Protein AF-0000000074370023 (afdb_homodimer)

Sequence (1416 aa):
MDPYKYRPSSAYNSPFWTTNSGAPVYNNNSSLTVGTRGPILLEDYHLVEKLANFDRERIPERVVHARGASAKGFFEVTHDISGLTCADFLRAPGVQTPVIVRFSTVIHERGSPETLRDPRGFAVKFYTREGNFDLVGNNFPVFFIRDGMKFPDMVHALKPNPKSHIQEDWRVLDFFSHHPESLHMFTFLQDDIGVPQDYRHMEDIHHSPNKSLFLLLLLHQENKSFNPMDPYKYRPSSAYNSPFWTTNSGAPVYNNNSSLTVGTRGPILLEDYHLVEKLANFDRERIPERVVHARGASAKGFFEVTHDISGLTCADFLRAPGVQTPVIVRFSTVIHERGSPETLRDPRGFAVKFYTREGNFDLVGNNFPVFFIRDGMKFPDMVHALKPNPKSHIQEDWRVLDFFSHHPESLHMFTFLQDDIGVPQDYRHMEGSGVNTYTLINKAGKAYYVKFHWKPTCGVKSLLEDEAIKVGGANHSHATQDLYDSIAAGNYPEWKLFIQTIDPDHEDRFDFDPLDVTKTWPEDILPLQPVGRMVLNKNIDNFFAENEQLAFCPAIIVPGIYYSDDKLLQTRIFSYSDTQRHRLGPNYLQLPVNAPKNAHHNNHHEGFMNMMHRDEEINYFPSRHDPCRHAEQYPIPPVRLSGKRDKCVIDKENNFKQPGDRYRSFSPDRQERFITRIVGALSDPRVTHEVRTIWISYWSQVRLPSLAMDPYKYRPSSAYNSPFWTTNSGAPVYNNNSSLTVGTRGPILLEDYHLVEKLANFDRERIPERVVHARGASAKGFFEVTHDISGLTCADFLRAPGVQTPVIVRFSTVIHERGSPETLRDPRGFAVKFYTREGNFDLVGNNFPVFFIRDGMKFPDMVHALKPNPKSHIQEDWRVLDFFSHHPESLHMFTFLQDDIGVPQDYRHMEDIHHSPNKSLFLLLLLHQENKSFNPMDPYKYRPSSAYNSPFWTTNSGAPVYNNNSSLTVGTRGPILLEDYHLVEKLANFDRERIPERVVHARGASAKGFFEVTHDISGLTCADFLRAPGVQTPVIVRFSTVIHERGSPETLRDPRGFAVKFYTREGNFDLVGNNFPVFFIRDGMKFPDMVHALKPNPKSHIQEDWRVLDFFSHHPESLHMFTFLQDDIGVPQDYRHMEGSGVNTYTLINKAGKAYYVKFHWKPTCGVKSLLEDEAIKVGGANHSHATQDLYDSIAAGNYPEWKLFIQTIDPDHEDRFDFDPLDVTKTWPEDILPLQPVGRMVLNKNIDNFFAENEQLAFCPAIIVPGIYYSDDKLLQTRIFSYSDTQRHRLGPNYLQLPVNAPKNAHHNNHHEGFMNMMHRDEEINYFPSRHDPCRHAEQYPIPPVRLSGKRDKCVIDKENNFKQPGDRYRSFSPDRQERFITRIVGALSDPRVTHEVRTIWISYWSQVRLPSLA

Structure (mmCIF, N/CA/C/O backbone):
data_AF-0000000074370023-model_v1
#
loop_
_entity.id
_entity.type
_entity.pdbx_description
1 polymer Catalase
#
loop_
_atom_site.group_PDB
_atom_site.id
_atom_site.type_symbol
_atom_site.label_atom_id
_atom_site.label_alt_id
_atom_site.label_comp_id
_atom_site.label_asym_id
_atom_site.label_entity_id
_atom_site.label_seq_id
_atom_site.pdbx_PDB_ins_code
_atom_site.Cartn_x
_atom_site.Cartn_y
_atom_site.Cartn_z
_atom_site.occupancy
_atom_site.B_iso_or_equiv
_atom_site.auth_seq_id
_atom_site.auth_comp_id
_atom_site.auth_asym_id
_atom_site.auth_atom_id
_atom_site.pdbx_PDB_model_num
ATOM 1 N N . MET A 1 1 ? 6.73 4.039 28.484 1 61.47 1 MET A N 1
ATOM 2 C CA . MET A 1 1 ? 6.422 3.889 27.062 1 61.47 1 MET A CA 1
ATOM 3 C C . MET A 1 1 ? 5.703 2.57 26.797 1 61.47 1 MET A C 1
ATOM 5 O O . MET A 1 1 ? 6.004 1.878 25.828 1 61.47 1 MET A O 1
ATOM 9 N N . ASP A 1 2 ? 4.914 2.281 27.75 1 68.31 2 ASP A N 1
ATOM 10 C CA . ASP A 1 2 ? 4.07 1.109 27.531 1 68.31 2 ASP A CA 1
ATOM 11 C C . ASP A 1 2 ? 3.111 1.328 26.359 1 68.31 2 ASP A C 1
ATOM 13 O O . ASP A 1 2 ? 2.229 2.188 26.438 1 68.31 2 ASP A O 1
ATOM 17 N N . PRO A 1 3 ? 3.373 0.574 25.312 1 65.62 3 PRO A N 1
ATOM 18 C CA . PRO A 1 3 ? 2.566 0.802 24.109 1 65.62 3 PRO A CA 1
ATOM 19 C C . PRO A 1 3 ? 1.075 0.582 24.359 1 65.62 3 PRO A C 1
ATOM 21 O O . PRO A 1 3 ? 0.245 1.037 23.562 1 65.62 3 PRO A O 1
ATOM 24 N N . TYR A 1 4 ? 0.788 0.001 25.484 1 64.88 4 TYR A N 1
ATOM 25 C CA . TYR A 1 4 ? -0.615 -0.347 25.672 1 64.88 4 TYR A CA 1
ATOM 26 C C . TYR A 1 4 ? -1.225 0.459 26.812 1 64.88 4 TYR A C 1
ATOM 28 O O . TYR A 1 4 ? -2.389 0.259 27.172 1 64.88 4 TYR A O 1
ATOM 36 N N . LYS A 1 5 ? -0.396 1.39 27.312 1 72.62 5 LYS A N 1
ATOM 37 C CA . LYS A 1 5 ? -0.976 2.328 28.266 1 72.62 5 LYS A CA 1
ATOM 38 C C . LYS A 1 5 ? -2.012 3.227 27.594 1 72.62 5 LYS A C 1
ATOM 40 O O . LYS A 1 5 ? -1.758 3.783 26.531 1 72.62 5 LYS A O 1
ATOM 45 N N . TYR A 1 6 ? -3.246 3.396 28.109 1 76.75 6 TYR A N 1
ATOM 46 C CA . TYR A 1 6 ? -4.359 4.188 27.594 1 76.75 6 TYR A CA 1
ATOM 47 C C . TYR A 1 6 ? -4.773 3.709 26.219 1 76.75 6 TYR A C 1
ATOM 49 O O . TYR A 1 6 ? -4.977 4.516 25.297 1 76.75 6 TYR A O 1
ATOM 57 N N . ARG A 1 7 ? -4.801 2.498 26.109 1 74.12 7 ARG A N 1
ATOM 58 C CA . ARG A 1 7 ? -5.309 1.94 24.859 1 74.12 7 ARG A CA 1
ATOM 59 C C . ARG A 1 7 ? -6.688 2.502 24.531 1 74.12 7 ARG A C 1
ATOM 61 O O . ARG A 1 7 ? -7.449 2.861 25.438 1 74.12 7 ARG A O 1
ATOM 68 N N . PRO A 1 8 ? -6.988 2.623 23.312 1 75.88 8 PRO A N 1
ATOM 69 C CA . PRO A 1 8 ? -8.297 3.15 22.922 1 75.88 8 PRO A CA 1
ATOM 70 C C . PRO A 1 8 ? -9.453 2.299 23.438 1 75.88 8 PRO A C 1
ATOM 72 O O . PRO A 1 8 ? -9.641 1.167 22.984 1 75.88 8 PRO A O 1
ATOM 75 N N . SER A 1 9 ? -10.07 2.715 24.438 1 80.62 9 SER A N 1
ATOM 76 C CA . SER A 1 9 ? -11.188 2.016 25.062 1 80.62 9 SER A CA 1
ATOM 77 C C . SER A 1 9 ? -12.055 2.971 25.875 1 80.62 9 SER A C 1
ATOM 79 O O . SER A 1 9 ? -11.586 4.031 26.297 1 80.62 9 SER A O 1
ATOM 81 N N . SER A 1 10 ? -13.227 2.553 26.062 1 83.62 10 SER A N 1
ATOM 82 C CA . SER A 1 10 ? -14.156 3.33 26.891 1 83.62 10 SER A CA 1
ATOM 83 C C . SER A 1 10 ? -13.617 3.506 28.297 1 83.62 10 SER A C 1
ATOM 85 O O . SER A 1 10 ? -13.953 4.48 28.984 1 83.62 10 SER A O 1
ATOM 87 N N . ALA A 1 11 ? -12.75 2.598 28.688 1 81.81 11 ALA A N 1
ATOM 88 C CA . ALA A 1 11 ? -12.195 2.631 30.031 1 81.81 11 ALA A CA 1
ATOM 89 C C . ALA A 1 11 ? -11.273 3.828 30.219 1 81.81 11 ALA A C 1
ATOM 91 O O . ALA A 1 11 ? -11.023 4.258 31.359 1 81.81 11 ALA A O 1
ATOM 92 N N . TYR A 1 12 ? -10.812 4.402 29.125 1 86.88 12 TYR A N 1
ATOM 93 C CA . TYR A 1 12 ? -9.852 5.492 29.219 1 86.88 12 TYR A CA 1
ATOM 94 C C . TYR A 1 12 ? -10.398 6.75 28.547 1 86.88 12 TYR A C 1
ATOM 96 O O . TYR A 1 12 ? -9.625 7.574 28.031 1 86.88 12 TYR A O 1
ATOM 104 N N . ASN A 1 13 ? -11.688 6.879 28.547 1 90.56 13 ASN A N 1
ATOM 105 C CA . ASN A 1 13 ? -12.297 8.078 27.984 1 90.56 13 ASN A CA 1
ATOM 106 C C . ASN A 1 13 ? -12.016 9.305 28.844 1 90.56 13 ASN A C 1
ATOM 108 O O . ASN A 1 13 ? -12.102 9.25 30.078 1 90.56 13 ASN A O 1
ATOM 112 N N . SER A 1 14 ? -11.633 10.32 28.203 1 93.44 14 SER A N 1
ATOM 113 C CA . SER A 1 14 ? -11.578 11.625 28.859 1 93.44 14 SER A CA 1
ATOM 114 C C . SER A 1 14 ? -12.977 12.156 29.141 1 93.44 14 SER A C 1
ATOM 116 O O . SER A 1 14 ? -13.945 11.781 28.469 1 93.44 14 SER A O 1
ATOM 118 N N . PRO A 1 15 ? -13.117 12.984 30.188 1 93.06 15 PRO A N 1
ATOM 119 C CA . PRO A 1 15 ? -14.414 13.586 30.484 1 93.06 15 PRO A CA 1
ATOM 120 C C . PRO A 1 15 ? -14.812 14.656 29.469 1 93.06 15 PRO A C 1
ATOM 122 O O . PRO A 1 15 ? -15.938 15.148 29.484 1 93.06 15 PRO A O 1
ATOM 125 N N . PHE A 1 16 ? -13.945 15.031 28.625 1 95.69 16 PHE A N 1
ATOM 126 C CA . PHE A 1 16 ? -14.234 16 27.562 1 95.69 16 PHE A CA 1
ATOM 127 C C . PHE A 1 16 ? -13.812 15.469 26.203 1 95.69 16 PHE A C 1
ATOM 129 O O . PHE A 1 16 ? -13.086 14.469 26.125 1 95.69 16 PHE A O 1
ATOM 136 N N . TRP A 1 17 ? -14.258 16.141 25.234 1 95 17 TRP A N 1
ATOM 137 C CA . TRP A 1 17 ? -13.969 15.75 23.859 1 95 17 TRP A CA 1
ATOM 138 C C . TRP A 1 17 ? -12.5 15.977 23.516 1 95 17 TRP A C 1
ATOM 140 O O . TRP A 1 17 ? -11.906 16.969 23.938 1 95 17 TRP A O 1
ATOM 150 N N . THR A 1 18 ? -11.898 15.023 22.75 1 96.31 18 THR A N 1
ATOM 151 C CA . THR A 1 18 ? -10.523 15.156 22.266 1 96.31 18 THR A CA 1
ATOM 152 C C . THR A 1 18 ? -10.43 14.773 20.797 1 96.31 18 THR A C 1
ATOM 154 O O . THR A 1 18 ? -11.359 14.18 20.25 1 96.31 18 THR A O 1
ATOM 157 N N . THR A 1 19 ? -9.367 15.188 20.141 1 96.19 19 THR A N 1
ATOM 158 C CA . THR A 1 19 ? -9 14.617 18.844 1 96.19 19 THR A CA 1
ATOM 159 C C . THR A 1 19 ? -8.516 13.18 19 1 96.19 19 THR A C 1
ATOM 161 O O . THR A 1 19 ? -8.367 12.688 20.109 1 96.19 19 THR A O 1
ATOM 164 N N . ASN A 1 20 ? -8.234 12.516 17.828 1 94.88 20 ASN A N 1
ATOM 165 C CA . ASN A 1 20 ? -7.715 11.148 17.844 1 94.88 20 ASN A CA 1
ATOM 166 C C . ASN A 1 20 ? -6.309 11.094 18.438 1 94.88 20 ASN A C 1
ATOM 168 O O . ASN A 1 20 ? -5.859 10.039 18.891 1 94.88 20 ASN A O 1
ATOM 172 N N . SER A 1 21 ? -5.586 12.227 18.422 1 96.19 21 SER A N 1
ATOM 173 C CA . SER A 1 21 ? -4.23 12.281 18.953 1 96.19 21 SER A CA 1
ATOM 174 C C . SER A 1 21 ? -4.238 12.68 20.438 1 96.19 21 SER A C 1
ATOM 176 O O . SER A 1 21 ? -3.18 12.836 21.047 1 96.19 21 SER A O 1
ATOM 178 N N . GLY A 1 22 ? -5.422 12.945 20.984 1 95.62 22 GLY A N 1
ATOM 179 C CA . GLY A 1 22 ? -5.562 13.125 22.422 1 95.62 22 GLY A CA 1
ATOM 180 C C . GLY A 1 22 ? -5.66 14.578 22.844 1 95.62 22 GLY A C 1
ATOM 181 O O . GLY A 1 22 ? -5.805 14.883 24.016 1 95.62 22 GLY A O 1
ATOM 182 N N . ALA A 1 23 ? -5.594 15.516 21.891 1 97.38 23 ALA A N 1
ATOM 183 C CA . ALA A 1 23 ? -5.668 16.938 22.234 1 97.38 23 ALA A CA 1
ATOM 184 C C . ALA A 1 23 ? -7.094 17.344 22.594 1 97.38 23 ALA A C 1
ATOM 186 O O . ALA A 1 23 ? -8.055 16.891 21.969 1 97.38 23 ALA A O 1
ATOM 187 N N . PRO A 1 24 ? -7.289 18.234 23.562 1 97.38 24 PRO A N 1
ATOM 188 C CA . PRO A 1 24 ? -8.633 18.656 23.953 1 97.38 24 PRO A CA 1
ATOM 189 C C . PRO A 1 24 ? -9.336 19.469 22.859 1 97.38 24 PRO A C 1
ATOM 191 O O . PRO A 1 24 ? -8.688 20.25 22.141 1 97.38 24 PRO A O 1
ATOM 194 N N . VAL A 1 25 ? -10.625 19.266 22.719 1 97.38 25 VAL A N 1
ATOM 195 C CA . VAL A 1 25 ? -11.453 19.984 21.766 1 97.38 25 VAL A CA 1
ATOM 196 C C . VAL A 1 25 ? -12.43 20.891 22.531 1 97.38 25 VAL A C 1
ATOM 198 O O . VAL A 1 25 ? -13.344 20.406 23.203 1 97.38 25 VAL A O 1
ATOM 201 N N . TYR A 1 26 ? -12.305 22.188 22.391 1 96.38 26 TYR A N 1
ATOM 202 C CA . TYR A 1 26 ? -13.133 23.125 23.156 1 96.38 26 TYR A CA 1
ATOM 203 C C . TYR A 1 26 ? -14.391 23.484 22.375 1 96.38 26 TYR A C 1
ATOM 205 O O . TYR A 1 26 ? -15.336 24.047 22.953 1 96.38 26 TYR A O 1
ATOM 213 N N . ASN A 1 27 ? -14.406 23.188 21.109 1 95.25 27 ASN A N 1
ATOM 214 C CA . ASN A 1 27 ? -15.562 23.484 20.266 1 95.25 27 ASN A CA 1
ATOM 215 C C . ASN A 1 27 ? -15.727 22.438 19.156 1 95.25 27 ASN A C 1
ATOM 217 O O . ASN A 1 27 ? -15 22.469 18.172 1 95.25 27 ASN A O 1
ATOM 221 N N . ASN A 1 28 ? -16.625 21.578 19.312 1 94.81 28 ASN A N 1
ATOM 222 C CA . ASN A 1 28 ? -16.938 20.531 18.344 1 94.81 28 ASN A CA 1
ATOM 223 C C . ASN A 1 28 ? -18.203 20.828 17.562 1 94.81 28 ASN A C 1
ATOM 225 O O . ASN A 1 28 ? -18.828 19.922 17.016 1 94.81 28 ASN A O 1
ATOM 229 N N . ASN A 1 29 ? -18.625 22.109 17.484 1 92.44 29 ASN A N 1
ATOM 230 C CA . ASN A 1 29 ? -19.891 22.438 16.844 1 92.44 29 ASN A CA 1
ATOM 231 C C . ASN A 1 29 ? -19.703 23.469 15.727 1 92.44 29 ASN A C 1
ATOM 233 O O . ASN A 1 29 ? -20.625 23.688 14.938 1 92.44 29 ASN A O 1
ATOM 237 N N . SER A 1 30 ? -18.531 24.016 15.688 1 94.69 30 SER A N 1
ATOM 238 C CA . SER A 1 30 ? -18.312 25.062 14.68 1 94.69 30 SER A CA 1
ATOM 239 C C . SER A 1 30 ? -16.969 24.875 13.992 1 94.69 30 SER A C 1
ATOM 241 O O . SER A 1 30 ? -15.977 24.516 14.633 1 94.69 30 SER A O 1
ATOM 243 N N . SER A 1 31 ? -17.016 25.109 12.68 1 96.44 31 SER A N 1
ATOM 244 C CA . SER A 1 31 ? -15.766 25.109 11.914 1 96.44 31 SER A CA 1
ATOM 245 C C . SER A 1 31 ? -15 26.422 12.102 1 96.44 31 SER A C 1
ATOM 247 O O . SER A 1 31 ? -15.562 27.406 12.57 1 96.44 31 SER A O 1
ATOM 249 N N . LEU A 1 32 ? -13.695 26.344 11.828 1 95.81 32 LEU A N 1
ATOM 250 C CA . LEU A 1 32 ? -12.852 27.531 11.898 1 95.81 32 LEU A CA 1
ATOM 251 C C . LEU A 1 32 ? -12.969 28.359 10.633 1 95.81 32 LEU A C 1
ATOM 253 O O . LEU A 1 32 ? -12.484 27.969 9.57 1 95.81 32 LEU A O 1
ATOM 257 N N . THR A 1 33 ? -13.633 29.578 10.727 1 95.31 33 THR A N 1
ATOM 258 C CA . THR A 1 33 ? -13.922 30.406 9.57 1 95.31 33 THR A CA 1
ATOM 259 C C . THR A 1 33 ? -13.234 31.766 9.68 1 95.31 33 THR A C 1
ATOM 261 O O . THR A 1 33 ? -12.773 32.125 10.766 1 95.31 33 THR A O 1
ATOM 264 N N . VAL A 1 34 ? -13.094 32.438 8.5 1 94.69 34 VAL A N 1
ATOM 265 C CA . VAL A 1 34 ? -12.695 33.844 8.484 1 94.69 34 VAL A CA 1
ATOM 266 C C . VAL A 1 34 ? -13.859 34.719 8.961 1 94.69 34 VAL A C 1
ATOM 268 O O . VAL A 1 34 ? -14.719 35.094 8.164 1 94.69 34 VAL A O 1
ATOM 271 N N . GLY A 1 35 ? -13.805 35.156 10.109 1 90.19 35 GLY A N 1
ATOM 272 C CA . GLY A 1 35 ? -14.953 35.844 10.664 1 90.19 35 GLY A CA 1
ATOM 273 C C . GLY A 1 35 ? -16.188 34.969 10.766 1 90.19 35 GLY A C 1
ATOM 274 O O . GLY A 1 35 ? -16.125 33.75 10.477 1 90.19 35 GLY A O 1
ATOM 275 N N . THR A 1 36 ? -17.25 35.469 11.125 1 87.25 36 THR A N 1
ATOM 276 C CA . THR A 1 36 ? -18.469 34.719 11.445 1 87.25 36 THR A CA 1
ATOM 277 C C . THR A 1 36 ? -19.125 34.188 10.172 1 87.25 36 THR A C 1
ATOM 279 O O . THR A 1 36 ? -19.875 33.219 10.219 1 87.25 36 THR A O 1
ATOM 282 N N . ARG A 1 37 ? -18.828 34.781 9.062 1 88.81 37 ARG A N 1
ATOM 283 C CA . ARG A 1 37 ? -19.516 34.375 7.84 1 88.81 37 ARG A CA 1
ATOM 284 C C . ARG A 1 37 ? -18.531 34.062 6.723 1 88.81 37 ARG A C 1
ATOM 286 O O . ARG A 1 37 ? -18.906 33.969 5.559 1 88.81 37 ARG A O 1
ATOM 293 N N . GLY A 1 38 ? -17.312 34 7.07 1 92.31 38 GLY A N 1
ATOM 294 C CA . GLY A 1 38 ? -16.312 33.812 6.035 1 92.31 38 GLY A CA 1
ATOM 295 C C . GLY A 1 38 ? -16.062 32.344 5.734 1 92.31 38 GLY A C 1
ATOM 296 O O . GLY A 1 38 ? -16.734 31.469 6.293 1 92.31 38 GLY A O 1
ATOM 297 N N . PRO A 1 39 ? -15.188 32.062 4.766 1 95.31 39 PRO A N 1
ATOM 298 C CA . PRO A 1 39 ? -14.883 30.672 4.367 1 95.31 39 PRO A CA 1
ATOM 299 C C . PRO A 1 39 ? -14.125 29.906 5.445 1 95.31 39 PRO A C 1
ATOM 301 O O . PRO A 1 39 ? -13.562 30.516 6.363 1 95.31 39 PRO A O 1
ATOM 304 N N . ILE A 1 40 ? -14.141 28.594 5.324 1 96.75 40 ILE A N 1
ATOM 305 C CA . ILE A 1 40 ? -13.461 27.703 6.258 1 96.75 40 ILE A CA 1
ATOM 306 C C . ILE A 1 40 ? -11.969 27.656 5.941 1 96.75 40 ILE A C 1
ATOM 308 O O . ILE A 1 40 ? -11.57 27.656 4.773 1 96.75 40 ILE A O 1
ATOM 312 N N . LEU A 1 41 ? -11.172 27.594 6.973 1 96.88 41 LEU A N 1
ATOM 313 C CA . LEU A 1 41 ? -9.727 27.578 6.832 1 96.88 41 LEU A CA 1
ATOM 314 C C . LEU A 1 41 ? -9.203 26.156 6.699 1 96.88 41 LEU A C 1
ATOM 316 O O . LEU A 1 41 ? -9.703 25.234 7.363 1 96.88 41 LEU A O 1
ATOM 320 N N . LEU A 1 42 ? -8.148 25.984 5.867 1 97.5 42 LEU A N 1
ATOM 321 C CA . LEU A 1 42 ? -7.516 24.672 5.66 1 97.5 42 LEU A CA 1
ATOM 322 C C . LEU A 1 42 ? -6.902 24.156 6.957 1 97.5 42 LEU A C 1
ATOM 324 O O . LEU A 1 42 ? -6.84 22.953 7.176 1 97.5 42 LEU A O 1
ATOM 328 N N . GLU A 1 43 ? -6.48 25.016 7.84 1 96.62 43 GLU A N 1
ATOM 329 C CA . GLU A 1 43 ? -5.77 24.656 9.062 1 96.62 43 GLU A CA 1
ATOM 330 C C . GLU A 1 43 ? -6.723 24.078 10.102 1 96.62 43 GLU A C 1
ATOM 332 O O . GLU A 1 43 ? -6.297 23.688 11.195 1 96.62 43 GLU A O 1
ATOM 337 N N . ASP A 1 44 ? -8.047 24.062 9.836 1 97.12 44 ASP A N 1
ATOM 338 C CA . ASP A 1 44 ? -9.008 23.453 10.75 1 97.12 44 ASP A CA 1
ATOM 339 C C . ASP A 1 44 ? -8.812 21.938 10.805 1 97.12 44 ASP A C 1
ATOM 341 O O . ASP A 1 44 ? -9.664 21.188 10.32 1 97.12 44 ASP A O 1
ATOM 345 N N . TYR A 1 45 ? -7.84 21.531 11.453 1 97 45 TYR A N 1
ATOM 346 C CA . TYR A 1 45 ? -7.469 20.125 11.516 1 97 45 TYR A CA 1
ATOM 347 C C . TYR A 1 45 ? -8.586 19.297 12.133 1 97 45 TYR A C 1
ATOM 349 O O . TYR A 1 45 ? -8.836 18.156 11.711 1 97 45 TYR A O 1
ATOM 357 N N . HIS A 1 46 ? -9.203 19.812 13.172 1 96.62 46 HIS A N 1
ATOM 358 C CA . HIS A 1 46 ? -10.266 19.047 13.828 1 96.62 46 HIS A CA 1
ATOM 359 C C . HIS A 1 46 ? -11.391 18.719 12.852 1 96.62 46 HIS A C 1
ATOM 361 O O . HIS A 1 46 ? -11.859 17.578 12.805 1 96.62 46 HIS A O 1
ATOM 367 N N . LEU A 1 47 ? -11.844 19.75 12.125 1 97.38 47 LEU A N 1
ATOM 368 C CA . LEU A 1 47 ? -12.867 19.5 11.117 1 97.38 47 LEU A CA 1
ATOM 369 C C . LEU A 1 47 ? -12.406 18.469 10.102 1 97.38 47 LEU A C 1
ATOM 371 O O . LEU A 1 47 ? -13.148 17.547 9.773 1 97.38 47 LEU A O 1
ATOM 375 N N . VAL A 1 48 ? -11.18 18.672 9.617 1 96.94 48 VAL A N 1
ATOM 376 C CA . VAL A 1 48 ? -10.641 17.781 8.578 1 96.94 48 VAL A CA 1
ATOM 377 C C . VAL A 1 48 ? -10.57 16.359 9.102 1 96.94 48 VAL A C 1
ATOM 379 O O . VAL A 1 48 ? -10.961 15.414 8.406 1 96.94 48 VAL A O 1
ATOM 382 N N . GLU A 1 49 ? -10.055 16.156 10.297 1 96.69 49 GLU A N 1
ATOM 383 C CA . GLU A 1 49 ? -9.969 14.828 10.891 1 96.69 49 GLU A CA 1
ATOM 384 C C . GLU A 1 49 ? -11.352 14.195 11.031 1 96.69 49 GLU A C 1
ATOM 386 O O . GLU A 1 49 ? -11.539 13.023 10.703 1 96.69 49 GLU A O 1
ATOM 391 N N . LYS A 1 50 ? -12.312 14.969 11.586 1 96.06 50 LYS A N 1
ATOM 392 C CA . LYS A 1 50 ? -13.664 14.469 11.82 1 96.06 50 LYS A CA 1
ATOM 393 C C . LYS A 1 50 ? -14.312 14.008 10.523 1 96.06 50 LYS A C 1
ATOM 395 O O . LYS A 1 50 ? -14.859 12.898 10.453 1 96.06 50 LYS A O 1
ATOM 400 N N . LEU A 1 51 ? -14.211 14.805 9.484 1 97.12 51 LEU A N 1
ATOM 401 C CA . LEU A 1 51 ? -14.828 14.477 8.203 1 97.12 51 LEU A CA 1
ATOM 402 C C . LEU A 1 51 ? -14.078 13.336 7.516 1 97.12 51 LEU A C 1
ATOM 404 O O . LEU A 1 51 ? -14.688 12.477 6.883 1 97.12 51 LEU A O 1
ATOM 408 N N . ALA A 1 52 ? -12.758 13.398 7.582 1 96.62 52 ALA A N 1
ATOM 409 C CA . ALA A 1 52 ? -11.969 12.336 6.965 1 96.62 52 ALA A CA 1
ATOM 410 C C . ALA A 1 52 ? -12.297 10.977 7.578 1 96.62 52 ALA A C 1
ATOM 412 O O . ALA A 1 52 ? -12.367 9.969 6.875 1 96.62 52 ALA A O 1
ATOM 413 N N . ASN A 1 53 ? -12.461 10.906 8.898 1 95.62 53 ASN A N 1
ATOM 414 C CA . ASN A 1 53 ? -12.852 9.664 9.562 1 95.62 53 ASN A CA 1
ATOM 415 C C . ASN A 1 53 ? -14.258 9.227 9.148 1 95.62 53 ASN A C 1
ATOM 417 O O . ASN A 1 53 ? -14.492 8.047 8.883 1 95.62 53 ASN A O 1
ATOM 421 N N . PHE A 1 54 ? -15.164 10.219 9.141 1 96.56 54 PHE A N 1
ATOM 422 C CA . PHE A 1 54 ? -16.547 9.953 8.758 1 96.56 54 PHE A CA 1
ATOM 423 C C . PHE A 1 54 ? -16.609 9.32 7.367 1 96.56 54 PHE A C 1
ATOM 425 O O . PHE A 1 54 ? -17.297 8.32 7.164 1 96.56 54 PHE A O 1
ATOM 432 N N . ASP A 1 55 ? -15.805 9.859 6.477 1 96.19 55 ASP A N 1
ATOM 433 C CA . ASP A 1 55 ? -15.805 9.414 5.086 1 96.19 55 ASP A CA 1
ATOM 434 C C . ASP A 1 55 ? -15.258 7.992 4.965 1 96.19 55 ASP A C 1
ATOM 436 O O . ASP A 1 55 ? -15.414 7.348 3.926 1 96.19 55 ASP A O 1
ATOM 440 N N . ARG A 1 56 ? -14.695 7.488 5.984 1 96.38 56 ARG A N 1
ATOM 441 C CA . ARG A 1 56 ? -14.016 6.199 5.914 1 96.38 56 ARG A CA 1
ATOM 442 C C . ARG A 1 56 ? -14.578 5.227 6.945 1 96.38 56 ARG A C 1
ATOM 444 O O . ARG A 1 56 ? -13.898 4.27 7.332 1 96.38 56 ARG A O 1
ATOM 451 N N . GLU A 1 57 ? -15.711 5.418 7.336 1 95 57 GLU A N 1
ATOM 452 C CA . GLU A 1 57 ? -16.312 4.594 8.375 1 95 57 GLU A CA 1
ATOM 453 C C . GLU A 1 57 ? -16.75 3.236 7.82 1 95 57 GLU A C 1
ATOM 455 O O . GLU A 1 57 ? -16.891 2.27 8.57 1 95 57 GLU A O 1
ATOM 460 N N . ARG A 1 58 ? -16.922 3.174 6.535 1 94.88 58 ARG A N 1
ATOM 461 C CA . ARG A 1 58 ? -17.453 1.946 5.945 1 94.88 58 ARG A CA 1
ATOM 462 C C . ARG A 1 58 ? -16.328 1.079 5.391 1 94.88 58 ARG A C 1
ATOM 464 O O . ARG A 1 58 ? -15.352 1.596 4.844 1 94.88 58 ARG A O 1
ATOM 471 N N . ILE A 1 59 ? -16.469 -0.204 5.496 1 93.44 59 ILE A N 1
ATOM 472 C CA . ILE A 1 59 ? -15.617 -1.198 4.848 1 93.44 59 ILE A CA 1
ATOM 473 C C . ILE A 1 59 ? -16.406 -1.918 3.758 1 93.44 59 ILE A C 1
ATOM 475 O O . ILE A 1 59 ? -17.641 -1.779 3.678 1 93.44 59 ILE A O 1
ATOM 479 N N . PRO A 1 60 ? -15.766 -2.68 2.854 1 93.19 60 PRO A N 1
ATOM 480 C CA . PRO A 1 60 ? -16.516 -3.385 1.817 1 93.19 60 PRO A CA 1
ATOM 481 C C . PRO A 1 60 ? -17.578 -4.32 2.395 1 93.19 60 PRO A C 1
ATOM 483 O O . PRO A 1 60 ? -17.312 -5.023 3.375 1 93.19 60 PRO A O 1
ATOM 486 N N . GLU A 1 61 ? -18.719 -4.23 1.793 1 93.56 61 GLU A N 1
ATOM 487 C CA . GLU A 1 61 ? -19.812 -5.105 2.201 1 93.56 61 GLU A CA 1
ATOM 488 C C . GLU A 1 61 ? -19.516 -6.562 1.853 1 93.56 61 GLU A C 1
ATOM 490 O O . GLU A 1 61 ? -18.812 -6.844 0.871 1 93.56 61 GLU A O 1
ATOM 495 N N . ARG A 1 62 ? -20.062 -7.465 2.648 1 94.62 62 ARG A N 1
ATOM 496 C CA . ARG A 1 62 ? -20.031 -8.875 2.27 1 94.62 62 ARG A CA 1
ATOM 497 C C . ARG A 1 62 ? -20.859 -9.117 1.012 1 94.62 62 ARG A C 1
ATOM 499 O O . ARG A 1 62 ? -21.953 -8.578 0.869 1 94.62 62 ARG A O 1
ATOM 506 N N . VAL A 1 63 ? -20.344 -9.953 0.117 1 94.94 63 VAL A N 1
ATOM 507 C CA . VAL A 1 63 ? -21.109 -10.25 -1.098 1 94.94 63 VAL A CA 1
ATOM 508 C C . VAL A 1 63 ? -22.359 -11.039 -0.748 1 94.94 63 VAL A C 1
ATOM 510 O O . VAL A 1 63 ? -23.438 -10.789 -1.306 1 94.94 63 VAL A O 1
ATOM 513 N N . VAL A 1 64 ? -22.188 -12.023 0.113 1 96.62 64 VAL A N 1
ATOM 514 C CA . VAL A 1 64 ? -23.297 -12.758 0.709 1 96.62 64 VAL A CA 1
ATOM 515 C C . VAL A 1 64 ? -23.312 -12.555 2.223 1 96.62 64 VAL A C 1
ATOM 517 O O . VAL A 1 64 ? -22.281 -12.211 2.811 1 96.62 64 VAL A O 1
ATOM 520 N N . HIS A 1 65 ? -24.516 -12.703 2.854 1 96.19 65 HIS A N 1
ATOM 521 C CA . HIS A 1 65 ? -24.656 -12.586 4.301 1 96.19 65 HIS A CA 1
ATOM 522 C C . HIS A 1 65 ? -24.422 -11.148 4.762 1 96.19 65 HIS A C 1
ATOM 524 O O . HIS A 1 65 ? -23.844 -10.922 5.824 1 96.19 65 HIS A O 1
ATOM 530 N N . ALA A 1 66 ? -24.797 -10.148 3.934 1 94.56 66 ALA A N 1
ATOM 531 C CA . ALA A 1 66 ? -24.531 -8.742 4.238 1 94.56 66 ALA A CA 1
ATOM 532 C C . ALA A 1 66 ? -25.359 -8.273 5.426 1 94.56 66 ALA A C 1
ATOM 534 O O . ALA A 1 66 ? -24.859 -7.582 6.312 1 94.56 66 ALA A O 1
ATOM 535 N N . ARG A 1 67 ? -26.578 -8.609 5.445 1 93.62 67 ARG A N 1
ATOM 536 C CA . ARG A 1 67 ? -27.5 -8.227 6.516 1 93.62 67 ARG A CA 1
ATOM 537 C C . ARG A 1 67 ? -27.516 -9.289 7.613 1 93.62 67 ARG A C 1
ATOM 539 O O . ARG A 1 67 ? -27.734 -10.469 7.34 1 93.62 67 ARG A O 1
ATOM 546 N N . GLY A 1 68 ? -27.203 -8.844 8.82 1 91.88 68 GLY A N 1
ATOM 547 C CA . GLY A 1 68 ? -27.234 -9.828 9.891 1 91.88 68 GLY A CA 1
ATOM 548 C C . GLY A 1 68 ? -27.094 -9.211 11.266 1 91.88 68 GLY A C 1
ATOM 549 O O . GLY A 1 68 ? -27 -7.992 11.406 1 91.88 68 GLY A O 1
ATOM 550 N N . ALA A 1 69 ? -27.203 -10.023 12.258 1 91.75 69 ALA A N 1
ATOM 551 C CA . ALA A 1 69 ? -27.047 -9.688 13.664 1 91.75 69 ALA A CA 1
ATOM 552 C C . ALA A 1 69 ? -26.344 -10.805 14.43 1 91.75 69 ALA A C 1
ATOM 554 O O . ALA A 1 69 ? -26.328 -11.953 13.977 1 91.75 69 ALA A O 1
ATOM 555 N N . SER A 1 70 ? -25.766 -10.367 15.492 1 91 70 SER A N 1
ATOM 556 C CA . SER A 1 70 ? -25 -11.359 16.25 1 91 70 SER A CA 1
ATOM 557 C C . SER A 1 70 ? -25.438 -11.375 17.719 1 91 70 SER A C 1
ATOM 559 O O . SER A 1 70 ? -26.047 -10.422 18.203 1 91 70 SER A O 1
ATOM 561 N N . ALA A 1 71 ? -25.141 -12.438 18.391 1 88 71 ALA A N 1
ATOM 562 C CA . ALA A 1 71 ? -25.359 -12.617 19.828 1 88 71 ALA A CA 1
ATOM 563 C C . ALA A 1 71 ? -24.234 -13.43 20.469 1 88 71 ALA A C 1
ATOM 565 O O . ALA A 1 71 ? -23.609 -14.25 19.797 1 88 71 ALA A O 1
ATOM 566 N N . LYS A 1 72 ? -23.969 -13.188 21.734 1 87.25 72 LYS A N 1
ATOM 567 C CA . LYS A 1 72 ? -22.953 -13.914 22.484 1 87.25 72 LYS A CA 1
ATOM 568 C C . LYS A 1 72 ? -23.578 -14.922 23.453 1 87.25 72 LYS A C 1
ATOM 570 O O . LYS A 1 72 ? -24.719 -14.766 23.859 1 87.25 72 LYS A O 1
ATOM 575 N N . GLY A 1 73 ? -22.859 -16.016 23.672 1 86.44 73 GLY A N 1
ATOM 576 C CA . GLY A 1 73 ? -23.281 -17.031 24.609 1 86.44 73 GLY A CA 1
ATOM 577 C C . GLY A 1 73 ? -22.219 -18.109 24.844 1 86.44 73 GLY A C 1
ATOM 578 O O . GLY A 1 73 ? -21.031 -17.812 24.844 1 86.44 73 GLY A O 1
ATOM 579 N N . PHE A 1 74 ? -22.703 -19.266 25.25 1 87.81 74 PHE A N 1
ATOM 580 C CA . PHE A 1 74 ? -21.797 -20.391 25.438 1 87.81 74 PHE A CA 1
ATOM 581 C C . PHE A 1 74 ? -22.391 -21.672 24.844 1 87.81 74 PHE A C 1
ATOM 583 O O . PHE A 1 74 ? -23.609 -21.781 24.688 1 87.81 74 PHE A O 1
ATOM 590 N N . PHE A 1 75 ? -21.609 -22.5 24.438 1 87.88 75 PHE A N 1
ATOM 591 C CA . PHE A 1 75 ? -21.922 -23.859 24.031 1 87.88 75 PHE A CA 1
ATOM 592 C C . PHE A 1 75 ? -21.531 -24.859 25.125 1 87.88 75 PHE A C 1
ATOM 594 O O . PHE A 1 75 ? -20.422 -24.766 25.672 1 87.88 75 PHE A O 1
ATOM 601 N N . GLU A 1 76 ? -22.484 -25.703 25.484 1 88.94 76 GLU A N 1
ATOM 602 C CA . GLU A 1 76 ? -22.219 -26.719 26.5 1 88.94 76 GLU A CA 1
ATOM 603 C C . GLU A 1 76 ? -22.391 -28.125 25.938 1 88.94 76 GLU A C 1
ATOM 605 O O . GLU A 1 76 ? -23.375 -28.422 25.266 1 88.94 76 GLU A O 1
ATOM 610 N N . VAL A 1 77 ? -21.422 -28.953 26.234 1 91.38 77 VAL A N 1
ATOM 611 C CA . VAL A 1 77 ? -21.516 -30.359 25.859 1 91.38 77 VAL A CA 1
ATOM 612 C C . VAL A 1 77 ? -22.438 -31.078 26.828 1 91.38 77 VAL A C 1
ATOM 614 O O . VAL A 1 77 ? -22.25 -31.047 28.047 1 91.38 77 VAL A O 1
ATOM 617 N N . THR A 1 78 ? -23.453 -31.781 26.266 1 91 78 THR A N 1
ATOM 618 C CA . THR A 1 78 ? -24.438 -32.438 27.141 1 91 78 THR A CA 1
ATOM 619 C C . THR A 1 78 ? -24.281 -33.938 27.094 1 91 78 THR A C 1
ATOM 621 O O . THR A 1 78 ? -24.719 -34.656 28.016 1 91 78 THR A O 1
ATOM 624 N N . HIS A 1 79 ? -23.75 -34.469 26 1 91.56 79 HIS A N 1
ATOM 625 C CA . HIS A 1 79 ? -23.562 -35.906 25.828 1 91.56 79 HIS A CA 1
ATOM 626 C C . HIS A 1 79 ? -22.094 -36.25 25.516 1 91.56 79 HIS A C 1
ATOM 628 O O . HIS A 1 79 ? -21.391 -35.438 24.906 1 91.56 79 HIS A O 1
ATOM 634 N N . ASP A 1 80 ? -21.719 -37.406 26.016 1 92.44 80 ASP A N 1
ATOM 635 C CA . ASP A 1 80 ? -20.359 -37.844 25.75 1 92.44 80 ASP A CA 1
ATOM 636 C C . ASP A 1 80 ? -20.188 -38.344 24.312 1 92.44 80 ASP A C 1
ATOM 638 O O . ASP A 1 80 ? -20.812 -39.312 23.906 1 92.44 80 ASP A O 1
ATOM 642 N N . ILE A 1 81 ? -19.422 -37.594 23.562 1 92.81 81 ILE A N 1
ATOM 643 C CA . ILE A 1 81 ? -19.141 -38.031 22.188 1 92.81 81 ILE A CA 1
ATOM 644 C C . ILE A 1 81 ? -17.641 -38.219 22 1 92.81 81 ILE A C 1
ATOM 646 O O . ILE A 1 81 ? -17.125 -38.031 20.906 1 92.81 81 ILE A O 1
ATOM 650 N N . SER A 1 82 ? -16.922 -38.438 23 1 92.19 82 SER A N 1
ATOM 651 C CA . SER A 1 82 ? -15.469 -38.594 22.984 1 92.19 82 SER A CA 1
ATOM 652 C C . SER A 1 82 ? -15.047 -39.781 22.109 1 92.19 82 SER A C 1
ATOM 654 O O . SER A 1 82 ? -13.906 -39.844 21.656 1 92.19 82 SER A O 1
ATOM 656 N N . GLY A 1 83 ? -15.922 -40.781 21.859 1 94.5 83 GLY A N 1
ATOM 657 C CA . GLY A 1 83 ? -15.641 -41.875 20.953 1 94.5 83 GLY A CA 1
ATOM 658 C C . GLY A 1 83 ? -15.578 -41.438 19.5 1 94.5 83 GLY A C 1
ATOM 659 O O . GLY A 1 83 ? -15.062 -42.156 18.656 1 94.5 83 GLY A O 1
ATOM 660 N N . LEU A 1 84 ? -16.031 -40.125 19.141 1 94.44 84 LEU A N 1
ATOM 661 C CA . LEU A 1 84 ? -16.172 -39.656 17.766 1 94.44 84 LEU A CA 1
ATOM 662 C C . LEU A 1 84 ? -15.117 -38.594 17.453 1 94.44 84 LEU A C 1
ATOM 664 O O . LEU A 1 84 ? -14.781 -38.375 16.281 1 94.44 84 LEU A O 1
ATOM 668 N N . THR A 1 85 ? -14.633 -37.938 18.422 1 95.38 85 THR A N 1
ATOM 669 C CA . THR A 1 85 ? -13.727 -36.812 18.172 1 95.38 85 THR A CA 1
ATOM 670 C C . THR A 1 85 ? -12.766 -36.656 19.344 1 95.38 85 THR A C 1
ATOM 672 O O . THR A 1 85 ? -13.078 -37 20.469 1 95.38 85 THR A O 1
ATOM 675 N N . CYS A 1 86 ? -11.586 -36.094 19.047 1 95.75 86 CYS A N 1
ATOM 676 C CA . CYS A 1 86 ? -10.594 -35.781 20.062 1 95.75 86 CYS A CA 1
ATOM 677 C C . CYS A 1 86 ? -10.555 -34.281 20.344 1 95.75 86 CYS A C 1
ATOM 679 O O . CYS A 1 86 ? -9.633 -33.812 21 1 95.75 86 CYS A O 1
ATOM 681 N N . ALA A 1 87 ? -11.555 -33.5 19.844 1 95.88 87 ALA A N 1
ATOM 682 C CA . ALA A 1 87 ? -11.609 -32.062 20.078 1 95.88 87 ALA A CA 1
ATOM 683 C C . ALA A 1 87 ? -11.789 -31.781 21.578 1 95.88 87 ALA A C 1
ATOM 685 O O . ALA A 1 87 ? -12.719 -32.281 22.203 1 95.88 87 ALA A O 1
ATOM 686 N N . ASP A 1 88 ? -10.883 -30.875 22.062 1 95.44 88 ASP A N 1
ATOM 687 C CA . ASP A 1 88 ? -10.859 -30.625 23.5 1 95.44 88 ASP A CA 1
ATOM 688 C C . ASP A 1 88 ? -12.18 -30.016 23.969 1 95.44 88 ASP A C 1
ATOM 690 O O . ASP A 1 88 ? -12.672 -30.359 25.062 1 95.44 88 ASP A O 1
ATOM 694 N N . PHE A 1 89 ? -12.789 -29.109 23.219 1 93.75 89 PHE A N 1
ATOM 695 C CA . PHE A 1 89 ? -13.977 -28.406 23.672 1 93.75 89 PHE A CA 1
ATOM 696 C C . PHE A 1 89 ? -15.188 -29.328 23.688 1 93.75 89 PHE A C 1
ATOM 698 O O . PHE A 1 89 ? -16.234 -29 24.25 1 93.75 89 PHE A O 1
ATOM 705 N N . LEU A 1 90 ? -15.055 -30.562 23.125 1 95.12 90 LEU A N 1
ATOM 706 C CA . LEU A 1 90 ? -16.109 -31.578 23.109 1 95.12 90 LEU A CA 1
ATOM 707 C C . LEU A 1 90 ? -15.742 -32.75 24 1 95.12 90 LEU A C 1
ATOM 709 O O . LEU A 1 90 ? -16.359 -33.812 23.906 1 95.12 90 LEU A O 1
ATOM 713 N N . ARG A 1 91 ? -14.875 -32.75 24.875 1 95.75 91 ARG A N 1
ATOM 714 C CA . ARG A 1 91 ? -14.203 -33.844 25.531 1 95.75 91 ARG A CA 1
ATOM 715 C C . ARG A 1 91 ? -15.133 -34.562 26.516 1 95.75 91 ARG A C 1
ATOM 717 O O . ARG A 1 91 ? -14.961 -35.75 26.797 1 95.75 91 ARG A O 1
ATOM 724 N N . ALA A 1 92 ? -16.047 -33.719 27.172 1 95.19 92 ALA A N 1
ATOM 725 C CA . ALA A 1 92 ? -16.906 -34.344 28.188 1 95.19 92 ALA A CA 1
ATOM 726 C C . ALA A 1 92 ? -18.156 -33.5 28.438 1 95.19 92 ALA A C 1
ATOM 728 O O . ALA A 1 92 ? -18.156 -32.281 28.172 1 95.19 92 ALA A O 1
ATOM 729 N N . PRO A 1 93 ? -19.219 -34.156 28.875 1 93.12 93 PRO A N 1
ATOM 730 C CA . PRO A 1 93 ? -20.391 -33.375 29.297 1 93.12 93 PRO A CA 1
ATOM 731 C C . PRO A 1 93 ? -20.047 -32.344 30.359 1 93.12 93 PRO A C 1
ATOM 733 O O . PRO A 1 93 ? -19.25 -32.594 31.266 1 93.12 93 PRO A O 1
ATOM 736 N N . GLY A 1 94 ? -20.609 -31.172 30.219 1 91.44 94 GLY A N 1
ATOM 737 C CA . GLY A 1 94 ? -20.375 -30.109 31.188 1 91.44 94 GLY A CA 1
ATOM 738 C C . GLY A 1 94 ? -19.359 -29.078 30.719 1 91.44 94 GLY A C 1
ATOM 739 O O . GLY A 1 94 ? -19.312 -27.969 31.25 1 91.44 94 GLY A O 1
ATOM 740 N N . VAL A 1 95 ? -18.531 -29.531 29.703 1 91.94 95 VAL A N 1
ATOM 741 C CA . VAL A 1 95 ? -17.562 -28.578 29.172 1 91.94 95 VAL A CA 1
ATOM 742 C C . VAL A 1 95 ? -18.297 -27.422 28.5 1 91.94 95 VAL A C 1
ATOM 744 O O . VAL A 1 95 ? -19.203 -27.625 27.688 1 91.94 95 VAL A O 1
ATOM 747 N N . GLN A 1 96 ? -17.906 -26.125 28.875 1 88.75 96 GLN A N 1
ATOM 748 C CA . GLN A 1 96 ? -18.484 -24.906 28.312 1 88.75 96 GLN A CA 1
ATOM 749 C C . GLN A 1 96 ? -17.469 -24.141 27.484 1 88.75 96 GLN A C 1
ATOM 751 O O . GLN A 1 96 ? -16.297 -24.047 27.859 1 88.75 96 GLN A O 1
ATOM 756 N N . THR A 1 97 ? -17.891 -23.766 26.312 1 89.62 97 THR A N 1
ATOM 757 C CA . THR A 1 97 ? -17.094 -22.953 25.406 1 89.62 97 THR A CA 1
ATOM 758 C C . THR A 1 97 ? -17.812 -21.656 25.047 1 89.62 97 THR A C 1
ATOM 760 O O . THR A 1 97 ? -18.953 -21.688 24.594 1 89.62 97 THR A O 1
ATOM 763 N N . PRO A 1 98 ? -17.156 -20.422 25.281 1 88.75 98 PRO A N 1
ATOM 764 C CA . PRO A 1 98 ? -17.781 -19.188 24.812 1 88.75 98 PRO A CA 1
ATOM 765 C C . PRO A 1 98 ? -17.969 -19.156 23.297 1 88.75 98 PRO A C 1
ATOM 767 O O . PRO A 1 98 ? -17.125 -19.641 22.547 1 88.75 98 PRO A O 1
ATOM 770 N N . VAL A 1 99 ? -19.172 -18.594 22.844 1 90.5 99 VAL A N 1
ATOM 771 C CA . VAL A 1 99 ? -19.453 -18.531 21.422 1 90.5 99 VAL A CA 1
ATOM 772 C C . VAL A 1 99 ? -20.047 -17.172 21.078 1 90.5 99 VAL A C 1
ATOM 774 O O . VAL A 1 99 ? -20.578 -16.484 21.953 1 90.5 99 VAL A O 1
ATOM 777 N N . ILE A 1 100 ? -19.859 -16.734 19.891 1 91.31 100 ILE A N 1
ATOM 778 C CA . ILE A 1 100 ? -20.656 -15.695 19.234 1 91.31 100 ILE A CA 1
ATOM 779 C C . ILE A 1 100 ? -21.328 -16.266 18 1 91.31 100 ILE A C 1
ATOM 781 O O . ILE A 1 100 ? -20.734 -17.062 17.266 1 91.31 100 ILE A O 1
ATOM 785 N N . VAL A 1 101 ? -22.609 -16.031 17.844 1 90.69 101 VAL A N 1
ATOM 786 C CA . VAL A 1 101 ? -23.391 -16.516 16.719 1 90.69 101 VAL A CA 1
ATOM 787 C C . VAL A 1 101 ? -23.875 -15.352 15.859 1 90.69 101 VAL A C 1
ATOM 789 O O . VAL A 1 101 ? -24.375 -14.359 16.391 1 90.69 101 VAL A O 1
ATOM 792 N N . ARG A 1 102 ? -23.656 -15.477 14.594 1 93.69 102 ARG A N 1
ATOM 793 C CA . ARG A 1 102 ? -24.188 -14.492 13.656 1 93.69 102 ARG A CA 1
ATOM 794 C C . ARG A 1 102 ? -25.266 -15.102 12.773 1 93.69 102 ARG A C 1
ATOM 796 O O . ARG A 1 102 ? -25.047 -16.141 12.133 1 93.69 102 ARG A O 1
ATOM 803 N N . PHE A 1 103 ? -26.438 -14.484 12.789 1 92.94 103 PHE A N 1
ATOM 804 C CA . PHE A 1 103 ? -27.531 -14.781 11.883 1 92.94 103 PHE A CA 1
ATOM 805 C C . PHE A 1 103 ? -27.594 -13.773 10.742 1 92.94 103 PHE A C 1
ATOM 807 O O . PHE A 1 103 ? -27.344 -12.586 10.945 1 92.94 103 PHE A O 1
ATOM 814 N N . SER A 1 104 ? -27.891 -14.258 9.531 1 94.81 104 SER A N 1
ATOM 815 C CA . SER A 1 104 ? -27.859 -13.32 8.406 1 94.81 104 SER A CA 1
ATOM 816 C C . SER A 1 104 ? -28.781 -13.781 7.281 1 94.81 104 SER A C 1
ATOM 818 O O . SER A 1 104 ? -29.156 -14.945 7.223 1 94.81 104 SER A O 1
ATOM 820 N N . THR A 1 105 ? -29.234 -12.797 6.484 1 94.38 105 THR A N 1
ATOM 821 C CA . THR A 1 105 ? -29.719 -13.156 5.156 1 94.38 105 THR A CA 1
ATOM 822 C C . THR A 1 105 ? -28.562 -13.414 4.203 1 94.38 105 THR A C 1
ATOM 824 O O . THR A 1 105 ? -27.438 -12.977 4.453 1 94.38 105 THR A O 1
ATOM 827 N N . VAL A 1 106 ? -28.828 -14.172 3.145 1 94.5 106 VAL A N 1
ATOM 828 C CA . VAL A 1 106 ? -27.719 -14.617 2.312 1 94.5 106 VAL A CA 1
ATOM 829 C C . VAL A 1 106 ? -27.641 -13.773 1.041 1 94.5 106 VAL A C 1
ATOM 831 O O . VAL A 1 106 ? -26.594 -13.219 0.708 1 94.5 106 VAL A O 1
ATOM 834 N N . ILE A 1 107 ? -28.719 -13.531 0.344 1 92.69 107 ILE A N 1
ATOM 835 C CA . ILE A 1 107 ? -28.734 -13.031 -1.028 1 92.69 107 ILE A CA 1
ATOM 836 C C . ILE A 1 107 ? -28.688 -11.508 -1.023 1 92.69 107 ILE A C 1
ATOM 838 O O . ILE A 1 107 ? -27.938 -10.898 -1.777 1 92.69 107 ILE A O 1
ATOM 842 N N . HIS A 1 108 ? -29.359 -10.906 -0.208 1 89.12 108 HIS A N 1
ATOM 843 C CA . HIS A 1 108 ? -29.641 -9.477 -0.341 1 89.12 108 HIS A CA 1
ATOM 844 C C . HIS A 1 108 ? -28.578 -8.641 0.359 1 89.12 108 HIS A C 1
ATOM 846 O O . HIS A 1 108 ? -27.516 -9.156 0.713 1 89.12 108 HIS A O 1
ATOM 852 N N . GLU A 1 109 ? -28.844 -7.301 0.355 1 91.69 109 GLU A N 1
ATOM 853 C CA . GLU A 1 109 ? -27.828 -6.34 0.782 1 91.69 109 GLU A CA 1
ATOM 854 C C . GLU A 1 109 ? -28.094 -5.855 2.203 1 91.69 109 GLU A C 1
ATOM 856 O O . GLU A 1 109 ? -29.109 -6.223 2.814 1 91.69 109 GLU A O 1
ATOM 861 N N . ARG A 1 110 ? -27.188 -5.148 2.812 1 90.5 110 ARG A N 1
ATOM 862 C CA . ARG A 1 110 ? -27.109 -4.793 4.227 1 90.5 110 ARG A CA 1
ATOM 863 C C . ARG A 1 110 ? -28.406 -4.145 4.703 1 90.5 110 ARG A C 1
ATOM 865 O O . ARG A 1 110 ? -28.844 -4.363 5.836 1 90.5 110 ARG A O 1
ATOM 872 N N . GLY A 1 111 ? -29.125 -3.357 3.93 1 90.62 111 GLY A N 1
ATOM 873 C CA . GLY A 1 111 ? -30.312 -2.641 4.367 1 90.62 111 GLY A CA 1
ATOM 874 C C . GLY A 1 111 ? -31.594 -3.289 3.908 1 90.62 111 GLY A C 1
ATOM 875 O O . GLY A 1 111 ? -32.688 -2.756 4.145 1 90.62 111 GLY A O 1
ATOM 876 N N . SER A 1 112 ? -31.5 -4.512 3.471 1 92.44 112 SER A N 1
ATOM 877 C CA . SER A 1 112 ? -32.688 -5.168 2.928 1 92.44 112 SER A CA 1
ATOM 878 C C . SER A 1 112 ? -33.594 -5.664 4.039 1 92.44 112 SER A C 1
ATOM 880 O O . SER A 1 112 ? -33.125 -6 5.133 1 92.44 112 SER A O 1
ATOM 882 N N . PRO A 1 113 ? -34.906 -5.699 3.74 1 92 113 PRO A N 1
ATOM 883 C CA . PRO A 1 113 ? -35.844 -6.215 4.742 1 92 113 PRO A CA 1
ATOM 884 C C . PRO A 1 113 ? -35.594 -7.684 5.086 1 92 113 PRO A C 1
ATOM 886 O O . PRO A 1 113 ? -35.281 -8.484 4.199 1 92 113 PRO A O 1
ATOM 889 N N . GLU A 1 114 ? -35.75 -7.996 6.277 1 89.38 114 GLU A N 1
ATOM 890 C CA . GLU A 1 114 ? -35.531 -9.359 6.742 1 89.38 114 GLU A CA 1
ATOM 891 C C . GLU A 1 114 ? -36.75 -10.25 6.41 1 89.38 114 GLU A C 1
ATOM 893 O O . GLU A 1 114 ? -36.688 -11.469 6.621 1 89.38 114 GLU A O 1
ATOM 898 N N . THR A 1 115 ? -37.75 -9.664 5.809 1 91.75 115 THR A N 1
ATOM 899 C CA . THR A 1 115 ? -38.938 -10.414 5.445 1 91.75 115 THR A CA 1
ATOM 900 C C . THR A 1 115 ? -38.812 -10.961 4.027 1 91.75 115 THR A C 1
ATOM 902 O O . THR A 1 115 ? -39.75 -11.641 3.541 1 91.75 115 THR A O 1
ATOM 905 N N . LEU A 1 116 ? -37.781 -10.75 3.426 1 92.5 116 LEU A N 1
ATOM 906 C CA . LEU A 1 116 ? -37.562 -11.281 2.084 1 92.5 116 LEU A CA 1
ATOM 907 C C . LEU A 1 116 ? -37.312 -12.789 2.129 1 92.5 116 LEU A C 1
ATOM 909 O O . LEU A 1 116 ? -36.719 -13.289 3.08 1 92.5 116 LEU A O 1
ATOM 913 N N . ARG A 1 117 ? -37.875 -13.5 1.161 1 93.44 117 ARG A N 1
ATOM 914 C CA . ARG A 1 117 ? -37.562 -14.914 1.007 1 93.44 117 ARG A CA 1
ATOM 915 C C . ARG A 1 117 ? -36.094 -15.109 0.664 1 93.44 117 ARG A C 1
ATOM 917 O O . ARG A 1 117 ? -35.625 -14.617 -0.365 1 93.44 117 ARG A O 1
ATOM 924 N N . ASP A 1 118 ? -35.344 -15.711 1.516 1 93.44 118 ASP A N 1
ATOM 925 C CA . ASP A 1 118 ? -33.875 -15.812 1.493 1 93.44 118 ASP A CA 1
ATOM 926 C C . ASP A 1 118 ? -33.406 -16.922 2.432 1 93.44 118 ASP A C 1
ATOM 928 O O . ASP A 1 118 ? -33.938 -17.094 3.525 1 93.44 118 ASP A O 1
ATOM 932 N N . PRO A 1 119 ? -32.406 -17.703 1.959 1 93.44 119 PRO A N 1
ATOM 933 C CA . PRO A 1 119 ? -31.766 -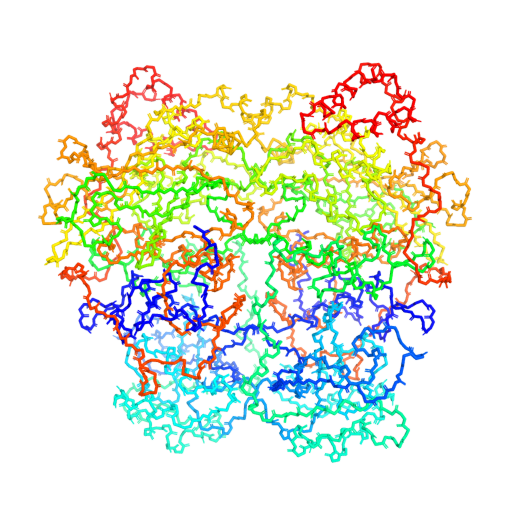18.516 3.006 1 93.44 119 PRO A CA 1
ATOM 934 C C . PRO A 1 119 ? -31.25 -17.672 4.164 1 93.44 119 PRO A C 1
ATOM 936 O O . PRO A 1 119 ? -30.938 -16.484 3.984 1 93.44 119 PRO A O 1
ATOM 939 N N . ARG A 1 120 ? -31.25 -18.25 5.332 1 94.44 120 ARG A N 1
ATOM 940 C CA . ARG A 1 120 ? -30.656 -17.578 6.477 1 94.44 120 ARG A CA 1
ATOM 941 C C . ARG A 1 120 ? -29.328 -18.219 6.863 1 94.44 120 ARG A C 1
ATOM 943 O O . ARG A 1 120 ? -29.25 -19.438 7.023 1 94.44 120 ARG A O 1
ATOM 950 N N . GLY A 1 121 ? -28.297 -17.344 6.922 1 93.31 121 GLY A N 1
ATOM 951 C CA . GLY A 1 121 ? -27.016 -17.797 7.441 1 93.31 121 GLY A CA 1
ATOM 952 C C . GLY A 1 121 ? -27.031 -18.031 8.945 1 93.31 121 GLY A C 1
ATOM 953 O O . GLY A 1 121 ? -27.688 -17.281 9.68 1 93.31 121 GLY A O 1
ATOM 954 N N . PHE A 1 122 ? -26.359 -19.016 9.391 1 91.62 122 PHE A N 1
ATOM 955 C CA . PHE A 1 122 ? -26.125 -19.391 10.781 1 91.62 122 PHE A CA 1
ATOM 956 C C . PHE A 1 122 ? -24.672 -19.766 11 1 91.62 122 PHE A C 1
ATOM 958 O O . PHE A 1 122 ? -24.25 -20.891 10.68 1 91.62 122 PHE A O 1
ATOM 965 N N . ALA A 1 123 ? -23.906 -18.781 11.57 1 94.31 123 ALA A N 1
ATOM 966 C CA . ALA A 1 123 ? -22.469 -19 11.766 1 94.31 123 ALA A CA 1
ATOM 967 C C . ALA A 1 123 ? -22.094 -18.875 13.234 1 94.31 123 ALA A C 1
ATOM 969 O O . ALA A 1 123 ? -22.5 -17.922 13.906 1 94.31 123 ALA A O 1
ATOM 970 N N . VAL A 1 124 ? -21.344 -19.812 13.789 1 92.69 124 VAL A N 1
ATOM 971 C CA . VAL A 1 124 ? -20.938 -19.828 15.188 1 92.69 124 VAL A CA 1
ATOM 972 C C . VAL A 1 124 ? -19.406 -19.859 15.281 1 92.69 124 VAL A C 1
ATOM 974 O O . VAL A 1 124 ? -18.75 -20.703 14.68 1 92.69 124 VAL A O 1
ATOM 977 N N . LYS A 1 125 ? -18.891 -18.953 15.938 1 94.62 125 LYS A N 1
ATOM 978 C CA . LYS A 1 125 ? -17.484 -19 16.328 1 94.62 125 LYS A CA 1
ATOM 979 C C . LYS A 1 125 ? -17.312 -19.531 17.734 1 94.62 125 LYS A C 1
ATOM 981 O O . LYS A 1 125 ? -17.844 -18.953 18.688 1 94.62 125 LYS A O 1
ATOM 986 N N . PHE A 1 126 ? -16.594 -20.609 17.906 1 93.38 126 PHE A N 1
ATOM 987 C CA . PHE A 1 126 ? -16.234 -21.188 19.188 1 93.38 126 PHE A CA 1
ATOM 988 C C . PHE A 1 126 ? -14.852 -20.703 19.625 1 93.38 126 PHE A C 1
ATOM 990 O O . PHE A 1 126 ? -13.875 -20.859 18.891 1 93.38 126 PHE A O 1
ATOM 997 N N . TYR A 1 127 ? -14.789 -20.047 20.734 1 92.56 127 TYR A N 1
ATOM 998 C CA . TYR A 1 127 ? -13.5 -19.672 21.297 1 92.56 127 TYR A CA 1
ATOM 999 C C . TYR A 1 127 ? -12.938 -20.781 22.188 1 92.56 127 TYR A C 1
ATOM 1001 O O . TYR A 1 127 ? -13.094 -20.75 23.406 1 92.56 127 TYR A O 1
ATOM 1009 N N . THR A 1 128 ? -12.211 -21.703 21.562 1 93 128 THR A N 1
ATOM 1010 C CA . THR A 1 128 ? -11.734 -22.875 22.266 1 93 128 THR A CA 1
ATOM 1011 C C . THR A 1 128 ? -10.312 -22.656 22.781 1 93 128 THR A C 1
ATOM 1013 O O . THR A 1 128 ? -9.656 -21.688 22.422 1 93 128 THR A O 1
ATOM 1016 N N . ARG A 1 129 ? -9.805 -23.594 23.594 1 90 129 ARG A N 1
ATOM 1017 C CA . ARG A 1 129 ? -8.438 -23.547 24.109 1 90 129 ARG A CA 1
ATOM 1018 C C . ARG A 1 129 ? -7.43 -23.891 23.016 1 90 129 ARG A C 1
ATOM 1020 O O . ARG A 1 129 ? -6.238 -23.609 23.156 1 90 129 ARG A O 1
ATOM 1027 N N . GLU A 1 130 ? -7.887 -24.531 22 1 93.56 130 GLU A N 1
ATOM 1028 C CA . GLU A 1 130 ? -7.012 -24.969 20.922 1 93.56 130 GLU A CA 1
ATOM 1029 C C . GLU A 1 130 ? -7.137 -24.062 19.703 1 93.56 130 GLU A C 1
ATOM 1031 O O . GLU A 1 130 ? -6.727 -24.422 18.609 1 93.56 130 GLU A O 1
ATOM 1036 N N . GLY A 1 131 ? -7.691 -22.891 19.906 1 93 131 GLY A N 1
ATOM 1037 C CA . GLY A 1 131 ? -7.918 -21.969 18.812 1 93 131 GLY A CA 1
ATOM 1038 C C . GLY A 1 131 ? -9.383 -21.812 18.453 1 93 131 GLY A C 1
ATOM 1039 O O . GLY A 1 131 ? -10.242 -22.5 19.016 1 93 131 GLY A O 1
ATOM 1040 N N . ASN A 1 132 ? -9.68 -20.875 17.594 1 95.06 132 ASN A N 1
ATOM 1041 C CA . ASN A 1 132 ? -11.047 -20.656 17.156 1 95.06 132 ASN A CA 1
ATOM 1042 C C . ASN A 1 132 ? -11.547 -21.781 16.25 1 95.06 132 ASN A C 1
ATOM 1044 O O . ASN A 1 132 ? -10.766 -22.359 15.5 1 95.06 132 ASN A O 1
ATOM 1048 N N . PHE A 1 133 ? -12.789 -22.156 16.438 1 96.06 133 PHE A N 1
ATOM 1049 C CA . PHE A 1 133 ? -13.484 -23.062 15.523 1 96.06 133 PHE A CA 1
ATOM 1050 C C . PHE A 1 133 ? -14.742 -22.406 14.969 1 96.06 133 PHE A C 1
ATOM 1052 O O . PHE A 1 133 ? -15.625 -22 15.727 1 96.06 133 PHE A O 1
ATOM 1059 N N . ASP A 1 134 ? -14.805 -22.219 13.648 1 95.94 134 ASP A N 1
ATOM 1060 C CA . ASP A 1 134 ? -15.961 -21.625 12.984 1 95.94 134 ASP A CA 1
ATOM 1061 C C . ASP A 1 134 ? -16.859 -22.688 12.359 1 95.94 134 ASP A C 1
ATOM 1063 O O . ASP A 1 134 ? -16.391 -23.484 11.531 1 95.94 134 ASP A O 1
ATOM 1067 N N . LEU A 1 135 ? -18.062 -22.719 12.758 1 94.44 135 LEU A N 1
ATOM 1068 C CA . LEU A 1 135 ? -19.094 -23.5 12.109 1 94.44 135 LEU A CA 1
ATOM 1069 C C . LEU A 1 135 ? -20.031 -22.609 11.312 1 94.44 135 LEU A C 1
ATOM 1071 O O . LEU A 1 135 ? -20.766 -21.797 11.891 1 94.44 135 LEU A O 1
ATOM 1075 N N . VAL A 1 136 ? -19.969 -22.766 9.953 1 93.94 136 VAL A N 1
ATOM 1076 C CA . VAL A 1 136 ? -20.766 -21.906 9.094 1 93.94 136 VAL A CA 1
ATOM 1077 C C . VAL A 1 136 ? -21.828 -22.719 8.367 1 93.94 136 VAL A C 1
ATOM 1079 O O . VAL A 1 136 ? -21.531 -23.75 7.77 1 93.94 136 VAL A O 1
ATOM 1082 N N . GLY A 1 137 ? -23.047 -22.359 8.523 1 90.44 137 GLY A N 1
ATOM 1083 C CA . GLY A 1 137 ? -24.156 -23.062 7.902 1 90.44 137 GLY A CA 1
ATOM 1084 C C . GLY A 1 137 ? -25.328 -22.156 7.566 1 90.44 137 GLY A C 1
ATOM 1085 O O . GLY A 1 137 ? -25.172 -20.938 7.48 1 90.44 137 GLY A O 1
ATOM 1086 N N . ASN A 1 138 ? -26.359 -22.812 7.105 1 90.81 138 ASN A N 1
ATOM 1087 C CA . ASN A 1 138 ? -27.625 -22.156 6.773 1 90.81 138 ASN A CA 1
ATOM 1088 C C . ASN A 1 138 ? -28.812 -22.844 7.461 1 90.81 138 ASN A C 1
ATOM 1090 O O . ASN A 1 138 ? -28.641 -23.875 8.094 1 90.81 138 ASN A O 1
ATOM 1094 N N . ASN A 1 139 ? -29.984 -22.141 7.422 1 89 139 ASN A N 1
ATOM 1095 C CA . ASN A 1 139 ? -31.188 -22.719 8 1 89 139 ASN A CA 1
ATOM 1096 C C . ASN A 1 139 ? -31.75 -23.844 7.133 1 89 139 ASN A C 1
ATOM 1098 O O . ASN A 1 139 ? -32.688 -24.531 7.527 1 89 139 ASN A O 1
ATOM 1102 N N . PHE A 1 140 ? -31.141 -24.031 5.969 1 89.88 140 PHE A N 1
ATOM 1103 C CA . PHE A 1 140 ? -31.484 -25.156 5.102 1 89.88 140 PHE A CA 1
ATOM 1104 C C . PHE A 1 140 ? -30.406 -26.234 5.176 1 89.88 140 PHE A C 1
ATOM 1106 O O . PHE A 1 140 ? -29.219 -25.938 5.266 1 89.88 140 PHE A O 1
ATOM 1113 N N . PRO A 1 141 ? -30.781 -27.531 5.117 1 87.75 141 PRO A N 1
ATOM 1114 C CA . PRO A 1 141 ? -29.812 -28.609 5.281 1 87.75 141 PRO A CA 1
ATOM 1115 C C . PRO A 1 141 ? -29.062 -28.938 3.994 1 87.75 141 PRO A C 1
ATOM 1117 O O . PRO A 1 141 ? -28.172 -29.781 3.99 1 87.75 141 PRO A O 1
ATOM 1120 N N . VAL A 1 142 ? -29.484 -28.344 2.936 1 91.5 142 VAL A N 1
ATOM 1121 C CA . VAL A 1 142 ? -28.844 -28.609 1.654 1 91.5 142 VAL A CA 1
ATOM 1122 C C . VAL A 1 142 ? -28.453 -27.297 0.977 1 91.5 142 VAL A C 1
ATOM 1124 O O . VAL A 1 142 ? -28.844 -26.219 1.421 1 91.5 142 VAL A O 1
ATOM 1127 N N . PHE A 1 143 ? -27.578 -27.391 -0.008 1 91.75 143 PHE A N 1
ATOM 1128 C CA . PHE A 1 143 ? -27.125 -26.234 -0.772 1 91.75 143 PHE A CA 1
ATOM 1129 C C . PHE A 1 143 ? -27.625 -26.312 -2.211 1 91.75 143 PHE A C 1
ATOM 1131 O O . PHE A 1 143 ? -28.078 -27.359 -2.666 1 91.75 143 PHE A O 1
ATOM 1138 N N . PHE A 1 144 ? -27.531 -25.156 -2.908 1 92.06 144 PHE A N 1
ATOM 1139 C CA . PHE A 1 144 ? -28.031 -25.062 -4.273 1 92.06 144 PHE A CA 1
ATOM 1140 C C . PHE A 1 144 ? -27.156 -25.875 -5.227 1 92.06 144 PHE A C 1
ATOM 1142 O O . PHE A 1 144 ? -27.656 -26.453 -6.199 1 92.06 144 PHE A O 1
ATOM 1149 N N . ILE A 1 145 ? -25.875 -25.875 -4.984 1 94 145 ILE A N 1
ATOM 1150 C CA . ILE A 1 145 ? -24.922 -26.453 -5.922 1 94 145 ILE A CA 1
ATOM 1151 C C . ILE A 1 145 ? -23.969 -27.391 -5.18 1 94 145 ILE A C 1
ATOM 1153 O O . ILE A 1 145 ? -23.828 -27.297 -3.957 1 94 145 ILE A O 1
ATOM 1157 N N . ARG A 1 146 ? -23.312 -28.219 -5.98 1 92.5 146 ARG A N 1
ATOM 1158 C CA . ARG A 1 146 ? -22.438 -29.234 -5.395 1 92.5 146 ARG A CA 1
ATOM 1159 C C . ARG A 1 146 ? -20.969 -28.797 -5.449 1 92.5 146 ARG A C 1
ATOM 1161 O O . ARG A 1 146 ? -20.172 -29.188 -4.598 1 92.5 146 ARG A O 1
ATOM 1168 N N . ASP A 1 147 ? -20.609 -28.078 -6.547 1 95.31 147 ASP A N 1
ATOM 1169 C CA . ASP A 1 147 ? -19.219 -27.672 -6.777 1 95.31 147 ASP A CA 1
ATOM 1170 C C . ASP A 1 147 ? -19.047 -26.172 -6.578 1 95.31 147 ASP A C 1
ATOM 1172 O O . ASP A 1 147 ? -19.75 -25.359 -7.199 1 95.31 147 ASP A O 1
ATOM 1176 N N . GLY A 1 148 ? -18.047 -25.781 -5.789 1 94.69 148 GLY A N 1
ATOM 1177 C CA . GLY A 1 148 ? -17.812 -24.391 -5.457 1 94.69 148 GLY A CA 1
ATOM 1178 C C . GLY A 1 148 ? -17.469 -23.531 -6.664 1 94.69 148 GLY A C 1
ATOM 1179 O O . GLY A 1 148 ? -17.594 -22.312 -6.617 1 94.69 148 GLY A O 1
ATOM 1180 N N . MET A 1 149 ? -17.078 -24.125 -7.781 1 96.44 149 MET A N 1
ATOM 1181 C CA . MET A 1 149 ? -16.812 -23.422 -9.031 1 96.44 149 MET A CA 1
ATOM 1182 C C . MET A 1 149 ? -18.016 -22.625 -9.484 1 96.44 149 MET A C 1
ATOM 1184 O O . MET A 1 149 ? -17.875 -21.562 -10.094 1 96.44 149 MET A O 1
ATOM 1188 N N . LYS A 1 150 ? -19.219 -23.078 -9.094 1 97 150 LYS A N 1
ATOM 1189 C CA . LYS A 1 150 ? -20.469 -22.5 -9.586 1 97 150 LYS A CA 1
ATOM 1190 C C . LYS A 1 150 ? -20.984 -21.406 -8.641 1 97 150 LYS A C 1
ATOM 1192 O O . LYS A 1 150 ? -21.953 -20.719 -8.945 1 97 150 LYS A O 1
ATOM 1197 N N . PHE A 1 151 ? -20.328 -21.25 -7.547 1 96.88 151 PHE A N 1
ATOM 1198 C CA . PHE A 1 151 ? -20.875 -20.438 -6.461 1 96.88 151 PHE A CA 1
ATOM 1199 C C . PHE A 1 151 ? -21.016 -18.984 -6.887 1 96.88 151 PHE A C 1
ATOM 1201 O O . PHE A 1 151 ? -22.094 -18.391 -6.727 1 96.88 151 PHE A O 1
ATOM 1208 N N . PRO A 1 152 ? -19.984 -18.344 -7.5 1 96.81 152 PRO A N 1
ATOM 1209 C CA . PRO A 1 152 ? -20.172 -16.938 -7.918 1 96.81 152 PRO A CA 1
ATOM 1210 C C . PRO A 1 152 ? -21.312 -16.766 -8.898 1 96.81 152 PRO A C 1
ATOM 1212 O O . PRO A 1 152 ? -22.094 -15.812 -8.773 1 96.81 152 PRO A O 1
ATOM 1215 N N . ASP A 1 153 ? -21.438 -17.672 -9.812 1 96.94 153 ASP A N 1
ATOM 1216 C CA . ASP A 1 153 ? -22.484 -17.594 -10.828 1 96.94 153 ASP A CA 1
ATOM 1217 C C . ASP A 1 153 ? -23.859 -17.75 -10.195 1 96.94 153 ASP A C 1
ATOM 1219 O O . ASP A 1 153 ? -24.797 -17.031 -10.562 1 96.94 153 ASP A O 1
ATOM 1223 N N . MET A 1 154 ? -23.953 -18.672 -9.305 1 97 154 MET A N 1
ATOM 1224 C CA . MET A 1 154 ? -25.203 -18.891 -8.578 1 97 154 MET A CA 1
ATOM 1225 C C . MET A 1 154 ? -25.625 -17.609 -7.859 1 97 154 MET A C 1
ATOM 1227 O O . MET A 1 154 ? -26.781 -17.172 -7.984 1 97 154 MET A O 1
ATOM 1231 N N . VAL A 1 155 ? -24.672 -17.016 -7.137 1 96.62 155 VAL A N 1
ATOM 1232 C CA . VAL A 1 155 ? -24.969 -15.805 -6.379 1 96.62 155 VAL A CA 1
ATOM 1233 C C . VAL A 1 155 ? -25.344 -14.68 -7.332 1 96.62 155 VAL A C 1
ATOM 1235 O O . VAL A 1 155 ? -26.312 -13.945 -7.09 1 96.62 155 VAL A O 1
ATOM 1238 N N . HIS A 1 156 ? -24.656 -14.578 -8.422 1 96.44 156 HIS A N 1
ATOM 1239 C CA . HIS A 1 156 ? -24.938 -13.531 -9.398 1 96.44 156 HIS A CA 1
ATOM 1240 C C . HIS A 1 156 ? -26.359 -13.68 -9.961 1 96.44 156 HIS A C 1
ATOM 1242 O O . HIS A 1 156 ? -27.047 -12.68 -10.156 1 96.44 156 HIS A O 1
ATOM 1248 N N . ALA A 1 157 ? -26.75 -14.859 -10.219 1 96.75 157 ALA A N 1
ATOM 1249 C CA . ALA A 1 157 ? -28.078 -15.109 -10.75 1 96.75 157 ALA A CA 1
ATOM 1250 C C . ALA A 1 157 ? -29.156 -14.711 -9.742 1 96.75 157 ALA A C 1
ATOM 1252 O O . ALA A 1 157 ? -30.25 -14.281 -10.125 1 96.75 157 ALA A O 1
ATOM 1253 N N . LEU A 1 158 ? -28.828 -14.93 -8.5 1 96.12 158 LEU A N 1
ATOM 1254 C CA . LEU A 1 158 ? -29.781 -14.641 -7.43 1 96.12 158 LEU A CA 1
ATOM 1255 C C . LEU A 1 158 ? -29.797 -13.156 -7.105 1 96.12 158 LEU A C 1
ATOM 1257 O O . LEU A 1 158 ? -30.781 -12.656 -6.539 1 96.12 158 LEU A O 1
ATOM 1261 N N . LYS A 1 159 ? -28.766 -12.438 -7.395 1 94.69 159 LYS A N 1
ATOM 1262 C CA . LYS A 1 159 ? -28.625 -11.016 -7.086 1 94.69 159 LYS A CA 1
ATOM 1263 C C . LYS A 1 159 ? -29.391 -10.156 -8.094 1 94.69 159 LYS A C 1
ATOM 1265 O O . LYS A 1 159 ? -29.828 -10.656 -9.133 1 94.69 159 LYS A O 1
ATOM 1270 N N . PRO A 1 160 ? -29.5 -8.82 -7.773 1 92.75 160 PRO A N 1
ATOM 1271 C CA . PRO A 1 160 ? -30.172 -7.934 -8.727 1 92.75 160 PRO A CA 1
ATOM 1272 C C . PRO A 1 160 ? -29.453 -7.863 -10.07 1 92.75 160 PRO A C 1
ATOM 1274 O O . PRO A 1 160 ? -28.219 -7.965 -10.125 1 92.75 160 PRO A O 1
ATOM 1277 N N . ASN A 1 161 ? -30.344 -7.758 -11.086 1 94.19 161 ASN A N 1
ATOM 1278 C CA . ASN A 1 161 ? -29.828 -7.516 -12.43 1 94.19 161 ASN A CA 1
ATOM 1279 C C . ASN A 1 161 ? -28.875 -6.332 -12.461 1 94.19 161 ASN A C 1
ATOM 1281 O O . ASN A 1 161 ? -29.188 -5.246 -11.969 1 94.19 161 ASN A O 1
ATOM 1285 N N . PRO A 1 162 ? -27.625 -6.574 -12.984 1 90.31 162 PRO A N 1
ATOM 1286 C CA . PRO A 1 162 ? -26.625 -5.5 -12.969 1 90.31 162 PRO A CA 1
ATOM 1287 C C . PRO A 1 162 ? -27.078 -4.266 -13.75 1 90.31 162 PRO A C 1
ATOM 1289 O O . PRO A 1 162 ? -26.562 -3.168 -13.531 1 90.31 162 PRO A O 1
ATOM 1292 N N . LYS A 1 163 ? -28.031 -4.34 -14.57 1 88.69 163 LYS A N 1
ATOM 1293 C CA . LYS A 1 163 ? -28.516 -3.205 -15.352 1 88.69 163 LYS A CA 1
ATOM 1294 C C . LYS A 1 163 ? -29.609 -2.453 -14.594 1 88.69 163 LYS A C 1
ATOM 1296 O O . LYS A 1 163 ? -29.562 -1.227 -14.477 1 88.69 163 LYS A O 1
ATOM 1301 N N . SER A 1 164 ? -30.594 -3.225 -14.094 1 89.06 164 SER A N 1
ATOM 1302 C CA . SER A 1 164 ? -31.766 -2.596 -13.477 1 89.06 164 SER A CA 1
ATOM 1303 C C . SER A 1 164 ? -31.594 -2.479 -11.969 1 89.06 164 SER A C 1
ATOM 1305 O O . SER A 1 164 ? -32.312 -1.724 -11.312 1 89.06 164 SER A O 1
ATOM 1307 N N . HIS A 1 165 ? -30.766 -3.295 -11.367 1 90.88 165 HIS A N 1
ATOM 1308 C CA . HIS A 1 165 ? -30.578 -3.496 -9.938 1 90.88 165 HIS A CA 1
ATOM 1309 C C . HIS A 1 165 ? -31.859 -3.982 -9.273 1 90.88 165 HIS A C 1
ATOM 1311 O O . HIS A 1 165 ? -32.156 -3.592 -8.141 1 90.88 165 HIS A O 1
ATOM 1317 N N . ILE A 1 166 ? -32.625 -4.656 -9.977 1 91.69 166 ILE A N 1
ATOM 1318 C CA . ILE A 1 166 ? -33.812 -5.348 -9.5 1 91.69 166 ILE A CA 1
ATOM 1319 C C . ILE A 1 166 ? -33.594 -6.859 -9.594 1 91.69 166 ILE A C 1
ATOM 1321 O O . ILE A 1 166 ? -33.062 -7.355 -10.586 1 91.69 166 ILE A O 1
ATOM 1325 N N . GLN A 1 167 ? -33.938 -7.535 -8.492 1 92.94 167 GLN A N 1
ATOM 1326 C CA . GLN A 1 167 ? -33.938 -8.992 -8.578 1 92.94 167 GLN A CA 1
ATOM 1327 C C . GLN A 1 167 ? -35.031 -9.5 -9.508 1 92.94 167 GLN A C 1
ATOM 1329 O O . GLN A 1 167 ? -36.188 -9.156 -9.336 1 92.94 167 GLN A O 1
ATOM 1334 N N . GLU A 1 168 ? -34.625 -10.25 -10.484 1 94.94 168 GLU A N 1
ATOM 1335 C CA . GLU A 1 168 ? -35.562 -10.711 -11.5 1 94.94 168 GLU A CA 1
ATOM 1336 C C . GLU A 1 168 ? -35.625 -12.234 -11.578 1 94.94 168 GLU A C 1
ATOM 1338 O O . GLU A 1 168 ? -34.562 -12.875 -11.758 1 94.94 168 GLU A O 1
ATOM 1343 N N . ASP A 1 169 ? -36.812 -12.789 -11.602 1 95.25 169 ASP A N 1
ATOM 1344 C CA . ASP A 1 169 ? -37 -14.227 -11.492 1 95.25 169 ASP A CA 1
ATOM 1345 C C . ASP A 1 169 ? -36.469 -14.953 -12.727 1 95.25 169 ASP A C 1
ATOM 1347 O O . ASP A 1 169 ? -36 -16.094 -12.633 1 95.25 169 ASP A O 1
ATOM 1351 N N . TRP A 1 170 ? -36.531 -14.305 -13.812 1 96.56 170 TRP A N 1
ATOM 1352 C CA . TRP A 1 170 ? -36.125 -15 -15.023 1 96.56 170 TRP A CA 1
ATOM 1353 C C . TRP A 1 170 ? -34.625 -15.328 -14.961 1 96.56 170 TRP A C 1
ATOM 1355 O O . TRP A 1 170 ? -34.188 -16.344 -15.523 1 96.56 170 TRP A O 1
ATOM 1365 N N . ARG A 1 171 ? -33.812 -14.508 -14.359 1 97.06 171 ARG A N 1
ATOM 1366 C CA . ARG A 1 171 ? -32.375 -14.766 -14.203 1 97.06 171 ARG A CA 1
ATOM 1367 C C . ARG A 1 171 ? -32.156 -15.992 -13.328 1 97.06 171 ARG A C 1
ATOM 1369 O O . ARG A 1 171 ? -31.297 -16.812 -13.633 1 97.06 171 ARG A O 1
ATOM 1376 N N . VAL A 1 172 ? -32.969 -16.047 -12.219 1 96.62 172 VAL A N 1
ATOM 1377 C CA . VAL A 1 172 ? -32.875 -17.172 -11.297 1 96.62 172 VAL A CA 1
ATOM 1378 C C . VAL A 1 172 ? -33.25 -18.469 -12.023 1 96.62 172 VAL A C 1
ATOM 1380 O O . VAL A 1 172 ? -32.5 -19.453 -11.961 1 96.62 172 VAL A O 1
ATOM 1383 N N . LEU A 1 173 ? -34.281 -18.391 -12.758 1 96.94 173 LEU A N 1
ATOM 1384 C CA . LEU A 1 173 ? -34.781 -19.578 -13.469 1 96.94 173 LEU A CA 1
ATOM 1385 C C . LEU A 1 173 ? -33.812 -19.953 -14.602 1 96.94 173 LEU A C 1
ATOM 1387 O O . LEU A 1 173 ? -33.625 -21.125 -14.898 1 96.94 173 LEU A O 1
ATOM 1391 N N . ASP A 1 174 ? -33.25 -18.953 -15.188 1 97.88 174 ASP A N 1
ATOM 1392 C CA . ASP A 1 174 ? -32.312 -19.203 -16.266 1 97.88 174 ASP A CA 1
ATOM 1393 C C . ASP A 1 174 ? -31.125 -20 -15.773 1 97.88 174 ASP A C 1
ATOM 1395 O O . ASP A 1 174 ? -30.828 -21.094 -16.297 1 97.88 174 ASP A O 1
ATOM 1399 N N . PHE A 1 175 ? -30.453 -19.578 -14.781 1 97.62 175 PHE A N 1
ATOM 1400 C CA . PHE A 1 175 ? -29.266 -20.25 -14.266 1 97.62 175 PHE A CA 1
ATOM 1401 C C . PHE A 1 175 ? -29.625 -21.641 -13.742 1 97.62 175 PHE A C 1
ATOM 1403 O O . PHE A 1 175 ? -28.953 -22.625 -14.07 1 97.62 175 PHE A O 1
ATOM 1410 N N . PHE A 1 176 ? -30.688 -21.766 -13.008 1 97.12 176 PHE A N 1
ATOM 1411 C CA . PHE A 1 176 ? -30.984 -23 -12.297 1 97.12 176 PHE A CA 1
ATOM 1412 C C . PHE A 1 176 ? -31.656 -24.016 -13.234 1 97.12 176 PHE A C 1
ATOM 1414 O O . PHE A 1 176 ? -31.734 -25.203 -12.914 1 97.12 176 PHE A O 1
ATOM 1421 N N . SER A 1 177 ? -32.062 -23.562 -14.383 1 96.62 177 SER A N 1
ATOM 1422 C CA . SER A 1 177 ? -32.531 -24.5 -15.391 1 96.62 177 SER A CA 1
ATOM 1423 C C . SER A 1 177 ? -31.406 -25.422 -15.867 1 96.62 177 SER A C 1
ATOM 1425 O O . SER A 1 177 ? -31.672 -26.5 -16.406 1 96.62 177 SER A O 1
ATOM 1427 N N . HIS A 1 178 ? -30.203 -24.984 -15.68 1 95.94 178 HIS A N 1
ATOM 1428 C CA . HIS A 1 178 ? -29.047 -25.781 -16.062 1 95.94 178 HIS A CA 1
ATOM 1429 C C . HIS A 1 178 ? -28.578 -26.672 -14.914 1 95.94 178 HIS A C 1
ATOM 1431 O O . HIS A 1 178 ? -27.656 -27.469 -15.086 1 95.94 178 HIS A O 1
ATOM 1437 N N . HIS A 1 179 ? -29.172 -26.562 -13.727 1 96.44 179 HIS A N 1
ATOM 1438 C CA . HIS A 1 179 ? -28.688 -27.234 -12.523 1 96.44 179 HIS A CA 1
ATOM 1439 C C . HIS A 1 179 ? -29.812 -27.922 -11.773 1 96.44 179 HIS A C 1
ATOM 1441 O O . HIS A 1 179 ? -30.188 -27.484 -10.68 1 96.44 179 HIS A O 1
ATOM 1447 N N . PRO A 1 180 ? -30.188 -29.047 -12.211 1 95.31 180 PRO A N 1
ATOM 1448 C CA . PRO A 1 180 ? -31.312 -29.734 -11.578 1 95.31 180 PRO A CA 1
ATOM 1449 C C . PRO A 1 180 ? -31.031 -30.156 -10.141 1 95.31 180 PRO A C 1
ATOM 1451 O O . PRO A 1 180 ? -31.953 -30.391 -9.359 1 95.31 180 PRO A O 1
ATOM 1454 N N . GLU A 1 181 ? -29.797 -30.25 -9.742 1 94.5 181 GLU A N 1
ATOM 1455 C CA . GLU A 1 181 ? -29.438 -30.594 -8.375 1 94.5 181 GLU A CA 1
ATOM 1456 C C . GLU A 1 181 ? -29.953 -29.547 -7.391 1 94.5 181 GLU A C 1
ATOM 1458 O O . GLU A 1 181 ? -29.984 -29.781 -6.184 1 94.5 181 GLU A O 1
ATOM 1463 N N . SER A 1 182 ? -30.344 -28.359 -7.91 1 95.62 182 SER A N 1
ATOM 1464 C CA . SER A 1 182 ? -30.781 -27.25 -7.055 1 95.62 182 SER A CA 1
ATOM 1465 C C . SER A 1 182 ? -32.219 -27.438 -6.609 1 95.62 182 SER A C 1
ATOM 1467 O O . SER A 1 182 ? -32.688 -26.75 -5.703 1 95.62 182 SER A O 1
ATOM 1469 N N . LEU A 1 183 ? -32.906 -28.375 -7.133 1 95.38 183 LEU A N 1
ATOM 1470 C CA . LEU A 1 183 ? -34.344 -28.516 -6.926 1 95.38 183 LEU A CA 1
ATOM 1471 C C . LEU A 1 183 ? -34.656 -28.75 -5.453 1 95.38 183 LEU A C 1
ATOM 1473 O O . LEU A 1 183 ? -35.688 -28.25 -4.941 1 95.38 183 LEU A O 1
ATOM 1477 N N . HIS A 1 184 ? -33.781 -29.516 -4.824 1 94.25 184 HIS A N 1
ATOM 1478 C CA . HIS A 1 184 ? -34.031 -29.797 -3.412 1 94.25 184 HIS A CA 1
ATOM 1479 C C . HIS A 1 184 ? -33.969 -28.516 -2.576 1 94.25 184 HIS A C 1
ATOM 1481 O O . HIS A 1 184 ? -34.812 -28.328 -1.688 1 94.25 184 HIS A O 1
ATOM 1487 N N . MET A 1 185 ? -33.094 -27.703 -2.824 1 93.44 185 MET A N 1
ATOM 1488 C CA . MET A 1 185 ? -32.938 -26.453 -2.094 1 93.44 185 MET A CA 1
ATOM 1489 C C . MET A 1 185 ? -34.156 -25.547 -2.355 1 93.44 185 MET A C 1
ATOM 1491 O O . MET A 1 185 ? -34.594 -24.828 -1.458 1 93.44 185 MET A O 1
ATOM 1495 N N . PHE A 1 186 ? -34.656 -25.562 -3.559 1 94.56 186 PHE A N 1
ATOM 1496 C CA . PHE A 1 186 ? -35.781 -24.719 -3.91 1 94.56 186 PHE A CA 1
ATOM 1497 C C . PHE A 1 186 ? -37.031 -25.141 -3.145 1 94.56 186 PHE A C 1
ATOM 1499 O O . PHE A 1 186 ? -37.875 -24.312 -2.834 1 94.56 186 PHE A O 1
ATOM 1506 N N . THR A 1 187 ? -37.094 -26.438 -2.779 1 95 187 THR A N 1
ATOM 1507 C CA . THR A 1 187 ? -38.219 -26.875 -1.977 1 95 187 THR A CA 1
ATOM 1508 C C . THR A 1 187 ? -38.188 -26.234 -0.59 1 95 187 THR A C 1
ATOM 1510 O O . THR A 1 187 ? -39.25 -25.891 -0.03 1 95 187 THR A O 1
ATOM 1513 N N . PHE A 1 188 ? -37.031 -26.078 -0.098 1 91.94 188 PHE A N 1
ATOM 1514 C CA . PHE A 1 188 ? -36.906 -25.406 1.189 1 91.94 188 PHE A CA 1
ATOM 1515 C C . PHE A 1 188 ? -37.125 -23.906 1.045 1 91.94 188 PHE A C 1
ATOM 1517 O O . PHE A 1 188 ? -37.812 -23.297 1.852 1 91.94 188 PHE A O 1
ATOM 1524 N N . LEU A 1 189 ? -36.531 -23.312 0.033 1 93.44 189 LEU A N 1
ATOM 1525 C CA . LEU A 1 189 ? -36.562 -21.875 -0.174 1 93.44 189 LEU A CA 1
ATOM 1526 C C . LEU A 1 189 ? -38 -21.391 -0.356 1 93.44 189 LEU A C 1
ATOM 1528 O O . LEU A 1 189 ? -38.344 -20.297 0.111 1 93.44 189 LEU A O 1
ATOM 1532 N N . GLN A 1 190 ? -38.75 -22.219 -1.017 1 93.5 190 GLN A N 1
ATOM 1533 C CA . GLN A 1 190 ? -40.125 -21.797 -1.352 1 93.5 190 GLN A CA 1
ATOM 1534 C C . GLN A 1 190 ? -41.094 -22.188 -0.251 1 93.5 190 GLN A C 1
ATOM 1536 O O . GLN A 1 190 ? -42.25 -21.719 -0.247 1 93.5 190 GLN A O 1
ATOM 1541 N N . ASP A 1 191 ? -40.625 -22.922 0.661 1 92.88 191 ASP A N 1
ATOM 1542 C CA . ASP A 1 191 ? -41.438 -23.266 1.82 1 92.88 191 ASP A CA 1
ATOM 1543 C C . ASP A 1 191 ? -41.5 -22.109 2.818 1 92.88 191 ASP A C 1
ATOM 1545 O O . ASP A 1 191 ? -40.844 -21.094 2.629 1 92.88 191 ASP A O 1
ATOM 1549 N N . ASP A 1 192 ? -42.375 -22.219 3.873 1 89.69 192 ASP A N 1
ATOM 1550 C CA . ASP A 1 192 ? -42.531 -21.203 4.906 1 89.69 192 ASP A CA 1
ATOM 1551 C C . ASP A 1 192 ? -41.219 -20.906 5.609 1 89.69 192 ASP A C 1
ATOM 1553 O O . ASP A 1 192 ? -41 -19.797 6.07 1 89.69 192 ASP A O 1
ATOM 1557 N N . ILE A 1 193 ? -40.312 -21.812 5.594 1 88.69 193 ILE A N 1
ATOM 1558 C CA . ILE A 1 193 ? -39.062 -21.656 6.297 1 88.69 193 ILE A CA 1
ATOM 1559 C C . ILE A 1 193 ? -38.156 -20.703 5.523 1 88.69 193 ILE A C 1
ATOM 1561 O O . ILE A 1 193 ? -37.125 -20.234 6.047 1 88.69 193 ILE A O 1
ATOM 1565 N N . GLY A 1 194 ? -38.531 -20.516 4.281 1 91.31 194 GLY A N 1
ATOM 1566 C CA . GLY A 1 194 ? -37.812 -19.531 3.49 1 91.31 194 GLY A CA 1
ATOM 1567 C C . GLY A 1 194 ? -38 -18.109 3.971 1 91.31 194 GLY A C 1
ATOM 1568 O O . GLY A 1 194 ? -37.25 -17.203 3.582 1 91.31 194 GLY A O 1
ATOM 1569 N N . VAL A 1 195 ? -39 -17.891 4.746 1 94.06 195 VAL A N 1
ATOM 1570 C CA . VAL A 1 195 ? -39.219 -16.625 5.43 1 94.06 195 VAL A CA 1
ATOM 1571 C C . VAL A 1 195 ? -39.531 -16.891 6.902 1 94.06 195 VAL A C 1
ATOM 1573 O O . VAL A 1 195 ? -40.688 -16.734 7.336 1 94.06 195 VAL A O 1
ATOM 1576 N N . PRO A 1 196 ? -38.5 -17.203 7.676 1 90.69 196 PRO A N 1
ATOM 1577 C CA . PRO A 1 196 ? -38.781 -17.438 9.094 1 90.69 196 PRO A CA 1
ATOM 1578 C C . PRO A 1 196 ? -39.344 -16.219 9.812 1 90.69 196 PRO A C 1
ATOM 1580 O O . PRO A 1 196 ? -39.094 -15.086 9.391 1 90.69 196 PRO A O 1
ATOM 1583 N N . GLN A 1 197 ? -40.062 -16.5 10.906 1 88.62 197 GLN A N 1
ATOM 1584 C CA . GLN A 1 197 ? -40.625 -15.406 11.695 1 88.62 197 GLN A CA 1
ATOM 1585 C C . GLN A 1 197 ? -39.562 -14.484 12.242 1 88.62 197 GLN A C 1
ATOM 1587 O O . GLN A 1 197 ? -39.688 -13.266 12.227 1 88.62 197 GLN A O 1
ATOM 1592 N N . ASP A 1 198 ? -38.562 -15.047 12.82 1 88 198 ASP A N 1
ATOM 1593 C CA . ASP A 1 198 ? -37.375 -14.375 13.344 1 88 198 ASP A CA 1
ATOM 1594 C C . ASP A 1 198 ? -36.188 -15.344 13.469 1 88 198 ASP A C 1
ATOM 1596 O O . ASP A 1 198 ? -36.281 -16.5 13.062 1 88 198 ASP A O 1
ATOM 1600 N N . TYR A 1 199 ? -35.094 -14.859 13.844 1 86.19 199 TYR A N 1
ATOM 1601 C CA . TYR A 1 199 ? -33.906 -15.68 13.906 1 86.19 199 TYR A CA 1
ATOM 1602 C C . TYR A 1 199 ? -34 -16.719 15.023 1 86.19 199 TYR A C 1
ATOM 1604 O O . TYR A 1 199 ? -33.344 -17.75 14.992 1 86.19 199 TYR A O 1
ATOM 1612 N N . ARG A 1 200 ? -34.875 -16.562 16.031 1 80.75 200 ARG A N 1
ATOM 1613 C CA . ARG A 1 200 ? -35.062 -17.5 17.141 1 80.75 200 ARG A CA 1
ATOM 1614 C C . ARG A 1 200 ? -35.875 -18.719 16.688 1 80.75 200 ARG A C 1
ATOM 1616 O O . ARG A 1 200 ? -35.75 -19.797 17.297 1 80.75 200 ARG A O 1
ATOM 1623 N N . HIS A 1 201 ? -36.656 -18.438 15.695 1 78.06 201 HIS A N 1
ATOM 1624 C CA . HIS A 1 201 ? -37.562 -19.484 15.266 1 78.06 201 HIS A CA 1
ATOM 1625 C C . HIS A 1 201 ? -37.156 -20.094 13.93 1 78.06 201 HIS A C 1
ATOM 1627 O O . HIS A 1 201 ? -37.969 -20.641 13.195 1 78.06 201 HIS A O 1
ATOM 1633 N N . MET A 1 202 ? -36.094 -19.75 13.523 1 77.31 202 MET A N 1
ATOM 1634 C CA . MET A 1 202 ? -35.562 -20.422 12.328 1 77.31 202 MET A CA 1
ATOM 1635 C C . MET A 1 202 ? -35.375 -21.906 12.578 1 77.31 202 MET A C 1
ATOM 1637 O O . MET A 1 202 ? -35.031 -22.328 13.688 1 77.31 202 MET A O 1
ATOM 1641 N N . GLU A 1 203 ? -36.312 -22.703 12.008 1 56.34 203 GLU A N 1
ATOM 1642 C CA . GLU A 1 203 ? -36.281 -24.141 12.242 1 56.34 203 GLU A CA 1
ATOM 1643 C C . GLU A 1 203 ? -34.875 -24.641 12.492 1 56.34 203 GLU A C 1
ATOM 1645 O O . GLU A 1 203 ? -33.938 -24.25 11.789 1 56.34 203 GLU A O 1
ATOM 1650 N N . ASP A 1 204 ? -34.781 -25.109 13.633 1 48.88 204 ASP A N 1
ATOM 1651 C CA . ASP A 1 204 ? -33.594 -25.859 14.078 1 48.88 204 ASP A CA 1
ATOM 1652 C C . ASP A 1 204 ? -33.219 -26.938 13.078 1 48.88 204 ASP A C 1
ATOM 1654 O O . ASP A 1 204 ? -34.094 -27.562 12.469 1 48.88 204 ASP A O 1
ATOM 1658 N N . ILE A 1 205 ? -32.156 -26.875 12.516 1 44.22 205 ILE A N 1
ATOM 1659 C CA . ILE A 1 205 ? -31.609 -28.047 11.844 1 44.22 205 ILE A CA 1
ATOM 1660 C C . ILE A 1 205 ? -32.031 -29.312 12.57 1 44.22 205 ILE A C 1
ATOM 1662 O O . ILE A 1 205 ? -31.578 -30.406 12.234 1 44.22 205 ILE A O 1
ATOM 1666 N N . HIS A 1 206 ? -32.562 -29.234 13.727 1 39.56 206 HIS A N 1
ATOM 1667 C CA . HIS A 1 206 ? -32.531 -30.391 14.625 1 39.56 206 HIS A CA 1
ATOM 1668 C C . HIS A 1 206 ? -33.594 -31.406 14.258 1 39.56 206 HIS A C 1
ATOM 1670 O O . HIS A 1 206 ? -33.938 -32.281 15.062 1 39.56 206 HIS A O 1
ATOM 1676 N N . HIS A 1 207 ? -34.25 -31.344 13.188 1 35.69 207 HIS A N 1
ATOM 1677 C CA . HIS A 1 207 ? -35.375 -32.281 13.312 1 35.69 207 HIS A CA 1
ATOM 1678 C C . HIS A 1 207 ? -34.875 -33.719 13.406 1 35.69 207 HIS A C 1
ATOM 1680 O O . HIS A 1 207 ? -35.688 -34.656 13.281 1 35.69 207 HIS A O 1
ATOM 1686 N N . SER A 1 208 ? -33.656 -34.031 12.969 1 34.75 208 SER A N 1
ATOM 1687 C CA . SER A 1 208 ? -33.656 -35.5 12.898 1 34.75 208 SER A CA 1
ATOM 1688 C C . SER A 1 208 ? -33.719 -36.125 14.289 1 34.75 208 SER A C 1
ATOM 1690 O O . SER A 1 208 ? -33.031 -35.688 15.219 1 34.75 208 SER A O 1
ATOM 1692 N N . PRO A 1 209 ? -34.656 -36.875 14.656 1 36.91 209 PRO A N 1
ATOM 1693 C CA . PRO A 1 209 ? -34.75 -37.594 15.93 1 36.91 209 PRO A CA 1
ATOM 1694 C C . PRO A 1 209 ? -33.406 -38.125 16.391 1 36.91 209 PRO A C 1
ATOM 1696 O O . PRO A 1 209 ? -33.281 -38.625 17.516 1 36.91 209 PRO A O 1
ATOM 1699 N N . ASN A 1 210 ? -32.5 -38.656 15.508 1 35.38 210 ASN A N 1
ATOM 1700 C CA . ASN A 1 210 ? -31.234 -39.25 15.922 1 35.38 210 ASN A CA 1
ATOM 1701 C C . ASN A 1 210 ? -30.297 -38.188 16.484 1 35.38 210 ASN A C 1
ATOM 1703 O O . ASN A 1 210 ? -30.516 -37 16.297 1 35.38 210 ASN A O 1
ATOM 1707 N N . LYS A 1 211 ? -28.953 -38.625 16.953 1 38.72 211 LYS A N 1
ATOM 1708 C CA . LYS A 1 211 ? -27.844 -37.969 17.641 1 38.72 211 LYS A CA 1
ATOM 1709 C C . LYS A 1 211 ? -27.438 -36.656 16.938 1 38.72 211 LYS A C 1
ATOM 1711 O O . LYS A 1 211 ? -26.484 -36.656 16.156 1 38.72 211 LYS A O 1
ATOM 1716 N N . SER A 1 212 ? -28.312 -35.906 16.562 1 40.5 212 SER A N 1
ATOM 1717 C CA . SER A 1 212 ? -27.953 -34.656 15.906 1 40.5 212 SER A CA 1
ATOM 1718 C C . SER A 1 212 ? -27.312 -33.688 16.891 1 40.5 212 SER A C 1
ATOM 1720 O O . SER A 1 212 ? -27.734 -33.594 18.047 1 40.5 212 SER A O 1
ATOM 1722 N N . LEU A 1 213 ? -26.125 -33.438 16.797 1 45.06 213 LEU A N 1
ATOM 1723 C CA . LEU A 1 213 ? -25.469 -32.312 17.5 1 45.06 213 LEU A CA 1
ATOM 1724 C C . LEU A 1 213 ? -26.359 -31.094 17.516 1 45.06 213 LEU A C 1
ATOM 1726 O O . LEU A 1 213 ? -26.734 -30.562 16.469 1 45.06 213 LEU A O 1
ATOM 1730 N N . PHE A 1 214 ? -27.234 -31.047 18.578 1 50.03 214 PHE A N 1
ATOM 1731 C CA . PHE A 1 214 ? -28.031 -29.844 18.781 1 50.03 214 PHE A CA 1
ATOM 1732 C C . PHE A 1 214 ? -27.219 -28.75 19.484 1 50.03 214 PHE A C 1
ATOM 1734 O O . PHE A 1 214 ? -26.469 -29.047 20.422 1 50.03 214 PHE A O 1
ATOM 1741 N N . LEU A 1 215 ? -26.859 -27.812 18.656 1 49.78 215 LEU A N 1
ATOM 1742 C CA . LEU A 1 215 ? -26.344 -26.625 19.344 1 49.78 215 LEU A CA 1
ATOM 1743 C C . LEU A 1 215 ? -27.469 -25.844 19.984 1 49.78 215 LEU A C 1
ATOM 1745 O O . LEU A 1 215 ? -28.406 -25.422 19.312 1 49.78 215 LEU A O 1
ATOM 1749 N N . LEU A 1 216 ? -27.766 -26.172 21.203 1 48.56 216 LEU A N 1
ATOM 1750 C CA . LEU A 1 216 ? -28.688 -25.312 21.938 1 48.56 216 LEU A CA 1
ATOM 1751 C C . LEU A 1 216 ? -28.031 -23.984 22.297 1 48.56 216 LEU A C 1
ATOM 1753 O O . LEU A 1 216 ? -27.047 -23.953 23.047 1 48.56 216 LEU A O 1
ATOM 1757 N N . LEU A 1 217 ? -28.25 -23 21.406 1 48.75 217 LEU A N 1
ATOM 1758 C CA . LEU A 1 217 ? -27.797 -21.656 21.766 1 48.75 217 LEU A CA 1
ATOM 1759 C C . LEU A 1 217 ? -28.672 -21.062 22.859 1 48.75 217 LEU A C 1
ATOM 1761 O O . LEU A 1 217 ? -29.875 -20.875 22.672 1 48.75 217 LEU A O 1
ATOM 1765 N N . LEU A 1 218 ? -28.359 -21.156 24.078 1 44.03 218 LEU A N 1
ATOM 1766 C CA . LEU A 1 218 ? -29.031 -20.406 25.125 1 44.03 218 LEU A CA 1
ATOM 1767 C C . LEU A 1 218 ? -28.625 -18.938 25.094 1 44.03 218 LEU A C 1
ATOM 1769 O O . LEU A 1 218 ? -27.469 -18.609 25.375 1 44.03 218 LEU A O 1
ATOM 1773 N N . LEU A 1 219 ? -29.266 -18.344 24.219 1 43.12 219 LEU A N 1
ATOM 1774 C CA . LEU A 1 219 ? -29.047 -16.891 24.25 1 43.12 219 LEU A CA 1
ATOM 1775 C C . LEU A 1 219 ? -29.406 -16.312 25.609 1 43.12 219 LEU A C 1
ATOM 1777 O O . LEU A 1 219 ? -30.562 -16.344 26.016 1 43.12 219 LEU A O 1
ATOM 1781 N N . HIS A 1 220 ? -28.703 -16.781 26.703 1 37.91 220 HIS A N 1
ATOM 1782 C CA . HIS A 1 220 ? -29.016 -16.234 28.016 1 37.91 220 HIS A CA 1
ATOM 1783 C C . HIS A 1 220 ? -28.953 -14.711 28.016 1 37.91 220 HIS A C 1
ATOM 1785 O O . HIS A 1 220 ? -28.172 -14.125 27.266 1 37.91 220 HIS A O 1
ATOM 1791 N N . GLN A 1 221 ? -29.984 -14.078 28.578 1 36.75 221 GLN A N 1
ATOM 1792 C CA . GLN A 1 221 ? -29.922 -12.711 29.078 1 36.75 221 GLN A CA 1
ATOM 1793 C C . GLN A 1 221 ? -28.609 -12.438 29.797 1 36.75 221 GLN A C 1
ATOM 1795 O O . GLN A 1 221 ? -27.938 -13.367 30.25 1 36.75 221 GLN A O 1
ATOM 1800 N N . GLU A 1 222 ? -28.312 -11.109 30.219 1 38.56 222 GLU A N 1
ATOM 1801 C CA . GLU A 1 222 ? -27.156 -10.406 30.781 1 38.56 222 GLU A CA 1
ATOM 1802 C C . GLU A 1 222 ? -26.609 -11.156 31.984 1 38.56 222 GLU A C 1
ATOM 1804 O O . GLU A 1 222 ? -27.156 -11.062 33.094 1 38.56 222 GLU A O 1
ATOM 1809 N N . ASN A 1 223 ? -26.422 -12.32 32.125 1 35.16 223 ASN A N 1
ATOM 1810 C CA . ASN A 1 223 ? -25.641 -12.516 33.344 1 35.16 223 ASN A CA 1
ATOM 1811 C C . ASN A 1 223 ? -24.297 -11.789 33.281 1 35.16 223 ASN A C 1
ATOM 1813 O O . ASN A 1 223 ? -23.469 -12.094 32.438 1 35.16 223 ASN A O 1
ATOM 1817 N N . LYS A 1 224 ? -24.109 -10.617 33.969 1 40.06 224 LYS A N 1
ATOM 1818 C CA . LYS A 1 224 ? -23.016 -9.672 34.156 1 40.06 224 LYS A CA 1
ATOM 1819 C C . LYS A 1 224 ? -21.703 -10.406 34.375 1 40.06 224 LYS A C 1
ATOM 1821 O O . LYS A 1 224 ? -20.625 -9.836 34.188 1 40.06 224 LYS A O 1
ATOM 1826 N N . SER A 1 225 ? -21.719 -11.469 35.062 1 39.09 225 SER A N 1
ATOM 1827 C CA . SER A 1 225 ? -20.453 -11.945 35.625 1 39.09 225 SER A CA 1
ATOM 1828 C C . SER A 1 225 ? -19.625 -12.656 34.562 1 39.09 225 SER A C 1
ATOM 1830 O O . SER A 1 225 ? -18.422 -12.883 34.719 1 39.09 225 SER A O 1
ATOM 1832 N N . PHE A 1 226 ? -20.203 -13.445 33.688 1 40.09 226 PHE A N 1
ATOM 1833 C CA . PHE A 1 226 ? -19.328 -14.227 32.812 1 40.09 226 PHE A CA 1
ATOM 1834 C C . PHE A 1 226 ? -18.984 -13.445 31.562 1 40.09 226 PHE A C 1
ATOM 1836 O O . PHE A 1 226 ? -19.812 -13.344 30.656 1 40.09 226 PHE A O 1
ATOM 1843 N N . ASN A 1 227 ? -18.344 -12.438 31.688 1 49.34 227 ASN A N 1
ATOM 1844 C CA . ASN A 1 227 ? -17.844 -11.875 30.438 1 49.34 227 ASN A CA 1
ATOM 1845 C C . ASN A 1 227 ? -16.844 -12.812 29.766 1 49.34 227 ASN A C 1
ATOM 1847 O O . ASN A 1 227 ? -15.656 -12.766 30.047 1 49.34 227 ASN A O 1
ATOM 1851 N N . PRO A 1 228 ? -17.219 -14.031 29.453 1 50 228 PRO A N 1
ATOM 1852 C CA . PRO A 1 228 ? -16.234 -15 28.938 1 50 228 PRO A CA 1
ATOM 1853 C C . PRO A 1 228 ? -15.297 -14.398 27.906 1 50 228 PRO A C 1
ATOM 1855 O O . PRO A 1 228 ? -14.266 -14.992 27.578 1 50 228 PRO A O 1
ATOM 1858 N N . MET A 1 229 ? -15.75 -13.469 27.172 1 59.12 229 MET A N 1
ATOM 1859 C CA . MET A 1 229 ? -14.836 -13.094 26.109 1 59.12 229 MET A CA 1
ATOM 1860 C C . MET A 1 229 ? -14.18 -11.742 26.391 1 59.12 229 MET A C 1
ATOM 1862 O O . MET A 1 229 ? -14.766 -10.695 26.125 1 59.12 229 MET A O 1
ATOM 1866 N N . ASP A 1 230 ? -13.375 -11.766 27.453 1 63.62 230 ASP A N 1
ATOM 1867 C CA . ASP A 1 230 ? -12.57 -10.555 27.562 1 63.62 230 ASP A CA 1
ATOM 1868 C C . ASP A 1 230 ? -11.664 -10.398 26.328 1 63.62 230 ASP A C 1
ATOM 1870 O O . ASP A 1 230 ? -10.695 -11.141 26.172 1 63.62 230 ASP A O 1
ATOM 1874 N N . PRO A 1 231 ? -12.117 -9.539 25.484 1 62.66 231 PRO A N 1
ATOM 1875 C CA . PRO A 1 231 ? -11.344 -9.391 24.25 1 62.66 231 PRO A CA 1
ATOM 1876 C C . PRO A 1 231 ? -9.883 -9.031 24.516 1 62.66 231 PRO A C 1
ATOM 1878 O O . PRO A 1 231 ? -9.047 -9.109 23.609 1 62.66 231 PRO A O 1
ATOM 1881 N N . TYR A 1 232 ? -9.602 -8.812 25.781 1 65.38 232 TYR A N 1
ATOM 1882 C CA . TYR A 1 232 ? -8.258 -8.289 26 1 65.38 232 TYR A CA 1
ATOM 1883 C C . TYR A 1 232 ? -7.43 -9.258 26.844 1 65.38 232 TYR A C 1
ATOM 1885 O O . TYR A 1 232 ? -6.281 -8.969 27.188 1 65.38 232 TYR A O 1
ATOM 1893 N N . LYS A 1 233 ? -8.008 -10.336 27.078 1 73.06 233 LYS A N 1
ATOM 1894 C CA . LYS A 1 233 ? -7.266 -11.266 27.922 1 73.06 233 LYS A CA 1
ATOM 1895 C C . LYS A 1 233 ? -5.996 -11.75 27.219 1 73.06 233 LYS A C 1
ATOM 1897 O O . LYS A 1 233 ? -4.898 -11.641 27.766 1 73.06 233 LYS A O 1
ATOM 1902 N N . TYR A 1 234 ? -6.105 -12.258 25.984 1 79.31 234 TYR A N 1
ATOM 1903 C CA . TYR A 1 234 ? -4.969 -12.711 25.188 1 79.31 234 TYR A CA 1
ATOM 1904 C C . TYR A 1 234 ? -4.754 -11.812 23.969 1 79.31 234 TYR A C 1
ATOM 1906 O O . TYR A 1 234 ? -5.273 -12.086 22.891 1 79.31 234 TYR A O 1
ATOM 1914 N N . ARG A 1 235 ? -4.004 -10.781 24.312 1 75.88 235 ARG A N 1
ATOM 1915 C CA . ARG A 1 235 ? -3.668 -9.898 23.203 1 75.88 235 ARG A CA 1
ATOM 1916 C C . ARG A 1 235 ? -2.449 -10.414 22.453 1 75.88 235 ARG A C 1
ATOM 1918 O O . ARG A 1 235 ? -1.555 -11.023 23.031 1 75.88 235 ARG A O 1
ATOM 1925 N N . PRO A 1 236 ? -2.482 -10.203 21.172 1 77.75 236 PRO A N 1
ATOM 1926 C CA . PRO A 1 236 ? -1.28 -10.594 20.438 1 77.75 236 PRO A CA 1
ATOM 1927 C C . PRO A 1 236 ? -0.033 -9.844 20.891 1 77.75 236 PRO A C 1
ATOM 1929 O O . PRO A 1 236 ? 0.078 -8.633 20.688 1 77.75 236 PRO A O 1
ATOM 1932 N N . SER A 1 237 ? 0.756 -10.477 21.641 1 84 237 SER A N 1
ATOM 1933 C CA . SER A 1 237 ? 2.02 -9.953 22.141 1 84 237 SER A CA 1
ATOM 1934 C C . SER A 1 237 ? 2.979 -11.086 22.516 1 84 237 SER A C 1
ATOM 1936 O O . SER A 1 237 ? 2.561 -12.234 22.65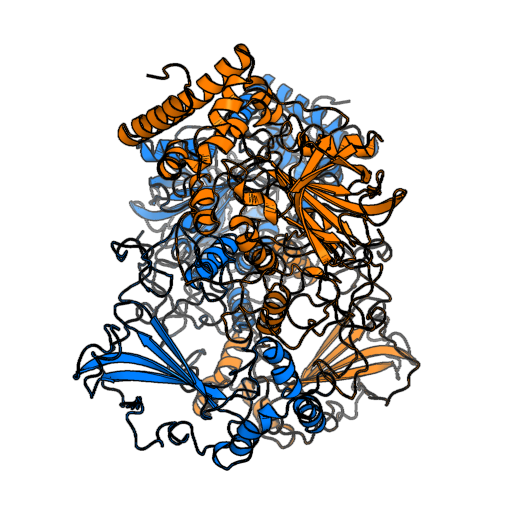6 1 84 237 SER A O 1
ATOM 1938 N N . SER A 1 238 ? 4.211 -10.734 22.594 1 86.5 238 SER A N 1
ATOM 1939 C CA . SER A 1 238 ? 5.23 -11.711 22.938 1 86.5 238 SER A CA 1
ATOM 1940 C C . SER A 1 238 ? 4.965 -12.312 24.328 1 86.5 238 SER A C 1
ATOM 1942 O O . SER A 1 238 ? 5.379 -13.438 24.609 1 86.5 238 SER A O 1
ATOM 1944 N N . ALA A 1 239 ? 4.199 -11.625 25.172 1 84.5 239 ALA A N 1
ATOM 1945 C CA . ALA A 1 239 ? 3.918 -12.07 26.531 1 84.5 239 ALA A CA 1
ATOM 1946 C C . ALA A 1 239 ? 2.936 -13.234 26.531 1 84.5 239 ALA A C 1
ATOM 1948 O O . ALA A 1 239 ? 2.854 -13.977 27.516 1 84.5 239 ALA A O 1
ATOM 1949 N N . TYR A 1 240 ? 2.248 -13.43 25.422 1 87.5 240 TYR A N 1
ATOM 1950 C CA . TYR A 1 240 ? 1.216 -14.461 25.375 1 87.5 240 TYR A CA 1
ATOM 1951 C C . TYR A 1 240 ? 1.526 -15.492 24.297 1 87.5 240 TYR A C 1
ATOM 1953 O O . TYR A 1 240 ? 0.617 -16.125 23.75 1 87.5 240 TYR A O 1
ATOM 1961 N N . ASN A 1 241 ? 2.74 -15.609 23.984 1 91.62 241 ASN A N 1
ATOM 1962 C CA . ASN A 1 241 ? 3.141 -16.609 23 1 91.62 241 ASN A CA 1
ATOM 1963 C C . ASN A 1 241 ? 2.91 -18.031 23.531 1 91.62 241 ASN A C 1
ATOM 1965 O O . ASN A 1 241 ? 3.158 -18.312 24.703 1 91.62 241 ASN A O 1
ATOM 1969 N N . SER A 1 242 ? 2.404 -18.875 22.688 1 93.06 242 SER A N 1
ATOM 1970 C CA . SER A 1 242 ? 2.377 -20.297 22.984 1 93.06 242 SER A CA 1
ATOM 1971 C C . SER A 1 242 ? 3.764 -20.922 22.859 1 93.06 242 SER A C 1
ATOM 1973 O O . SER A 1 242 ? 4.637 -20.359 22.188 1 93.06 242 SER A O 1
ATOM 1975 N N . PRO A 1 243 ? 4.008 -22.047 23.484 1 94.38 243 PRO A N 1
ATOM 1976 C CA . PRO A 1 243 ? 5.316 -22.703 23.375 1 94.38 243 PRO A CA 1
ATOM 1977 C C . PRO A 1 243 ? 5.504 -23.438 22.047 1 94.38 243 PRO A C 1
ATOM 1979 O O . PRO A 1 243 ? 6.594 -23.938 21.766 1 94.38 243 PRO A O 1
ATOM 1982 N N . PHE A 1 244 ? 4.469 -23.609 21.281 1 96.06 244 PHE A N 1
ATOM 1983 C CA . PHE A 1 244 ? 4.535 -24.219 19.953 1 96.06 244 PHE A CA 1
ATOM 1984 C C . PHE A 1 244 ? 3.904 -23.297 18.906 1 96.06 244 PHE A C 1
ATOM 1986 O O . PHE A 1 244 ? 3.242 -22.312 19.25 1 96.06 244 PHE A O 1
ATOM 1993 N N . TRP A 1 245 ? 4.148 -23.609 17.703 1 95.75 245 TRP A N 1
ATOM 1994 C CA . TRP A 1 245 ? 3.592 -22.812 16.625 1 95.75 245 TRP A CA 1
ATOM 1995 C C . TRP A 1 245 ? 2.084 -23 16.516 1 95.75 245 TRP A C 1
ATOM 1997 O O . TRP A 1 245 ? 1.581 -24.109 16.75 1 95.75 245 TRP A O 1
ATOM 2007 N N . THR A 1 246 ? 1.396 -21.953 16.172 1 96.81 246 THR A N 1
ATOM 2008 C CA . THR A 1 246 ? -0.038 -22 15.914 1 96.81 246 THR A CA 1
ATOM 2009 C C . THR A 1 246 ? -0.382 -21.234 14.633 1 96.81 246 THR A C 1
ATOM 2011 O O . THR A 1 246 ? 0.435 -20.469 14.125 1 96.81 246 THR A O 1
ATOM 2014 N N . THR A 1 247 ? -1.557 -21.5 14.094 1 96.75 247 THR A N 1
ATOM 2015 C CA . THR A 1 247 ? -2.137 -20.609 13.102 1 96.75 247 THR A CA 1
ATOM 2016 C C . THR A 1 247 ? -2.559 -19.297 13.742 1 96.75 247 THR A C 1
ATOM 2018 O O . THR A 1 247 ? -2.498 -19.141 14.961 1 96.75 247 THR A O 1
ATOM 2021 N N . ASN A 1 248 ? -3.014 -18.359 12.953 1 94.69 248 ASN A N 1
ATOM 2022 C CA . ASN A 1 248 ? -3.441 -17.062 13.461 1 94.69 248 ASN A CA 1
ATOM 2023 C C . ASN A 1 248 ? -4.723 -17.172 14.281 1 94.69 248 ASN A C 1
ATOM 2025 O O . ASN A 1 248 ? -5.008 -16.328 15.125 1 94.69 248 ASN A O 1
ATOM 2029 N N . SER A 1 249 ? -5.434 -18.266 14.047 1 94.88 249 SER A N 1
ATOM 2030 C CA . SER A 1 249 ? -6.656 -18.484 14.812 1 94.88 249 SER A CA 1
ATOM 2031 C C . SER A 1 249 ? -6.383 -19.312 16.062 1 94.88 249 SER A C 1
ATOM 2033 O O . SER A 1 249 ? -7.305 -19.656 16.812 1 94.88 249 SER A O 1
ATOM 2035 N N . GLY A 1 250 ? -5.148 -19.734 16.234 1 94.69 250 GLY A N 1
ATOM 2036 C CA . GLY A 1 250 ? -4.746 -20.359 17.484 1 94.69 250 GLY A CA 1
ATOM 2037 C C . GLY A 1 250 ? -4.59 -21.859 17.375 1 94.69 250 GLY A C 1
ATOM 2038 O O . GLY A 1 250 ? -4.156 -22.516 18.328 1 94.69 250 GLY A O 1
ATOM 2039 N N . ALA A 1 251 ? -4.922 -22.484 16.219 1 96.56 251 ALA A N 1
ATOM 2040 C CA . ALA A 1 251 ? -4.809 -23.922 16.062 1 96.56 251 ALA A CA 1
ATOM 2041 C C . ALA A 1 251 ? -3.35 -24.375 16.078 1 96.56 251 ALA A C 1
ATOM 2043 O O . ALA A 1 251 ? -2.492 -23.75 15.453 1 96.56 251 ALA A O 1
ATOM 2044 N N . PRO A 1 252 ? -3.031 -25.453 16.781 1 96.31 252 PRO A N 1
ATOM 2045 C CA . PRO A 1 252 ? -1.646 -25.922 16.812 1 96.31 252 PRO A CA 1
ATOM 2046 C C . PRO A 1 252 ? -1.147 -26.391 15.453 1 96.31 252 PRO A C 1
ATOM 2048 O O . PRO A 1 252 ? -1.903 -27 14.688 1 96.31 252 PRO A O 1
ATOM 2051 N N . VAL A 1 253 ? 0.068 -26.141 15.156 1 97.44 253 VAL A N 1
ATOM 2052 C CA . VAL A 1 253 ? 0.735 -26.562 13.922 1 97.44 253 VAL A CA 1
ATOM 2053 C C . VAL A 1 253 ? 1.766 -27.641 14.234 1 97.44 253 VAL A C 1
ATOM 2055 O O . VAL A 1 253 ? 2.768 -27.375 14.906 1 97.44 253 VAL A O 1
ATOM 2058 N N . TYR A 1 254 ? 1.576 -28.859 13.789 1 96.06 254 TYR A N 1
ATOM 2059 C CA . TYR A 1 254 ? 2.457 -29.969 14.109 1 96.06 254 TYR A CA 1
ATOM 2060 C C . TYR A 1 254 ? 3.609 -30.062 13.117 1 96.06 254 TYR A C 1
ATOM 2062 O O . TYR A 1 254 ? 4.613 -30.719 13.375 1 96.06 254 TYR A O 1
ATOM 2070 N N . ASN A 1 255 ? 3.51 -29.453 11.953 1 97.19 255 ASN A N 1
ATOM 2071 C CA . ASN A 1 255 ? 4.523 -29.469 10.906 1 97.19 255 ASN A CA 1
ATOM 2072 C C . ASN A 1 255 ? 4.52 -28.172 10.102 1 97.19 255 ASN A C 1
ATOM 2074 O O . ASN A 1 255 ? 3.67 -27.969 9.234 1 97.19 255 ASN A O 1
ATOM 2078 N N . ASN A 1 256 ? 5.441 -27.312 10.359 1 97.31 256 ASN A N 1
ATOM 2079 C CA . ASN A 1 256 ? 5.547 -26.016 9.711 1 97.31 256 ASN A CA 1
ATOM 2080 C C . ASN A 1 256 ? 6.551 -26.031 8.562 1 97.31 256 ASN A C 1
ATOM 2082 O O . ASN A 1 256 ? 7.027 -24.984 8.125 1 97.31 256 ASN A O 1
ATOM 2086 N N . ASN A 1 257 ? 6.93 -27.25 8.039 1 96.81 257 ASN A N 1
ATOM 2087 C CA . ASN A 1 257 ? 8.008 -27.344 7.059 1 96.81 257 ASN A CA 1
ATOM 2088 C C . ASN A 1 257 ? 7.531 -27.984 5.758 1 96.81 257 ASN A C 1
ATOM 2090 O O . ASN A 1 257 ? 8.203 -27.891 4.73 1 96.81 257 ASN A O 1
ATOM 2094 N N . SER A 1 258 ? 6.402 -28.672 5.871 1 97.44 258 SER A N 1
ATOM 2095 C CA . SER A 1 258 ? 5.93 -29.406 4.695 1 97.44 258 SER A CA 1
ATOM 2096 C C . SER A 1 258 ? 4.477 -29.047 4.379 1 97.44 258 SER A C 1
ATOM 2098 O O . SER A 1 258 ? 3.658 -28.906 5.289 1 97.44 258 SER A O 1
ATOM 2100 N N . SER A 1 259 ? 4.199 -28.906 3.131 1 98 259 SER A N 1
ATOM 2101 C CA . SER A 1 259 ? 2.828 -28.703 2.668 1 98 259 SER A CA 1
ATOM 2102 C C . SER A 1 259 ? 2.047 -30 2.656 1 98 259 SER A C 1
ATOM 2104 O O . SER A 1 259 ? 2.639 -31.094 2.68 1 98 259 SER A O 1
ATOM 2106 N N . LEU A 1 260 ? 0.695 -29.875 2.721 1 98.25 260 LEU A N 1
ATOM 2107 C CA . LEU A 1 260 ? -0.185 -31.047 2.658 1 98.25 260 LEU A CA 1
ATOM 2108 C C . LEU A 1 260 ? -0.379 -31.5 1.217 1 98.25 260 LEU A C 1
ATOM 2110 O O . LEU A 1 260 ? -0.956 -30.781 0.403 1 98.25 260 LEU A O 1
ATOM 2114 N N . THR A 1 261 ? 0.103 -32.719 0.884 1 97.19 261 THR A N 1
ATOM 2115 C CA . THR A 1 261 ? 0.082 -33.219 -0.484 1 97.19 261 THR A CA 1
ATOM 2116 C C . THR A 1 261 ? -0.685 -34.531 -0.564 1 97.19 261 THR A C 1
ATOM 2118 O O . THR A 1 261 ? -1.034 -35.125 0.463 1 97.19 261 THR A O 1
ATOM 2121 N N . VAL A 1 262 ? -1.065 -34.938 -1.836 1 95.88 262 VAL A N 1
ATOM 2122 C CA . VAL A 1 262 ? -1.508 -36.312 -2.104 1 95.88 262 VAL A CA 1
ATOM 2123 C C . VAL A 1 262 ? -0.309 -37.25 -2.078 1 95.88 262 VAL A C 1
ATOM 2125 O O . VAL A 1 262 ? 0.474 -37.281 -3.029 1 95.88 262 VAL A O 1
ATOM 2128 N N . GLY A 1 263 ? -0.242 -38 -1.135 1 90.81 263 GLY A N 1
ATOM 2129 C CA . GLY A 1 263 ? 0.968 -38.781 -0.98 1 90.81 263 GLY A CA 1
ATOM 2130 C C . GLY A 1 263 ? 2.209 -37.938 -0.761 1 90.81 263 GLY A C 1
ATOM 2131 O O . GLY A 1 263 ? 2.113 -36.781 -0.373 1 90.81 263 GLY A O 1
ATOM 2132 N N . THR A 1 264 ? 3.32 -38.531 -0.911 1 85.62 264 THR A N 1
ATOM 2133 C CA . THR A 1 264 ? 4.578 -37.875 -0.561 1 85.62 264 THR A CA 1
ATOM 2134 C C . THR A 1 264 ? 5.031 -36.938 -1.68 1 85.62 264 THR A C 1
ATOM 2136 O O . THR A 1 264 ? 5.812 -36.031 -1.446 1 85.62 264 THR A O 1
ATOM 2139 N N . ARG A 1 265 ? 4.535 -37.125 -2.838 1 88.56 265 ARG A N 1
ATOM 2140 C CA . ARG A 1 265 ? 5.094 -36.406 -3.975 1 88.56 265 ARG A CA 1
ATOM 2141 C C . ARG A 1 265 ? 3.992 -35.844 -4.859 1 88.56 265 ARG A C 1
ATOM 2143 O O . ARG A 1 265 ? 4.266 -35.312 -5.945 1 88.56 265 ARG A O 1
ATOM 2150 N N . GLY A 1 266 ? 2.752 -35.969 -4.445 1 92.06 266 GLY A N 1
ATOM 2151 C CA . GLY A 1 266 ? 1.638 -35.5 -5.242 1 92.06 266 GLY A CA 1
ATOM 2152 C C . GLY A 1 266 ? 1.397 -34 -5.078 1 92.06 266 GLY A C 1
ATOM 2153 O O . GLY A 1 266 ? 2.174 -33.312 -4.418 1 92.06 266 GLY A O 1
ATOM 2154 N N . PRO A 1 267 ? 0.405 -33.438 -5.805 1 95.69 267 PRO A N 1
ATOM 2155 C CA . PRO A 1 267 ? 0.098 -32 -5.754 1 95.69 267 PRO A CA 1
ATOM 2156 C C . PRO A 1 267 ? -0.375 -31.562 -4.375 1 95.69 267 PRO A C 1
ATOM 2158 O O . PRO A 1 267 ? -0.815 -32.375 -3.568 1 95.69 267 PRO A O 1
ATOM 2161 N N . ILE A 1 268 ? -0.235 -30.328 -4.098 1 97.94 268 ILE A N 1
ATOM 2162 C CA . ILE A 1 268 ? -0.665 -29.734 -2.834 1 97.94 268 ILE A CA 1
ATOM 2163 C C . ILE A 1 268 ? -2.182 -29.562 -2.84 1 97.94 268 ILE A C 1
ATOM 2165 O O . ILE A 1 268 ? -2.766 -29.188 -3.859 1 97.94 268 ILE A O 1
ATOM 2169 N N . LEU A 1 269 ? -2.768 -29.75 -1.701 1 98 269 LEU A N 1
ATOM 2170 C CA . LEU A 1 269 ? -4.215 -29.656 -1.557 1 98 269 LEU A CA 1
ATOM 2171 C C . LEU A 1 269 ? -4.629 -28.25 -1.15 1 98 269 LEU A C 1
ATOM 2173 O O . LEU A 1 269 ? -3.975 -27.625 -0.312 1 98 269 LEU A O 1
ATOM 2177 N N . LEU A 1 270 ? -5.762 -27.734 -1.744 1 97.56 270 LEU A N 1
ATOM 2178 C CA . LEU A 1 270 ? -6.285 -26.406 -1.413 1 97.56 270 LEU A CA 1
ATOM 2179 C C . LEU A 1 270 ? -6.738 -26.359 0.041 1 97.56 270 LEU A C 1
ATOM 2181 O O . LEU A 1 270 ? -6.719 -25.281 0.661 1 97.56 270 LEU A O 1
ATOM 2185 N N . GLU A 1 271 ? -7.094 -27.5 0.635 1 97.19 271 GLU A N 1
ATOM 2186 C CA . GLU A 1 271 ? -7.602 -27.562 2.004 1 97.19 271 GLU A CA 1
ATOM 2187 C C . GLU A 1 271 ? -6.488 -27.297 3.016 1 97.19 271 GLU A C 1
ATOM 2189 O O . GLU A 1 271 ? -6.746 -27.203 4.219 1 97.19 271 GLU A O 1
ATOM 2194 N N . ASP A 1 272 ? -5.234 -27.219 2.568 1 97.81 272 ASP A N 1
ATOM 2195 C CA . ASP A 1 272 ? -4.137 -26.859 3.463 1 97.81 272 ASP A CA 1
ATOM 2196 C C . ASP A 1 272 ? -4.266 -25.422 3.945 1 97.81 272 ASP A C 1
ATOM 2198 O O . ASP A 1 272 ? -3.486 -24.547 3.541 1 97.81 272 ASP A O 1
ATOM 2202 N N . TYR A 1 273 ? -5.086 -25.234 4.852 1 96.56 273 TYR A N 1
ATOM 2203 C CA . TYR A 1 273 ? -5.402 -23.906 5.363 1 96.56 273 TYR A CA 1
ATOM 2204 C C . TYR A 1 273 ? -4.168 -23.25 5.973 1 96.56 273 TYR A C 1
ATOM 2206 O O . TYR A 1 273 ? -3.975 -22.047 5.84 1 96.56 273 TYR A O 1
ATOM 2214 N N . HIS A 1 274 ? -3.457 -24.062 6.684 1 97.69 274 HIS A N 1
ATOM 2215 C CA . HIS A 1 274 ? -2.248 -23.531 7.312 1 97.69 274 HIS A CA 1
ATOM 2216 C C . HIS A 1 274 ? -1.313 -22.922 6.277 1 97.69 274 HIS A C 1
ATOM 2218 O O . HIS A 1 274 ? -0.836 -21.797 6.453 1 97.69 274 HIS A O 1
ATOM 2224 N N . LEU A 1 275 ? -1.025 -23.609 5.188 1 98.38 275 LEU A N 1
ATOM 2225 C CA . LEU A 1 275 ? -0.175 -23.094 4.117 1 98.38 275 LEU A CA 1
ATOM 2226 C C . LEU A 1 275 ? -0.752 -21.812 3.531 1 98.38 275 LEU A C 1
ATOM 2228 O O . LEU A 1 275 ? -0.039 -20.812 3.377 1 98.38 275 LEU A O 1
ATOM 2232 N N . VAL A 1 276 ? -2.033 -21.828 3.236 1 97.94 276 VAL A N 1
ATOM 2233 C CA . VAL A 1 276 ? -2.697 -20.703 2.588 1 97.94 276 VAL A CA 1
ATOM 2234 C C . VAL A 1 276 ? -2.641 -19.484 3.496 1 97.94 276 VAL A C 1
ATOM 2236 O O . VAL A 1 276 ? -2.318 -18.375 3.043 1 97.94 276 VAL A O 1
ATOM 2239 N N . GLU A 1 277 ? -2.932 -19.656 4.77 1 97.94 277 GLU A N 1
ATOM 2240 C CA . GLU A 1 277 ? -2.881 -18.547 5.715 1 97.94 277 GLU A CA 1
ATOM 2241 C C . GLU A 1 277 ? -1.471 -17.969 5.82 1 97.94 277 GLU A C 1
ATOM 2243 O O . GLU A 1 277 ? -1.288 -16.75 5.816 1 97.94 277 GLU A O 1
ATOM 2248 N N . LYS A 1 278 ? -0.532 -18.859 5.957 1 98.19 278 LYS A N 1
ATOM 2249 C CA . LYS A 1 278 ? 0.859 -18.438 6.098 1 98.19 278 LYS A CA 1
ATOM 2250 C C . LYS A 1 278 ? 1.307 -17.609 4.902 1 98.19 278 LYS A C 1
ATOM 2252 O O . LYS A 1 278 ? 1.889 -16.531 5.07 1 98.19 278 LYS A O 1
ATOM 2257 N N . LEU A 1 279 ? 1.015 -18.031 3.695 1 98.31 279 LEU A N 1
ATOM 2258 C CA . LEU A 1 279 ? 1.381 -17.312 2.479 1 98.31 279 LEU A CA 1
ATOM 2259 C C . LEU A 1 279 ? 0.601 -16 2.361 1 98.31 279 LEU A C 1
ATOM 2261 O O . LEU A 1 279 ? 1.163 -14.977 1.991 1 98.31 279 LEU A O 1
ATOM 2265 N N . ALA A 1 280 ? -0.685 -16.094 2.641 1 98.25 280 ALA A N 1
ATOM 2266 C CA . ALA A 1 280 ? -1.521 -14.906 2.525 1 98.25 280 ALA A CA 1
ATOM 2267 C C . ALA A 1 280 ? -1.038 -13.805 3.465 1 98.25 280 ALA A C 1
ATOM 2269 O O . ALA A 1 280 ? -1.064 -12.625 3.109 1 98.25 280 ALA A O 1
ATOM 2270 N N . ASN A 1 281 ? -0.653 -14.164 4.668 1 97.75 281 ASN A N 1
ATOM 2271 C CA . ASN A 1 281 ? -0.099 -13.188 5.602 1 97.75 281 ASN A CA 1
ATOM 2272 C C . ASN A 1 281 ? 1.218 -12.609 5.09 1 97.75 281 ASN A C 1
ATOM 2274 O O . ASN A 1 281 ? 1.437 -11.398 5.156 1 97.75 281 ASN A O 1
ATOM 2278 N N . PHE A 1 282 ? 2.072 -13.508 4.594 1 98.19 282 PHE A N 1
ATOM 2279 C CA . PHE A 1 282 ? 3.344 -13.086 4.02 1 98.19 282 PHE A CA 1
ATOM 2280 C C . PHE A 1 282 ? 3.121 -12.094 2.887 1 98.19 282 PHE A C 1
ATOM 2282 O O . PHE A 1 282 ? 3.781 -11.055 2.828 1 98.19 282 PHE A O 1
ATOM 2289 N N . ASP A 1 283 ? 2.17 -12.367 2.066 1 98.06 283 ASP A N 1
ATOM 2290 C CA . ASP A 1 283 ? 1.866 -11.57 0.882 1 98.06 283 ASP A CA 1
ATOM 2291 C C . ASP A 1 283 ? 1.431 -10.156 1.268 1 98.06 283 ASP A C 1
ATOM 2293 O O . ASP A 1 283 ? 1.484 -9.234 0.446 1 98.06 283 ASP A O 1
ATOM 2297 N N . ARG A 1 284 ? 1.064 -9.938 2.496 1 97.44 284 ARG A N 1
ATOM 2298 C CA . ARG A 1 284 ? 0.479 -8.672 2.939 1 97.44 284 ARG A CA 1
ATOM 2299 C C . ARG A 1 284 ? 1.412 -7.945 3.9 1 97.44 284 ARG A C 1
ATOM 2301 O O . ARG A 1 284 ? 0.996 -7.008 4.586 1 97.44 284 ARG A O 1
ATOM 2308 N N . GLU A 1 285 ? 2.627 -8.281 3.941 1 97.44 285 GLU A N 1
ATOM 2309 C CA . GLU A 1 285 ? 3.541 -7.762 4.953 1 97.44 285 GLU A CA 1
ATOM 2310 C C . GLU A 1 285 ? 4.023 -6.359 4.594 1 97.44 285 GLU A C 1
ATOM 2312 O O . GLU A 1 285 ? 4.719 -5.715 5.383 1 97.44 285 GLU A O 1
ATOM 2317 N N . ARG A 1 286 ? 3.631 -5.852 3.457 1 97.25 286 ARG A N 1
ATOM 2318 C CA . ARG A 1 286 ? 4.059 -4.52 3.039 1 97.25 286 ARG A CA 1
ATOM 2319 C C . ARG A 1 286 ? 2.861 -3.586 2.877 1 97.25 286 ARG A C 1
ATOM 2321 O O . ARG A 1 286 ? 1.791 -4.012 2.436 1 97.25 286 ARG A O 1
ATOM 2328 N N . ILE A 1 287 ? 3.059 -2.34 3.211 1 97.12 287 ILE A N 1
ATOM 2329 C CA . ILE A 1 287 ? 2.096 -1.26 3.027 1 97.12 287 ILE A CA 1
ATOM 2330 C C . ILE A 1 287 ? 2.646 -0.243 2.031 1 97.12 287 ILE A C 1
ATOM 2332 O O . ILE A 1 287 ? 3.816 -0.309 1.648 1 97.12 287 ILE A O 1
ATOM 2336 N N . PRO A 1 288 ? 1.806 0.719 1.606 1 97.5 288 PRO A N 1
ATOM 2337 C CA . PRO A 1 288 ? 2.342 1.731 0.693 1 97.5 288 PRO A CA 1
ATOM 2338 C C . PRO A 1 288 ? 3.535 2.482 1.278 1 97.5 288 PRO A C 1
ATOM 2340 O O . PRO A 1 288 ? 3.525 2.836 2.461 1 97.5 288 PRO A O 1
ATOM 2343 N N . GLU A 1 289 ? 4.484 2.66 0.476 1 96.88 289 GLU A N 1
ATOM 2344 C CA . GLU A 1 289 ? 5.688 3.395 0.86 1 96.88 289 GLU A CA 1
ATOM 2345 C C . GLU A 1 289 ? 5.398 4.883 1.019 1 96.88 289 GLU A C 1
ATOM 2347 O O . GLU A 1 289 ? 4.461 5.406 0.408 1 96.88 289 GLU A O 1
ATOM 2352 N N . ARG A 1 290 ? 6.188 5.527 1.86 1 97.5 290 ARG A N 1
ATOM 2353 C CA . ARG A 1 290 ? 6.156 6.988 1.88 1 97.5 290 ARG A CA 1
ATOM 2354 C C . ARG A 1 290 ? 6.66 7.562 0.562 1 97.5 290 ARG A C 1
ATOM 2356 O O . ARG A 1 290 ? 7.676 7.113 0.029 1 97.5 290 ARG A O 1
ATOM 2363 N N . VAL A 1 291 ? 5.965 8.602 0.068 1 97.44 291 VAL A N 1
ATOM 2364 C CA . VAL A 1 291 ? 6.441 9.234 -1.156 1 97.44 291 VAL A CA 1
ATOM 2365 C C . VAL A 1 291 ? 7.781 9.914 -0.896 1 97.44 291 VAL A C 1
ATOM 2367 O O . VAL A 1 291 ? 8.695 9.836 -1.721 1 97.44 291 VAL A O 1
ATOM 2370 N N . VAL A 1 292 ? 7.852 10.625 0.194 1 97.88 292 VAL A N 1
ATOM 2371 C CA . VAL A 1 292 ? 9.102 11.203 0.676 1 97.88 292 VAL A CA 1
ATOM 2372 C C . VAL A 1 292 ? 9.422 10.656 2.064 1 97.88 292 VAL A C 1
ATOM 2374 O O . VAL A 1 292 ? 8.523 10.227 2.793 1 97.88 292 VAL A O 1
ATOM 2377 N N . HIS A 1 293 ? 10.734 10.609 2.383 1 97.94 293 HIS A N 1
ATOM 2378 C CA . HIS A 1 293 ? 11.203 10.133 3.684 1 97.94 293 HIS A CA 1
ATOM 2379 C C . HIS A 1 293 ? 10.984 8.633 3.832 1 97.94 293 HIS A C 1
ATOM 2381 O O . HIS A 1 293 ? 10.672 8.156 4.926 1 97.94 293 HIS A O 1
ATOM 2387 N N . ALA A 1 294 ? 11.094 7.898 2.742 1 97.69 294 ALA A N 1
ATOM 2388 C CA . ALA A 1 294 ? 10.867 6.457 2.795 1 97.69 294 ALA A CA 1
ATOM 2389 C C . ALA A 1 294 ? 11.984 5.758 3.568 1 97.69 294 ALA A C 1
ATOM 2391 O O . ALA A 1 294 ? 11.719 4.852 4.367 1 97.69 294 ALA A O 1
ATOM 2392 N N . ARG A 1 295 ? 13.195 6.137 3.291 1 97.62 295 ARG A N 1
ATOM 2393 C CA . ARG A 1 295 ? 14.375 5.594 3.955 1 97.62 295 ARG A CA 1
ATOM 2394 C C . ARG A 1 295 ? 14.609 6.273 5.301 1 97.62 295 ARG A C 1
ATOM 2396 O O . ARG A 1 295 ? 14.828 7.488 5.359 1 97.62 295 ARG A O 1
ATOM 2403 N N . GLY A 1 296 ? 14.492 5.508 6.387 1 97.38 296 GLY A N 1
ATOM 2404 C CA . GLY A 1 296 ? 14.695 6.152 7.676 1 97.38 296 GLY A CA 1
ATOM 2405 C C . GLY A 1 296 ? 14.812 5.164 8.82 1 97.38 296 GLY A C 1
ATOM 2406 O O . GLY A 1 296 ? 14.586 3.965 8.641 1 97.38 296 GLY A O 1
ATOM 2407 N N . ALA A 1 297 ? 15.211 5.652 9.961 1 98.5 297 ALA A N 1
ATOM 2408 C CA . ALA A 1 297 ? 15.375 4.891 11.195 1 98.5 297 ALA A CA 1
ATOM 2409 C C . ALA A 1 297 ? 14.875 5.684 12.398 1 98.5 297 ALA A C 1
ATOM 2411 O O . ALA A 1 297 ? 14.922 6.914 12.398 1 98.5 297 ALA A O 1
ATOM 2412 N N . SER A 1 298 ? 14.398 4.965 13.391 1 98.56 298 SER A N 1
ATOM 2413 C CA . SER A 1 298 ? 13.805 5.605 14.555 1 98.56 298 SER A CA 1
ATOM 2414 C C . SER A 1 298 ? 14.492 5.156 15.844 1 98.56 298 SER A C 1
ATOM 2416 O O . SER A 1 298 ? 15.141 4.105 15.867 1 98.56 298 SER A O 1
ATOM 2418 N N . ALA A 1 299 ? 14.359 5.922 16.828 1 98.69 299 ALA A N 1
ATOM 2419 C CA . ALA A 1 299 ? 14.812 5.633 18.188 1 98.69 299 ALA A CA 1
ATOM 2420 C C . ALA A 1 299 ? 13.906 6.297 19.219 1 98.69 299 ALA A C 1
ATOM 2422 O O . ALA A 1 299 ? 13.141 7.211 18.891 1 98.69 299 ALA A O 1
ATOM 2423 N N . LYS A 1 300 ? 13.969 5.824 20.516 1 97.75 300 LYS A N 1
ATOM 2424 C CA . LYS A 1 300 ? 13.133 6.312 21.609 1 97.75 300 LYS A CA 1
ATOM 2425 C C . LYS A 1 300 ? 13.977 6.949 22.719 1 97.75 300 LYS A C 1
ATOM 2427 O O . LYS A 1 300 ? 15.18 6.695 22.797 1 97.75 300 LYS A O 1
ATOM 2432 N N . GLY A 1 301 ? 13.305 7.777 23.375 1 98.44 301 GLY A N 1
ATOM 2433 C CA . GLY A 1 301 ? 13.945 8.406 24.516 1 98.44 301 GLY A CA 1
ATOM 2434 C C . GLY A 1 301 ? 13.039 9.383 25.25 1 98.44 301 GLY A C 1
ATOM 2435 O O . GLY A 1 301 ? 11.875 9.086 25.5 1 98.44 301 GLY A O 1
ATOM 2436 N N . PHE A 1 302 ? 13.672 10.5 25.703 1 98.38 302 PHE A N 1
ATOM 2437 C CA . PHE A 1 302 ? 12.898 11.492 26.438 1 98.38 302 PHE A CA 1
ATOM 2438 C C . PHE A 1 302 ? 13.383 12.898 26.125 1 98.38 302 PHE A C 1
ATOM 2440 O O . PHE A 1 302 ? 14.523 13.086 25.688 1 98.38 302 PHE A O 1
ATOM 2447 N N . PHE A 1 303 ? 12.547 13.828 26.266 1 98.81 303 PHE A N 1
ATOM 2448 C CA . PHE A 1 303 ? 12.836 15.258 26.281 1 98.81 303 PHE A CA 1
ATOM 2449 C C . PHE A 1 303 ? 12.688 15.82 27.688 1 98.81 303 PHE A C 1
ATOM 2451 O O . PHE A 1 303 ? 11.719 15.508 28.391 1 98.81 303 PHE A O 1
ATOM 2458 N N . GLU A 1 304 ? 13.633 16.625 28.078 1 98.81 304 GLU A N 1
ATOM 2459 C CA . GLU A 1 304 ? 13.617 17.25 29.406 1 98.81 304 GLU A CA 1
ATOM 2460 C C . GLU A 1 304 ? 13.75 18.766 29.297 1 98.81 304 GLU A C 1
ATOM 2462 O O . GLU A 1 304 ? 14.672 19.266 28.672 1 98.81 304 GLU A O 1
ATOM 2467 N N . VAL A 1 305 ? 12.805 19.453 29.984 1 98.88 305 VAL A N 1
ATOM 2468 C CA . VAL A 1 305 ? 12.875 20.922 30.016 1 98.88 305 VAL A CA 1
ATOM 2469 C C . VAL A 1 305 ? 13.992 21.359 30.969 1 98.88 305 VAL A C 1
ATOM 2471 O O . VAL A 1 305 ? 14.07 20.891 32.094 1 98.88 305 VAL A O 1
ATOM 2474 N N . THR A 1 306 ? 14.836 22.234 30.484 1 98.75 306 THR A N 1
ATOM 2475 C CA . THR A 1 306 ? 15.945 22.688 31.312 1 98.75 306 THR A CA 1
ATOM 2476 C C . THR A 1 306 ? 15.789 24.172 31.641 1 98.75 306 THR A C 1
ATOM 2478 O O . THR A 1 306 ? 16.375 24.656 32.594 1 98.75 306 THR A O 1
ATOM 2481 N N . HIS A 1 307 ? 15.062 24.953 30.844 1 98.69 307 HIS A N 1
ATOM 2482 C CA . HIS A 1 307 ? 14.875 26.391 31.016 1 98.69 307 HIS A CA 1
ATOM 2483 C C . HIS A 1 307 ? 13.398 26.75 31.031 1 98.69 307 HIS A C 1
ATOM 2485 O O . HIS A 1 307 ? 12.602 26.172 30.281 1 98.69 307 HIS A O 1
ATOM 2491 N N . ASP A 1 308 ? 13.07 27.672 31.844 1 98.31 308 ASP A N 1
ATOM 2492 C CA . ASP A 1 308 ? 11.688 28.109 31.969 1 98.31 308 ASP A CA 1
ATOM 2493 C C . ASP A 1 308 ? 11.281 28.984 30.781 1 98.31 308 ASP A C 1
ATOM 2495 O O . ASP A 1 308 ? 11.883 30.047 30.547 1 98.31 308 ASP A O 1
ATOM 2499 N N . ILE A 1 309 ? 10.281 28.531 30.062 1 98.12 309 ILE A N 1
ATOM 2500 C CA . ILE A 1 309 ? 9.75 29.359 28.984 1 98.12 309 ILE A CA 1
ATOM 2501 C C . ILE A 1 309 ? 8.242 29.531 29.156 1 98.12 309 ILE A C 1
ATOM 2503 O O . ILE A 1 309 ? 7.512 29.703 28.188 1 98.12 309 ILE A O 1
ATOM 2507 N N . SER A 1 310 ? 7.715 29.375 30.297 1 97.06 310 SER A N 1
ATOM 2508 C CA . SER A 1 310 ? 6.293 29.469 30.609 1 97.06 310 SER A CA 1
ATOM 2509 C C . SER A 1 310 ? 5.73 30.844 30.266 1 97.06 310 SER A C 1
ATOM 2511 O O . SER A 1 310 ? 4.52 31 30.109 1 97.06 310 SER A O 1
ATOM 2513 N N . GLY A 1 311 ? 6.551 31.812 30.172 1 97.69 311 GLY A N 1
ATOM 2514 C CA . GLY A 1 311 ? 6.109 33.125 29.734 1 97.69 311 GLY A CA 1
ATOM 2515 C C . GLY A 1 311 ? 5.758 33.188 28.25 1 97.69 311 GLY A C 1
ATOM 2516 O O . GLY A 1 311 ? 5.055 34.094 27.812 1 97.69 311 GLY A O 1
ATOM 2517 N N . LEU A 1 312 ? 6.195 32.188 27.516 1 98.19 312 LEU A N 1
ATOM 2518 C CA . LEU A 1 312 ? 6.023 32.188 26.062 1 98.19 312 LEU A CA 1
ATOM 2519 C C . LEU A 1 312 ? 4.902 31.25 25.656 1 98.19 312 LEU A C 1
ATOM 2521 O O . LEU A 1 312 ? 4.316 31.391 24.578 1 98.19 312 LEU A O 1
ATOM 2525 N N . THR A 1 313 ? 4.617 30.266 26.5 1 98.5 313 THR A N 1
ATOM 2526 C CA . THR A 1 313 ? 3.66 29.234 26.094 1 98.5 313 THR A CA 1
ATOM 2527 C C . THR A 1 313 ? 2.979 28.625 27.312 1 98.5 313 THR A C 1
ATOM 2529 O O . THR A 1 313 ? 3.566 28.562 28.391 1 98.5 313 THR A O 1
ATOM 2532 N N . CYS A 1 314 ? 1.771 28.156 27.094 1 97.75 314 CYS A N 1
ATOM 2533 C CA . CYS A 1 314 ? 1.047 27.469 28.156 1 97.75 314 CYS A CA 1
ATOM 2534 C C . CYS A 1 314 ? 1.043 25.969 27.922 1 97.75 314 CYS A C 1
ATOM 2536 O O . CYS A 1 314 ? 0.252 25.234 28.531 1 97.75 314 CYS A O 1
ATOM 2538 N N . ALA A 1 315 ? 1.85 25.469 26.922 1 98.31 315 ALA A N 1
ATOM 2539 C CA . ALA A 1 315 ? 1.941 24.016 26.703 1 98.31 315 ALA A CA 1
ATOM 2540 C C . ALA A 1 315 ? 2.393 23.297 27.969 1 98.31 315 ALA A C 1
ATOM 2542 O O . ALA A 1 315 ? 3.438 23.609 28.531 1 98.31 315 ALA A O 1
ATOM 2543 N N . ASP A 1 316 ? 1.685 22.266 28.312 1 97.88 316 ASP A N 1
ATOM 2544 C CA . ASP A 1 316 ? 1.901 21.594 29.578 1 97.88 316 ASP A CA 1
ATOM 2545 C C . ASP A 1 316 ? 3.266 20.906 29.625 1 97.88 316 ASP A C 1
ATOM 2547 O O . ASP A 1 316 ? 3.926 20.891 30.656 1 97.88 316 ASP A O 1
ATOM 2551 N N . PHE A 1 317 ? 3.707 20.297 28.484 1 98.19 317 PHE A N 1
ATOM 2552 C CA . PHE A 1 317 ? 4.941 19.516 28.484 1 98.19 317 PHE A CA 1
ATOM 2553 C C . PHE A 1 317 ? 6.156 20.438 28.609 1 98.19 317 PHE A C 1
ATOM 2555 O O . PHE A 1 317 ? 7.266 19.969 28.875 1 98.19 317 PHE A O 1
ATOM 2562 N N . LEU A 1 318 ? 5.945 21.766 28.5 1 98.62 318 LEU A N 1
ATOM 2563 C CA . LEU A 1 318 ? 7.004 22.766 28.625 1 98.62 318 LEU A CA 1
ATOM 2564 C C . LEU A 1 318 ? 6.816 23.594 29.891 1 98.62 318 LEU A C 1
ATOM 2566 O O . LEU A 1 318 ? 7.445 24.641 30.062 1 98.62 318 LEU A O 1
ATOM 2570 N N . ARG A 1 319 ? 6.125 23.266 30.859 1 97.69 319 ARG A N 1
ATOM 2571 C CA . ARG A 1 319 ? 5.586 24.094 31.938 1 97.69 319 ARG A CA 1
ATOM 2572 C C . ARG A 1 319 ? 6.688 24.516 32.906 1 97.69 319 ARG A C 1
ATOM 2574 O O . ARG A 1 319 ? 6.59 25.562 33.562 1 97.69 319 ARG A O 1
ATOM 2581 N N . ALA A 1 320 ? 7.723 23.578 33.062 1 98.12 320 ALA A N 1
ATOM 2582 C CA . ALA A 1 320 ? 8.758 23.906 34.031 1 98.12 320 ALA A CA 1
ATOM 2583 C C . ALA A 1 320 ? 10 23.047 33.844 1 98.12 320 ALA A C 1
ATOM 2585 O O . ALA A 1 320 ? 9.914 21.938 33.312 1 98.12 320 ALA A O 1
ATOM 2586 N N . PRO A 1 321 ? 11.18 23.625 34.25 1 98.44 321 PRO A N 1
ATOM 2587 C CA . PRO A 1 321 ? 12.375 22.781 34.219 1 98.44 321 PRO A CA 1
ATOM 2588 C C . PRO A 1 321 ? 12.188 21.484 35 1 98.44 321 PRO A C 1
ATOM 2590 O O . PRO A 1 321 ? 11.57 21.469 36.062 1 98.44 321 PRO A O 1
ATOM 2593 N N . GLY A 1 322 ? 12.656 20.438 34.438 1 98.25 322 GLY A N 1
ATOM 2594 C CA . GLY A 1 322 ? 12.547 19.141 35.094 1 98.25 322 GLY A CA 1
ATOM 2595 C C . GLY A 1 322 ? 11.469 18.25 34.5 1 98.25 322 GLY A C 1
ATOM 2596 O O . GLY A 1 322 ? 11.492 17.031 34.656 1 98.25 322 GLY A O 1
ATOM 2597 N N . VAL A 1 323 ? 10.5 18.875 33.812 1 98.25 323 VAL A N 1
ATOM 2598 C CA . VAL A 1 323 ? 9.445 18.094 33.188 1 98.25 323 VAL A CA 1
ATOM 2599 C C . VAL A 1 323 ? 10.047 17.188 32.125 1 98.25 323 VAL A C 1
ATOM 2601 O O . VAL A 1 323 ? 10.844 17.641 31.281 1 98.25 323 VAL A O 1
ATOM 2604 N N . GLN A 1 324 ? 9.711 15.914 32.156 1 97.88 324 GLN A N 1
ATOM 2605 C CA . GLN A 1 324 ? 10.18 14.953 31.156 1 97.88 324 GLN A CA 1
ATOM 2606 C C . GLN A 1 324 ? 9.016 14.398 30.344 1 97.88 324 GLN A C 1
ATOM 2608 O O . GLN A 1 324 ? 7.945 14.117 30.875 1 97.88 324 GLN A O 1
ATOM 2613 N N . THR A 1 325 ? 9.172 14.305 29.062 1 98.19 325 THR A N 1
ATOM 2614 C CA . THR A 1 325 ? 8.195 13.781 28.125 1 98.19 325 THR A CA 1
ATOM 2615 C C . THR A 1 325 ? 8.812 12.68 27.266 1 98.19 325 THR A C 1
ATOM 2617 O O . THR A 1 325 ? 9.859 12.891 26.641 1 98.19 325 THR A O 1
ATOM 2620 N N . PRO A 1 326 ? 8.195 11.398 27.203 1 97.44 326 PRO A N 1
ATOM 2621 C CA . PRO A 1 326 ? 8.695 10.375 26.281 1 97.44 326 PRO A CA 1
ATOM 2622 C C . PRO A 1 326 ? 8.602 10.805 24.812 1 97.44 326 PRO A C 1
ATOM 2624 O O . PRO A 1 326 ? 7.637 11.461 24.422 1 97.44 326 PRO A O 1
ATOM 2627 N N . VAL A 1 327 ? 9.664 10.422 24.047 1 98.31 327 VAL A N 1
ATOM 2628 C CA . VAL A 1 327 ? 9.664 10.789 22.625 1 98.31 327 VAL A CA 1
ATOM 2629 C C . VAL A 1 327 ? 10.07 9.578 21.781 1 98.31 327 VAL A C 1
ATOM 2631 O O . VAL A 1 327 ? 10.695 8.641 22.281 1 98.31 327 VAL A O 1
ATOM 2634 N N . ILE A 1 328 ? 9.625 9.555 20.578 1 98.31 328 ILE A N 1
ATOM 2635 C CA . ILE A 1 328 ? 10.195 8.75 19.5 1 98.31 328 ILE A CA 1
ATOM 2636 C C . ILE A 1 328 ? 10.586 9.648 18.328 1 98.31 328 ILE A C 1
ATOM 2638 O O . ILE A 1 328 ? 9.867 10.602 18.016 1 98.31 328 ILE A O 1
ATOM 2642 N N . VAL A 1 329 ? 11.75 9.43 17.797 1 98.75 329 VAL A N 1
ATOM 2643 C CA . VAL A 1 329 ? 12.305 10.266 16.75 1 98.75 329 VAL A CA 1
ATOM 2644 C C . VAL A 1 329 ? 12.57 9.422 15.5 1 98.75 329 VAL A C 1
ATOM 2646 O O . VAL A 1 329 ? 13.023 8.273 15.602 1 98.75 329 VAL A O 1
ATOM 2649 N N . ARG A 1 330 ? 12.25 9.945 14.359 1 98.81 330 ARG A N 1
ATOM 2650 C CA . ARG A 1 330 ? 12.586 9.297 13.102 1 98.81 330 ARG A CA 1
ATOM 2651 C C . ARG A 1 330 ? 13.461 10.195 12.234 1 98.81 330 ARG A C 1
ATOM 2653 O O . ARG A 1 330 ? 13.094 11.328 11.938 1 98.81 330 ARG A O 1
ATOM 2660 N N . PHE A 1 331 ? 14.625 9.719 11.867 1 98.81 331 PHE A N 1
ATOM 2661 C CA . PHE A 1 331 ? 15.508 10.32 10.883 1 98.81 331 PHE A CA 1
ATOM 2662 C C . PHE A 1 331 ? 15.32 9.672 9.508 1 98.81 331 PHE A C 1
ATOM 2664 O O . PHE A 1 331 ? 15.109 8.461 9.414 1 98.81 331 PHE A O 1
ATOM 2671 N N . SER A 1 332 ? 15.383 10.484 8.438 1 98.62 332 SER A N 1
ATOM 2672 C CA . SER A 1 332 ? 15.086 9.891 7.141 1 98.62 332 SER A CA 1
ATOM 2673 C C . SER A 1 332 ? 15.758 10.664 6.008 1 98.62 332 SER A C 1
ATOM 2675 O O . SER A 1 332 ? 16.125 11.828 6.176 1 98.62 332 SER A O 1
ATOM 2677 N N . THR A 1 333 ? 15.953 10.031 4.91 1 98.12 333 THR A N 1
ATOM 2678 C CA . THR A 1 333 ? 16.266 10.727 3.664 1 98.12 333 THR A CA 1
ATOM 2679 C C . THR A 1 333 ? 14.984 11.062 2.904 1 98.12 333 THR A C 1
ATOM 2681 O O . THR A 1 333 ? 13.93 10.469 3.148 1 98.12 333 THR A O 1
ATOM 2684 N N . VAL A 1 334 ? 15.086 11.953 1.961 1 97.88 334 VAL A N 1
ATOM 2685 C CA . VAL A 1 334 ? 13.859 12.539 1.44 1 97.88 334 VAL A CA 1
ATOM 2686 C C . VAL A 1 334 ? 13.531 11.93 0.079 1 97.88 334 VAL A C 1
ATOM 2688 O O . VAL A 1 334 ? 12.406 11.484 -0.155 1 97.88 334 VAL A O 1
ATOM 2691 N N . ILE A 1 335 ? 14.406 11.812 -0.811 1 97.62 335 ILE A N 1
ATOM 2692 C CA . ILE A 1 335 ? 14.102 11.703 -2.232 1 97.62 335 ILE A CA 1
ATOM 2693 C C . ILE A 1 335 ? 13.922 10.234 -2.609 1 97.62 335 ILE A C 1
ATOM 2695 O O . ILE A 1 335 ? 12.914 9.867 -3.223 1 97.62 335 ILE A O 1
ATOM 2699 N N . HIS A 1 336 ? 14.844 9.398 -2.234 1 97.25 336 HIS A N 1
ATOM 2700 C CA . HIS A 1 336 ? 14.891 8.047 -2.781 1 97.25 336 HIS A CA 1
ATOM 2701 C C . HIS A 1 336 ? 14.086 7.078 -1.924 1 97.25 336 HIS A C 1
ATOM 2703 O O . HIS A 1 336 ? 13.602 7.445 -0.851 1 97.25 336 HIS A O 1
ATOM 2709 N N . GLU A 1 337 ? 13.992 5.871 -2.387 1 97.12 337 GLU A N 1
ATOM 2710 C CA . GLU A 1 337 ? 13.102 4.855 -1.829 1 97.12 337 GLU A CA 1
ATOM 2711 C C . GLU A 1 337 ? 13.727 4.188 -0.604 1 97.12 337 GLU A C 1
ATOM 2713 O O . GLU A 1 337 ? 14.852 4.512 -0.221 1 97.12 337 GLU A O 1
ATOM 2718 N N . ARG A 1 338 ? 12.984 3.348 0.173 1 95.38 338 ARG A N 1
ATOM 2719 C CA . ARG A 1 338 ? 13.211 2.791 1.504 1 95.38 338 ARG A CA 1
ATOM 2720 C C . ARG A 1 338 ? 14.562 2.084 1.579 1 95.38 338 ARG A C 1
ATOM 2722 O O . ARG A 1 338 ? 15.188 2.037 2.641 1 95.38 338 ARG A O 1
ATOM 2729 N N . GLY A 1 339 ? 15.156 1.511 0.531 1 96.44 339 GLY A N 1
ATOM 2730 C CA . GLY A 1 339 ? 16.391 0.743 0.569 1 96.44 339 GLY A CA 1
ATOM 2731 C C . GLY A 1 339 ? 17.578 1.492 -0.006 1 96.44 339 GLY A C 1
ATOM 2732 O O . GLY A 1 339 ? 18.688 0.954 -0.076 1 96.44 339 GLY A O 1
ATOM 2733 N N . SER A 1 340 ? 17.422 2.725 -0.195 1 98 340 SER A N 1
ATOM 2734 C CA . SER A 1 340 ? 18.469 3.512 -0.832 1 98 340 SER A CA 1
ATOM 2735 C C . SER A 1 340 ? 19.609 3.785 0.133 1 98 340 SER A C 1
ATOM 2737 O O . SER A 1 340 ? 19.438 3.744 1.352 1 98 340 SER A O 1
ATOM 2739 N N . PRO A 1 341 ? 20.797 4.047 -0.434 1 98.44 341 PRO A N 1
ATOM 2740 C CA . PRO A 1 341 ? 21.938 4.352 0.433 1 98.44 341 PRO A CA 1
ATOM 2741 C C . PRO A 1 341 ? 21.719 5.625 1.251 1 98.44 341 PRO A C 1
ATOM 2743 O O . PRO A 1 341 ? 21.188 6.609 0.743 1 98.44 341 PRO A O 1
ATOM 2746 N N . GLU A 1 342 ? 22.156 5.598 2.449 1 98.31 342 GLU A N 1
ATOM 2747 C CA . GLU A 1 342 ? 21.984 6.734 3.352 1 98.31 342 GLU A CA 1
ATOM 2748 C C . GLU A 1 342 ? 23.094 7.766 3.15 1 98.31 342 GLU A C 1
ATOM 2750 O O . GLU A 1 342 ? 23.125 8.805 3.82 1 98.31 342 GLU A O 1
ATOM 2755 N N . THR A 1 343 ? 23.984 7.539 2.127 1 98.38 343 THR A N 1
ATOM 2756 C CA . THR A 1 343 ? 25.062 8.461 1.822 1 98.38 343 THR A CA 1
ATOM 2757 C C . THR A 1 343 ? 24.703 9.359 0.641 1 98.38 343 THR A C 1
ATOM 2759 O O . THR A 1 343 ? 25.516 10.172 0.195 1 98.38 343 THR A O 1
ATOM 2762 N N . LEU A 1 344 ? 23.547 9.234 0.088 1 98.06 344 LEU A N 1
ATOM 2763 C CA . LEU A 1 344 ? 23.125 10.094 -1.013 1 98.06 344 LEU A CA 1
ATOM 2764 C C . LEU A 1 344 ? 22.969 11.539 -0.542 1 98.06 344 LEU A C 1
ATOM 2766 O O . LEU A 1 344 ? 22.484 11.781 0.569 1 98.06 344 LEU A O 1
ATOM 2770 N N . ARG A 1 345 ? 23.438 12.5 -1.358 1 97.88 345 ARG A N 1
ATOM 2771 C CA . ARG A 1 345 ? 23.203 13.898 -1.05 1 97.88 345 ARG A CA 1
ATOM 2772 C C . ARG A 1 345 ? 21.703 14.227 -1.106 1 97.88 345 ARG A C 1
ATOM 2774 O O . ARG A 1 345 ? 21.094 14.141 -2.17 1 97.88 345 ARG A O 1
ATOM 2781 N N . ASP A 1 346 ? 21.156 14.516 -0.009 1 97.94 346 ASP A N 1
ATOM 2782 C CA . ASP A 1 346 ? 19.719 14.664 0.212 1 97.94 346 ASP A CA 1
ATOM 2783 C C . ASP A 1 346 ? 19.438 15.375 1.533 1 97.94 346 ASP A C 1
ATOM 2785 O O . ASP A 1 346 ? 20.203 15.25 2.49 1 97.94 346 ASP A O 1
ATOM 2789 N N . PRO A 1 347 ? 18.375 16.219 1.566 1 98.19 347 PRO A N 1
ATOM 2790 C CA . PRO A 1 347 ? 17.953 16.609 2.916 1 98.19 347 PRO A CA 1
ATOM 2791 C C . PRO A 1 347 ? 17.641 15.414 3.805 1 98.19 347 PRO A C 1
ATOM 2793 O O . PRO A 1 347 ? 17.328 14.328 3.301 1 98.19 347 PRO A O 1
ATOM 2796 N N . ARG A 1 348 ? 17.828 15.602 5.09 1 98.69 348 ARG A N 1
ATOM 2797 C CA . ARG A 1 348 ? 17.406 14.57 6.031 1 98.69 348 ARG A CA 1
ATOM 2798 C C . ARG A 1 348 ? 16.188 15.023 6.828 1 98.69 348 ARG A C 1
ATOM 2800 O O . ARG A 1 348 ? 16.156 16.156 7.316 1 98.69 348 ARG A O 1
ATOM 2807 N N . GLY A 1 349 ? 15.164 14.125 6.883 1 98.44 349 GLY A N 1
ATOM 2808 C CA . GLY A 1 349 ? 14.078 14.352 7.82 1 98.44 349 GLY A CA 1
ATOM 2809 C C . GLY A 1 349 ? 14.5 14.219 9.273 1 98.44 349 GLY A C 1
ATOM 2810 O O . GLY A 1 349 ? 15.352 13.391 9.602 1 98.44 349 GLY A O 1
ATOM 2811 N N . PHE A 1 350 ? 13.977 15 10.094 1 98.75 350 PHE A N 1
ATOM 2812 C CA . PHE A 1 350 ? 14.141 15.031 11.539 1 98.75 350 PHE A CA 1
ATOM 2813 C C . PHE A 1 350 ? 12.797 15.25 12.227 1 98.75 350 PHE A C 1
ATOM 2815 O O . PHE A 1 350 ? 12.398 16.391 12.477 1 98.75 350 PHE A O 1
ATOM 2822 N N . ALA A 1 351 ? 12.109 14.18 12.586 1 98.75 351 ALA A N 1
ATOM 2823 C CA . ALA A 1 351 ? 10.758 14.281 13.133 1 98.75 351 ALA A CA 1
ATOM 2824 C C . ALA A 1 351 ? 10.703 13.75 14.562 1 98.75 351 ALA A C 1
ATOM 2826 O O . ALA A 1 351 ? 11.195 12.656 14.844 1 98.75 351 ALA A O 1
ATOM 2827 N N . VAL A 1 352 ? 10.094 14.492 15.438 1 98.81 352 VAL A N 1
ATOM 2828 C CA . VAL A 1 352 ? 10 14.133 16.844 1 98.81 352 VAL A CA 1
ATOM 2829 C C . VAL A 1 352 ? 8.531 14.07 17.266 1 98.81 352 VAL A C 1
ATOM 2831 O O . VAL A 1 352 ? 7.777 15.016 17.047 1 98.81 352 VAL A O 1
ATOM 2834 N N . LYS A 1 353 ? 8.148 12.984 17.797 1 98.62 353 LYS A N 1
ATOM 2835 C CA . LYS A 1 353 ? 6.832 12.844 18.422 1 98.62 353 LYS A CA 1
ATOM 2836 C C . LYS A 1 353 ? 6.941 12.898 19.938 1 98.62 353 LYS A C 1
ATOM 2838 O O . LYS A 1 353 ? 7.637 12.078 20.547 1 98.62 353 LYS A O 1
ATOM 2843 N N . PHE A 1 354 ? 6.277 13.875 20.547 1 98.62 354 PHE A N 1
ATOM 2844 C CA . PHE A 1 354 ? 6.16 13.992 22 1 98.62 354 PHE A CA 1
ATOM 2845 C C . PHE A 1 354 ? 4.859 13.367 22.484 1 98.62 354 PHE A C 1
ATOM 2847 O O . PHE A 1 354 ? 3.773 13.781 22.062 1 98.62 354 PHE A O 1
ATOM 2854 N N . TYR A 1 355 ? 4.98 12.383 23.344 1 97.06 355 TYR A N 1
ATOM 2855 C CA . TYR A 1 355 ? 3.793 11.844 24 1 97.06 355 TYR A CA 1
ATOM 2856 C C . TYR A 1 355 ? 3.453 12.633 25.25 1 97.06 355 TYR A C 1
ATOM 2858 O O . TYR A 1 355 ? 3.809 12.234 26.359 1 97.06 355 TYR A O 1
ATOM 2866 N N . THR A 1 356 ? 2.721 13.719 25.062 1 97.31 356 THR A N 1
ATOM 2867 C CA . THR A 1 356 ? 2.455 14.625 26.172 1 97.31 356 THR A CA 1
ATOM 2868 C C . THR A 1 356 ? 1.212 14.18 26.938 1 97.31 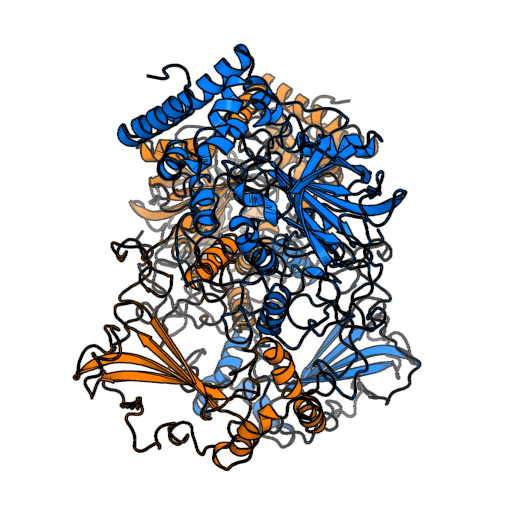356 THR A C 1
ATOM 2870 O O . THR A 1 356 ? 0.567 13.195 26.578 1 97.31 356 THR A O 1
ATOM 2873 N N . ARG A 1 357 ? 0.893 14.945 28.031 1 94.5 357 ARG A N 1
ATOM 2874 C CA . ARG A 1 357 ? -0.287 14.656 28.844 1 94.5 357 ARG A CA 1
ATOM 2875 C C . ARG A 1 357 ? -1.538 15.273 28.219 1 94.5 357 ARG A C 1
ATOM 2877 O O . ARG A 1 357 ? -2.652 15.016 28.688 1 94.5 357 ARG A O 1
ATOM 2884 N N . GLU A 1 358 ? -1.383 16.047 27.188 1 96.12 358 GLU A N 1
ATOM 2885 C CA . GLU A 1 358 ? -2.506 16.719 26.547 1 96.12 358 GLU A CA 1
ATOM 2886 C C . GLU A 1 358 ? -2.664 16.266 25.094 1 96.12 358 GLU A C 1
ATOM 2888 O O . GLU A 1 358 ? -3.201 17 24.266 1 96.12 358 GLU A O 1
ATOM 2893 N N . GLY A 1 359 ? -2.156 15.062 24.766 1 96.12 359 GLY A N 1
ATOM 2894 C CA . GLY A 1 359 ? -2.137 14.555 23.406 1 96.12 359 GLY A CA 1
ATOM 2895 C C . GLY A 1 359 ? -0.746 14.516 22.797 1 96.12 359 GLY A C 1
ATOM 2896 O O . GLY A 1 359 ? 0.219 14.961 23.422 1 96.12 359 GLY A O 1
ATOM 2897 N N . ASN A 1 360 ? -0.604 13.953 21.625 1 97.69 360 ASN A N 1
ATOM 2898 C CA . ASN A 1 360 ? 0.666 13.93 20.906 1 97.69 360 ASN A CA 1
ATOM 2899 C C . ASN A 1 360 ? 1.019 15.312 20.359 1 97.69 360 ASN A C 1
ATOM 2901 O O . ASN A 1 360 ? 0.13 16.094 20.016 1 97.69 360 ASN A O 1
ATOM 2905 N N . PHE A 1 361 ? 2.248 15.625 20.391 1 98.62 361 PHE A N 1
ATOM 2906 C CA . PHE A 1 361 ? 2.785 16.734 19.625 1 98.62 361 PHE A CA 1
ATOM 2907 C C . PHE A 1 361 ? 3.838 16.25 18.625 1 98.62 361 PHE A C 1
ATOM 2909 O O . PHE A 1 361 ? 4.852 15.68 19.031 1 98.62 361 PHE A O 1
ATOM 2916 N N . ASP A 1 362 ? 3.592 16.453 17.359 1 98.75 362 ASP A N 1
ATOM 2917 C CA . ASP A 1 362 ? 4.543 16.094 16.297 1 98.75 362 ASP A CA 1
ATOM 2918 C C . ASP A 1 362 ? 5.305 17.328 15.82 1 98.75 362 ASP A C 1
ATOM 2920 O O . ASP A 1 362 ? 4.715 18.234 15.227 1 98.75 362 ASP A O 1
ATOM 2924 N N . LEU A 1 363 ? 6.543 17.359 16.031 1 98.75 363 LEU A N 1
ATOM 2925 C CA . LEU A 1 363 ? 7.43 18.375 15.461 1 98.75 363 LEU A CA 1
ATOM 2926 C C . LEU A 1 363 ? 8.25 17.797 14.312 1 98.75 363 LEU A C 1
ATOM 2928 O O . LEU A 1 363 ? 9.266 17.141 14.539 1 98.75 363 LEU A O 1
ATOM 2932 N N . VAL A 1 364 ? 7.82 18.094 13.133 1 98.06 364 VAL A N 1
ATOM 2933 C CA . VAL A 1 364 ? 8.477 17.578 11.93 1 98.06 364 VAL A CA 1
ATOM 2934 C C . VAL A 1 364 ? 9.484 18.609 11.414 1 98.06 364 VAL A C 1
ATOM 2936 O O . VAL A 1 364 ? 9.219 19.812 11.438 1 98.06 364 VAL A O 1
ATOM 2939 N N . GLY A 1 365 ? 10.625 18.156 11.023 1 97.88 365 GLY A N 1
ATOM 2940 C CA . GLY A 1 365 ? 11.648 19.062 10.555 1 97.88 365 GLY A CA 1
ATOM 2941 C C . GLY A 1 365 ? 12.656 18.406 9.625 1 97.88 365 GLY A C 1
ATOM 2942 O O . GLY A 1 365 ? 12.391 17.359 9.055 1 97.88 365 GLY A O 1
ATOM 2943 N N . ASN A 1 366 ? 13.695 19.141 9.344 1 98.38 366 ASN A N 1
ATOM 2944 C CA . ASN A 1 366 ? 14.82 18.719 8.523 1 98.38 366 ASN A CA 1
ATOM 2945 C C . ASN A 1 366 ? 16.156 19.047 9.18 1 98.38 366 ASN A C 1
ATOM 2947 O O . ASN A 1 366 ? 16.203 19.797 10.156 1 98.38 366 ASN A O 1
ATOM 2951 N N . ASN A 1 367 ? 17.188 18.453 8.617 1 98.56 367 ASN A N 1
ATOM 2952 C CA . ASN A 1 367 ? 18.516 18.828 9.094 1 98.56 367 ASN A CA 1
ATOM 2953 C C . ASN A 1 367 ? 18.906 20.219 8.625 1 98.56 367 ASN A C 1
ATOM 2955 O O . ASN A 1 367 ? 19.812 20.828 9.18 1 98.56 367 ASN A O 1
ATOM 2959 N N . PHE A 1 368 ? 18.203 20.781 7.586 1 98.56 368 PHE A N 1
ATOM 2960 C CA . PHE A 1 368 ? 18.406 22.141 7.109 1 98.56 368 PHE A CA 1
ATOM 2961 C C . PHE A 1 368 ? 17.344 23.078 7.676 1 98.56 368 PHE A C 1
ATOM 2963 O O . PHE A 1 368 ? 16.188 22.672 7.871 1 98.56 368 PHE A O 1
ATOM 2970 N N . PRO A 1 369 ? 17.703 24.297 7.879 1 98.31 369 PRO A N 1
ATOM 2971 C CA . PRO A 1 369 ? 16.766 25.219 8.531 1 98.31 369 PRO A CA 1
ATOM 2972 C C . PRO A 1 369 ? 15.828 25.906 7.535 1 98.31 369 PRO A C 1
ATOM 2974 O O . PRO A 1 369 ? 15.023 26.75 7.93 1 98.31 369 PRO A O 1
ATOM 2977 N N . VAL A 1 370 ? 16 25.609 6.25 1 98.5 370 VAL A N 1
ATOM 2978 C CA . VAL A 1 370 ? 15.172 26.234 5.227 1 98.5 370 VAL A CA 1
ATOM 2979 C C . VAL A 1 370 ? 14.602 25.172 4.297 1 98.5 370 VAL A C 1
ATOM 2981 O O . VAL A 1 370 ? 14.953 24 4.414 1 98.5 370 VAL A O 1
ATOM 2984 N N . PHE A 1 371 ? 13.703 25.578 3.455 1 98.44 371 PHE A N 1
ATOM 2985 C CA . PHE A 1 371 ? 13.062 24.688 2.498 1 98.44 371 PHE A CA 1
ATOM 2986 C C . PHE A 1 371 ? 13.258 25.188 1.073 1 98.44 371 PHE A C 1
ATOM 2988 O O . PHE A 1 371 ? 13.711 26.312 0.864 1 98.44 371 PHE A O 1
ATOM 2995 N N . PHE A 1 372 ? 12.961 24.375 0.078 1 98.38 372 PHE A N 1
ATOM 2996 C CA . PHE A 1 372 ? 13.148 24.688 -1.333 1 98.38 372 PHE A CA 1
ATOM 2997 C C . PHE A 1 372 ? 12.148 25.75 -1.788 1 98.38 372 PHE A C 1
ATOM 2999 O O . PHE A 1 372 ? 12.492 26.641 -2.561 1 98.38 372 PHE A O 1
ATOM 3006 N N . ILE A 1 373 ? 10.883 25.594 -1.325 1 98.31 373 ILE A N 1
ATOM 3007 C CA . ILE A 1 373 ? 9.789 26.422 -1.811 1 98.31 373 ILE A CA 1
ATOM 3008 C C . ILE A 1 373 ? 9.016 27 -0.627 1 98.31 373 ILE A C 1
ATOM 3010 O O . ILE A 1 373 ? 8.992 26.406 0.456 1 98.31 373 ILE A O 1
ATOM 3014 N N . ARG A 1 374 ? 8.406 28.156 -0.872 1 96.94 374 ARG A N 1
ATOM 3015 C CA . ARG A 1 374 ? 7.703 28.812 0.223 1 96.94 374 ARG A CA 1
ATOM 3016 C C . ARG A 1 374 ? 6.223 28.453 0.219 1 96.94 374 ARG A C 1
ATOM 3018 O O . ARG A 1 374 ? 5.551 28.562 1.245 1 96.94 374 ARG A O 1
ATOM 3025 N N . ASP A 1 375 ? 5.613 28.047 -0.992 1 97.62 375 ASP A N 1
ATOM 3026 C CA . ASP A 1 375 ? 4.207 27.688 -1.12 1 97.62 375 ASP A CA 1
ATOM 3027 C C . ASP A 1 375 ? 4.062 26.203 -1.444 1 97.62 375 ASP A C 1
ATOM 3029 O O . ASP A 1 375 ? 4.566 25.719 -2.465 1 97.62 375 ASP A O 1
ATOM 3033 N N . GLY A 1 376 ? 3.258 25.5 -0.61 1 97.44 376 GLY A N 1
ATOM 3034 C CA . GLY A 1 376 ? 3.115 24.047 -0.737 1 97.44 376 GLY A CA 1
ATOM 3035 C C . GLY A 1 376 ? 2.412 23.641 -2.014 1 97.44 376 GLY A C 1
ATOM 3036 O O . GLY A 1 376 ? 2.459 22.469 -2.4 1 97.44 376 GLY A O 1
ATOM 3037 N N . MET A 1 377 ? 1.798 24.578 -2.729 1 98 377 MET A N 1
ATOM 3038 C CA . MET A 1 377 ? 1.207 24.297 -4.031 1 98 377 MET A CA 1
ATOM 3039 C C . MET A 1 377 ? 2.234 23.672 -4.969 1 98 377 MET A C 1
ATOM 3041 O O . MET A 1 377 ? 1.889 22.828 -5.805 1 98 377 MET A O 1
ATOM 3045 N N . LYS A 1 378 ? 3.463 23.984 -4.773 1 98.38 378 LYS A N 1
ATOM 3046 C CA . LYS A 1 378 ? 4.531 23.547 -5.668 1 98.38 378 LYS A CA 1
ATOM 3047 C C . LYS A 1 378 ? 5.156 22.25 -5.188 1 98.38 378 LYS A C 1
ATOM 3049 O O . LYS A 1 378 ? 6 21.672 -5.875 1 98.38 378 LYS A O 1
ATOM 3054 N N . PHE A 1 379 ? 4.773 21.766 -4.047 1 98.44 379 PHE A N 1
ATOM 3055 C CA . PHE A 1 379 ? 5.488 20.703 -3.365 1 98.44 379 PHE A CA 1
ATOM 3056 C C . PHE A 1 379 ? 5.5 19.438 -4.211 1 98.44 379 PHE A C 1
ATOM 3058 O O . PHE A 1 379 ? 6.555 18.828 -4.422 1 98.44 379 PHE A O 1
ATOM 3065 N N . PRO A 1 380 ? 4.359 18.953 -4.801 1 98.44 380 PRO A N 1
ATOM 3066 C CA . PRO A 1 380 ? 4.402 17.734 -5.617 1 98.44 380 PRO A CA 1
ATOM 3067 C C . PRO A 1 380 ? 5.359 17.859 -6.801 1 98.44 380 PRO A C 1
ATOM 3069 O O . PRO A 1 380 ? 6.137 16.938 -7.062 1 98.44 380 PRO A O 1
ATOM 3072 N N . ASP A 1 381 ? 5.305 18.953 -7.453 1 98.5 381 ASP A N 1
ATOM 3073 C CA . ASP A 1 381 ? 6.168 19.156 -8.617 1 98.5 381 ASP A CA 1
ATOM 3074 C C . ASP A 1 381 ? 7.637 19.188 -8.211 1 98.5 381 ASP A C 1
ATOM 3076 O O . ASP A 1 381 ? 8.492 18.656 -8.914 1 98.5 381 ASP A O 1
ATOM 3080 N N . MET A 1 382 ? 7.902 19.844 -7.141 1 98.69 382 MET A N 1
ATOM 3081 C CA . MET A 1 382 ? 9.258 19.891 -6.605 1 98.69 382 MET A CA 1
ATOM 3082 C C . MET A 1 382 ? 9.789 18.484 -6.367 1 98.69 382 MET A C 1
ATOM 3084 O O . MET A 1 382 ? 10.883 18.141 -6.828 1 98.69 382 MET A O 1
ATOM 3088 N N . VAL A 1 383 ? 8.984 17.688 -5.648 1 98.56 383 VAL A N 1
ATOM 3089 C CA . VAL A 1 383 ? 9.398 16.328 -5.328 1 98.56 383 VAL A CA 1
ATOM 3090 C C . VAL A 1 383 ? 9.594 15.531 -6.617 1 98.56 383 VAL A C 1
ATOM 3092 O O . VAL A 1 383 ? 10.586 14.805 -6.758 1 98.56 383 VAL A O 1
ATOM 3095 N N . HIS A 1 384 ? 8.688 15.695 -7.562 1 98.38 384 HIS A N 1
ATOM 3096 C CA . HIS A 1 384 ? 8.805 15 -8.836 1 98.38 384 HIS A CA 1
ATOM 3097 C C . HIS A 1 384 ? 10.109 15.359 -9.539 1 98.38 384 HIS A C 1
ATOM 3099 O O . HIS A 1 384 ? 10.773 14.484 -10.102 1 98.38 384 HIS A O 1
ATOM 3105 N N . ALA A 1 385 ? 10.469 16.594 -9.5 1 98.62 385 ALA A N 1
ATOM 3106 C CA . ALA A 1 385 ? 11.688 17.047 -10.172 1 98.62 385 ALA A CA 1
ATOM 3107 C C . ALA A 1 385 ? 12.93 16.453 -9.516 1 98.62 385 ALA A C 1
ATOM 3109 O O . ALA A 1 385 ? 13.93 16.203 -10.188 1 98.62 385 ALA A O 1
ATOM 3110 N N . LEU A 1 386 ? 12.844 16.266 -8.242 1 98.5 386 LEU A N 1
ATOM 3111 C CA . LEU A 1 386 ? 13.977 15.75 -7.477 1 98.5 386 LEU A CA 1
ATOM 3112 C C . LEU A 1 386 ? 14.062 14.227 -7.602 1 98.5 386 LEU A C 1
ATOM 3114 O O . LEU A 1 386 ? 15.141 13.656 -7.488 1 98.5 386 LEU A O 1
ATOM 3118 N N . LYS A 1 387 ? 13 13.531 -7.859 1 98.19 387 LYS A N 1
ATOM 3119 C CA . LYS A 1 387 ? 12.93 12.078 -7.934 1 98.19 387 LYS A CA 1
ATOM 3120 C C . LYS A 1 387 ? 13.555 11.562 -9.219 1 98.19 387 LYS A C 1
ATOM 3122 O O . LYS A 1 387 ? 13.773 12.328 -10.164 1 98.19 387 LYS A O 1
ATOM 3127 N N . PRO A 1 388 ? 13.836 10.227 -9.234 1 97.81 388 PRO A N 1
ATOM 3128 C CA . PRO A 1 388 ? 14.305 9.633 -10.484 1 97.81 388 PRO A CA 1
ATOM 3129 C C . PRO A 1 388 ? 13.336 9.859 -11.641 1 97.81 388 PRO A C 1
ATOM 3131 O O . PRO A 1 388 ? 12.117 9.875 -11.445 1 97.81 388 PRO A O 1
ATOM 3134 N N . ASN A 1 389 ? 13.945 10.047 -12.797 1 98.25 389 ASN A N 1
ATOM 3135 C CA . ASN A 1 389 ? 13.203 10.227 -14.039 1 98.25 389 ASN A CA 1
ATOM 3136 C C . ASN A 1 389 ? 12.188 9.109 -14.25 1 98.25 389 ASN A C 1
ATOM 3138 O O . ASN A 1 389 ? 12.523 7.926 -14.141 1 98.25 389 ASN A O 1
ATOM 3142 N N . PRO A 1 390 ? 10.883 9.43 -14.484 1 97.38 390 PRO A N 1
ATOM 3143 C CA . PRO A 1 390 ? 9.844 8.406 -14.641 1 97.38 390 PRO A CA 1
ATOM 3144 C C . PRO A 1 390 ? 10.117 7.469 -15.812 1 97.38 390 PRO A C 1
ATOM 3146 O O . PRO A 1 390 ? 9.477 6.418 -15.93 1 97.38 390 PRO A O 1
ATOM 3149 N N . LYS A 1 391 ? 10.992 7.809 -16.703 1 96.69 391 LYS A N 1
ATOM 3150 C CA . LYS A 1 391 ? 11.344 6.957 -17.828 1 96.69 391 LYS A CA 1
ATOM 3151 C C . LYS A 1 391 ? 12.547 6.078 -17.5 1 96.69 391 LYS A C 1
ATOM 3153 O O . LYS A 1 391 ? 12.453 4.848 -17.531 1 96.69 391 LYS A O 1
ATOM 3158 N N . SER A 1 392 ? 13.656 6.699 -17.047 1 96.62 392 SER A N 1
ATOM 3159 C CA . SER A 1 392 ? 14.922 5.988 -16.875 1 96.62 392 SER A CA 1
ATOM 3160 C C . SER A 1 392 ? 15.062 5.465 -15.445 1 96.62 392 SER A C 1
ATOM 3162 O O . SER A 1 392 ? 15.875 4.578 -15.18 1 96.62 392 SER A O 1
ATOM 3164 N N . HIS A 1 393 ? 14.352 6.078 -14.5 1 97.44 393 HIS A N 1
ATOM 3165 C CA . HIS A 1 393 ? 14.414 5.84 -13.062 1 97.44 393 HIS A CA 1
ATOM 3166 C C . HIS A 1 393 ? 15.805 6.164 -12.516 1 97.44 393 HIS A C 1
ATOM 3168 O O . HIS A 1 393 ? 16.297 5.469 -11.625 1 97.44 393 HIS A O 1
ATOM 3174 N N . ILE A 1 394 ? 16.5 7.125 -13.086 1 97.31 394 ILE A N 1
ATOM 3175 C CA . ILE A 1 394 ? 17.734 7.73 -12.609 1 97.31 394 ILE A CA 1
ATOM 3176 C C . ILE A 1 394 ? 17.484 9.188 -12.227 1 97.31 394 ILE A C 1
ATOM 3178 O O . ILE A 1 394 ? 16.766 9.906 -12.93 1 97.31 394 ILE A O 1
ATOM 3182 N N . GLN A 1 395 ? 17.922 9.523 -11.039 1 97.31 395 GLN A N 1
ATOM 3183 C CA . GLN A 1 395 ? 17.875 10.945 -10.719 1 97.31 395 GLN A CA 1
ATOM 3184 C C . GLN A 1 395 ? 18.797 11.75 -11.633 1 97.31 395 GLN A C 1
ATOM 3186 O O . GLN A 1 395 ? 19.984 11.445 -11.742 1 97.31 395 GLN A O 1
ATOM 3191 N N . GLU A 1 396 ? 18.297 12.734 -12.297 1 97 396 GLU A N 1
ATOM 3192 C CA . GLU A 1 396 ? 19.047 13.5 -13.289 1 97 396 GLU A CA 1
ATOM 3193 C C . GLU A 1 396 ? 19.031 14.992 -12.953 1 97 396 GLU A C 1
ATOM 3195 O O . GLU A 1 396 ? 17.969 15.578 -12.727 1 97 396 GLU A O 1
ATOM 3200 N N . ASP A 1 397 ? 20.156 15.602 -13.047 1 97.62 397 ASP A N 1
ATOM 3201 C CA . ASP A 1 397 ? 20.328 16.984 -12.602 1 97.62 397 ASP A CA 1
ATOM 3202 C C . ASP A 1 397 ? 19.547 17.953 -13.492 1 97.62 397 ASP A C 1
ATOM 3204 O O . ASP A 1 397 ? 19.062 18.984 -13.023 1 97.62 397 ASP A O 1
ATOM 3208 N N . TRP A 1 398 ? 19.453 17.672 -14.773 1 98.25 398 TRP A N 1
ATOM 3209 C CA . TRP A 1 398 ? 18.781 18.625 -15.664 1 98.25 398 TRP A CA 1
ATOM 3210 C C . TRP A 1 398 ? 17.328 18.828 -15.234 1 98.25 398 TRP A C 1
ATOM 3212 O O . TRP A 1 398 ? 16.797 19.938 -15.359 1 98.25 398 TRP A O 1
ATOM 3222 N N . ARG A 1 399 ? 16.641 17.781 -14.742 1 98.44 399 ARG A N 1
ATOM 3223 C CA . ARG A 1 399 ? 15.266 17.906 -14.281 1 98.44 399 ARG A CA 1
ATOM 3224 C C . ARG A 1 399 ? 15.18 18.812 -13.062 1 98.44 399 ARG A C 1
ATOM 3226 O O . ARG A 1 399 ? 14.266 19.641 -12.969 1 98.44 399 ARG A O 1
ATOM 3233 N N . VAL A 1 400 ? 16.141 18.578 -12.125 1 98.56 400 VAL A N 1
ATOM 3234 C CA . VAL A 1 400 ? 16.203 19.375 -10.914 1 98.56 400 VAL A CA 1
ATOM 3235 C C . VAL A 1 400 ? 16.406 20.844 -11.281 1 98.56 400 VAL A C 1
ATOM 3237 O O . VAL A 1 400 ? 15.664 21.719 -10.828 1 98.56 400 VAL A O 1
ATOM 3240 N N . LEU A 1 401 ? 17.391 21.094 -12.148 1 98.69 401 LEU A N 1
ATOM 3241 C CA . LEU A 1 401 ? 17.766 22.453 -12.516 1 98.69 401 LEU A CA 1
ATOM 3242 C C . LEU A 1 401 ? 16.688 23.109 -13.367 1 98.69 401 LEU A C 1
ATOM 3244 O O . LEU A 1 401 ? 16.469 24.312 -13.281 1 98.69 401 LEU A O 1
ATOM 3248 N N . ASP A 1 402 ? 15.992 22.281 -14.141 1 98.75 402 ASP A N 1
ATOM 3249 C CA . ASP A 1 402 ? 14.891 22.812 -14.938 1 98.75 402 ASP A CA 1
ATOM 3250 C C . ASP A 1 402 ? 13.773 23.359 -14.047 1 98.75 402 ASP A C 1
ATOM 3252 O O . ASP A 1 402 ? 13.375 24.516 -14.188 1 98.75 402 ASP A O 1
ATOM 3256 N N . PHE A 1 403 ? 13.281 22.625 -13.203 1 98.62 403 PHE A N 1
ATOM 3257 C CA . PHE A 1 403 ? 12.18 23.031 -12.344 1 98.62 403 PHE A CA 1
ATOM 3258 C C . PHE A 1 403 ? 12.57 24.266 -11.516 1 98.62 403 PHE A C 1
ATOM 3260 O O . PHE A 1 403 ? 11.836 25.25 -11.477 1 98.62 403 PHE A O 1
ATOM 3267 N N . PHE A 1 404 ? 13.766 24.219 -10.875 1 98.69 404 PHE A N 1
ATOM 3268 C CA . PHE A 1 404 ? 14.133 25.25 -9.914 1 98.69 404 PHE A CA 1
ATOM 3269 C C . PHE A 1 404 ? 14.609 26.516 -10.625 1 98.69 404 PHE A C 1
ATOM 3271 O O . PHE A 1 404 ? 14.734 27.562 -10 1 98.69 404 PHE A O 1
ATOM 3278 N N . SER A 1 405 ? 14.797 26.469 -11.938 1 98.38 405 SER A N 1
ATOM 3279 C CA . SER A 1 405 ? 15.078 27.672 -12.711 1 98.38 405 SER A CA 1
ATOM 3280 C C . SER A 1 405 ? 13.875 28.609 -12.734 1 98.38 405 SER A C 1
ATOM 3282 O O . SER A 1 405 ? 14.008 29.781 -13.07 1 98.38 405 SER A O 1
ATOM 3284 N N . HIS A 1 406 ? 12.773 28.094 -12.328 1 97.88 406 HIS A N 1
ATOM 3285 C CA . HIS A 1 406 ? 11.562 28.906 -12.273 1 97.88 406 HIS A CA 1
ATOM 3286 C C . HIS A 1 406 ? 11.328 29.453 -10.875 1 97.88 406 HIS A C 1
ATOM 3288 O O . HIS A 1 406 ? 10.406 30.234 -10.656 1 97.88 406 HIS A O 1
ATOM 3294 N N . HIS A 1 407 ? 12.141 29.078 -9.883 1 97.94 407 HIS A N 1
ATOM 3295 C CA . HIS A 1 407 ? 11.867 29.375 -8.484 1 97.94 407 HIS A CA 1
ATOM 3296 C C . HIS A 1 407 ? 13.133 29.828 -7.758 1 97.94 407 HIS A C 1
ATOM 3298 O O . HIS A 1 407 ? 13.711 29.078 -6.977 1 97.94 407 HIS A O 1
ATOM 3304 N N . PRO A 1 408 ? 13.484 31.078 -7.828 1 97.19 408 PRO A N 1
ATOM 3305 C CA . PRO A 1 408 ? 14.727 31.578 -7.234 1 97.19 408 PRO A CA 1
ATOM 3306 C C . PRO A 1 408 ? 14.734 31.469 -5.711 1 97.19 408 PRO A C 1
ATOM 3308 O O . PRO A 1 408 ? 15.797 31.5 -5.09 1 97.19 408 PRO A O 1
ATOM 3311 N N . GLU A 1 409 ? 13.57 31.328 -5.086 1 97.5 409 GLU A N 1
ATOM 3312 C CA . GLU A 1 409 ? 13.516 31.172 -3.635 1 97.5 409 GLU A CA 1
ATOM 3313 C C . GLU A 1 409 ? 14.266 29.922 -3.182 1 97.5 409 GLU A C 1
ATOM 3315 O O . GLU A 1 409 ? 14.609 29.797 -2.006 1 97.5 409 GLU A O 1
ATOM 3320 N N . SER A 1 410 ? 14.555 28.984 -4.098 1 98.19 410 SER A N 1
ATOM 3321 C CA . SER A 1 410 ? 15.18 27.703 -3.775 1 98.19 410 SER A CA 1
ATOM 3322 C C . SER A 1 410 ? 16.688 27.875 -3.545 1 98.19 410 SER A C 1
ATOM 3324 O O . SER A 1 410 ? 17.328 26.969 -3.016 1 98.19 410 SER A O 1
ATOM 3326 N N . LEU A 1 411 ? 17.266 28.984 -3.891 1 97.62 411 LEU A N 1
ATOM 3327 C CA . LEU A 1 411 ? 18.703 29.172 -3.865 1 97.62 411 LEU A CA 1
ATOM 3328 C C . LEU A 1 411 ? 19.266 28.969 -2.459 1 97.62 411 LEU A C 1
ATOM 3330 O O . LEU A 1 411 ? 20.344 28.406 -2.289 1 97.62 411 LEU A O 1
ATOM 3334 N N . HIS A 1 412 ? 18.531 29.484 -1.506 1 98.19 412 HIS A N 1
ATOM 3335 C CA . HIS A 1 412 ? 18.984 29.359 -0.125 1 98.19 412 HIS A CA 1
ATOM 3336 C C . HIS A 1 412 ? 19.109 27.906 0.281 1 98.19 412 HIS A C 1
ATOM 3338 O O . HIS A 1 412 ? 20.125 27.516 0.881 1 98.19 412 HIS A O 1
ATOM 3344 N N . MET A 1 413 ? 18.141 27.078 -0.04 1 98.56 413 MET A N 1
ATOM 3345 C CA . MET A 1 413 ? 18.172 25.656 0.261 1 98.56 413 MET A CA 1
ATOM 3346 C C . MET A 1 413 ? 19.328 24.969 -0.456 1 98.56 413 MET A C 1
ATOM 3348 O O . MET A 1 413 ? 19.969 24.078 0.101 1 98.56 413 MET A O 1
ATOM 3352 N N . PHE A 1 414 ? 19.625 25.375 -1.674 1 98.31 414 PHE A N 1
ATOM 3353 C CA . PHE A 1 414 ? 20.719 24.766 -2.436 1 98.31 414 PHE A CA 1
ATOM 3354 C C . PHE A 1 414 ? 22.062 25.094 -1.805 1 98.31 414 PHE A C 1
ATOM 3356 O O . PHE A 1 414 ? 23.016 24.312 -1.928 1 98.31 414 PHE A O 1
ATOM 3363 N N . THR A 1 415 ? 22.203 26.219 -1.091 1 98.06 415 THR A N 1
ATOM 3364 C CA . THR A 1 415 ? 23.438 26.516 -0.388 1 98.06 415 THR A CA 1
ATOM 3365 C C . THR A 1 415 ? 23.656 25.547 0.774 1 98.06 415 THR A C 1
ATOM 3367 O O . THR A 1 415 ? 24.781 25.359 1.243 1 98.06 415 THR A O 1
ATOM 3370 N N . PHE A 1 416 ? 22.562 24.969 1.291 1 98.5 416 PHE A N 1
ATOM 3371 C CA . PHE A 1 416 ? 22.672 23.938 2.32 1 98.5 416 PHE A CA 1
ATOM 3372 C C . PHE A 1 416 ? 22.891 22.562 1.695 1 98.5 416 PHE A C 1
ATOM 3374 O O . PHE A 1 416 ? 23.812 21.844 2.078 1 98.5 416 PHE A O 1
ATOM 3381 N N . LEU A 1 417 ? 22.125 22.219 0.69 1 98.56 417 LEU A N 1
ATOM 3382 C CA . LEU A 1 417 ? 22.141 20.906 0.08 1 98.56 417 LEU A CA 1
ATOM 3383 C C . LEU A 1 417 ? 23.5 20.609 -0.556 1 98.56 417 LEU A C 1
ATOM 3385 O O . LEU A 1 417 ? 24 19.484 -0.478 1 98.56 417 LEU A O 1
ATOM 3389 N N . GLN A 1 418 ? 24.062 21.625 -1.208 1 98.12 418 GLN A N 1
ATOM 3390 C CA . GLN A 1 418 ? 25.312 21.422 -1.936 1 98.12 418 GLN A CA 1
ATOM 3391 C C . GLN A 1 418 ? 26.516 21.75 -1.06 1 98.12 418 GLN A C 1
ATOM 3393 O O . GLN A 1 418 ? 27.656 21.672 -1.518 1 98.12 418 GLN A O 1
ATOM 3398 N N . ASP A 1 419 ? 26.281 22.109 0.222 1 98.12 419 ASP A N 1
ATOM 3399 C CA . ASP A 1 419 ? 27.328 22.266 1.219 1 98.12 419 ASP A CA 1
ATOM 3400 C C . ASP A 1 419 ? 27.828 20.906 1.71 1 98.12 419 ASP A C 1
ATOM 3402 O O . ASP A 1 419 ? 27.266 19.859 1.35 1 98.12 419 ASP A O 1
ATOM 3406 N N . ASP A 1 420 ? 28.922 20.891 2.445 1 98.12 420 ASP A N 1
ATOM 3407 C CA . ASP A 1 420 ? 29.438 19.656 3.025 1 98.12 420 ASP A CA 1
ATOM 3408 C C . ASP A 1 420 ? 28.375 18.969 3.877 1 98.12 420 ASP A C 1
ATOM 3410 O O . ASP A 1 420 ? 28.281 17.734 3.891 1 98.12 420 ASP A O 1
ATOM 3414 N N . ILE A 1 421 ? 27.484 19.672 4.527 1 98.06 421 ILE A N 1
ATOM 3415 C CA . ILE A 1 421 ? 26.5 19.141 5.457 1 98.06 421 ILE A CA 1
ATOM 3416 C C . ILE A 1 421 ? 25.375 18.438 4.68 1 98.06 421 ILE A C 1
ATOM 3418 O O . ILE A 1 421 ? 24.484 17.844 5.273 1 98.06 421 ILE A O 1
ATOM 3422 N N . GLY A 1 422 ? 25.5 18.516 3.328 1 98.19 422 GLY A N 1
ATOM 3423 C CA . GLY A 1 422 ? 24.516 17.844 2.49 1 98.19 422 GLY A CA 1
ATOM 3424 C C . GLY A 1 422 ? 24.562 16.328 2.617 1 98.19 422 GLY A C 1
ATOM 3425 O O . GLY A 1 422 ? 23.609 15.648 2.227 1 98.19 422 GLY A O 1
ATOM 3426 N N . VAL A 1 423 ? 25.594 15.805 3.162 1 98.56 423 VAL A N 1
ATOM 3427 C CA . VAL A 1 423 ? 25.734 14.383 3.475 1 98.56 423 VAL A CA 1
ATOM 3428 C C . VAL A 1 423 ? 26.234 14.211 4.902 1 98.56 423 VAL A C 1
ATOM 3430 O O . VAL A 1 423 ? 27.438 14.086 5.129 1 98.56 423 VAL A O 1
ATOM 3433 N N . PRO A 1 424 ? 25.312 14.148 5.852 1 98.5 424 PRO A N 1
ATOM 3434 C CA . PRO A 1 424 ? 25.75 13.891 7.227 1 98.5 424 PRO A CA 1
ATOM 3435 C C . PRO A 1 424 ? 26.5 12.562 7.371 1 98.5 424 PRO A C 1
ATOM 3437 O O . PRO A 1 424 ? 26.156 11.586 6.695 1 98.5 424 PRO A O 1
ATOM 3440 N N . GLN A 1 425 ? 27.453 12.562 8.273 1 98.5 425 GLN A N 1
ATOM 3441 C CA . GLN A 1 425 ? 28.172 11.328 8.547 1 98.5 425 GLN A CA 1
ATOM 3442 C C . GLN A 1 425 ? 27.219 10.219 8.984 1 98.5 425 GLN A C 1
ATOM 3444 O O . GLN A 1 425 ? 27.359 9.07 8.57 1 98.5 425 GLN A O 1
ATOM 3449 N N . ASP A 1 426 ? 26.375 10.508 9.82 1 98.44 426 ASP A N 1
ATOM 3450 C CA . ASP A 1 426 ? 25.312 9.664 10.352 1 98.44 426 ASP A CA 1
ATOM 3451 C C . ASP A 1 426 ? 24.203 10.5 10.984 1 98.44 426 ASP A C 1
ATOM 3453 O O . ASP A 1 426 ? 24.234 11.734 10.93 1 98.44 426 ASP A O 1
ATOM 3457 N N . TYR A 1 427 ? 23.203 9.883 11.586 1 98.62 427 TYR A N 1
ATOM 3458 C CA . TYR A 1 427 ? 22.047 10.609 12.078 1 98.62 427 TYR A CA 1
ATOM 3459 C C . TYR A 1 427 ? 22.359 11.336 13.383 1 98.62 427 TYR A C 1
ATOM 3461 O O . TYR A 1 427 ? 21.719 12.328 13.727 1 98.62 427 TYR A O 1
ATOM 3469 N N . ARG A 1 428 ? 23.391 10.906 14.195 1 98.25 428 ARG A N 1
ATOM 3470 C CA . ARG A 1 428 ? 23.703 11.492 15.492 1 98.25 428 ARG A CA 1
ATOM 3471 C C . ARG A 1 428 ? 24.391 12.844 15.336 1 98.25 428 ARG A C 1
ATOM 3473 O O . ARG A 1 428 ? 24.375 13.672 16.25 1 98.25 428 ARG A O 1
ATOM 3480 N N . HIS A 1 429 ? 25 13.062 14.141 1 98.56 429 HIS A N 1
ATOM 3481 C CA . HIS A 1 429 ? 25.859 14.219 13.961 1 98.56 429 HIS A CA 1
ATOM 3482 C C . HIS A 1 429 ? 25.234 15.242 13.016 1 98.56 429 HIS A C 1
ATOM 3484 O O . HIS A 1 429 ? 25.922 15.781 12.148 1 98.56 429 HIS A O 1
ATOM 3490 N N . MET A 1 430 ? 24 15.445 13.117 1 98.31 430 MET A N 1
ATOM 3491 C CA . MET A 1 430 ? 23.344 16.469 12.305 1 98.31 430 MET A CA 1
ATOM 3492 C C . MET A 1 430 ? 22.406 17.312 13.148 1 98.31 430 MET A C 1
ATOM 3494 O O . MET A 1 430 ? 21.906 16.859 14.18 1 98.31 430 MET A O 1
ATOM 3498 N N . GLU A 1 431 ? 22.203 18.516 12.734 1 98.56 431 GLU A N 1
ATOM 3499 C CA . GLU A 1 431 ? 21.219 19.406 13.359 1 98.56 431 GLU A CA 1
ATOM 3500 C C . GLU A 1 431 ? 19.797 19.047 12.922 1 98.56 431 GLU A C 1
ATOM 3502 O O . GLU A 1 431 ? 19.609 18.234 12.016 1 98.56 431 GLU A O 1
ATOM 3507 N N . GLY A 1 432 ? 18.875 19.484 13.68 1 98.69 432 GLY A N 1
ATOM 3508 C CA . GLY A 1 432 ? 17.469 19.453 13.32 1 98.69 432 GLY A CA 1
ATOM 3509 C C . GLY A 1 432 ? 16.797 20.812 13.375 1 98.69 432 GLY A C 1
ATOM 3510 O O . GLY A 1 432 ? 17.125 21.625 14.25 1 98.69 432 GLY A O 1
ATOM 3511 N N . SER A 1 433 ? 16 21.047 12.414 1 98.56 433 SER A N 1
ATOM 3512 C CA . SER A 1 433 ? 15.25 22.297 12.352 1 98.56 433 SER A CA 1
ATOM 3513 C C . SER A 1 433 ? 13.773 22.047 12.062 1 98.56 433 SER A C 1
ATOM 3515 O O . SER A 1 433 ? 13.43 21.266 11.156 1 98.56 433 SER A O 1
ATOM 3517 N N . GLY A 1 434 ? 12.93 22.703 12.812 1 97.5 434 GLY A N 1
ATOM 3518 C CA . GLY A 1 434 ? 11.508 22.625 12.531 1 97.5 434 GLY A CA 1
ATOM 3519 C C . GLY A 1 434 ? 11.117 23.281 11.219 1 97.5 434 GLY A C 1
ATOM 3520 O O . GLY A 1 434 ? 10.031 23.047 10.695 1 97.5 434 GLY A O 1
ATOM 3521 N N . VAL A 1 435 ? 11.961 24.078 10.617 1 97.19 435 VAL A N 1
ATOM 3522 C CA . VAL A 1 435 ? 11.852 24.734 9.328 1 97.19 435 VAL A CA 1
ATOM 3523 C C . VAL A 1 435 ? 10.648 25.672 9.32 1 97.19 435 VAL A C 1
ATOM 3525 O O . VAL A 1 435 ? 10.773 26.859 8.992 1 97.19 435 VAL A O 1
ATOM 3528 N N . ASN A 1 436 ? 9.469 25.188 9.703 1 98.25 436 ASN A N 1
ATOM 3529 C CA . ASN A 1 436 ? 8.234 25.969 9.703 1 98.25 436 ASN A CA 1
ATOM 3530 C C . ASN A 1 436 ? 8.188 26.938 10.883 1 98.25 436 ASN A C 1
ATOM 3532 O O . ASN A 1 436 ? 8.836 26.703 11.906 1 98.25 436 ASN A O 1
ATOM 3536 N N . THR A 1 437 ? 7.488 27.938 10.68 1 98.38 437 THR A N 1
ATOM 3537 C CA . THR A 1 437 ? 7.172 28.859 11.773 1 98.38 437 THR A CA 1
ATOM 3538 C C . THR A 1 437 ? 5.859 28.453 12.445 1 98.38 437 THR A C 1
ATOM 3540 O O . THR A 1 437 ? 4.816 28.406 11.789 1 98.38 437 THR A O 1
ATOM 3543 N N . TYR A 1 438 ? 5.965 28.156 13.695 1 98.31 438 TYR A N 1
ATOM 3544 C CA . TYR A 1 438 ? 4.789 27.906 14.523 1 98.31 438 TYR A CA 1
ATOM 3545 C C . TYR A 1 438 ? 4.445 29.125 15.367 1 98.31 438 TYR A C 1
ATOM 3547 O O . TYR A 1 438 ? 5 30.203 15.164 1 98.31 438 TYR A O 1
ATOM 3555 N N . THR A 1 439 ? 3.404 28.953 16.219 1 98.19 439 THR A N 1
ATOM 3556 C CA . THR A 1 439 ? 3.025 29.984 17.188 1 98.19 439 THR A CA 1
ATOM 3557 C C . THR A 1 439 ? 2.998 29.422 18.594 1 98.19 439 THR A C 1
ATOM 3559 O O . THR A 1 439 ? 2.428 28.359 18.828 1 98.19 439 THR A O 1
ATOM 3562 N N . LEU A 1 440 ? 3.711 30.109 19.484 1 98.5 440 LEU A N 1
ATOM 3563 C CA . LEU A 1 440 ? 3.531 29.859 20.906 1 98.5 440 LEU A CA 1
ATOM 3564 C C . LEU A 1 440 ? 2.518 30.844 21.5 1 98.5 440 LEU A C 1
ATOM 3566 O O . LEU A 1 440 ? 2.449 32 21.094 1 98.5 440 LEU A O 1
ATOM 3570 N N . ILE A 1 441 ? 1.762 30.359 22.422 1 98.06 441 ILE A N 1
ATOM 3571 C CA . ILE A 1 441 ? 0.79 31.203 23.109 1 98.06 441 ILE A CA 1
ATOM 3572 C C . ILE A 1 441 ? 0.857 30.953 24.609 1 98.06 441 ILE A C 1
ATOM 3574 O O . ILE A 1 441 ? 0.747 29.812 25.062 1 98.06 441 ILE A O 1
ATOM 3578 N N . ASN A 1 442 ? 0.996 31.969 25.344 1 97 442 ASN A N 1
ATOM 3579 C CA . ASN A 1 442 ? 1.072 31.797 26.797 1 97 442 ASN A CA 1
ATOM 3580 C C . ASN A 1 442 ? -0.311 31.844 27.438 1 97 442 ASN A C 1
ATOM 3582 O O . ASN A 1 442 ? -1.32 31.969 26.75 1 97 442 ASN A O 1
ATOM 3586 N N . LYS A 1 443 ? -0.35 31.688 28.703 1 95 443 LYS A N 1
ATOM 3587 C CA . LYS A 1 443 ? -1.606 31.578 29.453 1 95 443 LYS A CA 1
ATOM 3588 C C . LYS A 1 443 ? -2.43 32.844 29.328 1 95 443 LYS A C 1
ATOM 3590 O O . LYS A 1 443 ? -3.662 32.812 29.375 1 95 443 LYS A O 1
ATOM 3595 N N . ALA A 1 444 ? -1.807 33.969 29.125 1 95.31 444 ALA A N 1
ATOM 3596 C CA . ALA A 1 444 ? -2.471 35.281 29.016 1 95.31 444 ALA A CA 1
ATOM 3597 C C . ALA A 1 444 ? -3.012 35.5 27.609 1 95.31 444 ALA A C 1
ATOM 3599 O O . ALA A 1 444 ? -3.73 36.5 27.375 1 95.31 444 ALA A O 1
ATOM 3600 N N . GLY A 1 445 ? -2.643 34.656 26.672 1 95.56 445 GLY A N 1
ATOM 3601 C CA . GLY A 1 445 ? -3.166 34.75 25.328 1 95.56 445 GLY A CA 1
ATOM 3602 C C . GLY A 1 445 ? -2.223 35.469 24.375 1 95.56 445 GLY A C 1
ATOM 3603 O O . GLY A 1 445 ? -2.572 35.719 23.219 1 95.56 445 GLY A O 1
ATOM 3604 N N . LYS A 1 446 ? -1.055 35.844 24.922 1 96.44 446 LYS A N 1
ATOM 3605 C CA . LYS A 1 446 ? -0.077 36.5 24.047 1 96.44 446 LYS A CA 1
ATOM 3606 C C . LYS A 1 446 ? 0.587 35.469 23.125 1 96.44 446 LYS A C 1
ATOM 3608 O O . LYS A 1 446 ? 1.022 34.406 23.594 1 96.44 446 LYS A O 1
ATOM 3613 N N . ALA A 1 447 ? 0.621 35.844 21.859 1 97.12 447 ALA A N 1
ATOM 3614 C CA . ALA A 1 447 ? 1.16 34.938 20.859 1 97.12 447 ALA A CA 1
ATOM 3615 C C . ALA A 1 447 ? 2.539 35.375 20.391 1 97.12 447 ALA A C 1
ATOM 3617 O O . ALA A 1 447 ? 2.795 36.562 20.266 1 97.12 447 ALA A O 1
ATOM 3618 N N . TYR A 1 448 ? 3.443 34.406 20.094 1 97.69 448 TYR A N 1
ATOM 3619 C CA . TYR A 1 448 ? 4.758 34.625 19.5 1 97.69 448 TYR A CA 1
ATOM 3620 C C . TYR A 1 448 ? 5.02 33.656 18.375 1 97.69 448 TYR A C 1
ATOM 3622 O O . TYR A 1 448 ? 4.688 32.469 18.484 1 97.69 448 TYR A O 1
ATOM 3630 N N . TYR A 1 449 ? 5.512 34.188 17.188 1 97.94 449 TYR A N 1
ATOM 3631 C CA . TYR A 1 449 ? 6.066 33.25 16.234 1 97.94 449 TYR A CA 1
ATOM 3632 C C . TYR A 1 449 ? 7.262 32.5 16.812 1 97.94 449 TYR A C 1
ATOM 3634 O O . TYR A 1 449 ? 8.008 33.062 17.625 1 97.94 449 TYR A O 1
ATOM 3642 N N . VAL A 1 450 ? 7.449 31.266 16.375 1 98.75 450 VAL A N 1
ATOM 3643 C CA . VAL A 1 450 ? 8.555 30.5 16.938 1 98.75 450 VAL A CA 1
ATOM 3644 C C . VAL A 1 450 ? 9.141 29.578 15.867 1 98.75 450 VAL A C 1
ATOM 3646 O O . VAL A 1 450 ? 8.406 29.031 15.031 1 98.75 450 VAL A O 1
ATOM 3649 N N . LYS A 1 451 ? 10.414 29.406 15.812 1 98.69 451 LYS A N 1
ATOM 3650 C CA . LYS A 1 451 ? 11.148 28.359 15.109 1 98.69 451 LYS A CA 1
ATOM 3651 C C . LYS A 1 451 ? 11.93 27.484 16.094 1 98.69 451 LYS A C 1
ATOM 3653 O O . LYS A 1 451 ? 12.508 27.984 17.062 1 98.69 451 LYS A O 1
ATOM 3658 N N . PHE A 1 452 ? 11.922 26.172 15.859 1 98.81 452 PHE A N 1
ATOM 3659 C CA . PHE A 1 452 ? 12.578 25.203 16.719 1 98.81 452 PHE A CA 1
ATOM 3660 C C . PHE A 1 452 ? 13.883 24.719 16.109 1 98.81 452 PHE A C 1
ATOM 3662 O O . PHE A 1 452 ? 13.969 24.5 14.898 1 98.81 452 PHE A O 1
ATOM 3669 N N . HIS A 1 453 ? 14.938 24.578 16.984 1 98.75 453 HIS A N 1
ATOM 3670 C CA . HIS A 1 453 ? 16.266 24.156 16.531 1 98.75 453 HIS A CA 1
ATOM 3671 C C . HIS A 1 453 ? 16.844 23.094 17.453 1 98.75 453 HIS A C 1
ATOM 3673 O O . HIS A 1 453 ? 16.922 23.297 18.672 1 98.75 453 HIS A O 1
ATOM 3679 N N . TRP A 1 454 ? 17.234 21.984 16.875 1 98.88 454 TRP A N 1
ATOM 3680 C CA . TRP A 1 454 ? 17.953 20.922 17.594 1 98.88 454 TRP A CA 1
ATOM 3681 C C . TRP A 1 454 ? 19.438 20.984 17.312 1 98.88 454 TRP A C 1
ATOM 3683 O O . TRP A 1 454 ? 19.859 20.938 16.156 1 98.88 454 TRP A O 1
ATOM 3693 N N . LYS A 1 455 ? 20.281 21.109 18.359 1 98.81 455 LYS A N 1
ATOM 3694 C CA . LYS A 1 455 ? 21.734 21.125 18.234 1 98.81 455 LYS A CA 1
ATOM 3695 C C . LYS A 1 455 ? 22.344 19.875 18.859 1 98.81 455 LYS A C 1
ATOM 3697 O O . LYS A 1 455 ? 22.203 19.656 20.062 1 98.81 455 LYS A O 1
ATOM 3702 N N . PRO A 1 456 ? 23.047 19.078 18.031 1 98.75 456 PRO A N 1
ATOM 3703 C CA . PRO A 1 456 ? 23.641 17.875 18.609 1 98.75 456 PRO A CA 1
ATOM 3704 C C . PRO A 1 456 ? 24.797 18.188 19.562 1 98.75 456 PRO A C 1
ATOM 3706 O O . PRO A 1 456 ? 25.641 19.031 19.266 1 98.75 456 PRO A O 1
ATOM 3709 N N . THR A 1 457 ? 24.875 17.469 20.625 1 98.44 457 THR A N 1
ATOM 3710 C CA . THR A 1 457 ? 25.922 17.703 21.609 1 98.44 457 THR A CA 1
ATOM 3711 C C . THR A 1 457 ? 27.266 17.141 21.125 1 98.44 457 THR A C 1
ATOM 3713 O O . THR A 1 457 ? 28.328 17.594 21.547 1 98.44 457 THR A O 1
ATOM 3716 N N . CYS A 1 458 ? 27.188 16.141 20.234 1 97.69 458 CYS A N 1
ATOM 3717 C CA . CYS A 1 458 ? 28.406 15.5 19.766 1 97.69 458 CYS A CA 1
ATOM 3718 C C . CYS A 1 458 ? 28.953 16.219 18.531 1 97.69 458 CYS A C 1
ATOM 3720 O O . CYS A 1 458 ? 29.938 15.773 17.938 1 97.69 458 CYS A O 1
ATOM 3722 N N . GLY A 1 459 ? 28.312 17.281 18.062 1 98 459 GLY A N 1
ATOM 3723 C CA . GLY A 1 459 ? 28.797 18.094 16.953 1 98 459 GLY A CA 1
ATOM 3724 C C . GLY A 1 459 ? 28.266 17.641 15.609 1 98 459 GLY A C 1
ATOM 3725 O O . GLY A 1 459 ? 27.547 16.641 15.523 1 98 459 GLY A O 1
ATOM 3726 N N . VAL A 1 460 ? 28.547 18.438 14.594 1 98.44 460 VAL A N 1
ATOM 3727 C CA . VAL A 1 460 ? 28.109 18.188 13.219 1 98.44 460 VAL A CA 1
ATOM 3728 C C . VAL A 1 460 ? 29.281 17.625 12.414 1 98.44 460 VAL A C 1
ATOM 3730 O O . VAL A 1 460 ? 30.391 18.156 12.453 1 98.44 460 VAL A O 1
ATOM 3733 N N . LYS A 1 461 ? 29.047 16.5 11.758 1 98.44 461 LYS A N 1
ATOM 3734 C CA . LYS A 1 461 ? 30.047 15.883 10.898 1 98.44 461 LYS A CA 1
ATOM 3735 C C . LYS A 1 461 ? 29.422 15.453 9.57 1 98.44 461 LYS A C 1
ATOM 3737 O O . LYS A 1 461 ? 28.234 15.125 9.508 1 98.44 461 LYS A O 1
ATOM 3742 N N . SER A 1 462 ? 30.234 15.484 8.477 1 98.31 462 SER A N 1
ATOM 3743 C CA . SER A 1 462 ? 29.75 15.188 7.133 1 98.31 462 SER A CA 1
ATOM 3744 C C . SER A 1 462 ? 30.688 14.227 6.41 1 98.31 462 SER A C 1
ATOM 3746 O O . SER A 1 462 ? 31.828 14.023 6.84 1 98.31 462 SER A O 1
ATOM 3748 N N . LEU A 1 463 ? 30.141 13.602 5.418 1 98.44 463 LEU A N 1
ATOM 3749 C CA . LEU A 1 463 ? 30.938 12.812 4.484 1 98.44 463 LEU A CA 1
ATOM 3750 C C . LEU A 1 463 ? 31.188 13.594 3.197 1 98.44 463 LEU A C 1
ATOM 3752 O O . LEU A 1 463 ? 30.281 14.195 2.639 1 98.44 463 LEU A O 1
ATOM 3756 N N . LEU A 1 464 ? 32.438 13.594 2.779 1 97.94 464 LEU A N 1
ATOM 3757 C CA . LEU A 1 464 ? 32.75 14.172 1.476 1 97.94 464 LEU A CA 1
ATOM 3758 C C . LEU A 1 464 ? 32.656 13.117 0.379 1 97.94 464 LEU A C 1
ATOM 3760 O O . LEU A 1 464 ? 32.312 11.961 0.651 1 97.94 464 LEU A O 1
ATOM 3764 N N . GLU A 1 465 ? 32.875 13.469 -0.814 1 95.62 465 GLU A N 1
ATOM 3765 C CA . GLU A 1 465 ? 32.5 12.672 -1.987 1 95.62 465 GLU A CA 1
ATOM 3766 C C . GLU A 1 465 ? 33.156 11.289 -1.93 1 95.62 465 GLU A C 1
ATOM 3768 O O . GLU A 1 465 ? 32.469 10.273 -2.012 1 95.62 465 GLU A O 1
ATOM 3773 N N . ASP A 1 466 ? 34.406 11.172 -1.774 1 96.06 466 ASP A N 1
ATOM 3774 C CA . ASP A 1 466 ? 35.125 9.891 -1.789 1 96.06 466 ASP A CA 1
ATOM 3775 C C . ASP A 1 466 ? 34.719 9.031 -0.596 1 96.06 466 ASP A C 1
ATOM 3777 O O . ASP A 1 466 ? 34.562 7.812 -0.726 1 96.06 466 ASP A O 1
ATOM 3781 N N . GLU A 1 467 ? 34.531 9.672 0.521 1 97.38 467 GLU A N 1
ATOM 3782 C CA . GLU A 1 467 ? 34.125 8.961 1.72 1 97.38 467 GLU A CA 1
ATOM 3783 C C . GLU A 1 467 ? 32.719 8.398 1.551 1 97.38 467 GLU A C 1
ATOM 3785 O O . GLU A 1 467 ? 32.438 7.273 1.973 1 97.38 467 GLU A O 1
ATOM 3790 N N . ALA A 1 468 ? 31.891 9.195 0.981 1 97.69 468 ALA A N 1
ATOM 3791 C CA . ALA A 1 468 ? 30.5 8.781 0.782 1 97.69 468 ALA A CA 1
ATOM 3792 C C . ALA A 1 468 ? 30.422 7.547 -0.106 1 97.69 468 ALA A C 1
ATOM 3794 O O . ALA A 1 468 ? 29.609 6.645 0.148 1 97.69 468 ALA A O 1
ATOM 3795 N N . ILE A 1 469 ? 31.219 7.48 -1.139 1 97.31 469 ILE A N 1
ATOM 3796 C CA . ILE A 1 469 ? 31.234 6.344 -2.053 1 97.31 469 ILE A CA 1
ATOM 3797 C C . ILE A 1 469 ? 31.703 5.094 -1.307 1 97.31 469 ILE A C 1
ATOM 3799 O O . ILE A 1 469 ? 31.078 4.039 -1.399 1 97.31 469 ILE A O 1
ATOM 3803 N N . LYS A 1 470 ? 32.719 5.211 -0.548 1 97.31 470 LYS A N 1
ATOM 3804 C CA . LYS A 1 470 ? 33.312 4.07 0.164 1 97.31 470 LYS A CA 1
ATOM 3805 C C . LYS A 1 470 ? 32.344 3.57 1.25 1 97.31 470 LYS A C 1
ATOM 3807 O O . LYS A 1 470 ? 32.125 2.365 1.363 1 97.31 470 LYS A O 1
ATOM 3812 N N . VAL A 1 471 ? 31.844 4.527 2.045 1 97.94 471 VAL A N 1
ATOM 3813 C CA . VAL A 1 471 ? 30.953 4.184 3.15 1 97.94 471 VAL A CA 1
ATOM 3814 C C . VAL A 1 471 ? 29.656 3.576 2.605 1 97.94 471 VAL A C 1
ATOM 3816 O O . VAL A 1 471 ? 29.234 2.512 3.055 1 97.94 471 VAL A O 1
ATOM 3819 N N . GLY A 1 472 ? 29.109 4.23 1.588 1 97.12 472 GLY A N 1
ATOM 3820 C CA . GLY A 1 472 ? 27.875 3.764 1.004 1 97.12 472 GLY A CA 1
ATOM 3821 C C . GLY A 1 472 ? 28 2.434 0.287 1 97.12 472 GLY A C 1
ATOM 3822 O O . GLY A 1 472 ? 27.109 1.597 0.338 1 97.12 472 GLY A O 1
ATOM 3823 N N . GLY A 1 473 ? 29.062 2.254 -0.408 1 97.06 473 GLY A N 1
ATOM 3824 C CA . GLY A 1 473 ? 29.328 1 -1.099 1 97.06 473 GLY A CA 1
ATOM 3825 C C . GLY A 1 473 ? 29.516 -0.171 -0.156 1 97.06 473 GLY A C 1
ATOM 3826 O O . GLY A 1 473 ? 29.156 -1.302 -0.475 1 97.06 473 GLY A O 1
ATOM 3827 N N . ALA A 1 474 ? 30.109 0.116 0.983 1 96.69 474 ALA A N 1
ATOM 3828 C CA . ALA A 1 474 ? 30.359 -0.932 1.969 1 96.69 474 ALA A CA 1
ATOM 3829 C C . ALA A 1 474 ? 29.094 -1.262 2.76 1 96.69 474 ALA A C 1
ATOM 3831 O O . ALA A 1 474 ? 28.859 -2.42 3.115 1 96.69 474 ALA A O 1
ATOM 3832 N N . ASN A 1 475 ? 28.391 -0.243 3.07 1 97.44 475 ASN A N 1
ATOM 3833 C CA . ASN A 1 475 ? 27.156 -0.38 3.85 1 97.44 475 ASN A CA 1
ATOM 3834 C C . ASN A 1 475 ? 26.156 0.712 3.502 1 97.44 475 ASN A C 1
ATOM 3836 O O . ASN A 1 475 ? 26.266 1.841 3.984 1 97.44 475 ASN A O 1
ATOM 3840 N N . HIS A 1 476 ? 25.141 0.318 2.809 1 98 476 HIS A N 1
ATOM 3841 C CA . HIS A 1 476 ? 24.172 1.314 2.373 1 98 476 HIS A CA 1
ATOM 3842 C C . HIS A 1 476 ? 23.25 1.725 3.518 1 98 476 HIS A C 1
ATOM 3844 O O . HIS A 1 476 ? 22.453 2.654 3.377 1 98 476 HIS A O 1
ATOM 3850 N N . SER A 1 477 ? 23.312 1.07 4.719 1 98.25 477 SER A N 1
ATOM 3851 C CA . SER A 1 477 ? 22.547 1.378 5.914 1 98.25 477 SER A CA 1
ATOM 3852 C C . SER A 1 477 ? 23.453 1.831 7.059 1 98.25 477 SER A C 1
ATOM 3854 O O . SER A 1 477 ? 23.172 1.537 8.227 1 98.25 477 SER A O 1
ATOM 3856 N N . HIS A 1 478 ? 24.484 2.51 6.738 1 98.44 478 HIS A N 1
ATOM 3857 C CA . HIS A 1 478 ? 25.531 2.834 7.703 1 98.44 478 HIS A CA 1
ATOM 3858 C C . HIS A 1 478 ? 25 3.709 8.828 1 98.44 478 HIS A C 1
ATOM 3860 O O . HIS A 1 478 ? 25.375 3.537 9.992 1 98.44 478 HIS A O 1
ATOM 3866 N N . ALA A 1 479 ? 24.156 4.648 8.523 1 98.69 479 ALA A N 1
ATOM 3867 C CA . ALA A 1 479 ? 23.656 5.57 9.539 1 98.69 479 ALA A CA 1
ATOM 3868 C C . ALA A 1 479 ? 22.656 4.879 10.461 1 98.69 479 ALA A C 1
ATOM 3870 O O . ALA A 1 479 ? 22.625 5.133 11.664 1 98.69 479 ALA A O 1
ATOM 3871 N N . THR A 1 480 ? 21.812 4.023 9.883 1 98.69 480 THR A N 1
ATOM 3872 C CA . THR A 1 480 ? 20.906 3.201 10.664 1 98.69 480 THR A CA 1
ATOM 3873 C C . THR A 1 480 ? 21.672 2.328 11.656 1 98.69 480 THR A C 1
ATOM 3875 O O . THR A 1 480 ? 21.312 2.258 12.836 1 98.69 480 THR A O 1
ATOM 3878 N N . GLN A 1 481 ? 22.703 1.707 11.164 1 98.5 481 GLN A N 1
ATOM 3879 C CA . GLN A 1 481 ? 23.516 0.841 12.008 1 98.5 481 GLN A CA 1
ATOM 3880 C C . GLN A 1 481 ? 24.203 1.639 13.117 1 98.5 481 GLN A C 1
ATOM 3882 O O . GLN A 1 481 ? 24.25 1.194 14.266 1 98.5 481 GLN A O 1
ATOM 3887 N N . ASP A 1 482 ? 24.734 2.791 12.75 1 98.62 482 ASP A N 1
ATOM 3888 C CA . ASP A 1 482 ? 25.391 3.641 13.727 1 98.62 482 ASP A CA 1
ATOM 3889 C C . ASP A 1 482 ? 24.438 4.016 14.867 1 98.62 482 ASP A C 1
ATOM 3891 O O . ASP A 1 482 ? 24.812 3.965 16.031 1 98.62 482 ASP A O 1
ATOM 3895 N N . LEU A 1 483 ? 23.234 4.457 14.508 1 98.75 483 LEU A N 1
ATOM 3896 C CA . LEU A 1 483 ? 22.25 4.848 15.5 1 98.75 483 LEU A CA 1
ATOM 3897 C C . LEU A 1 483 ? 21.938 3.684 16.438 1 98.75 483 LEU A C 1
ATOM 3899 O O . LEU A 1 483 ? 22 3.83 17.656 1 98.75 483 LEU A O 1
ATOM 3903 N N . TYR A 1 484 ? 21.625 2.527 15.891 1 98.56 484 TYR A N 1
ATOM 3904 C CA . TYR A 1 484 ? 21.266 1.335 16.656 1 98.56 484 TYR A CA 1
ATOM 3905 C C . TYR A 1 484 ? 22.391 0.911 17.578 1 98.56 484 TYR A C 1
ATOM 3907 O O . TYR A 1 484 ? 22.188 0.674 18.766 1 98.56 484 TYR A O 1
ATOM 3915 N N . ASP A 1 485 ? 23.641 0.845 17.062 1 98.38 485 ASP A N 1
ATOM 3916 C CA . ASP A 1 485 ? 24.797 0.362 17.797 1 98.38 485 ASP A CA 1
ATOM 3917 C C . ASP A 1 485 ? 25.172 1.328 18.922 1 98.38 485 ASP A C 1
ATOM 3919 O O . ASP A 1 485 ? 25.578 0.903 20 1 98.38 485 ASP A O 1
ATOM 3923 N N . SER A 1 486 ? 25.078 2.6 18.594 1 98.62 486 SER A N 1
ATOM 3924 C CA . SER A 1 486 ? 25.422 3.596 19.609 1 98.62 486 SER A CA 1
ATOM 3925 C C . SER A 1 486 ? 24.5 3.5 20.812 1 98.62 486 SER A C 1
ATOM 3927 O O . SER A 1 486 ? 24.953 3.506 21.969 1 98.62 486 SER A O 1
ATOM 3929 N N . ILE A 1 487 ? 23.25 3.412 20.578 1 98.69 487 ILE A N 1
ATOM 3930 C CA . ILE A 1 487 ? 22.266 3.324 21.672 1 98.69 487 ILE A CA 1
ATOM 3931 C C . ILE A 1 487 ? 22.453 2.008 22.422 1 98.69 487 ILE A C 1
ATOM 3933 O O . ILE A 1 487 ? 22.438 1.982 23.656 1 98.69 487 ILE A O 1
ATOM 3937 N N . ALA A 1 488 ? 22.656 0.904 21.719 1 98.25 488 ALA A N 1
ATOM 3938 C CA . ALA A 1 488 ? 22.891 -0.399 22.328 1 98.25 488 ALA A CA 1
ATOM 3939 C C . ALA A 1 488 ? 24.109 -0.368 23.234 1 98.25 488 ALA A C 1
ATOM 3941 O O . ALA A 1 488 ? 24.156 -1.053 24.25 1 98.25 488 ALA A O 1
ATOM 3942 N N . ALA A 1 489 ? 25.109 0.445 22.922 1 98.38 489 ALA A N 1
ATOM 3943 C CA . ALA A 1 489 ? 26.375 0.516 23.656 1 98.38 489 ALA A CA 1
ATOM 3944 C C . ALA A 1 489 ? 26.281 1.518 24.797 1 98.38 489 ALA A C 1
ATOM 3946 O O . ALA A 1 489 ? 27.25 1.708 25.531 1 98.38 489 ALA A O 1
ATOM 3947 N N . GLY A 1 490 ? 25.219 2.215 24.922 1 98.25 490 GLY A N 1
ATOM 3948 C CA . GLY A 1 490 ? 25.062 3.184 25.984 1 98.25 490 GLY A CA 1
ATOM 3949 C C . GLY A 1 490 ? 25.578 4.566 25.625 1 98.25 490 GLY A C 1
ATOM 3950 O O . GLY A 1 490 ? 25.672 5.438 26.484 1 98.25 490 GLY A O 1
ATOM 3951 N N . ASN A 1 491 ? 26.016 4.672 24.391 1 98.38 491 ASN A N 1
ATOM 3952 C CA . ASN A 1 491 ? 26.375 5.992 23.875 1 98.38 491 ASN A CA 1
ATOM 3953 C C . ASN A 1 491 ? 25.172 6.73 23.312 1 98.38 491 ASN A C 1
ATOM 3955 O O . ASN A 1 491 ? 25.031 6.875 22.109 1 98.38 491 ASN A O 1
ATOM 3959 N N . TYR A 1 492 ? 24.438 7.273 24.172 1 98.75 492 TYR A N 1
ATOM 3960 C CA . TYR A 1 492 ? 23.109 7.797 23.844 1 98.75 492 TYR A CA 1
ATOM 3961 C C . TYR A 1 492 ? 23.219 9.133 23.109 1 98.75 492 TYR A C 1
ATOM 3963 O O . TYR A 1 492 ? 23.797 10.086 23.641 1 98.75 492 TYR A O 1
ATOM 3971 N N . PRO A 1 493 ? 22.625 9.242 21.859 1 98.62 493 PRO A N 1
ATOM 3972 C CA . PRO A 1 493 ? 22.578 10.539 21.172 1 98.62 493 PRO A CA 1
ATOM 3973 C C . PRO A 1 493 ? 21.797 11.594 21.953 1 98.62 493 PRO A C 1
ATOM 3975 O O . PRO A 1 493 ? 20.766 11.281 22.547 1 98.62 493 PRO A O 1
ATOM 3978 N N . GLU A 1 494 ? 22.281 12.812 21.891 1 98.81 494 GLU A N 1
ATOM 3979 C CA . GLU A 1 494 ? 21.656 13.914 22.625 1 98.81 494 GLU A CA 1
ATOM 3980 C C . GLU A 1 494 ? 21.625 15.188 21.781 1 98.81 494 GLU A C 1
ATOM 3982 O O . GLU A 1 494 ? 22.594 15.492 21.078 1 98.81 494 GLU A O 1
ATOM 3987 N N . TRP A 1 495 ? 20.562 15.875 21.812 1 98.94 495 TRP A N 1
ATOM 3988 C CA . TRP A 1 495 ? 20.391 17.188 21.203 1 98.94 495 TRP A CA 1
ATOM 3989 C C . TRP A 1 495 ? 19.891 18.203 22.234 1 98.94 495 TRP A C 1
ATOM 3991 O O . TRP A 1 495 ? 19.078 17.875 23.109 1 98.94 495 TRP A O 1
ATOM 4001 N N . LYS A 1 496 ? 20.312 19.422 22.125 1 98.88 496 LYS A N 1
ATOM 4002 C CA . LYS A 1 496 ? 19.719 20.547 22.828 1 98.88 496 LYS A CA 1
ATOM 4003 C C . LYS A 1 496 ? 18.656 21.25 21.969 1 98.88 496 LYS A C 1
ATOM 4005 O O . LYS A 1 496 ? 18.859 21.422 20.766 1 98.88 496 LYS A O 1
ATOM 4010 N N . LEU A 1 497 ? 17.562 21.531 22.609 1 98.88 497 LEU A N 1
ATOM 4011 C CA . LEU A 1 497 ? 16.531 22.266 21.906 1 98.88 497 LEU A CA 1
ATOM 4012 C C . LEU A 1 497 ? 16.656 23.766 22.172 1 98.88 497 LEU A C 1
ATOM 4014 O O . LEU A 1 497 ? 16.75 24.188 23.328 1 98.88 497 LEU A O 1
ATOM 4018 N N . PHE A 1 498 ? 16.672 24.562 21.125 1 98.88 498 PHE A N 1
ATOM 4019 C CA . PHE A 1 498 ? 16.609 26.016 21.172 1 98.88 498 PHE A CA 1
ATOM 4020 C C . PHE A 1 498 ? 15.398 26.531 20.391 1 98.88 498 PHE A C 1
ATOM 4022 O O . PHE A 1 498 ? 14.875 25.828 19.531 1 98.88 498 PHE A O 1
ATOM 4029 N N . ILE A 1 499 ? 14.984 27.734 20.719 1 98.88 499 ILE A N 1
ATOM 4030 C CA . ILE A 1 499 ? 13.938 28.375 19.938 1 98.88 499 ILE A CA 1
ATOM 4031 C C . ILE A 1 499 ? 14.344 29.812 19.609 1 98.88 499 ILE A C 1
ATOM 4033 O O . ILE A 1 499 ? 15.242 30.375 20.25 1 98.88 499 ILE A O 1
ATOM 4037 N N . GLN A 1 500 ? 13.828 30.344 18.578 1 98.75 500 GLN A N 1
ATOM 4038 C CA . GLN A 1 500 ? 13.758 31.766 18.281 1 98.75 500 GLN A CA 1
ATOM 4039 C C . GLN A 1 500 ? 12.312 32.25 18.266 1 98.75 500 GLN A C 1
ATOM 4041 O O . GLN A 1 500 ? 11.414 31.547 17.797 1 98.75 500 GLN A O 1
ATOM 4046 N N . THR A 1 501 ? 12.086 33.469 18.781 1 98.62 501 THR A N 1
ATOM 4047 C CA . THR A 1 501 ? 10.719 34 18.844 1 98.62 501 THR A CA 1
ATOM 4048 C C . THR A 1 501 ? 10.648 35.406 18.234 1 98.62 501 THR A C 1
ATOM 4050 O O . THR A 1 501 ? 11.625 36.156 18.281 1 98.62 501 THR A O 1
ATOM 4053 N N . ILE A 1 502 ? 9.578 35.688 17.609 1 98.38 502 ILE A N 1
ATOM 4054 C CA . ILE A 1 502 ? 9.25 37 17.062 1 98.38 502 ILE A CA 1
ATOM 4055 C C . ILE A 1 502 ? 7.84 37.406 17.5 1 98.38 502 ILE A C 1
ATOM 4057 O O . ILE A 1 502 ? 6.906 36.594 17.391 1 98.38 502 ILE A O 1
ATOM 4061 N N . ASP A 1 503 ? 7.688 38.562 18.047 1 96.75 503 ASP A N 1
ATOM 4062 C CA . ASP A 1 503 ? 6.355 39.156 18.219 1 96.75 503 ASP A CA 1
ATOM 4063 C C . ASP A 1 503 ? 5.711 39.438 16.859 1 96.75 503 ASP A C 1
ATOM 4065 O O . ASP A 1 503 ? 6.25 40.219 16.062 1 96.75 503 ASP A O 1
ATOM 4069 N N . PRO A 1 504 ? 4.594 38.875 16.625 1 94.81 504 PRO A N 1
ATOM 4070 C CA . PRO A 1 504 ? 3.957 39.094 15.328 1 94.81 504 PRO A CA 1
ATOM 4071 C C . PRO A 1 504 ? 3.783 40.562 15.016 1 94.81 504 PRO A C 1
ATOM 4073 O O . PRO A 1 504 ? 3.803 40.969 13.844 1 94.81 504 PRO A O 1
ATOM 4076 N N . ASP A 1 505 ? 3.701 41.375 15.984 1 93.56 505 ASP A N 1
ATOM 4077 C CA . ASP A 1 505 ? 3.562 42.812 15.789 1 93.56 505 ASP A CA 1
ATOM 4078 C C . ASP A 1 505 ? 4.836 43.406 15.195 1 93.56 505 ASP A C 1
ATOM 4080 O O . ASP A 1 505 ? 4.82 44.531 14.688 1 93.56 505 ASP A O 1
ATOM 4084 N N . HIS A 1 506 ? 5.883 42.719 15.258 1 95.12 506 HIS A N 1
ATOM 4085 C CA . HIS A 1 506 ? 7.172 43.219 14.812 1 95.12 506 HIS A CA 1
ATOM 4086 C C . HIS A 1 506 ? 7.59 42.594 13.484 1 95.12 506 HIS A C 1
ATOM 4088 O O . HIS A 1 506 ? 8.711 42.812 13.016 1 95.12 506 HIS A O 1
ATOM 4094 N N . GLU A 1 507 ? 6.777 41.844 12.891 1 93.38 507 GLU A N 1
ATOM 4095 C CA . GLU A 1 507 ? 7.172 41.031 11.742 1 93.38 507 GLU A CA 1
ATOM 4096 C C . GLU A 1 507 ? 7.625 41.906 10.578 1 93.38 507 GLU A C 1
ATOM 4098 O O . GLU A 1 507 ? 8.469 41.5 9.773 1 93.38 507 GLU A O 1
ATOM 4103 N N . ASP A 1 508 ? 7.16 43.188 10.508 1 93.38 508 ASP A N 1
ATOM 4104 C CA . ASP A 1 508 ? 7.445 44.031 9.367 1 93.38 508 ASP A CA 1
ATOM 4105 C C . ASP A 1 508 ? 8.797 44.719 9.523 1 93.38 508 ASP A C 1
ATOM 4107 O O . ASP A 1 508 ? 9.297 45.344 8.586 1 93.38 508 ASP A O 1
ATOM 4111 N N . ARG A 1 509 ? 9.414 44.469 10.602 1 95.25 509 ARG A N 1
ATOM 4112 C CA . ARG A 1 509 ? 10.68 45.156 10.883 1 95.25 509 ARG A CA 1
ATOM 4113 C C . ARG A 1 509 ? 11.836 44.469 10.148 1 95.25 509 ARG A C 1
ATOM 4115 O O . ARG A 1 509 ? 12.93 45.031 10.047 1 95.25 509 ARG A O 1
ATOM 4122 N N . PHE A 1 510 ? 11.625 43.375 9.625 1 96.31 510 PHE A N 1
ATOM 4123 C CA . PHE A 1 510 ? 12.688 42.594 9.008 1 96.31 510 PHE A CA 1
ATOM 4124 C C . PHE A 1 510 ? 12.641 42.719 7.488 1 96.31 510 PHE A C 1
ATOM 4126 O O . PHE A 1 510 ? 11.602 43.062 6.922 1 96.31 510 PHE A O 1
ATOM 4133 N N . ASP A 1 511 ? 13.711 42.5 6.793 1 95.31 511 ASP A N 1
ATOM 4134 C CA . ASP A 1 511 ? 13.781 42.562 5.336 1 95.31 511 ASP A CA 1
ATOM 4135 C C . ASP A 1 511 ? 13.367 41.25 4.707 1 95.31 511 ASP A C 1
ATOM 4137 O O . ASP A 1 511 ? 13.453 41.062 3.488 1 95.31 511 ASP A O 1
ATOM 4141 N N . PHE A 1 512 ? 13.055 40.344 5.492 1 95.62 512 PHE A N 1
ATOM 4142 C CA . PHE A 1 512 ? 12.5 39.062 5.074 1 95.62 512 PHE A CA 1
ATOM 4143 C C . PHE A 1 512 ? 11.148 38.812 5.738 1 95.62 512 PHE A C 1
ATOM 4145 O O . PHE A 1 512 ? 10.797 39.469 6.715 1 95.62 512 PHE A O 1
ATOM 4152 N N . ASP A 1 513 ? 10.359 37.938 5.176 1 96.69 513 ASP A N 1
ATOM 4153 C CA . ASP A 1 513 ? 9.094 37.5 5.777 1 96.69 513 ASP A CA 1
ATOM 4154 C C . ASP A 1 513 ? 9.32 36.406 6.805 1 96.69 513 ASP A C 1
ATOM 4156 O O . ASP A 1 513 ? 9.773 35.312 6.453 1 96.69 513 ASP A O 1
ATOM 4160 N N . PRO A 1 514 ? 8.992 36.594 8.047 1 96.69 514 PRO A N 1
ATOM 4161 C CA . PRO A 1 514 ? 9.234 35.594 9.094 1 96.69 514 PRO A CA 1
ATOM 4162 C C . PRO A 1 514 ? 8.492 34.312 8.852 1 96.69 514 PRO A C 1
ATOM 4164 O O . PRO A 1 514 ? 8.805 33.281 9.469 1 96.69 514 PRO A O 1
ATOM 4167 N N . LEU A 1 5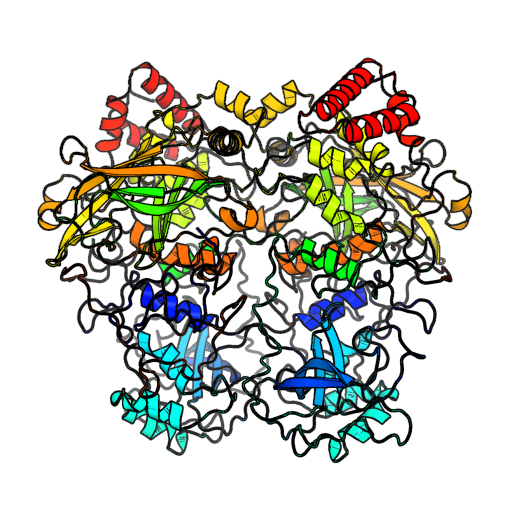15 ? 7.52 34.281 7.965 1 97.19 515 LEU A N 1
ATOM 4168 C CA . LEU A 1 515 ? 6.723 33.094 7.727 1 97.19 515 LEU A CA 1
ATOM 4169 C C . LEU A 1 515 ? 7.184 32.375 6.457 1 97.19 515 LEU A C 1
ATOM 4171 O O . LEU A 1 515 ? 6.625 31.328 6.082 1 97.19 515 LEU A O 1
ATOM 4175 N N . ASP A 1 516 ? 8.172 32.969 5.746 1 97.38 516 ASP A N 1
ATOM 4176 C CA . ASP A 1 516 ? 8.773 32.344 4.57 1 97.38 516 ASP A CA 1
ATOM 4177 C C . ASP A 1 516 ? 9.781 31.25 4.973 1 97.38 516 ASP A C 1
ATOM 4179 O O . ASP A 1 516 ? 10.883 31.578 5.434 1 97.38 516 ASP A O 1
ATOM 4183 N N . VAL A 1 517 ? 9.484 30.031 4.676 1 97.75 517 VAL A N 1
ATOM 4184 C CA . VAL A 1 517 ? 10.281 28.906 5.145 1 97.75 517 VAL A CA 1
ATOM 4185 C C . VAL A 1 517 ? 11.594 28.828 4.363 1 97.75 517 VAL A C 1
ATOM 4187 O O . VAL A 1 517 ? 12.516 28.109 4.746 1 97.75 517 VAL A O 1
ATOM 4190 N N . THR A 1 518 ? 11.734 29.609 3.318 1 98.38 518 THR A N 1
ATOM 4191 C CA . THR A 1 518 ? 12.984 29.625 2.57 1 98.38 518 THR A CA 1
ATOM 4192 C C . THR A 1 518 ? 13.992 30.578 3.221 1 98.38 518 THR A C 1
ATOM 4194 O O . THR A 1 518 ? 15.078 30.797 2.688 1 98.38 518 THR A O 1
ATOM 4197 N N . LYS A 1 519 ? 13.617 31.156 4.371 1 98 519 LYS A N 1
ATOM 4198 C CA . LYS A 1 519 ? 14.469 32.094 5.098 1 98 519 LYS A CA 1
ATOM 4199 C C . LYS A 1 519 ? 14.836 31.562 6.473 1 98 519 LYS A C 1
ATOM 4201 O O . LYS A 1 519 ? 14.047 30.844 7.098 1 98 519 LYS A O 1
ATOM 4206 N N . THR A 1 520 ? 15.992 31.875 6.895 1 97.81 520 THR A N 1
ATOM 4207 C CA . THR A 1 520 ? 16.344 31.703 8.297 1 97.81 520 THR A CA 1
ATOM 4208 C C . THR A 1 520 ? 16.062 32.969 9.086 1 97.81 520 THR A C 1
ATOM 4210 O O . THR A 1 520 ? 15.922 34.062 8.5 1 97.81 520 THR A O 1
ATOM 4213 N N . TRP A 1 521 ? 15.836 32.781 10.344 1 98.31 521 TRP A N 1
ATOM 4214 C CA . TRP A 1 521 ? 15.898 33.906 11.266 1 98.31 521 TRP A CA 1
ATOM 4215 C C . TRP A 1 521 ? 17.328 34.125 11.766 1 98.31 521 TRP A C 1
ATOM 4217 O O . TRP A 1 521 ? 17.828 33.344 12.578 1 98.31 521 TRP A O 1
ATOM 4227 N N . PRO A 1 522 ? 17.953 35.188 11.258 1 97.19 522 PRO A N 1
ATOM 4228 C CA . PRO A 1 522 ? 19.375 35.344 11.602 1 97.19 522 PRO A CA 1
ATOM 4229 C C . PRO A 1 522 ? 19.609 35.406 13.109 1 97.19 522 PRO A C 1
ATOM 4231 O O . PRO A 1 522 ? 18.938 36.188 13.812 1 97.19 522 PRO A O 1
ATOM 4234 N N . GLU A 1 523 ? 20.578 34.688 13.633 1 96.56 523 GLU A N 1
ATOM 4235 C CA . GLU A 1 523 ? 20.797 34.531 15.07 1 96.56 523 GLU A CA 1
ATOM 4236 C C . GLU A 1 523 ? 21.344 35.812 15.68 1 96.56 523 GLU A C 1
ATOM 4238 O O . GLU A 1 523 ? 21.219 36.062 16.875 1 96.56 523 GLU A O 1
ATOM 4243 N N . ASP A 1 524 ? 22 36.656 14.914 1 95.5 524 ASP A N 1
ATOM 4244 C CA . ASP A 1 524 ? 22.531 37.906 15.414 1 95.5 524 ASP A CA 1
ATOM 4245 C C . ASP A 1 524 ? 21.391 38.906 15.695 1 95.5 524 ASP A C 1
ATOM 4247 O O . ASP A 1 524 ? 21.547 39.812 16.516 1 95.5 524 ASP A O 1
ATOM 4251 N N . ILE A 1 525 ? 20.281 38.75 14.977 1 95.69 525 ILE A N 1
ATOM 4252 C CA . ILE A 1 525 ? 19.109 39.594 15.164 1 95.69 525 ILE A CA 1
ATOM 4253 C C . ILE A 1 525 ? 18.141 38.938 16.141 1 95.69 525 ILE A C 1
ATOM 4255 O O . ILE A 1 525 ? 17.562 39.594 17 1 95.69 525 ILE A O 1
ATOM 4259 N N . LEU A 1 526 ? 17.969 37.688 15.977 1 97.75 526 LEU A N 1
ATOM 4260 C CA . LEU A 1 526 ? 17.078 36.875 16.797 1 97.75 526 LEU A CA 1
ATOM 4261 C C . LEU A 1 526 ? 17.844 35.688 17.438 1 97.75 526 LEU A C 1
ATOM 4263 O O . LEU A 1 526 ? 17.844 34.594 16.891 1 97.75 526 LEU A O 1
ATOM 4267 N N . PRO A 1 527 ? 18.375 35.844 18.547 1 97.56 527 PRO A N 1
ATOM 4268 C CA . PRO A 1 527 ? 19.25 34.844 19.156 1 97.56 527 PRO A CA 1
ATOM 4269 C C . PRO A 1 527 ? 18.5 33.594 19.562 1 97.56 527 PRO A C 1
ATOM 4271 O O . PRO A 1 527 ? 17.312 33.656 19.906 1 97.56 527 PRO A O 1
ATOM 4274 N N . LEU A 1 528 ? 19.219 32.531 19.672 1 98.5 528 LEU A N 1
ATOM 4275 C CA . LEU A 1 528 ? 18.688 31.25 20.156 1 98.5 528 LEU A CA 1
ATOM 4276 C C . LEU A 1 528 ? 18.438 31.297 21.656 1 98.5 528 LEU A C 1
ATOM 4278 O O . LEU A 1 528 ? 19.25 31.844 22.422 1 98.5 528 LEU A O 1
ATOM 4282 N N . GLN A 1 529 ? 17.312 30.766 22.016 1 98.62 529 GLN A N 1
ATOM 4283 C CA . GLN A 1 529 ? 16.953 30.609 23.422 1 98.62 529 GLN A CA 1
ATOM 4284 C C . GLN A 1 529 ? 16.906 29.141 23.812 1 98.62 529 GLN A C 1
ATOM 4286 O O . GLN A 1 529 ? 16.188 28.344 23.203 1 98.62 529 GLN A O 1
ATOM 4291 N N . PRO A 1 530 ? 17.625 28.719 24.828 1 98.56 530 PRO A N 1
ATOM 4292 C CA . PRO A 1 530 ? 17.578 27.297 25.219 1 98.56 530 PRO A CA 1
ATOM 4293 C C . PRO A 1 530 ? 16.25 26.906 25.859 1 98.56 530 PRO A C 1
ATOM 4295 O O . PRO A 1 530 ? 15.664 27.688 26.594 1 98.56 530 PRO A O 1
ATOM 4298 N N . VAL A 1 531 ? 15.82 25.734 25.609 1 98.81 531 VAL A N 1
ATOM 4299 C CA . VAL A 1 531 ? 14.547 25.219 26.109 1 98.81 531 VAL A CA 1
ATOM 4300 C C . VAL A 1 531 ? 14.789 23.938 26.906 1 98.81 531 VAL A C 1
ATOM 4302 O O . VAL A 1 531 ? 14.242 23.766 28 1 98.81 531 VAL A O 1
ATOM 4305 N N . GLY A 1 532 ? 15.516 22.984 26.297 1 98.81 532 GLY A N 1
ATOM 4306 C CA . GLY A 1 532 ? 15.703 21.688 26.922 1 98.81 532 GLY A CA 1
ATOM 4307 C C . GLY A 1 532 ? 16.656 20.781 26.156 1 98.81 532 GLY A C 1
ATOM 4308 O O . GLY A 1 532 ? 17.453 21.25 25.344 1 98.81 532 GLY A O 1
ATOM 4309 N N . ARG A 1 533 ? 16.656 19.484 26.562 1 98.75 533 ARG A N 1
ATOM 4310 C CA . ARG A 1 533 ? 17.5 18.5 25.891 1 98.75 533 ARG A CA 1
ATOM 4311 C C . ARG A 1 533 ? 16.719 17.219 25.609 1 98.75 533 ARG A C 1
ATOM 4313 O O . ARG A 1 533 ? 15.828 16.828 26.375 1 98.75 533 ARG A O 1
ATOM 4320 N N . MET A 1 534 ? 17 16.547 24.516 1 98.88 534 MET A N 1
ATOM 4321 C CA . MET A 1 534 ? 16.484 15.242 24.109 1 98.88 534 MET A CA 1
ATOM 4322 C C . MET A 1 534 ? 17.578 14.18 24.156 1 98.88 534 MET A C 1
ATOM 4324 O O . MET A 1 534 ? 18.688 14.406 23.688 1 98.88 534 MET A O 1
ATOM 4328 N N . VAL A 1 535 ? 17.297 13.062 24.797 1 98.88 535 VAL A N 1
ATOM 4329 C CA . VAL A 1 535 ? 18.203 11.922 24.859 1 98.88 535 VAL A CA 1
ATOM 4330 C C . VAL A 1 535 ? 17.516 10.68 24.312 1 98.88 535 VAL A C 1
ATOM 4332 O O . VAL A 1 535 ? 16.438 10.305 24.75 1 98.88 535 VAL A O 1
ATOM 4335 N N . LEU A 1 536 ? 18.156 10.102 23.312 1 98.75 536 LEU A N 1
ATOM 4336 C CA . LEU A 1 536 ? 17.672 8.844 22.766 1 98.75 536 LEU A CA 1
ATOM 4337 C C . LEU A 1 536 ? 18.422 7.66 23.375 1 98.75 536 LEU A C 1
ATOM 4339 O O . LEU A 1 536 ? 19.531 7.344 22.953 1 98.75 536 LEU A O 1
ATOM 4343 N N . ASN A 1 537 ? 17.734 6.992 24.297 1 98.62 537 ASN A N 1
ATOM 4344 C CA . ASN A 1 537 ? 18.438 5.961 25.062 1 98.62 537 ASN A CA 1
ATOM 4345 C C . ASN A 1 537 ? 17.781 4.598 24.891 1 98.62 537 ASN A C 1
ATOM 4347 O O . ASN A 1 537 ? 18.016 3.684 25.688 1 98.62 537 ASN A O 1
ATOM 4351 N N . LYS A 1 538 ? 16.906 4.477 23.984 1 98 538 LYS A N 1
ATOM 4352 C CA . LYS A 1 538 ? 16.266 3.191 23.734 1 98 538 LYS A CA 1
ATOM 4353 C C . LYS A 1 538 ? 16.078 2.939 22.25 1 98 538 LYS A C 1
ATOM 4355 O O . LYS A 1 538 ? 15.578 3.799 21.516 1 98 538 LYS A O 1
ATOM 4360 N N . ASN A 1 539 ? 16.531 1.761 21.75 1 98.25 539 ASN A N 1
ATOM 4361 C CA . ASN A 1 539 ? 16.219 1.313 20.391 1 98.25 539 ASN A CA 1
ATOM 4362 C C . ASN A 1 539 ? 14.75 0.924 20.25 1 98.25 539 ASN A C 1
ATOM 4364 O O . ASN A 1 539 ? 14.078 0.647 21.234 1 98.25 539 ASN A O 1
ATOM 4368 N N . ILE A 1 540 ? 14.234 0.952 19.078 1 96.69 540 ILE A N 1
ATOM 4369 C CA . ILE A 1 540 ? 12.875 0.488 18.828 1 96.69 540 ILE A CA 1
ATOM 4370 C C . ILE A 1 540 ? 12.797 -1.024 19.031 1 96.69 540 ILE A C 1
ATOM 4372 O O . ILE A 1 540 ? 13.82 -1.718 18.953 1 96.69 540 ILE A O 1
ATOM 4376 N N . ASP A 1 541 ? 11.547 -1.511 19.25 1 94.56 541 ASP A N 1
ATOM 4377 C CA . ASP A 1 541 ? 11.344 -2.936 19.5 1 94.56 541 ASP A CA 1
ATOM 4378 C C . ASP A 1 541 ? 11.242 -3.705 18.188 1 94.56 541 ASP A C 1
ATOM 4380 O O . ASP A 1 541 ? 11.68 -4.855 18.094 1 94.56 541 ASP A O 1
ATOM 4384 N N . ASN A 1 542 ? 10.641 -3.156 17.281 1 96.38 542 ASN A N 1
ATOM 4385 C CA . ASN A 1 542 ? 10.375 -3.746 15.977 1 96.38 542 ASN A CA 1
ATOM 4386 C C . ASN A 1 542 ? 10.328 -2.686 14.883 1 96.38 542 ASN A C 1
ATOM 4388 O O . ASN A 1 542 ? 9.602 -1.698 15 1 96.38 542 ASN A O 1
ATOM 4392 N N . PHE A 1 543 ? 11.055 -2.914 13.852 1 97.62 543 PHE A N 1
ATOM 4393 C CA . PHE A 1 543 ? 11.258 -1.907 12.82 1 97.62 543 PHE A CA 1
ATOM 4394 C C . PHE A 1 543 ? 9.961 -1.612 12.086 1 97.62 543 PHE A C 1
ATOM 4396 O O . PHE A 1 543 ? 9.664 -0.457 11.766 1 97.62 543 PHE A O 1
ATOM 4403 N N . PHE A 1 544 ? 9.156 -2.607 11.711 1 97.31 544 PHE A N 1
ATOM 4404 C CA . PHE A 1 544 ? 7.887 -2.375 11.039 1 97.31 544 PHE A CA 1
ATOM 4405 C C . PHE A 1 544 ? 6.918 -1.625 11.945 1 97.31 544 PHE A C 1
ATOM 4407 O O . PHE A 1 544 ? 6.297 -0.647 11.523 1 97.31 544 PHE A O 1
ATOM 4414 N N . ALA A 1 545 ? 6.773 -1.987 13.164 1 96.12 545 ALA A N 1
ATOM 4415 C CA . ALA A 1 545 ? 5.781 -1.471 14.109 1 96.12 545 ALA A CA 1
ATOM 4416 C C . ALA A 1 545 ? 6.121 -0.045 14.531 1 96.12 545 ALA A C 1
ATOM 4418 O O . ALA A 1 545 ? 5.223 0.77 14.766 1 96.12 545 ALA A O 1
ATOM 4419 N N . GLU A 1 546 ? 7.441 0.239 14.609 1 97.12 546 GLU A N 1
ATOM 4420 C CA . GLU A 1 546 ? 7.789 1.495 15.266 1 97.12 546 GLU A CA 1
ATOM 4421 C C . GLU A 1 546 ? 8.609 2.393 14.344 1 97.12 546 GLU A C 1
ATOM 4423 O O . GLU A 1 546 ? 9.062 3.463 14.758 1 97.12 546 GLU A O 1
ATOM 4428 N N . ASN A 1 547 ? 8.836 1.982 13.141 1 98.12 547 ASN A N 1
ATOM 4429 C CA . ASN A 1 547 ? 9.445 2.848 12.133 1 98.12 547 ASN A CA 1
ATOM 4430 C C . ASN A 1 547 ? 8.578 2.963 10.891 1 98.12 547 ASN A C 1
ATOM 4432 O O . ASN A 1 547 ? 8.234 4.066 10.469 1 98.12 547 ASN A O 1
ATOM 4436 N N . GLU A 1 548 ? 8.188 1.832 10.336 1 97.56 548 GLU A N 1
ATOM 4437 C CA . GLU A 1 548 ? 7.387 1.856 9.109 1 97.56 548 GLU A CA 1
ATOM 4438 C C . GLU A 1 548 ? 5.973 2.355 9.391 1 97.56 548 GLU A C 1
ATOM 4440 O O . GLU A 1 548 ? 5.406 3.105 8.594 1 97.56 548 GLU A O 1
ATOM 4445 N N . GLN A 1 549 ? 5.406 1.944 10.555 1 97.5 549 GLN A N 1
ATOM 4446 C CA . GLN A 1 549 ? 4.043 2.338 10.875 1 97.5 549 GLN A CA 1
ATOM 4447 C C . GLN A 1 549 ? 4.02 3.648 11.656 1 97.5 549 GLN A C 1
ATOM 4449 O O . GLN A 1 549 ? 2.947 4.172 11.969 1 97.5 549 GLN A O 1
ATOM 4454 N N . LEU A 1 550 ? 5.176 4.125 11.984 1 98.25 550 LEU A N 1
ATOM 4455 C CA . LEU A 1 550 ? 5.262 5.41 12.672 1 98.25 550 LEU A CA 1
ATOM 4456 C C . LEU A 1 550 ? 4.762 6.539 11.781 1 98.25 550 LEU A C 1
ATOM 4458 O O . LEU A 1 550 ? 5.199 6.672 10.633 1 98.25 550 LEU A O 1
ATOM 4462 N N . ALA A 1 551 ? 3.805 7.352 12.297 1 98.44 551 ALA A N 1
ATOM 4463 C CA . ALA A 1 551 ? 3.139 8.375 11.492 1 98.44 551 ALA A CA 1
ATOM 4464 C C . ALA A 1 551 ? 3.312 9.758 12.117 1 98.44 551 ALA A C 1
ATOM 4466 O O . ALA A 1 551 ? 3.035 9.953 13.305 1 98.44 551 ALA A O 1
ATOM 4467 N N . PHE A 1 552 ? 3.783 10.695 11.328 1 98.44 552 PHE A N 1
ATOM 4468 C CA . PHE A 1 552 ? 3.957 12.07 11.773 1 98.44 552 PHE A CA 1
ATOM 4469 C C . PHE A 1 552 ? 3.018 13.008 11.023 1 98.44 552 PHE A C 1
ATOM 4471 O O . PHE A 1 552 ? 2.656 12.742 9.875 1 98.44 552 PHE A O 1
ATOM 4478 N N . CYS A 1 553 ? 2.627 14.062 11.695 1 98 553 CYS A N 1
ATOM 4479 C CA . CYS A 1 553 ? 1.794 15.109 11.109 1 98 553 CYS A CA 1
ATOM 4480 C C . CYS A 1 553 ? 1.936 16.422 11.883 1 98 553 CYS A C 1
ATOM 4482 O O . CYS A 1 553 ? 1.598 16.484 13.062 1 98 553 CYS A O 1
ATOM 4484 N N . PRO A 1 554 ? 2.379 17.438 11.211 1 97.88 554 PRO A N 1
ATOM 4485 C CA . PRO A 1 554 ? 2.539 18.719 11.922 1 97.88 554 PRO A CA 1
ATOM 4486 C C . PRO A 1 554 ? 1.208 19.297 12.383 1 97.88 554 PRO A C 1
ATOM 4488 O O . PRO A 1 554 ? 1.189 20.25 13.18 1 97.88 554 PRO A O 1
ATOM 4491 N N . ALA A 1 555 ? 0.113 18.766 11.938 1 97.94 555 ALA A N 1
ATOM 4492 C CA . ALA A 1 555 ? -1.202 19.203 12.398 1 97.94 555 ALA A CA 1
ATOM 4493 C C . ALA A 1 555 ? -1.449 18.797 13.844 1 97.94 555 ALA A C 1
ATOM 4495 O O . ALA A 1 555 ? -2.336 19.328 14.508 1 97.94 555 ALA A O 1
ATOM 4496 N N . ILE A 1 556 ? -0.773 17.828 14.305 1 98.38 556 ILE A N 1
ATOM 4497 C CA . ILE A 1 556 ? -0.953 17.297 15.648 1 98.38 556 ILE A CA 1
ATOM 4498 C C . ILE A 1 556 ? -0.198 18.156 16.656 1 98.38 556 ILE A C 1
ATOM 4500 O O . ILE A 1 556 ? 1.013 18 16.828 1 98.38 556 ILE A O 1
ATOM 4504 N N . ILE A 1 557 ? -0.925 19.016 17.266 1 98.19 557 ILE A N 1
ATOM 4505 C CA . ILE A 1 557 ? -0.37 19.969 18.219 1 98.19 557 ILE A CA 1
ATOM 4506 C C . ILE A 1 557 ? -1.119 19.844 19.547 1 98.19 557 ILE A C 1
ATOM 4508 O O . ILE A 1 557 ? -2.117 19.125 19.641 1 98.19 557 ILE A O 1
ATOM 4512 N N . VAL A 1 558 ? -0.638 20.547 20.547 1 98.12 558 VAL A N 1
ATOM 4513 C CA . VAL A 1 558 ? -1.246 20.609 21.875 1 98.12 558 VAL A CA 1
ATOM 4514 C C . VAL A 1 558 ? -1.521 22.062 22.25 1 98.12 558 VAL A C 1
ATOM 4516 O O . VAL A 1 558 ? -1.004 22.984 21.609 1 98.12 558 VAL A O 1
ATOM 4519 N N . PRO A 1 559 ? -2.369 22.312 23.297 1 97.69 559 PRO A N 1
ATOM 4520 C CA . PRO A 1 559 ? -2.582 23.688 23.75 1 97.69 559 PRO A CA 1
ATOM 4521 C C . PRO A 1 559 ? -1.274 24.422 24.047 1 97.69 559 PRO A C 1
ATOM 4523 O O . PRO A 1 559 ? -0.352 23.844 24.625 1 97.69 559 PRO A O 1
ATOM 4526 N N . GLY A 1 560 ? -1.227 25.656 23.594 1 98.25 560 GLY A N 1
ATOM 4527 C CA . GLY A 1 560 ? -0.025 26.453 23.781 1 98.25 560 GLY A CA 1
ATOM 4528 C C . GLY A 1 560 ? 0.875 26.469 22.562 1 98.25 560 GLY A C 1
ATOM 4529 O O . GLY A 1 560 ? 1.818 27.266 22.5 1 98.25 560 GLY A O 1
ATOM 4530 N N . ILE A 1 561 ? 0.71 25.594 21.609 1 98.31 561 ILE A N 1
ATOM 4531 C CA . ILE A 1 561 ? 1.355 25.562 20.297 1 98.31 561 ILE A CA 1
ATOM 4532 C C . ILE A 1 561 ? 0.297 25.625 19.203 1 98.31 561 ILE A C 1
ATOM 4534 O O . ILE A 1 561 ? -0.722 24.938 19.266 1 98.31 561 ILE A O 1
ATOM 4538 N N . TYR A 1 562 ? 0.505 26.484 18.234 1 97.88 562 TYR A N 1
ATOM 4539 C CA . TYR A 1 562 ? -0.471 26.656 17.156 1 97.88 562 TYR A CA 1
ATOM 4540 C C . TYR A 1 562 ? 0.222 26.875 15.82 1 97.88 562 TYR A C 1
ATOM 4542 O O . TYR A 1 562 ? 1.452 26.906 15.742 1 97.88 562 TYR A O 1
ATOM 4550 N N . TYR A 1 563 ? -0.532 26.953 14.766 1 96.94 563 TYR A N 1
ATOM 4551 C CA . TYR A 1 563 ? -0.034 27.203 13.422 1 96.94 563 TYR A CA 1
ATOM 4552 C C . TYR A 1 563 ? 0.185 28.688 13.172 1 96.94 563 TYR A C 1
ATOM 4554 O O . TYR A 1 563 ? -0.203 29.516 14 1 96.94 563 TYR A O 1
ATOM 4562 N N . SER A 1 564 ? 0.886 29 12.156 1 96.88 564 SER A N 1
ATOM 4563 C CA . SER A 1 564 ? 0.97 30.344 11.578 1 96.88 564 SER A CA 1
ATOM 4564 C C . SER A 1 564 ? 0.484 30.359 10.133 1 96.88 564 SER A C 1
ATOM 4566 O O . SER A 1 564 ? -0.051 29.359 9.641 1 96.88 564 SER A O 1
ATOM 4568 N N . ASP A 1 565 ? 0.609 31.531 9.523 1 96 565 ASP A N 1
ATOM 4569 C CA . ASP A 1 565 ? 0.178 31.641 8.141 1 96 565 ASP A CA 1
ATOM 4570 C C . ASP A 1 565 ? 1.301 31.25 7.18 1 96 565 ASP A C 1
ATOM 4572 O O . ASP A 1 565 ? 1.312 31.688 6.023 1 96 565 ASP A O 1
ATOM 4576 N N . ASP A 1 566 ? 2.305 30.516 7.727 1 96.62 566 ASP A N 1
ATOM 4577 C CA . ASP A 1 566 ? 3.297 29.828 6.895 1 96.62 566 ASP A CA 1
ATOM 4578 C C . ASP A 1 566 ? 2.627 28.938 5.859 1 96.62 566 ASP A C 1
ATOM 4580 O O . ASP A 1 566 ? 2.051 27.891 6.211 1 96.62 566 ASP A O 1
ATOM 4584 N N . LYS A 1 567 ? 2.797 29.297 4.559 1 96.62 567 LYS A N 1
ATOM 4585 C CA . LYS A 1 567 ? 2.051 28.609 3.506 1 96.62 567 LYS A CA 1
ATOM 4586 C C . LYS A 1 567 ? 2.441 27.141 3.416 1 96.62 567 LYS A C 1
ATOM 4588 O O . LYS A 1 567 ? 1.602 26.297 3.131 1 96.62 567 LYS A O 1
ATOM 4593 N N . LEU A 1 568 ? 3.672 26.875 3.602 1 97.44 568 LEU A N 1
ATOM 4594 C CA . LEU A 1 568 ? 4.109 25.484 3.549 1 97.44 568 LEU A CA 1
ATOM 4595 C C . LEU A 1 568 ? 3.549 24.688 4.727 1 97.44 568 LEU A C 1
ATOM 4597 O O . LEU A 1 568 ? 3.086 23.562 4.555 1 97.44 568 LEU A O 1
ATOM 4601 N N . LEU A 1 569 ? 3.609 25.25 5.922 1 97.88 569 LEU A N 1
ATOM 4602 C CA . LEU A 1 569 ? 3.051 24.594 7.094 1 97.88 569 LEU A CA 1
ATOM 4603 C C . LEU A 1 569 ? 1.573 24.281 6.887 1 97.88 569 LEU A C 1
ATOM 4605 O O . LEU A 1 569 ? 1.122 23.172 7.18 1 97.88 569 LEU A O 1
ATOM 4609 N N . GLN A 1 570 ? 0.857 25.266 6.383 1 97.06 570 GLN A N 1
ATOM 4610 C CA . GLN A 1 570 ? -0.575 25.094 6.16 1 97.06 570 GLN A CA 1
ATOM 4611 C C . GLN A 1 570 ? -0.857 23.922 5.238 1 97.06 570 GLN A C 1
ATOM 4613 O O . GLN A 1 570 ? -1.781 23.141 5.484 1 97.06 570 GLN A O 1
ATOM 4618 N N . THR A 1 571 ? -0.092 23.75 4.203 1 97.31 571 THR A N 1
ATOM 4619 C CA . THR A 1 571 ? -0.281 22.641 3.271 1 97.31 571 THR A CA 1
ATOM 4620 C C . THR A 1 571 ? 0.064 21.312 3.936 1 97.31 571 THR A C 1
ATOM 4622 O O . THR A 1 571 ? -0.592 20.297 3.686 1 97.31 571 THR A O 1
ATOM 4625 N N . ARG A 1 572 ? 1.062 21.312 4.785 1 97.56 572 ARG A N 1
ATOM 4626 C CA . ARG A 1 572 ? 1.511 20.109 5.469 1 97.56 572 ARG A CA 1
ATOM 4627 C C . ARG A 1 572 ? 0.469 19.625 6.473 1 97.56 572 ARG A C 1
ATOM 4629 O O . ARG A 1 572 ? 0.327 18.422 6.707 1 97.56 572 ARG A O 1
ATOM 4636 N N . ILE A 1 573 ? -0.291 20.562 7.016 1 96.88 573 ILE A N 1
ATOM 4637 C CA . ILE A 1 573 ? -1.358 20.25 7.961 1 96.88 573 ILE A CA 1
ATOM 4638 C C . ILE A 1 573 ? -2.355 19.297 7.309 1 96.88 573 ILE A C 1
ATOM 4640 O O . ILE A 1 573 ? -2.826 18.359 7.945 1 96.88 573 ILE A O 1
ATOM 4644 N N . PHE A 1 574 ? -2.619 19.5 6.055 1 96.88 574 PHE A N 1
ATOM 4645 C CA . PHE A 1 574 ? -3.547 18.641 5.328 1 96.88 574 PHE A CA 1
ATOM 4646 C C . PHE A 1 574 ? -2.848 17.375 4.844 1 96.88 574 PHE A C 1
ATOM 4648 O O . PHE A 1 574 ? -3.32 16.266 5.094 1 96.88 574 PHE A O 1
ATOM 4655 N N . SER A 1 575 ? -1.746 17.438 4.215 1 98 575 SER A N 1
ATOM 4656 C CA . SER A 1 575 ? -1.137 16.375 3.406 1 98 575 SER A CA 1
ATOM 4657 C C . SER A 1 575 ? -0.664 15.219 4.273 1 98 575 SER A C 1
ATOM 4659 O O . SER A 1 575 ? -0.811 14.055 3.898 1 98 575 SER A O 1
ATOM 4661 N N . TYR A 1 576 ? -0.11 15.492 5.395 1 98.12 576 TYR A N 1
ATOM 4662 C CA . TYR A 1 576 ? 0.491 14.453 6.215 1 98.12 576 TYR A CA 1
ATOM 4663 C C . TYR A 1 576 ? -0.567 13.477 6.723 1 98.12 576 TYR A C 1
ATOM 4665 O O . TYR A 1 576 ? -0.421 12.258 6.582 1 98.12 576 TYR A O 1
ATOM 4673 N N . SER A 1 577 ? -1.588 14 7.309 1 97.69 577 SER A N 1
ATOM 4674 C CA . SER A 1 577 ? -2.621 13.109 7.82 1 97.69 577 SER A CA 1
ATOM 4675 C C . SER A 1 577 ? -3.295 12.336 6.691 1 97.69 577 SER A C 1
ATOM 4677 O O . SER A 1 577 ? -3.639 11.164 6.852 1 97.69 577 SER A O 1
ATOM 4679 N N . ASP A 1 578 ? -3.51 13.008 5.574 1 98.12 578 ASP A N 1
ATOM 4680 C CA . ASP A 1 578 ? -4.102 12.336 4.422 1 98.12 578 ASP A CA 1
ATOM 4681 C C . ASP A 1 578 ? -3.213 11.195 3.938 1 98.12 578 ASP A C 1
ATOM 4683 O O . ASP A 1 578 ? -3.705 10.109 3.619 1 98.12 578 ASP A O 1
ATOM 4687 N N . THR A 1 579 ? -1.947 11.414 3.879 1 98.25 579 THR A N 1
ATOM 4688 C CA . THR A 1 579 ? -0.986 10.383 3.49 1 98.25 579 THR A CA 1
ATOM 4689 C C . THR A 1 579 ? -1.055 9.195 4.441 1 98.25 579 THR A C 1
ATOM 4691 O O . THR A 1 579 ? -1.051 8.039 4 1 98.25 579 THR A O 1
ATOM 4694 N N . GLN A 1 580 ? -1.095 9.508 5.727 1 97.88 580 GLN A N 1
ATOM 4695 C CA . GLN A 1 580 ? -1.105 8.438 6.719 1 97.88 580 GLN A CA 1
ATOM 4696 C C . GLN A 1 580 ? -2.373 7.598 6.605 1 97.88 580 GLN A C 1
ATOM 4698 O O . GLN A 1 580 ? -2.328 6.375 6.762 1 97.88 580 GLN A O 1
ATOM 4703 N N . ARG A 1 581 ? -3.494 8.234 6.328 1 97.25 581 ARG A N 1
ATOM 4704 C CA . ARG A 1 581 ? -4.73 7.48 6.145 1 97.25 581 ARG A CA 1
ATOM 4705 C C . ARG A 1 581 ? -4.637 6.57 4.926 1 97.25 581 ARG A C 1
ATOM 4707 O O . ARG A 1 581 ? -5.207 5.477 4.914 1 97.25 581 ARG A O 1
ATOM 4714 N N . HIS A 1 582 ? -3.938 7.02 3.936 1 96.81 582 HIS A N 1
ATOM 4715 C CA . HIS A 1 582 ? -3.74 6.172 2.766 1 96.81 582 HIS A CA 1
ATOM 4716 C C . HIS A 1 582 ? -2.82 4.996 3.086 1 96.81 582 HIS A C 1
ATOM 4718 O O . HIS A 1 582 ? -3.129 3.852 2.746 1 96.81 582 HIS A O 1
ATOM 4724 N N . ARG A 1 583 ? -1.771 5.199 3.73 1 97.44 583 ARG A N 1
ATOM 4725 C CA . ARG A 1 583 ? -0.74 4.188 3.959 1 97.44 583 ARG A CA 1
ATOM 4726 C C . ARG A 1 583 ? -1.187 3.18 5.012 1 97.44 583 ARG A C 1
ATOM 4728 O O . ARG A 1 583 ? -0.979 1.976 4.852 1 97.44 583 ARG A O 1
ATOM 4735 N N . LEU A 1 584 ? -1.778 3.756 6.148 1 97.25 584 LEU A N 1
ATOM 4736 C CA . LEU A 1 584 ? -1.967 2.93 7.336 1 97.25 584 LEU A CA 1
ATOM 4737 C C . LEU A 1 584 ? -3.447 2.674 7.59 1 97.25 584 LEU A C 1
ATOM 4739 O O . LEU A 1 584 ? -3.807 1.751 8.328 1 97.25 584 LEU A O 1
ATOM 4743 N N . GLY A 1 585 ? -4.32 3.457 6.988 1 95.5 585 GLY A N 1
ATOM 4744 C CA . GLY A 1 585 ? -5.746 3.332 7.23 1 95.5 585 GLY A CA 1
ATOM 4745 C C . GLY A 1 585 ? -6.305 4.438 8.109 1 95.5 585 GLY A C 1
ATOM 4746 O O . GLY A 1 585 ? -5.547 5.188 8.727 1 95.5 585 GLY A O 1
ATOM 4747 N N . PRO A 1 586 ? -7.59 4.594 8.188 1 95.19 586 PRO A N 1
ATOM 4748 C CA . PRO A 1 586 ? -8.234 5.715 8.883 1 95.19 586 PRO A CA 1
ATOM 4749 C C . PRO A 1 586 ? -7.977 5.707 10.383 1 95.19 586 PRO A C 1
ATOM 4751 O O . PRO A 1 586 ? -8.047 6.754 11.031 1 95.19 586 PRO A O 1
ATOM 4754 N N . ASN A 1 587 ? -7.68 4.531 10.969 1 95.81 587 ASN A N 1
ATOM 4755 C CA . ASN A 1 587 ? -7.492 4.41 12.414 1 95.81 587 ASN A CA 1
ATOM 4756 C C . ASN A 1 587 ? -6.012 4.305 12.781 1 95.81 587 ASN A C 1
ATOM 4758 O O . ASN A 1 587 ? -5.656 3.619 13.742 1 95.81 587 ASN A O 1
ATOM 4762 N N . TYR A 1 588 ? -5.18 4.949 12.008 1 96.12 588 TYR A N 1
ATOM 4763 C CA . TYR A 1 588 ? -3.734 4.84 12.164 1 96.12 588 TYR A CA 1
ATOM 4764 C C . TYR A 1 588 ? -3.289 5.367 13.516 1 96.12 588 TYR A C 1
ATOM 4766 O O . TYR A 1 588 ? -2.264 4.938 14.055 1 96.12 588 TYR A O 1
ATOM 4774 N N . LEU A 1 589 ? -4.066 6.234 14.141 1 95.5 589 LEU A N 1
ATOM 4775 C CA . LEU A 1 589 ? -3.672 6.805 15.422 1 95.5 589 LEU A CA 1
ATOM 4776 C C . LEU A 1 589 ? -4.012 5.852 16.562 1 95.5 589 LEU A C 1
ATOM 4778 O O . LEU A 1 589 ? -3.678 6.117 17.719 1 95.5 589 LEU A O 1
ATOM 4782 N N . GLN A 1 590 ? -4.648 4.711 16.281 1 92.44 590 GLN A N 1
ATOM 4783 C CA . GLN A 1 590 ? -4.887 3.68 17.281 1 92.44 590 GLN A CA 1
ATOM 4784 C C . GLN A 1 590 ? -3.705 2.717 17.375 1 92.44 590 GLN A C 1
ATOM 4786 O O . GLN A 1 590 ? -3.602 1.94 18.312 1 92.44 590 GLN A O 1
ATOM 4791 N N . LEU A 1 591 ? -2.85 2.705 16.344 1 94 591 LEU A N 1
ATOM 4792 C CA . LEU A 1 591 ? -1.642 1.892 16.438 1 94 591 LEU A CA 1
ATOM 4793 C C . LEU A 1 591 ? -0.814 2.275 17.656 1 94 591 LEU A C 1
ATOM 4795 O O . LEU A 1 591 ? -0.625 3.461 17.938 1 94 591 LEU A O 1
ATOM 4799 N N . PRO A 1 592 ? -0.268 1.344 18.344 1 91.94 592 PRO A N 1
ATOM 4800 C CA . PRO A 1 592 ? 0.368 1.62 19.625 1 91.94 592 PRO A CA 1
ATOM 4801 C C . PRO A 1 592 ? 1.425 2.719 19.547 1 91.94 592 PRO A C 1
ATOM 4803 O O . PRO A 1 592 ? 1.498 3.582 20.422 1 91.94 592 PRO A O 1
ATOM 4806 N N . VAL A 1 593 ? 2.205 2.785 18.516 1 95.25 593 VAL A N 1
ATOM 4807 C CA . VAL A 1 593 ? 3.311 3.734 18.422 1 95.25 593 VAL A CA 1
ATOM 4808 C C . VAL A 1 593 ? 2.771 5.125 18.094 1 95.25 593 VAL A C 1
ATOM 4810 O O . VAL A 1 593 ? 3.422 6.133 18.391 1 95.25 593 VAL A O 1
ATOM 4813 N N . ASN A 1 594 ? 1.537 5.219 17.594 1 96.19 594 ASN A N 1
ATOM 4814 C CA . ASN A 1 594 ? 0.961 6.496 17.188 1 96.19 594 ASN A CA 1
ATOM 4815 C C . ASN A 1 594 ? -0.092 6.977 18.172 1 96.19 594 ASN A C 1
ATOM 4817 O O . ASN A 1 594 ? -0.472 8.148 18.172 1 96.19 594 ASN A O 1
ATOM 4821 N N . ALA A 1 595 ? -0.583 6.066 19.031 1 94.12 595 ALA A N 1
ATOM 4822 C CA . ALA A 1 595 ? -1.677 6.371 19.953 1 94.12 595 ALA A CA 1
ATOM 4823 C C . ALA A 1 595 ? -1.229 7.352 21.031 1 94.12 595 ALA A C 1
ATOM 4825 O O . ALA A 1 595 ? -0.107 7.262 21.531 1 94.12 595 ALA A O 1
ATOM 4826 N N . PRO A 1 596 ? -2.105 8.32 21.328 1 94.25 596 PRO A N 1
ATOM 4827 C CA . PRO A 1 596 ? -1.763 9.18 22.453 1 94.25 596 PRO A CA 1
ATOM 4828 C C . PRO A 1 596 ? -1.648 8.414 23.766 1 94.25 596 PRO A C 1
ATOM 4830 O O . PRO A 1 596 ? -2.246 7.344 23.922 1 94.25 596 PRO A O 1
ATOM 4833 N N . LYS A 1 597 ? -0.922 8.93 24.656 1 93.44 597 LYS A N 1
ATOM 4834 C CA . LYS A 1 597 ? -0.692 8.266 25.938 1 93.44 597 LYS A CA 1
ATOM 4835 C C . LYS A 1 597 ? -1.424 8.984 27.062 1 93.44 597 LYS A C 1
ATOM 4837 O O . LYS A 1 597 ? -0.944 9.023 28.203 1 93.44 597 LYS A O 1
ATOM 4842 N N . ASN A 1 598 ? -2.467 9.664 26.734 1 93.38 598 ASN A N 1
ATOM 4843 C CA . ASN A 1 598 ? -3.396 10.273 27.688 1 93.38 598 ASN A CA 1
ATOM 4844 C C . ASN A 1 598 ? -4.836 9.852 27.406 1 93.38 598 ASN A C 1
ATOM 4846 O O . ASN A 1 598 ? -5.133 9.305 26.344 1 93.38 598 ASN A O 1
ATOM 4850 N N . ALA A 1 599 ? -5.684 10.078 28.406 1 92.44 599 ALA A N 1
ATOM 4851 C CA . ALA A 1 599 ? -7.102 9.797 28.203 1 92.44 599 ALA A CA 1
ATOM 4852 C C . ALA A 1 599 ? -7.672 10.617 27.062 1 92.44 599 ALA A C 1
ATOM 4854 O O . ALA A 1 599 ? -7.34 11.789 26.891 1 92.44 599 ALA A O 1
ATOM 4855 N N . HIS A 1 600 ? -8.445 10 26.188 1 91 600 HIS A N 1
ATOM 4856 C CA . HIS A 1 600 ? -9.031 10.688 25.047 1 91 600 HIS A CA 1
ATOM 4857 C C . HIS A 1 600 ? -10.406 10.117 24.719 1 91 600 HIS A C 1
ATOM 4859 O O . HIS A 1 600 ? -10.695 8.953 25.016 1 91 600 HIS A O 1
ATOM 4865 N N . HIS A 1 601 ? -11.258 10.945 24.156 1 92.44 601 HIS A N 1
ATOM 4866 C CA . HIS A 1 601 ? -12.664 10.609 23.938 1 92.44 601 HIS A CA 1
ATOM 4867 C C . HIS A 1 601 ? -13.203 11.297 22.688 1 92.44 601 HIS A C 1
ATOM 4869 O O . HIS A 1 601 ? -13.172 12.531 22.578 1 92.44 601 HIS A O 1
ATOM 4875 N N . ASN A 1 602 ? -13.617 10.578 21.703 1 92 602 ASN A N 1
ATOM 4876 C CA . ASN A 1 602 ? -14.336 11.031 20.516 1 92 602 ASN A CA 1
ATOM 4877 C C . ASN A 1 602 ? -15.164 9.906 19.891 1 92 602 ASN A C 1
ATOM 4879 O O . ASN A 1 602 ? -15.281 8.828 20.469 1 92 602 ASN A O 1
ATOM 4883 N N . ASN A 1 603 ? -15.836 10.195 18.75 1 90 603 ASN A N 1
ATOM 4884 C CA . ASN A 1 603 ? -16.734 9.211 18.141 1 90 603 ASN A CA 1
ATOM 4885 C C . ASN A 1 603 ? -16.125 8.602 16.891 1 90 603 ASN A C 1
ATOM 4887 O O . ASN A 1 603 ? -16.844 8.07 16.031 1 90 603 ASN A O 1
ATOM 4891 N N . HIS A 1 604 ? -14.828 8.68 16.734 1 86.5 604 HIS A N 1
ATOM 4892 C CA . HIS A 1 604 ? -14.156 8.188 15.539 1 86.5 604 HIS A CA 1
ATOM 4893 C C . HIS A 1 604 ? -13.797 6.711 15.672 1 86.5 604 HIS A C 1
ATOM 4895 O O . HIS A 1 604 ? -12.641 6.371 15.93 1 86.5 604 HIS A O 1
ATOM 4901 N N . HIS A 1 605 ? -14.703 5.738 15.578 1 79.44 605 HIS A N 1
ATOM 4902 C CA . HIS A 1 605 ? -14.32 4.367 15.898 1 79.44 605 HIS A CA 1
ATOM 4903 C C . HIS A 1 605 ? -14.781 3.4 14.812 1 79.44 605 HIS A C 1
ATOM 4905 O O . HIS A 1 605 ? -14.758 2.184 15.008 1 79.44 605 HIS A O 1
ATOM 4911 N N . GLU A 1 606 ? -15.219 3.711 13.695 1 90.06 606 GLU A N 1
ATOM 4912 C CA . GLU A 1 606 ? -15.523 2.787 12.609 1 90.06 606 GLU A CA 1
ATOM 4913 C C . GLU A 1 606 ? -14.422 2.793 11.555 1 90.06 606 GLU A C 1
ATOM 4915 O O . GLU A 1 606 ? -13.367 3.412 11.75 1 90.06 606 GLU A O 1
ATOM 4920 N N . GLY A 1 607 ? -14.586 1.949 10.578 1 91.81 607 GLY A N 1
ATOM 4921 C CA . GLY A 1 607 ? -13.617 1.922 9.492 1 91.81 607 GLY A CA 1
ATOM 4922 C C . GLY A 1 607 ? -12.578 0.824 9.641 1 91.81 607 GLY A C 1
ATOM 4923 O O . GLY A 1 607 ? -12.609 0.069 10.617 1 91.81 607 GLY A O 1
ATOM 4924 N N . PHE A 1 608 ? -11.672 0.693 8.711 1 90.94 608 PHE A N 1
ATOM 4925 C CA . PHE A 1 608 ? -10.648 -0.344 8.625 1 90.94 608 PHE A CA 1
ATOM 4926 C C . PHE A 1 608 ? -9.719 -0.282 9.828 1 90.94 608 PHE A C 1
ATOM 4928 O O . PHE A 1 608 ? -9.32 0.804 10.266 1 90.94 608 PHE A O 1
ATOM 4935 N N . MET A 1 609 ? -9.359 -1.468 10.414 1 88.06 609 MET A N 1
ATOM 4936 C CA . MET A 1 609 ? -8.359 -1.669 11.453 1 88.06 609 MET A CA 1
ATOM 4937 C C . MET A 1 609 ? -8.742 -0.926 12.727 1 88.06 609 MET A C 1
ATOM 4939 O O . MET A 1 609 ? -7.906 -0.25 13.336 1 88.06 609 MET A O 1
ATOM 4943 N N . ASN A 1 610 ? -10.047 -0.916 13.039 1 89.94 610 ASN A N 1
ATOM 4944 C CA . ASN A 1 610 ? -10.492 -0.394 14.328 1 89.94 610 ASN A CA 1
ATOM 4945 C C . ASN A 1 610 ? -10.297 -1.416 15.445 1 89.94 610 ASN A C 1
ATOM 4947 O O . ASN A 1 610 ? -10.945 -2.467 15.445 1 89.94 610 ASN A O 1
ATOM 4951 N N . MET A 1 611 ? -9.469 -1.155 16.375 1 84 611 MET A N 1
ATOM 4952 C CA . MET A 1 611 ? -9.188 -2.066 17.484 1 84 611 MET A CA 1
ATOM 4953 C C . MET A 1 611 ? -9.781 -1.537 18.797 1 84 611 MET A C 1
ATOM 4955 O O . MET A 1 611 ? -9.578 -2.129 19.859 1 84 611 MET A O 1
ATOM 4959 N N . MET A 1 612 ? -10.539 -0.479 18.672 1 83.94 612 MET A N 1
ATOM 4960 C CA . MET A 1 612 ? -11.07 0.186 19.859 1 83.94 612 MET A CA 1
ATOM 4961 C C . MET A 1 612 ? -12.242 -0.599 20.438 1 83.94 612 MET A C 1
ATOM 4963 O O . MET A 1 612 ? -13.07 -1.127 19.688 1 83.94 612 MET A O 1
ATOM 4967 N N . HIS A 1 613 ? -12.25 -0.686 21.766 1 81.06 613 HIS A N 1
ATOM 4968 C CA . HIS A 1 613 ? -13.398 -1.255 22.453 1 81.06 613 HIS A CA 1
ATOM 4969 C C . HIS A 1 613 ? -14.336 -0.162 22.953 1 81.06 613 HIS A C 1
ATOM 4971 O O . HIS A 1 613 ? -13.984 0.596 23.859 1 81.06 613 HIS A O 1
ATOM 4977 N N . ARG A 1 614 ? -15.453 -0.054 22.328 1 82.12 614 ARG A N 1
ATOM 4978 C CA . ARG A 1 614 ? -16.5 0.867 22.734 1 82.12 614 ARG A CA 1
ATOM 4979 C C . ARG A 1 614 ? -17.844 0.142 22.906 1 82.12 614 ARG A C 1
ATOM 4981 O O . ARG A 1 614 ? -18.203 -0.684 22.062 1 82.12 614 ARG A O 1
ATOM 4988 N N . ASP A 1 615 ? -18.453 0.383 23.984 1 81.06 615 ASP A N 1
ATOM 4989 C CA . ASP A 1 615 ? -19.734 -0.283 24.219 1 81.06 615 ASP A CA 1
ATOM 4990 C C . ASP A 1 615 ? -20.859 0.734 24.422 1 81.06 615 ASP A C 1
ATOM 4992 O O . ASP A 1 615 ? -21.938 0.388 24.891 1 81.06 615 ASP A O 1
ATOM 4996 N N . GLU A 1 616 ? -20.609 1.959 24.094 1 85.88 616 GLU A N 1
ATOM 4997 C CA . GLU A 1 616 ? -21.641 2.99 24.188 1 85.88 616 GLU A CA 1
ATOM 4998 C C . GLU A 1 616 ? -22.562 2.988 22.969 1 85.88 616 GLU A C 1
ATOM 5000 O O . GLU A 1 616 ? -22.141 2.607 21.875 1 85.88 616 GLU A O 1
ATOM 5005 N N . GLU A 1 617 ? -23.719 3.424 23.234 1 90.94 617 GLU A N 1
ATOM 5006 C CA . GLU A 1 617 ? -24.641 3.486 22.109 1 90.94 617 GLU A CA 1
ATOM 5007 C C . GLU A 1 617 ? -24.719 4.902 21.531 1 90.94 617 GLU A C 1
ATOM 5009 O O . GLU A 1 617 ? -25.281 5.113 20.453 1 90.94 617 GLU A O 1
ATOM 5014 N N . ILE A 1 618 ? -24.25 5.875 22.391 1 94.06 618 ILE A N 1
ATOM 5015 C CA . ILE A 1 618 ? -24.25 7.242 21.891 1 94.06 618 ILE A CA 1
ATOM 5016 C C . ILE A 1 618 ? -22.969 7.488 21.078 1 94.06 618 ILE A C 1
ATOM 5018 O O . ILE A 1 618 ? -21.859 7.383 21.609 1 94.06 618 ILE A O 1
ATOM 5022 N N . ASN A 1 619 ? -23.078 7.773 19.812 1 94.62 619 ASN A N 1
ATOM 5023 C CA . ASN A 1 619 ? -21.922 8.047 18.969 1 94.62 619 ASN A CA 1
ATOM 5024 C C . ASN A 1 619 ? -22.047 9.398 18.25 1 94.62 619 ASN A C 1
ATOM 5026 O O . ASN A 1 619 ? -21.594 9.555 17.125 1 94.62 619 ASN A O 1
ATOM 5030 N N . TYR A 1 620 ? -22.797 10.352 18.828 1 96.38 620 TYR A N 1
ATOM 5031 C CA . TYR A 1 620 ? -22.953 11.719 18.344 1 96.38 620 TYR A CA 1
ATOM 5032 C C . TYR A 1 620 ? -22.812 12.727 19.469 1 96.38 620 TYR A C 1
ATOM 5034 O O . TYR A 1 620 ? -22.891 12.359 20.656 1 96.38 620 TYR A O 1
ATOM 5042 N N . PHE A 1 621 ? -22.578 13.906 19.141 1 95.69 621 PHE A N 1
ATOM 5043 C CA . PHE A 1 621 ? -22.438 15.023 20.062 1 95.69 621 PHE A CA 1
ATOM 5044 C C . PHE A 1 621 ? -23.141 16.266 19.531 1 95.69 621 PHE A C 1
ATOM 5046 O O . PHE A 1 621 ? -23.031 16.578 18.328 1 95.69 621 PHE A O 1
ATOM 5053 N N . PRO A 1 622 ? -23.875 17.016 20.312 1 95.19 622 PRO A N 1
ATOM 5054 C CA . PRO A 1 622 ? -24.109 16.781 21.734 1 95.19 622 PRO A CA 1
ATOM 5055 C C . PRO A 1 622 ? -25.219 15.75 21.984 1 95.19 622 PRO A C 1
ATOM 5057 O O . PRO A 1 622 ? -25.938 15.375 21.047 1 95.19 622 PRO A O 1
ATOM 5060 N N . SER A 1 623 ? -25.219 15.25 23.141 1 95.81 623 SER A N 1
ATOM 5061 C CA . SER A 1 623 ? -26.25 14.336 23.609 1 95.81 623 SER A CA 1
ATOM 5062 C C . SER A 1 623 ? -26.641 14.617 25.047 1 95.81 623 SER A C 1
ATOM 5064 O O . SER A 1 623 ? -25.797 15.023 25.859 1 95.81 623 SER A O 1
ATOM 5066 N N . ARG A 1 624 ? -27.906 14.438 25.391 1 95.69 624 ARG A N 1
ATOM 5067 C CA . ARG A 1 624 ? -28.375 14.547 26.766 1 95.69 624 ARG A CA 1
ATOM 5068 C C . ARG A 1 624 ? -28.188 13.234 27.516 1 95.69 624 ARG A C 1
ATOM 5070 O O . ARG A 1 624 ? -28.281 13.203 28.75 1 95.69 624 ARG A O 1
ATOM 5077 N N . HIS A 1 625 ? -27.781 12.219 26.812 1 94.62 625 HIS A N 1
ATOM 5078 C CA . HIS A 1 625 ? -27.594 10.898 27.406 1 94.62 625 HIS A CA 1
ATOM 5079 C C . HIS A 1 625 ? -26.125 10.602 27.656 1 94.62 625 HIS A C 1
ATOM 5081 O O . HIS A 1 625 ? -25.781 9.609 28.297 1 94.62 625 HIS A O 1
ATOM 5087 N N . ASP A 1 626 ? -25.219 11.305 27.094 1 91.62 626 ASP A N 1
ATOM 5088 C CA . ASP A 1 626 ? -23.781 11.195 27.312 1 91.62 626 ASP A CA 1
ATOM 5089 C C . ASP A 1 626 ? -23.234 12.445 28.016 1 91.62 626 ASP A C 1
ATOM 5091 O O . ASP A 1 626 ? -23.391 13.555 27.5 1 91.62 626 ASP A O 1
ATOM 5095 N N . PRO A 1 627 ? -22.594 12.227 29.109 1 91.44 627 PRO A N 1
ATOM 5096 C CA . PRO A 1 627 ? -22.141 13.383 29.891 1 91.44 627 PRO A CA 1
ATOM 5097 C C . PRO A 1 627 ? -20.891 14.031 29.328 1 91.44 627 PRO A C 1
ATOM 5099 O O . PRO A 1 627 ? -20.422 15.055 29.844 1 91.44 627 PRO A O 1
ATOM 5102 N N . CYS A 1 628 ? -20.281 13.469 28.359 1 92.25 628 CYS A N 1
ATOM 5103 C CA . CYS A 1 628 ? -19.094 14.062 27.766 1 92.25 628 CYS A CA 1
ATOM 5104 C C . CYS A 1 628 ? -19.359 15.5 27.312 1 92.25 628 CYS A C 1
ATOM 5106 O O . CYS A 1 628 ? -20.438 15.797 26.781 1 92.25 628 CYS A O 1
ATOM 5108 N N . ARG A 1 629 ? -18.375 16.406 27.562 1 95.31 629 ARG A N 1
ATOM 5109 C CA . ARG A 1 629 ? -18.547 17.828 27.266 1 95.31 629 ARG A CA 1
ATOM 5110 C C . ARG A 1 629 ? -17.375 18.359 26.453 1 95.31 629 ARG A C 1
ATOM 5112 O O . ARG A 1 629 ? -16.391 17.641 26.234 1 95.31 629 ARG A O 1
ATOM 5119 N N . HIS A 1 630 ? -17.531 19.531 25.969 1 97.06 630 HIS A N 1
ATOM 5120 C CA . HIS A 1 630 ? -16.391 20.266 25.406 1 97.06 630 HIS A CA 1
ATOM 5121 C C . HIS A 1 630 ? -15.297 20.469 26.453 1 97.06 630 HIS A C 1
ATOM 5123 O O . HIS A 1 630 ? -15.594 20.609 27.641 1 97.06 630 HIS A O 1
ATOM 5129 N N . ALA A 1 631 ? -14.07 20.438 25.969 1 97.5 631 ALA A N 1
ATOM 5130 C CA . ALA A 1 631 ? -12.977 20.859 26.844 1 97.5 631 ALA A CA 1
ATOM 5131 C C . ALA A 1 631 ? -13.039 22.359 27.125 1 97.5 631 ALA A C 1
ATOM 5133 O O . ALA A 1 631 ? -13.75 23.094 26.438 1 97.5 631 ALA A O 1
ATOM 5134 N N . GLU A 1 632 ? -12.281 22.734 28.156 1 95.56 632 GLU A N 1
ATOM 5135 C CA . GLU A 1 632 ? -12.148 24.156 28.438 1 95.56 632 GLU A CA 1
ATOM 5136 C C . GLU A 1 632 ? -11.43 24.875 27.297 1 95.56 632 GLU A C 1
ATOM 5138 O O . GLU A 1 632 ? -10.492 24.328 26.703 1 95.56 632 GLU A O 1
ATOM 5143 N N . GLN A 1 633 ? -11.914 26.047 27.094 1 93.75 633 GLN A N 1
ATOM 5144 C CA . GLN A 1 633 ? -11.266 26.828 26.047 1 93.75 633 GLN A CA 1
ATOM 5145 C C . GLN A 1 633 ? -9.844 27.203 26.438 1 93.75 633 GLN A C 1
ATOM 5147 O O . GLN A 1 633 ? -9.578 27.547 27.594 1 93.75 633 GLN A O 1
ATOM 5152 N N . TYR A 1 634 ? -8.922 26.984 25.641 1 93.69 634 TYR A N 1
ATOM 5153 C CA . TYR A 1 634 ? -7.547 27.438 25.766 1 93.69 634 TYR A CA 1
ATOM 5154 C C . TYR A 1 634 ? -7.227 28.516 24.734 1 93.69 634 TYR A C 1
ATOM 5156 O O . TYR A 1 634 ? -7.953 28.656 23.75 1 93.69 634 TYR A O 1
ATOM 5164 N N . PRO A 1 635 ? -6.188 29.25 24.969 1 93.12 635 PRO A N 1
ATOM 5165 C CA . PRO A 1 635 ? -5.914 30.375 24.078 1 93.12 635 PRO A CA 1
ATOM 5166 C C . PRO A 1 635 ? -5.488 29.938 22.672 1 93.12 635 PRO A C 1
ATOM 5168 O O . PRO A 1 635 ? -4.738 28.969 22.531 1 93.12 635 PRO A O 1
ATOM 5171 N N . ILE A 1 636 ? -6.086 30.609 21.688 1 90 636 ILE A N 1
ATOM 5172 C CA . ILE A 1 636 ? -5.637 30.5 20.297 1 90 636 ILE A CA 1
ATOM 5173 C C . ILE A 1 636 ? -5.262 31.891 19.781 1 90 636 ILE A C 1
ATOM 5175 O O . ILE A 1 636 ? -5.645 32.906 20.359 1 90 636 ILE A O 1
ATOM 5179 N N . PRO A 1 637 ? -4.504 31.938 18.703 1 87 637 PRO A N 1
ATOM 5180 C CA . PRO A 1 637 ? -4.043 33.25 18.234 1 87 637 PRO A CA 1
ATOM 5181 C C . PRO A 1 637 ? -5.191 34.219 17.969 1 87 637 PRO A C 1
ATOM 5183 O O . PRO A 1 637 ? -6.137 33.875 17.25 1 87 637 PRO A O 1
ATOM 5186 N N . PRO A 1 638 ? -5.137 35.406 18.469 1 79.88 638 PRO A N 1
ATOM 5187 C CA . PRO A 1 638 ? -6.227 36.375 18.422 1 79.88 638 PRO A CA 1
ATOM 5188 C C . PRO A 1 638 ? -6.238 37.188 17.141 1 79.88 638 PRO A C 1
ATOM 5190 O O . PRO A 1 638 ? -6.914 38.219 17.062 1 79.88 638 PRO A O 1
ATOM 5193 N N . VAL A 1 639 ? -5.758 36.75 16.109 1 81.12 639 VAL A N 1
ATOM 5194 C CA . VAL A 1 639 ? -5.52 37.594 14.93 1 81.12 639 VAL A CA 1
ATOM 5195 C C . VAL A 1 639 ? -6.82 37.75 14.148 1 81.12 639 VAL A C 1
ATOM 5197 O O . VAL A 1 639 ? -7.57 36.781 13.961 1 81.12 639 VAL A O 1
ATOM 5200 N N . ARG A 1 640 ? -7.039 39.031 13.773 1 86.06 640 ARG A N 1
ATOM 5201 C CA . ARG A 1 640 ? -8.156 39.344 12.891 1 86.06 640 ARG A CA 1
ATOM 5202 C C . ARG A 1 640 ? -7.742 39.188 11.422 1 86.06 640 ARG A C 1
ATOM 5204 O O . ARG A 1 640 ? -6.711 39.75 11.016 1 86.06 640 ARG A O 1
ATOM 5211 N N . LEU A 1 641 ? -8.539 38.531 10.695 1 90.94 641 LEU A N 1
ATOM 5212 C CA . LEU A 1 641 ? -8.234 38.25 9.289 1 90.94 641 LEU A CA 1
ATOM 5213 C C . LEU A 1 641 ? -9.109 39.125 8.383 1 90.94 641 LEU A C 1
ATOM 5215 O O . LEU A 1 641 ? -10.297 39.312 8.656 1 90.94 641 LEU A O 1
ATOM 5219 N N . SER A 1 642 ? -8.539 39.688 7.453 1 89.5 642 SER A N 1
ATOM 5220 C CA . SER A 1 642 ? -9.25 40.438 6.418 1 89.5 642 SER A CA 1
ATOM 5221 C C . SER A 1 642 ? -8.492 40.406 5.098 1 89.5 642 SER A C 1
ATOM 5223 O O . SER A 1 642 ? -7.262 40.5 5.078 1 89.5 642 SER A O 1
ATOM 5225 N N . GLY A 1 643 ? -9.258 40.188 4.02 1 91.44 643 GLY A N 1
ATOM 5226 C CA . GLY A 1 643 ? -8.641 40.188 2.701 1 91.44 643 GLY A CA 1
ATOM 5227 C C . GLY A 1 643 ? -9.492 39.5 1.646 1 91.44 643 GLY A C 1
ATOM 5228 O O . GLY A 1 643 ? -10.523 38.906 1.96 1 91.44 643 GLY A O 1
ATOM 5229 N N . LYS A 1 644 ? -9.078 39.688 0.429 1 94.44 644 LYS A N 1
ATOM 5230 C CA . LYS A 1 644 ? -9.711 38.969 -0.686 1 94.44 644 LYS A CA 1
ATOM 5231 C C . LYS A 1 644 ? -9.094 37.594 -0.895 1 94.44 644 LYS A C 1
ATOM 5233 O O . LYS A 1 644 ? -7.953 37.344 -0.492 1 94.44 644 LYS A O 1
ATOM 5238 N N . ARG A 1 645 ? -9.945 36.719 -1.486 1 95 645 ARG A N 1
ATOM 5239 C CA . ARG A 1 645 ? -9.367 35.469 -2 1 95 645 ARG A CA 1
ATOM 5240 C C . ARG A 1 645 ? -8.32 35.75 -3.074 1 95 645 ARG A C 1
ATOM 5242 O O . ARG A 1 645 ? -8.594 36.469 -4.043 1 95 645 ARG A O 1
ATOM 5249 N N . ASP A 1 646 ? -7.168 35.188 -2.893 1 94.19 646 ASP A N 1
ATOM 5250 C CA . ASP A 1 646 ? -6.145 35.5 -3.885 1 94.19 646 ASP A CA 1
ATOM 5251 C C . ASP A 1 646 ? -5.102 34.375 -3.975 1 94.19 646 ASP A C 1
ATOM 5253 O O . ASP A 1 646 ? -4.848 33.688 -2.992 1 94.19 646 ASP A O 1
ATOM 5257 N N . LYS A 1 647 ? -4.66 34.156 -5.16 1 96.31 647 LYS A N 1
ATOM 5258 C CA . LYS A 1 647 ? -3.465 33.344 -5.426 1 96.31 647 LYS A CA 1
ATOM 5259 C C . LYS A 1 647 ? -2.305 34.25 -5.871 1 96.31 647 LYS A C 1
ATOM 5261 O O . LYS A 1 647 ? -2.254 34.688 -7.027 1 96.31 647 LYS A O 1
ATOM 5266 N N . CYS A 1 648 ? -1.359 34.406 -4.977 1 94.62 648 CYS A N 1
ATOM 5267 C CA . CYS A 1 648 ? -0.272 35.312 -5.332 1 94.62 648 CYS A CA 1
ATOM 5268 C C . CYS A 1 648 ? 0.983 35 -4.527 1 94.62 648 CYS A C 1
ATOM 5270 O O . CYS A 1 648 ? 0.927 34.25 -3.541 1 94.62 648 CYS A O 1
ATOM 5272 N N . VAL A 1 649 ? 2.074 35.5 -4.984 1 93.06 649 VAL A N 1
ATOM 5273 C CA . VAL A 1 649 ? 3.348 35.406 -4.277 1 93.06 649 VAL A CA 1
ATOM 5274 C C . VAL A 1 649 ? 3.42 36.438 -3.178 1 93.06 649 VAL A C 1
ATOM 5276 O O . VAL A 1 649 ? 2.793 37.5 -3.279 1 93.06 649 VAL A O 1
ATOM 5279 N N . ILE A 1 650 ? 4.152 36.188 -2.17 1 93.5 650 ILE A N 1
ATOM 5280 C CA . ILE A 1 650 ? 4.289 37.125 -1.081 1 93.5 650 ILE A CA 1
ATOM 5281 C C . ILE A 1 650 ? 5.07 38.344 -1.562 1 93.5 650 ILE A C 1
ATOM 5283 O O . ILE A 1 650 ? 5.832 38.281 -2.531 1 93.5 650 ILE A O 1
ATOM 5287 N N . ASP A 1 651 ? 4.918 39.438 -0.89 1 91.81 651 ASP A N 1
ATOM 5288 C CA . ASP A 1 651 ? 5.543 40.688 -1.295 1 91.81 651 ASP A CA 1
ATOM 5289 C C . ASP A 1 651 ? 7.043 40.688 -1.004 1 91.81 651 ASP A C 1
ATOM 5291 O O . ASP A 1 651 ? 7.852 41.031 -1.868 1 91.81 651 ASP A O 1
ATOM 5295 N N . LYS A 1 652 ? 7.539 40.281 0.185 1 94.06 652 LYS A N 1
ATOM 5296 C CA . LYS A 1 652 ? 8.938 40.312 0.616 1 94.06 652 LYS A CA 1
ATOM 5297 C C . LYS A 1 652 ? 9.617 38.969 0.344 1 94.06 652 LYS A C 1
ATOM 5299 O O . LYS A 1 652 ? 9.852 38.188 1.268 1 94.06 652 LYS A O 1
ATOM 5304 N N . GLU A 1 653 ? 10.125 38.781 -0.855 1 94.38 653 GLU A N 1
ATOM 5305 C CA . GLU A 1 653 ? 10.688 37.469 -1.236 1 94.38 653 GLU A CA 1
ATOM 5306 C C . GLU A 1 653 ? 12.141 37.375 -0.804 1 94.38 653 GLU A C 1
ATOM 5308 O O . GLU A 1 653 ? 12.539 36.344 -0.214 1 94.38 653 GLU A O 1
ATOM 5313 N N . ASN A 1 654 ? 12.961 38.531 -1.183 1 96.5 654 ASN A N 1
ATOM 5314 C CA . ASN A 1 654 ? 14.367 38.625 -0.808 1 96.5 654 ASN A CA 1
ATOM 5315 C C . ASN A 1 654 ? 15.109 37.312 -1.09 1 96.5 654 ASN A C 1
ATOM 5317 O O . ASN A 1 654 ? 15.766 36.75 -0.206 1 96.5 654 ASN A O 1
ATOM 5321 N N . ASN A 1 655 ? 15.117 36.875 -2.285 1 97.44 655 ASN A N 1
ATOM 5322 C CA . ASN A 1 655 ? 15.531 35.531 -2.674 1 97.44 655 ASN A CA 1
ATOM 5323 C C . ASN A 1 655 ? 17.047 35.375 -2.68 1 97.44 655 ASN A C 1
ATOM 5325 O O . ASN A 1 655 ? 17.578 34.281 -2.654 1 97.44 655 ASN A O 1
ATOM 5329 N N . PHE A 1 656 ? 17.812 36.469 -2.645 1 96.94 656 PHE A N 1
ATOM 5330 C CA . PHE A 1 656 ? 19.219 36.344 -3.02 1 96.94 656 PHE A CA 1
ATOM 5331 C C . PHE A 1 656 ? 20.125 36.719 -1.853 1 96.94 656 PHE A C 1
ATOM 5333 O O . PHE A 1 656 ? 21.297 36.375 -1.83 1 96.94 656 PHE A O 1
ATOM 5340 N N . LYS A 1 657 ? 19.656 37.438 -0.869 1 96.69 657 LYS A N 1
ATOM 5341 C CA . LYS A 1 657 ? 20.5 37.969 0.194 1 96.69 657 LYS A CA 1
ATOM 5342 C C . LYS A 1 657 ? 21.062 36.812 1.057 1 96.69 657 LYS A C 1
ATOM 5344 O O . LYS A 1 657 ? 22.281 36.688 1.207 1 96.69 657 LYS A O 1
ATOM 5349 N N . GLN A 1 658 ? 20.219 36 1.637 1 97.25 658 GLN A N 1
ATOM 5350 C CA . GLN A 1 658 ? 20.656 35 2.609 1 97.25 658 GLN A CA 1
ATOM 5351 C C . GLN A 1 658 ? 21.531 33.938 1.954 1 97.25 658 GLN A C 1
ATOM 5353 O O . GLN A 1 658 ? 22.531 33.469 2.539 1 97.25 658 GLN A O 1
ATOM 5358 N N . PRO A 1 659 ? 21.188 33.469 0.728 1 97.31 659 PRO A N 1
ATOM 5359 C CA . PRO A 1 659 ? 22.125 32.562 0.082 1 97.31 659 PRO A CA 1
ATOM 5360 C C . PRO A 1 659 ? 23.516 33.156 -0.118 1 97.31 659 PRO A C 1
ATOM 5362 O O . PRO A 1 659 ? 24.516 32.469 0.065 1 97.31 659 PRO A O 1
ATOM 5365 N N . GLY A 1 660 ? 23.547 34.375 -0.491 1 96.19 660 GLY A N 1
ATOM 5366 C CA . GLY A 1 660 ? 24.828 35.031 -0.634 1 96.19 660 GLY A CA 1
ATOM 5367 C C . GLY A 1 660 ? 25.594 35.156 0.669 1 96.19 660 GLY A C 1
ATOM 5368 O O . GLY A 1 660 ? 26.797 34.875 0.71 1 96.19 660 GLY A O 1
ATOM 5369 N N . ASP A 1 661 ? 24.891 35.562 1.71 1 95.94 661 ASP A N 1
ATOM 5370 C CA . ASP A 1 661 ? 25.5 35.688 3.031 1 95.94 661 ASP A CA 1
ATOM 5371 C C . ASP A 1 661 ? 26.094 34.344 3.479 1 95.94 661 ASP A C 1
ATOM 5373 O O . ASP A 1 661 ? 27.188 34.281 4.02 1 95.94 661 ASP A O 1
ATOM 5377 N N . ARG A 1 662 ? 25.391 33.281 3.266 1 96.62 662 ARG A N 1
ATOM 5378 C CA . ARG A 1 662 ? 25.844 31.953 3.686 1 96.62 662 ARG A CA 1
ATOM 5379 C C . ARG A 1 662 ? 27.094 31.516 2.902 1 96.62 662 ARG A C 1
ATOM 5381 O O . ARG A 1 662 ? 28.062 31.062 3.488 1 96.62 662 ARG A O 1
ATOM 5388 N N . TYR A 1 663 ? 27.047 31.672 1.597 1 95.75 663 TYR A N 1
ATOM 5389 C CA . TYR A 1 663 ? 28.203 31.312 0.787 1 95.75 663 TYR A CA 1
ATOM 5390 C C . TYR A 1 663 ? 29.453 32.062 1.243 1 95.75 663 TYR A C 1
ATOM 5392 O O . TYR A 1 663 ? 30.516 31.469 1.385 1 95.75 663 TYR A O 1
ATOM 5400 N N . ARG A 1 664 ? 29.312 33.344 1.531 1 95.44 664 ARG A N 1
ATOM 5401 C CA . ARG A 1 664 ? 30.438 34.188 1.916 1 95.44 664 ARG A CA 1
ATOM 5402 C C . ARG A 1 664 ? 30.969 33.781 3.291 1 95.44 664 ARG A C 1
ATOM 5404 O O . ARG A 1 664 ? 32.125 34.062 3.621 1 95.44 664 ARG A O 1
ATOM 5411 N N . SER A 1 665 ? 30.109 33.156 4.062 1 95.88 665 SER A N 1
ATOM 5412 C CA . SER A 1 665 ? 30.531 32.75 5.402 1 95.88 665 SER A CA 1
ATOM 5413 C C . SER A 1 665 ? 31.391 31.5 5.352 1 95.88 665 SER A C 1
ATOM 5415 O O . SER A 1 665 ? 32.031 31.141 6.344 1 95.88 665 SER A O 1
ATOM 5417 N N . PHE A 1 666 ? 31.5 30.797 4.238 1 97 666 PHE A N 1
ATOM 5418 C CA . PHE A 1 666 ? 32.281 29.578 4.113 1 97 666 PHE A CA 1
ATOM 5419 C C . PHE A 1 666 ? 33.781 29.891 4.062 1 97 666 PHE A C 1
ATOM 5421 O O . PHE A 1 666 ? 34.156 30.953 3.57 1 97 666 PHE A O 1
ATOM 5428 N N . SER A 1 667 ? 34.594 28.922 4.508 1 97.44 667 SER A N 1
ATOM 5429 C CA . SER A 1 667 ? 36.031 28.984 4.242 1 97.44 667 SER A CA 1
ATOM 5430 C C . SER A 1 667 ? 36.344 28.781 2.76 1 97.44 667 SER A C 1
ATOM 5432 O O . SER A 1 667 ? 35.5 28.234 2.023 1 97.44 667 SER A O 1
ATOM 5434 N N . PRO A 1 668 ? 37.5 29.188 2.299 1 96.38 668 PRO A N 1
ATOM 5435 C CA . PRO A 1 668 ? 37.844 29.094 0.873 1 96.38 668 PRO A CA 1
ATOM 5436 C C . PRO A 1 668 ? 37.75 27.656 0.345 1 96.38 668 PRO A C 1
ATOM 5438 O O . PRO A 1 668 ? 37.281 27.438 -0.762 1 96.38 668 PRO A O 1
ATOM 5441 N N . ASP A 1 669 ? 38.281 26.75 1.104 1 97.31 669 ASP A N 1
ATOM 5442 C CA . ASP A 1 669 ? 38.219 25.359 0.662 1 97.31 669 ASP A CA 1
ATOM 5443 C C . ASP A 1 669 ? 36.781 24.859 0.558 1 97.31 669 ASP A C 1
ATOM 5445 O O . ASP A 1 669 ? 36.438 24.109 -0.354 1 97.31 669 ASP A O 1
ATOM 5449 N N . ARG A 1 670 ? 36 25.25 1.489 1 97.25 670 ARG A N 1
ATOM 5450 C CA . ARG A 1 670 ? 34.594 24.906 1.49 1 97.25 670 ARG A CA 1
ATOM 5451 C C . ARG A 1 670 ? 33.875 25.562 0.324 1 97.25 670 ARG A C 1
ATOM 5453 O O . ARG A 1 670 ? 33 24.938 -0.305 1 97.25 670 ARG A O 1
ATOM 5460 N N . GLN A 1 671 ? 34.188 26.766 -0.032 1 96.44 671 GLN A N 1
ATOM 5461 C CA . GLN A 1 671 ? 33.625 27.453 -1.195 1 96.44 671 GLN A CA 1
ATOM 5462 C C . GLN A 1 671 ? 33.969 26.719 -2.486 1 96.44 671 GLN A C 1
ATOM 5464 O O . GLN A 1 671 ? 33.125 26.578 -3.377 1 96.44 671 GLN A O 1
ATOM 5469 N N . GLU A 1 672 ? 35.219 26.312 -2.541 1 96.56 672 GLU A N 1
ATOM 5470 C CA . GLU A 1 672 ? 35.656 25.609 -3.738 1 96.56 672 GLU A CA 1
ATOM 5471 C C . GLU A 1 672 ? 34.906 24.312 -3.945 1 96.56 672 GLU A C 1
ATOM 5473 O O . GLU A 1 672 ? 34.5 24 -5.066 1 96.56 672 GLU A O 1
ATOM 5478 N N . ARG A 1 673 ? 34.719 23.531 -2.871 1 97.56 673 ARG A N 1
ATOM 5479 C CA . ARG A 1 673 ? 33.938 22.297 -2.975 1 97.56 673 ARG A CA 1
ATOM 5480 C C . ARG A 1 673 ? 32.5 22.578 -3.389 1 97.56 673 ARG A C 1
ATOM 5482 O O . ARG A 1 673 ? 31.938 21.859 -4.207 1 97.56 673 ARG A O 1
ATOM 5489 N N . PHE A 1 674 ? 31.969 23.656 -2.836 1 97.38 674 PHE A N 1
ATOM 5490 C CA . PHE A 1 674 ? 30.609 24.062 -3.164 1 97.38 674 PHE A CA 1
ATOM 5491 C C . PHE A 1 674 ? 30.484 24.391 -4.648 1 97.38 674 PHE A C 1
ATOM 5493 O O . PHE A 1 674 ? 29.578 23.891 -5.324 1 97.38 674 PHE A O 1
ATOM 5500 N N . ILE A 1 675 ? 31.391 25.156 -5.188 1 95.75 675 ILE A N 1
ATOM 5501 C CA . ILE A 1 675 ? 31.375 25.594 -6.582 1 95.75 675 ILE A CA 1
ATOM 5502 C C . ILE A 1 675 ? 31.562 24.375 -7.492 1 95.75 675 ILE A C 1
ATOM 5504 O O . ILE A 1 675 ? 30.922 24.281 -8.539 1 95.75 675 ILE A O 1
ATOM 5508 N N . THR A 1 676 ? 32.406 23.531 -7.094 1 96.94 676 THR A N 1
ATOM 5509 C CA . THR A 1 676 ? 32.656 22.312 -7.879 1 96.94 676 THR A CA 1
ATOM 5510 C C . THR A 1 676 ? 31.359 21.5 -8.023 1 96.94 676 THR A C 1
ATOM 5512 O O . THR A 1 676 ? 31.062 21 -9.102 1 96.94 676 THR A O 1
ATOM 5515 N N . ARG A 1 677 ? 30.609 21.391 -6.953 1 97.12 677 ARG A N 1
ATOM 5516 C CA . ARG A 1 677 ? 29.344 20.672 -6.988 1 97.12 677 ARG A CA 1
ATOM 5517 C C . ARG A 1 677 ? 28.328 21.375 -7.879 1 97.12 677 ARG A C 1
ATOM 5519 O O . ARG A 1 677 ? 27.609 20.719 -8.641 1 97.12 677 ARG A O 1
ATOM 5526 N N . ILE A 1 678 ? 28.25 22.656 -7.785 1 96.62 678 ILE A N 1
ATOM 5527 C CA . ILE A 1 678 ? 27.328 23.453 -8.586 1 96.62 678 ILE A CA 1
ATOM 5528 C C . ILE A 1 678 ? 27.656 23.297 -10.07 1 96.62 678 ILE A C 1
ATOM 5530 O O . ILE A 1 678 ? 26.766 23.047 -10.891 1 96.62 678 ILE A O 1
ATOM 5534 N N . VAL A 1 679 ? 28.969 23.422 -10.375 1 95.94 679 VAL A N 1
ATOM 5535 C CA . VAL A 1 679 ? 29.406 23.312 -11.758 1 95.94 679 VAL A CA 1
ATOM 5536 C C . VAL A 1 679 ? 29.156 21.891 -12.273 1 95.94 679 VAL A C 1
ATOM 5538 O O . VAL A 1 679 ? 28.781 21.703 -13.43 1 95.94 679 VAL A O 1
ATOM 5541 N N . GLY A 1 680 ? 29.406 20.984 -11.398 1 96.19 680 GLY A N 1
ATOM 5542 C CA . GLY A 1 680 ? 29.125 19.609 -11.766 1 96.19 680 GLY A CA 1
ATOM 5543 C C . GLY A 1 680 ? 27.672 19.391 -12.195 1 96.19 680 GLY A C 1
ATOM 5544 O O . GLY A 1 680 ? 27.422 18.75 -13.219 1 96.19 680 GLY A O 1
ATOM 5545 N N . ALA A 1 681 ? 26.734 19.875 -11.477 1 96.38 681 ALA A N 1
ATOM 5546 C CA . ALA A 1 681 ? 25.312 19.75 -11.805 1 96.38 681 ALA A CA 1
ATOM 5547 C C . ALA A 1 681 ? 24.984 20.484 -13.094 1 96.38 681 ALA A C 1
ATOM 5549 O O . ALA A 1 681 ? 24.219 19.984 -13.922 1 96.38 681 ALA A O 1
ATOM 5550 N N . LEU A 1 682 ? 25.562 21.641 -13.289 1 96.75 682 LEU A N 1
ATOM 5551 C CA . LEU A 1 682 ? 25.281 22.469 -14.453 1 96.75 682 LEU A CA 1
ATOM 5552 C C . LEU A 1 682 ? 25.906 21.875 -15.711 1 96.75 682 LEU A C 1
ATOM 5554 O O . LEU A 1 682 ? 25.547 22.266 -16.828 1 96.75 682 LEU A O 1
ATOM 5558 N N . SER A 1 683 ? 26.781 20.969 -15.531 1 95.44 683 SER A N 1
ATOM 5559 C CA . SER A 1 683 ? 27.484 20.375 -16.656 1 95.44 683 SER A CA 1
ATOM 5560 C C . SER A 1 683 ? 26.719 19.172 -17.219 1 95.44 683 SER A C 1
ATOM 5562 O O . SER A 1 683 ? 27.141 18.562 -18.203 1 95.44 683 SER A O 1
ATOM 5564 N N . ASP A 1 684 ? 25.672 18.812 -16.547 1 94.5 684 ASP A N 1
ATOM 5565 C CA . ASP A 1 684 ? 24.828 17.766 -17.109 1 94.5 684 ASP A CA 1
ATOM 5566 C C . ASP A 1 684 ? 24.5 18.047 -18.578 1 94.5 684 ASP A C 1
ATOM 5568 O O . ASP A 1 684 ? 24.094 19.156 -18.938 1 94.5 684 ASP A O 1
ATOM 5572 N N . PRO A 1 685 ? 24.656 17.047 -19.453 1 94.19 685 PRO A N 1
ATOM 5573 C CA . PRO A 1 685 ? 24.531 17.266 -20.891 1 94.19 685 PRO A CA 1
ATOM 5574 C C . PRO A 1 685 ? 23.125 17.703 -21.297 1 94.19 685 PRO A C 1
ATOM 5576 O O . PRO A 1 685 ? 22.953 18.312 -22.359 1 94.19 685 PRO A O 1
ATOM 5579 N N . ARG A 1 686 ? 22.094 17.453 -20.531 1 96.19 686 ARG A N 1
ATOM 5580 C CA . ARG A 1 686 ? 20.734 17.781 -20.922 1 96.19 686 ARG A CA 1
ATOM 5581 C C . ARG A 1 686 ? 20.312 19.125 -20.359 1 96.19 686 ARG A C 1
ATOM 5583 O O . ARG A 1 686 ? 19.203 19.609 -20.641 1 96.19 686 ARG A O 1
ATOM 5590 N N . VAL A 1 687 ? 21.156 19.766 -19.609 1 98.12 687 VAL A N 1
ATOM 5591 C CA . VAL A 1 687 ? 20.891 21.141 -19.203 1 98.12 687 VAL A CA 1
ATOM 5592 C C . VAL A 1 687 ? 21.047 22.078 -20.406 1 98.12 687 VAL A C 1
ATOM 5594 O O . VAL A 1 687 ? 22.125 22.172 -20.984 1 98.12 687 VAL A O 1
ATOM 5597 N N . THR A 1 688 ? 19.984 22.75 -20.797 1 97.94 688 THR A N 1
ATOM 5598 C CA . THR A 1 688 ? 20 23.625 -21.953 1 97.94 688 THR A CA 1
ATOM 5599 C C . THR A 1 688 ? 20.781 24.906 -21.672 1 97.94 688 THR A C 1
ATOM 5601 O O . THR A 1 688 ? 21.047 25.234 -20.5 1 97.94 688 THR A O 1
ATOM 5604 N N . HIS A 1 689 ? 21.094 25.609 -22.703 1 97.38 689 HIS A N 1
ATOM 5605 C CA . HIS A 1 689 ? 21.781 26.891 -22.562 1 97.38 689 HIS A CA 1
ATOM 5606 C C . HIS A 1 689 ? 20.922 27.875 -21.766 1 97.38 689 HIS A C 1
ATOM 5608 O O . HIS A 1 689 ? 21.453 28.656 -20.969 1 97.38 689 HIS A O 1
ATOM 5614 N N . GLU A 1 690 ? 19.672 27.828 -21.969 1 98.06 690 GLU A N 1
ATOM 5615 C CA . GLU A 1 690 ? 18.766 28.734 -21.266 1 98.06 690 GLU A CA 1
ATOM 5616 C C . GLU A 1 690 ? 18.797 28.484 -19.766 1 98.06 690 GLU A C 1
ATOM 5618 O O . GLU A 1 690 ? 18.953 29.422 -18.984 1 98.06 690 GLU A O 1
ATOM 5623 N N . VAL A 1 691 ? 18.641 27.266 -19.375 1 98.19 691 VAL A N 1
ATOM 5624 C CA . VAL A 1 691 ? 18.625 26.891 -17.953 1 98.19 691 VAL A CA 1
ATOM 5625 C C . VAL A 1 691 ? 19.953 27.25 -17.312 1 98.19 691 VAL A C 1
ATOM 5627 O O . VAL A 1 691 ? 20 27.781 -16.203 1 98.19 691 VAL A O 1
ATOM 5630 N N . ARG A 1 692 ? 21.016 26.953 -18 1 97.5 692 ARG A N 1
ATOM 5631 C CA . ARG A 1 692 ? 22.359 27.281 -17.5 1 97.5 692 ARG A CA 1
ATOM 5632 C C . ARG A 1 692 ? 22.516 28.781 -17.266 1 97.5 692 ARG A C 1
ATOM 5634 O O . ARG A 1 692 ? 23.031 29.203 -16.234 1 97.5 692 ARG A O 1
ATOM 5641 N N . THR A 1 693 ? 22.031 29.547 -18.219 1 97 693 THR A N 1
ATOM 5642 C CA . THR A 1 693 ? 22.141 31 -18.141 1 97 693 THR A CA 1
ATOM 5643 C C . THR A 1 693 ? 21.328 31.531 -16.953 1 97 693 THR A C 1
ATOM 5645 O O . THR A 1 693 ? 21.781 32.438 -16.25 1 97 693 THR A O 1
ATOM 5648 N N . ILE A 1 694 ? 20.188 31 -16.75 1 97.81 694 ILE A N 1
ATOM 5649 C CA . ILE A 1 694 ? 19.344 31.422 -15.633 1 97.81 694 ILE A CA 1
ATOM 5650 C C . ILE A 1 694 ? 20.062 31.141 -14.312 1 97.81 694 ILE A C 1
ATOM 5652 O O . ILE A 1 694 ? 20.109 32 -13.43 1 97.81 694 ILE A O 1
ATOM 5656 N N . TRP A 1 695 ? 20.672 30 -14.195 1 97.25 695 TRP A N 1
ATOM 5657 C CA . TRP A 1 695 ? 21.328 29.625 -12.953 1 97.25 695 TRP A CA 1
ATOM 5658 C C . TRP A 1 695 ? 22.578 30.469 -12.727 1 97.25 695 TRP A C 1
ATOM 5660 O O . TRP A 1 695 ? 22.875 30.859 -11.594 1 97.25 695 TRP A O 1
ATOM 5670 N N . ILE A 1 696 ? 23.297 30.719 -13.773 1 95.44 696 ILE A N 1
ATOM 5671 C CA . ILE A 1 696 ? 24.453 31.609 -13.656 1 95.44 696 ILE A CA 1
ATOM 5672 C C . ILE A 1 696 ? 24 33 -13.211 1 95.44 696 ILE A C 1
ATOM 5674 O O . ILE A 1 696 ? 24.656 33.625 -12.375 1 95.44 696 ILE A O 1
ATOM 5678 N N . SER A 1 697 ? 22.906 33.406 -13.75 1 96 697 SER A N 1
ATOM 5679 C CA . SER A 1 697 ? 22.328 34.656 -13.328 1 96 697 SER A CA 1
ATOM 5680 C C . SER A 1 697 ? 21.953 34.656 -11.852 1 96 697 SER A C 1
ATOM 5682 O O . SER A 1 697 ? 22.234 35.594 -11.117 1 96 697 SER A O 1
ATOM 5684 N N . TYR A 1 698 ? 21.312 33.562 -11.375 1 95.81 698 TYR A N 1
ATOM 5685 C CA . TYR A 1 698 ? 20.953 33.406 -9.969 1 95.81 698 TYR A CA 1
ATOM 5686 C C . TYR A 1 698 ? 22.188 33.531 -9.078 1 95.81 698 TYR A C 1
ATOM 5688 O O . TYR A 1 698 ? 22.219 34.312 -8.141 1 95.81 698 TYR A O 1
ATOM 5696 N N . TRP A 1 699 ? 23.234 32.844 -9.43 1 94.38 699 TRP A N 1
ATOM 5697 C CA . TRP A 1 699 ? 24.438 32.781 -8.602 1 94.38 699 TRP A CA 1
ATOM 5698 C C . TRP A 1 699 ? 25.219 34.062 -8.664 1 94.38 699 TRP A C 1
ATOM 5700 O O . TRP A 1 699 ? 25.906 34.438 -7.707 1 94.38 699 TRP A O 1
ATOM 5710 N N . SER A 1 700 ? 25.094 34.781 -9.758 1 91.62 700 SER A N 1
ATOM 5711 C CA . SER A 1 700 ? 25.719 36.094 -9.867 1 91.62 700 SER A CA 1
ATOM 5712 C C . SER A 1 700 ? 25.078 37.094 -8.938 1 91.62 700 SER A C 1
ATOM 5714 O O . SER A 1 700 ? 25.75 38 -8.398 1 91.62 700 SER A O 1
ATOM 5716 N N . GLN A 1 701 ? 23.875 36.938 -8.844 1 89.88 701 GLN A N 1
ATOM 5717 C CA . GLN A 1 701 ? 23.141 37.844 -7.977 1 89.88 701 GLN A CA 1
ATOM 5718 C C . GLN A 1 701 ? 23.5 37.625 -6.508 1 89.88 701 GLN A C 1
ATOM 5720 O O . GLN A 1 701 ? 23.312 38.5 -5.672 1 89.88 701 GLN A O 1
ATOM 5725 N N . VAL A 1 702 ? 24.031 36.469 -6.23 1 87.62 702 VAL A N 1
ATOM 5726 C CA . VAL A 1 702 ? 24.484 36.125 -4.887 1 87.62 702 VAL A CA 1
ATOM 5727 C C . VAL A 1 702 ? 25.969 36.5 -4.742 1 87.62 702 VAL A C 1
ATOM 5729 O O . VAL A 1 702 ? 26.578 36.188 -3.719 1 87.62 702 VAL A O 1
ATOM 5732 N N . ARG A 1 703 ? 26.578 37.094 -5.773 1 77.56 703 ARG A N 1
ATOM 5733 C CA . ARG A 1 703 ? 27.969 37.562 -5.855 1 77.56 703 ARG A CA 1
ATOM 5734 C C . ARG A 1 703 ? 28.953 36.406 -5.719 1 77.56 703 ARG A C 1
ATOM 5736 O O . ARG A 1 703 ? 29.938 36.5 -4.98 1 77.56 703 ARG A O 1
ATOM 5743 N N . LEU A 1 704 ? 28.484 35.25 -6.188 1 74.25 704 LEU A N 1
ATOM 5744 C CA . LEU A 1 704 ? 29.469 34.188 -6.355 1 74.25 704 LEU A CA 1
ATOM 5745 C C . LEU A 1 704 ? 30.516 34.562 -7.402 1 74.25 704 LEU A C 1
ATOM 5747 O O . LEU A 1 704 ? 30.219 35.344 -8.328 1 74.25 704 LEU A O 1
ATOM 5751 N N . PRO A 1 705 ? 31.781 34.125 -7.105 1 65.81 705 PRO A N 1
ATOM 5752 C CA . PRO A 1 705 ? 32.75 34.406 -8.164 1 65.81 705 PRO A CA 1
ATOM 5753 C C . PRO A 1 705 ? 32.312 33.906 -9.531 1 65.81 705 PRO A C 1
ATOM 5755 O O . PRO A 1 705 ? 31.469 33 -9.609 1 65.81 705 PRO A O 1
ATOM 5758 N N . SER A 1 706 ? 32.688 34.562 -10.547 1 59.38 706 SER A N 1
ATOM 5759 C CA . SER A 1 706 ? 32.281 34.344 -11.93 1 59.38 706 SER A CA 1
ATOM 5760 C C . SER A 1 706 ? 32.375 32.844 -12.289 1 59.38 706 SER A C 1
ATOM 5762 O O . SER A 1 706 ? 33.469 32.25 -12.227 1 59.38 706 SER A O 1
ATOM 5764 N N . LEU A 1 707 ? 31.25 32.125 -12.273 1 56.22 707 LEU A N 1
ATOM 5765 C CA . LEU A 1 707 ? 31.109 30.734 -12.688 1 56.22 707 LEU A CA 1
ATOM 5766 C C . LEU A 1 707 ? 31.266 30.594 -14.195 1 56.22 707 LEU A C 1
ATOM 5768 O O . LEU A 1 707 ? 31.391 29.484 -14.719 1 56.22 707 LEU A O 1
ATOM 5772 N N . ALA A 1 708 ? 31.078 31.781 -15.055 1 44.88 708 ALA A N 1
ATOM 5773 C CA . ALA A 1 708 ? 31.203 31.703 -16.516 1 44.88 708 ALA A CA 1
ATOM 5774 C C . ALA A 1 708 ? 32.656 31.484 -16.938 1 44.88 708 ALA A C 1
ATOM 5776 O O . ALA A 1 708 ? 33.562 32.125 -16.406 1 44.88 708 ALA A O 1
ATOM 5777 N N . MET B 1 1 ? 2.576 -3.393 -29.547 1 60.75 1 MET B N 1
ATOM 5778 C CA . MET B 1 1 ? 2.385 -3.35 -28.109 1 60.75 1 MET B CA 1
ATOM 5779 C C . MET B 1 1 ? 1.503 -2.17 -27.703 1 60.75 1 MET B C 1
ATOM 5781 O O . MET B 1 1 ? 1.854 -1.402 -26.812 1 60.75 1 MET B O 1
ATOM 5785 N N . ASP B 1 2 ? 0.523 -2.025 -28.484 1 67.88 2 ASP B N 1
ATOM 5786 C CA . ASP B 1 2 ? -0.46 -1.013 -28.109 1 67.88 2 ASP B CA 1
ATOM 5787 C C . ASP B 1 2 ? -1.165 -1.384 -26.812 1 67.88 2 ASP B C 1
ATOM 5789 O O . ASP B 1 2 ? -1.892 -2.379 -26.75 1 67.88 2 ASP B O 1
ATOM 5793 N N . PRO B 1 3 ? -0.842 -0.609 -25.797 1 65.12 3 PRO B N 1
ATOM 5794 C CA . PRO B 1 3 ? -1.394 -0.963 -24.5 1 65.12 3 PRO B CA 1
ATOM 5795 C C . PRO B 1 3 ? -2.92 -0.98 -24.484 1 65.12 3 PRO B C 1
ATOM 5797 O O . PRO B 1 3 ? -3.527 -1.562 -23.578 1 65.12 3 PRO B O 1
ATOM 5800 N N . TYR B 1 4 ? -3.475 -0.461 -25.531 1 65.19 4 TYR B N 1
ATOM 5801 C CA . TYR B 1 4 ? -4.93 -0.337 -25.484 1 65.19 4 TYR B CA 1
ATOM 5802 C C . TYR B 1 4 ? -5.586 -1.242 -26.516 1 65.19 4 TYR B C 1
ATOM 5804 O O . TYR B 1 4 ? -6.812 -1.25 -26.641 1 65.19 4 TYR B O 1
ATOM 5812 N N . LYS B 1 5 ? -4.699 -2.025 -27.141 1 72.44 5 LYS B N 1
ATOM 5813 C CA . LYS B 1 5 ? -5.273 -3.061 -28 1 72.44 5 LYS B CA 1
ATOM 5814 C C . LYS B 1 5 ? -5.984 -4.125 -27.172 1 72.44 5 LYS B C 1
ATOM 5816 O O . LYS B 1 5 ? -5.438 -4.617 -26.172 1 72.44 5 LYS B O 1
ATOM 5821 N N . TYR B 1 6 ? -7.262 -4.496 -27.438 1 76.94 6 TYR B N 1
ATOM 5822 C CA . TYR B 1 6 ? -8.102 -5.469 -26.75 1 76.94 6 TYR B CA 1
ATOM 5823 C C . TYR B 1 6 ? -8.359 -5.039 -25.312 1 76.94 6 TYR B C 1
ATOM 5825 O O . TYR B 1 6 ? -8.258 -5.848 -24.375 1 76.94 6 TYR B O 1
ATOM 5833 N N . ARG B 1 7 ? -8.562 -3.838 -25.188 1 74.31 7 ARG B N 1
ATOM 5834 C CA . ARG B 1 7 ? -8.953 -3.354 -23.875 1 74.31 7 ARG B CA 1
ATOM 5835 C C . ARG B 1 7 ? -10.156 -4.125 -23.344 1 74.31 7 ARG B C 1
ATOM 5837 O O . ARG B 1 7 ? -10.984 -4.613 -24.109 1 74.31 7 ARG B O 1
ATOM 5844 N N . PRO B 1 8 ? -10.242 -4.277 -22.078 1 75.31 8 PRO B N 1
ATOM 5845 C CA . PRO B 1 8 ? -11.367 -5.008 -21.5 1 75.31 8 PRO B CA 1
ATOM 5846 C C . PRO B 1 8 ? -12.711 -4.355 -21.812 1 75.31 8 PRO B C 1
ATOM 5848 O O . PRO B 1 8 ? -13 -3.264 -21.312 1 75.31 8 PRO B O 1
ATOM 5851 N N . SER B 1 9 ? -13.398 -4.883 -22.703 1 79.81 9 SER B N 1
ATOM 5852 C CA . SER B 1 9 ? -14.703 -4.379 -23.125 1 79.81 9 SER B CA 1
ATOM 5853 C C . SER B 1 9 ? -15.523 -5.465 -23.812 1 79.81 9 SER B C 1
ATOM 5855 O O . SER B 1 9 ? -14.969 -6.449 -24.312 1 79.81 9 SER B O 1
ATOM 5857 N N . SER B 1 10 ? -16.766 -5.246 -23.812 1 83.31 10 SER B N 1
ATOM 5858 C CA . SER B 1 10 ? -17.672 -6.172 -24.484 1 83.31 10 SER B CA 1
ATOM 5859 C C . SER B 1 10 ? -17.344 -6.281 -25.969 1 83.31 10 SER B C 1
ATOM 5861 O O . SER B 1 10 ? -17.625 -7.297 -26.609 1 83.31 10 SER B O 1
ATOM 5863 N N . ALA B 1 11 ? -16.672 -5.25 -26.484 1 80.69 11 ALA B N 1
ATOM 5864 C CA . ALA B 1 11 ? -16.344 -5.215 -27.906 1 80.69 11 ALA B CA 1
ATOM 5865 C C . ALA B 1 11 ? -15.281 -6.254 -28.25 1 80.69 11 ALA B C 1
ATOM 5867 O O . ALA B 1 11 ? -15.148 -6.656 -29.406 1 80.69 11 ALA B O 1
ATOM 5868 N N . TYR B 1 12 ? -14.578 -6.75 -27.234 1 86.56 12 TYR B N 1
ATOM 5869 C CA . TYR B 1 12 ? -13.477 -7.676 -27.484 1 86.56 12 TYR B CA 1
ATOM 5870 C C . TYR B 1 12 ? -13.703 -8.992 -26.75 1 86.56 12 TYR B C 1
ATOM 5872 O O . TYR B 1 12 ? -12.742 -9.672 -26.375 1 86.56 12 TYR B O 1
ATOM 5880 N N . ASN B 1 13 ? -14.938 -9.328 -26.562 1 90.38 13 ASN B N 1
ATOM 5881 C CA . ASN B 1 13 ? -15.25 -10.609 -25.938 1 90.38 13 ASN B CA 1
ATOM 5882 C C . ASN B 1 13 ? -14.906 -11.781 -26.844 1 90.38 13 ASN B C 1
ATOM 5884 O O . ASN B 1 13 ? -15.195 -11.75 -28.047 1 90.38 13 ASN B O 1
ATOM 5888 N N . SER B 1 14 ? -14.281 -12.719 -26.281 1 93.44 14 SER B N 1
ATOM 5889 C CA . SER B 1 14 ? -14.125 -14 -26.953 1 93.44 14 SER B CA 1
ATOM 5890 C C . SER B 1 14 ? -15.445 -14.758 -27.016 1 93.44 14 SER B C 1
ATOM 5892 O O . SER B 1 14 ? -16.344 -14.531 -26.203 1 93.44 14 SER B O 1
ATOM 5894 N N . PRO B 1 15 ? -15.609 -15.609 -28.031 1 93 15 PRO B N 1
ATOM 5895 C CA . PRO B 1 15 ? -16.828 -16.422 -28.094 1 93 15 PRO B CA 1
ATOM 5896 C C . PRO B 1 15 ? -16.875 -17.516 -27.047 1 93 15 PRO B C 1
ATOM 5898 O O . PRO B 1 15 ? -17.891 -18.203 -26.891 1 93 15 PRO B O 1
ATOM 5901 N N . PHE B 1 16 ? -15.836 -17.734 -26.359 1 95.56 16 PHE B N 1
ATOM 5902 C CA . PHE B 1 16 ? -15.781 -18.734 -25.281 1 95.56 16 PHE B CA 1
ATOM 5903 C C . PHE B 1 16 ? -15.234 -18.109 -24 1 95.56 16 PHE B C 1
ATOM 5905 O O . PHE B 1 16 ? -14.688 -17 -24.031 1 95.56 16 PHE B O 1
ATOM 5912 N N . TRP B 1 17 ? -15.398 -18.828 -22.984 1 94.94 17 TRP B N 1
ATOM 5913 C CA . TRP B 1 17 ? -14.969 -18.359 -21.672 1 94.94 17 TRP B CA 1
ATOM 5914 C C . TRP B 1 17 ? -13.445 -18.359 -21.562 1 94.94 17 TRP B C 1
ATOM 5916 O O . TRP B 1 17 ? -12.781 -19.25 -22.094 1 94.94 17 TRP B O 1
ATOM 5926 N N . THR B 1 18 ? -12.883 -17.312 -20.906 1 96.31 18 THR B N 1
ATOM 5927 C CA . THR B 1 18 ? -11.453 -17.203 -20.656 1 96.31 18 THR B CA 1
ATOM 5928 C C . THR B 1 18 ? -11.18 -16.797 -19.219 1 96.31 18 THR B C 1
ATOM 5930 O O . THR B 1 18 ? -12.094 -16.359 -18.5 1 96.31 18 THR B O 1
ATOM 5933 N N . THR B 1 19 ? -9.969 -17 -18.75 1 96.19 19 THR B N 1
ATOM 5934 C CA . THR B 1 19 ? -9.492 -16.375 -17.516 1 96.19 19 THR B CA 1
ATOM 5935 C C . THR B 1 19 ? -9.281 -14.875 -17.734 1 96.19 19 THR B C 1
ATOM 5937 O O . THR B 1 19 ? -9.398 -14.383 -18.859 1 96.19 19 THR B O 1
ATOM 5940 N N . ASN B 1 20 ? -8.914 -14.148 -16.625 1 94.88 20 ASN B N 1
ATOM 5941 C CA . ASN B 1 20 ? -8.633 -12.719 -16.703 1 94.88 20 ASN B CA 1
ATOM 5942 C C . ASN B 1 20 ? -7.371 -12.445 -17.516 1 94.88 20 ASN B C 1
ATOM 5944 O O . ASN B 1 20 ? -7.18 -11.336 -18.016 1 94.88 20 ASN B O 1
ATOM 5948 N N . SER B 1 21 ? -6.484 -13.453 -17.641 1 96.19 21 SER B N 1
ATOM 5949 C CA . SER B 1 21 ? -5.25 -13.289 -18.406 1 96.19 21 SER B CA 1
ATOM 5950 C C . SER B 1 21 ? -5.438 -13.695 -19.859 1 96.19 21 SER B C 1
ATOM 5952 O O . SER B 1 21 ? -4.48 -13.688 -20.641 1 96.19 21 SER B O 1
ATOM 5954 N N . GLY B 1 22 ? -6.648 -14.156 -20.203 1 95.69 22 GLY B N 1
ATOM 5955 C CA . GLY B 1 22 ? -6.992 -14.375 -21.609 1 95.69 22 GLY B CA 1
ATOM 5956 C C . GLY B 1 22 ? -6.914 -15.836 -22.016 1 95.69 22 GLY B C 1
ATOM 5957 O O . GLY B 1 22 ? -7.203 -16.172 -23.172 1 95.69 22 GLY B O 1
ATOM 5958 N N . ALA B 1 23 ? -6.539 -16.734 -21.109 1 97.38 23 ALA B N 1
ATOM 5959 C CA . ALA B 1 23 ? -6.43 -18.156 -21.453 1 97.38 23 ALA B CA 1
ATOM 5960 C C . ALA B 1 23 ? -7.809 -18.797 -21.578 1 97.38 23 ALA B C 1
ATOM 5962 O O . ALA B 1 23 ? -8.719 -18.484 -20.797 1 97.38 23 ALA B O 1
ATOM 5963 N N . PRO B 1 24 ? -8.008 -19.719 -22.5 1 97.38 24 PRO B N 1
ATOM 5964 C CA . PRO B 1 24 ? -9.305 -20.359 -22.672 1 97.38 24 PRO B CA 1
ATOM 5965 C C . PRO B 1 24 ? -9.68 -21.25 -21.484 1 97.38 24 PRO B C 1
ATOM 5967 O O . PRO B 1 24 ? -8.805 -21.906 -20.906 1 97.38 24 PRO B O 1
ATOM 5970 N N . VAL B 1 25 ? -10.938 -21.266 -21.141 1 97.31 25 VAL B N 1
ATOM 5971 C CA . VAL B 1 25 ? -11.477 -22.109 -20.078 1 97.31 25 VAL B CA 1
ATOM 5972 C C . VAL B 1 25 ? -12.391 -23.172 -20.672 1 97.31 25 VAL B C 1
ATOM 5974 O O . VAL B 1 25 ? -13.469 -22.859 -21.188 1 97.31 25 VAL B O 1
ATOM 5977 N N . TYR B 1 26 ? -12.055 -24.422 -20.578 1 96.31 26 TYR B N 1
ATOM 5978 C CA . TYR B 1 26 ? -12.82 -25.5 -21.203 1 96.31 26 TYR B CA 1
ATOM 5979 C C . TYR B 1 26 ? -13.867 -26.047 -20.234 1 96.31 26 TYR B C 1
ATOM 5981 O O . TYR B 1 26 ? -14.789 -26.75 -20.656 1 96.31 26 TYR B O 1
ATOM 5989 N N . ASN B 1 27 ? -13.727 -25.75 -18.984 1 95.31 27 ASN B N 1
ATOM 5990 C CA . ASN B 1 27 ? -14.672 -26.203 -17.969 1 95.31 27 ASN B CA 1
ATOM 5991 C C . ASN B 1 27 ? -14.828 -25.188 -16.844 1 95.31 27 ASN B C 1
ATOM 5993 O O . ASN B 1 27 ? -13.953 -25.078 -15.977 1 95.31 27 ASN B O 1
ATOM 5997 N N . ASN B 1 28 ? -15.852 -24.484 -16.828 1 94.81 28 ASN B N 1
ATOM 5998 C CA . ASN B 1 28 ? -16.172 -23.484 -15.82 1 94.81 28 ASN B CA 1
ATOM 5999 C C . ASN B 1 28 ? -17.219 -23.969 -14.836 1 94.81 28 ASN B C 1
ATOM 6001 O O . ASN B 1 28 ? -17.891 -23.172 -14.18 1 94.81 28 ASN B O 1
ATOM 6005 N N . ASN B 1 29 ? -17.422 -25.297 -14.711 1 92.69 29 ASN B N 1
ATOM 6006 C CA . ASN B 1 29 ? -18.5 -25.828 -13.875 1 92.69 29 ASN B CA 1
ATOM 6007 C C . ASN B 1 29 ? -17.969 -26.781 -12.805 1 92.69 29 ASN B C 1
ATOM 6009 O O . ASN B 1 29 ? -18.688 -27.141 -11.883 1 92.69 29 ASN B O 1
ATOM 6013 N N . SER B 1 30 ? -16.734 -27.141 -12.969 1 94.75 30 SER B N 1
ATOM 6014 C CA . SER B 1 30 ? -16.172 -28.109 -12.023 1 94.75 30 SER B CA 1
ATOM 6015 C C . SER B 1 30 ? -14.781 -27.688 -11.562 1 94.75 30 SER B C 1
ATOM 6017 O O . SER B 1 30 ? -13.984 -27.188 -12.359 1 94.75 30 SER B O 1
ATOM 6019 N N . SER B 1 31 ? -14.57 -27.922 -10.281 1 96.5 31 SER B N 1
ATOM 6020 C CA . SER B 1 31 ? -13.234 -27.719 -9.727 1 96.5 31 SER B CA 1
ATOM 6021 C C . SER B 1 31 ? -12.305 -28.875 -10.062 1 96.5 31 SER B C 1
ATOM 6023 O O . SER B 1 31 ? -12.766 -29.953 -10.445 1 96.5 31 SER B O 1
ATOM 6025 N N . LEU B 1 32 ? -11 -28.594 -10 1 95.81 32 LEU B N 1
ATOM 6026 C CA . LEU B 1 32 ? -10 -29.625 -10.227 1 95.81 32 LEU B CA 1
ATOM 6027 C C . LEU B 1 32 ? -9.773 -30.453 -8.969 1 95.81 32 LEU B C 1
ATOM 6029 O O . LEU B 1 32 ? -9.195 -29.969 -7.996 1 95.81 32 LEU B O 1
ATOM 6033 N N . THR B 1 33 ? -10.242 -31.75 -8.977 1 95.31 33 THR B N 1
ATOM 6034 C CA . THR B 1 33 ? -10.203 -32.594 -7.797 1 95.31 33 THR B CA 1
ATOM 6035 C C . THR B 1 33 ? -9.328 -33.812 -8.039 1 95.31 33 THR B C 1
ATOM 6037 O O . THR B 1 33 ? -8.992 -34.125 -9.188 1 95.31 33 THR B O 1
ATOM 6040 N N . VAL B 1 34 ? -8.891 -34.469 -6.902 1 94.62 34 VAL B N 1
ATOM 6041 C CA . VAL B 1 34 ? -8.273 -35.781 -6.973 1 94.62 34 VAL B CA 1
ATOM 6042 C C . VAL B 1 34 ? -9.344 -36.844 -7.254 1 94.62 34 VAL B C 1
ATOM 6044 O O . VAL B 1 34 ? -10 -37.312 -6.332 1 94.62 34 VAL B O 1
ATOM 6047 N N . GLY B 1 35 ? -9.398 -37.281 -8.398 1 90.06 35 GLY B N 1
ATOM 6048 C CA . GLY B 1 35 ? -10.5 -38.156 -8.758 1 90.06 35 GLY B CA 1
ATOM 6049 C C . GLY B 1 35 ? -11.859 -37.5 -8.656 1 90.06 35 GLY B C 1
ATOM 6050 O O . GLY B 1 35 ? -11.945 -36.281 -8.406 1 90.06 35 GLY B O 1
ATOM 6051 N N . THR B 1 36 ? -12.875 -38.188 -8.812 1 87.12 36 THR B N 1
ATOM 6052 C CA . THR B 1 36 ? -14.227 -37.656 -8.922 1 87.12 36 THR B CA 1
ATOM 6053 C C . THR B 1 36 ? -14.734 -37.188 -7.555 1 87.12 36 THR B C 1
ATOM 6055 O O . THR B 1 36 ? -15.641 -36.375 -7.469 1 87.12 36 THR B O 1
ATOM 6058 N N . ARG B 1 37 ? -14.172 -37.688 -6.516 1 88.56 37 ARG B N 1
ATOM 6059 C CA . ARG B 1 37 ? -14.711 -37.406 -5.195 1 88.56 37 ARG B CA 1
ATOM 6060 C C . ARG B 1 37 ? -13.609 -36.906 -4.258 1 88.56 37 ARG B C 1
ATOM 6062 O O . ARG B 1 37 ? -13.812 -36.812 -3.043 1 88.56 37 ARG B O 1
ATOM 6069 N N . GLY B 1 38 ? -12.484 -36.688 -4.801 1 92.12 38 GLY B N 1
ATOM 6070 C CA . GLY B 1 38 ? -11.375 -36.281 -3.943 1 92.12 38 GLY B CA 1
ATOM 6071 C C . GLY B 1 38 ? -11.32 -34.812 -3.67 1 92.12 38 GLY B C 1
ATOM 6072 O O . GLY B 1 38 ? -12.203 -34.062 -4.094 1 92.12 38 GLY B O 1
ATOM 6073 N N . PRO B 1 39 ? -10.359 -34.375 -2.855 1 95.12 39 PRO B N 1
ATOM 6074 C CA . PRO B 1 39 ? -10.219 -32.938 -2.496 1 95.12 39 PRO B CA 1
ATOM 6075 C C . PRO B 1 39 ? -9.781 -32.094 -3.676 1 95.12 39 PRO B C 1
ATOM 6077 O O . PRO B 1 39 ? -9.289 -32.594 -4.68 1 95.12 39 PRO B O 1
ATOM 6080 N N . ILE B 1 40 ? -9.984 -30.797 -3.537 1 96.75 40 ILE B N 1
ATOM 6081 C CA . ILE B 1 40 ? -9.625 -29.812 -4.559 1 96.75 40 ILE B CA 1
ATOM 6082 C C . ILE B 1 40 ? -8.125 -29.531 -4.492 1 96.75 40 ILE B C 1
ATOM 6084 O O . ILE B 1 40 ? -7.555 -29.438 -3.402 1 96.75 40 ILE B O 1
ATOM 6088 N N . LEU B 1 41 ? -7.543 -29.344 -5.637 1 96.88 41 LEU B N 1
ATOM 6089 C CA . LEU B 1 41 ? -6.109 -29.094 -5.738 1 96.88 41 LEU B CA 1
ATOM 6090 C C . LEU B 1 41 ? -5.812 -27.594 -5.684 1 96.88 41 LEU B C 1
ATOM 6092 O O . LEU B 1 41 ? -6.555 -26.797 -6.25 1 96.88 41 LEU B O 1
ATOM 6096 N N . LEU B 1 42 ? -4.668 -27.25 -5.031 1 97.5 42 LEU B N 1
ATOM 6097 C CA . LEU B 1 42 ? -4.234 -25.859 -4.918 1 97.5 42 LEU B CA 1
ATOM 6098 C C . LEU B 1 42 ? -3.936 -25.266 -6.293 1 97.5 42 LEU B C 1
ATOM 6100 O O . LEU B 1 42 ? -4.105 -24.062 -6.508 1 97.5 42 LEU B O 1
ATOM 6104 N N . GLU B 1 43 ? -3.533 -26.062 -7.242 1 96.62 43 GLU B N 1
ATOM 6105 C CA . GLU B 1 43 ? -3.1 -25.594 -8.555 1 96.62 43 GLU B CA 1
ATOM 6106 C C . GLU B 1 43 ? -4.293 -25.203 -9.422 1 96.62 43 GLU B C 1
ATOM 6108 O O . GLU B 1 43 ? -4.121 -24.766 -10.562 1 96.62 43 GLU B O 1
ATOM 6113 N N . ASP B 1 44 ? -5.539 -25.406 -8.945 1 97.12 44 ASP B N 1
ATOM 6114 C CA . ASP B 1 44 ? -6.719 -24.969 -9.672 1 97.12 44 ASP B CA 1
ATOM 6115 C C . ASP B 1 44 ? -6.793 -23.438 -9.734 1 97.12 44 ASP B C 1
ATOM 6117 O O . ASP B 1 44 ? -7.66 -22.828 -9.102 1 97.12 44 ASP B O 1
ATOM 6121 N N . TYR B 1 45 ? -6.016 -22.891 -10.555 1 97.06 45 TYR B N 1
ATOM 6122 C CA . TYR B 1 45 ? -5.891 -21.438 -10.656 1 97.06 45 TYR B CA 1
ATOM 6123 C C . TYR B 1 45 ? -7.215 -20.812 -11.062 1 97.06 45 TYR B C 1
ATOM 6125 O O . TYR B 1 45 ? -7.566 -19.719 -10.594 1 97.06 45 TYR B O 1
ATOM 6133 N N . HIS B 1 46 ? -7.891 -21.438 -11.984 1 96.62 46 HIS B N 1
ATOM 6134 C CA . HIS B 1 46 ? -9.156 -20.859 -12.445 1 96.62 46 HIS B CA 1
ATOM 6135 C C . HIS B 1 46 ? -10.141 -20.703 -11.297 1 96.62 46 HIS B C 1
ATOM 6137 O O . HIS B 1 46 ? -10.773 -19.656 -11.156 1 96.62 46 HIS B O 1
ATOM 6143 N N . LEU B 1 47 ? -10.305 -21.797 -10.516 1 97.38 47 LEU B N 1
ATOM 6144 C CA . LEU B 1 47 ? -11.18 -21.703 -9.352 1 97.38 47 LEU B CA 1
ATOM 6145 C C . LEU B 1 47 ? -10.727 -20.594 -8.414 1 97.38 47 LEU B C 1
ATOM 6147 O O . LEU B 1 47 ? -11.547 -19.781 -7.957 1 97.38 47 LEU B O 1
ATOM 6151 N N . VAL B 1 48 ? -9.438 -20.578 -8.125 1 97 48 VAL B N 1
ATOM 6152 C CA . VAL B 1 48 ? -8.883 -19.609 -7.188 1 97 48 VAL B CA 1
ATOM 6153 C C . VAL B 1 48 ? -9.133 -18.188 -7.691 1 97 48 VAL B C 1
ATOM 6155 O O . VAL B 1 48 ? -9.555 -17.312 -6.93 1 97 48 VAL B O 1
ATOM 6158 N N . GLU B 1 49 ? -8.844 -17.922 -8.945 1 96.69 49 GLU B N 1
ATOM 6159 C CA . GLU B 1 49 ? -9.07 -16.609 -9.523 1 96.69 49 GLU B CA 1
ATOM 6160 C C . GLU B 1 49 ? -10.539 -16.203 -9.43 1 96.69 49 GLU B C 1
ATOM 6162 O O . GLU B 1 49 ? -10.859 -15.07 -9.062 1 96.69 49 GLU B O 1
ATOM 6167 N N . LYS B 1 50 ? -11.422 -17.125 -9.805 1 96.62 50 LYS B N 1
ATOM 6168 C CA . LYS B 1 50 ? -12.859 -16.859 -9.82 1 96.62 50 LYS B CA 1
ATOM 6169 C C . LYS B 1 50 ? -13.359 -16.5 -8.422 1 96.62 50 LYS B C 1
ATOM 6171 O O . LYS B 1 50 ? -14.062 -15.5 -8.25 1 96.62 50 LYS B O 1
ATOM 6176 N N . LEU B 1 51 ? -12.992 -17.266 -7.445 1 97 51 LEU B N 1
ATOM 6177 C CA . LEU B 1 51 ? -13.438 -17.031 -6.074 1 97 51 LEU B CA 1
ATOM 6178 C C . LEU B 1 51 ? -12.781 -15.773 -5.504 1 97 51 LEU B C 1
ATOM 6180 O O . LEU B 1 51 ? -13.414 -15.023 -4.762 1 97 51 LEU B O 1
ATOM 6184 N N . ALA B 1 52 ? -11.492 -15.609 -5.801 1 96.69 52 ALA B N 1
ATOM 6185 C CA . ALA B 1 52 ? -10.797 -14.43 -5.309 1 96.69 52 ALA B CA 1
ATOM 6186 C C . ALA B 1 52 ? -11.438 -13.148 -5.84 1 96.69 52 ALA B C 1
ATOM 6188 O O . ALA B 1 52 ? -11.547 -12.156 -5.117 1 96.69 52 ALA B O 1
ATOM 6189 N N . ASN B 1 53 ? -11.82 -13.117 -7.109 1 95.69 53 ASN B N 1
ATOM 6190 C CA . ASN B 1 53 ? -12.508 -11.969 -7.684 1 95.69 53 ASN B CA 1
ATOM 6191 C C . ASN B 1 53 ? -13.883 -11.766 -7.043 1 95.69 53 ASN B C 1
ATOM 6193 O O . ASN B 1 53 ? -14.258 -10.633 -6.719 1 95.69 53 ASN B O 1
ATOM 6197 N N . PHE B 1 54 ? -14.609 -12.883 -6.891 1 96.62 54 PHE B N 1
ATOM 6198 C CA . PHE B 1 54 ? -15.93 -12.836 -6.277 1 96.62 54 PHE B CA 1
ATOM 6199 C C . PHE B 1 54 ? -15.859 -12.211 -4.891 1 96.62 54 PHE B C 1
ATOM 6201 O O . PHE B 1 54 ? -16.656 -11.328 -4.562 1 96.62 54 PHE B O 1
ATOM 6208 N N . ASP B 1 55 ? -14.844 -12.602 -4.148 1 96.31 55 ASP B N 1
ATOM 6209 C CA . ASP B 1 55 ? -14.688 -12.141 -2.773 1 96.31 55 ASP B CA 1
ATOM 6210 C C . ASP B 1 55 ? -14.367 -10.648 -2.725 1 96.31 55 ASP B C 1
ATOM 6212 O O . ASP B 1 55 ? -14.469 -10.023 -1.666 1 96.31 55 ASP B O 1
ATOM 6216 N N . ARG B 1 56 ? -14.062 -10.078 -3.816 1 96.44 56 ARG B N 1
ATOM 6217 C CA . ARG B 1 56 ? -13.602 -8.695 -3.834 1 96.44 56 ARG B CA 1
ATOM 6218 C C . ARG B 1 56 ? -14.469 -7.836 -4.754 1 96.44 56 ARG B C 1
ATOM 6220 O O . ARG B 1 56 ? -14.031 -6.793 -5.234 1 96.44 56 ARG B O 1
ATOM 6227 N N . GLU B 1 57 ? -15.617 -8.211 -4.945 1 95.06 57 GLU B N 1
ATOM 6228 C CA . GLU B 1 57 ? -16.516 -7.508 -5.863 1 95.06 57 GLU B CA 1
ATOM 6229 C C . GLU B 1 57 ? -17.047 -6.227 -5.234 1 95.06 57 GLU B C 1
ATOM 6231 O O . GLU B 1 57 ? -17.453 -5.305 -5.941 1 95.06 57 GLU B O 1
ATOM 6236 N N . ARG B 1 58 ? -17.031 -6.176 -3.938 1 94.88 58 ARG B N 1
ATOM 6237 C CA . ARG B 1 58 ? -17.656 -5.039 -3.258 1 94.88 58 ARG B CA 1
ATOM 6238 C C . ARG B 1 58 ? -16.609 -3.996 -2.877 1 94.88 58 ARG B C 1
ATOM 6240 O O . ARG B 1 58 ? -15.484 -4.34 -2.502 1 94.88 58 ARG B O 1
ATOM 6247 N N . ILE B 1 59 ? -16.953 -2.76 -2.941 1 93.38 59 ILE B N 1
ATOM 6248 C CA . ILE B 1 59 ? -16.188 -1.635 -2.422 1 93.38 59 ILE B CA 1
ATOM 6249 C C . ILE B 1 59 ? -16.891 -1.039 -1.209 1 93.38 59 ILE B C 1
ATOM 6251 O O . ILE B 1 59 ? -18.047 -1.368 -0.937 1 93.38 59 ILE B O 1
ATOM 6255 N N . PRO B 1 60 ? -16.25 -0.165 -0.411 1 93.12 60 PRO B N 1
ATOM 6256 C CA . PRO B 1 60 ? -16.938 0.419 0.745 1 93.12 60 PRO B CA 1
ATOM 6257 C C . PRO B 1 60 ? -18.203 1.169 0.36 1 93.12 60 PRO B C 1
ATOM 6259 O O . PRO B 1 60 ? -18.219 1.89 -0.641 1 93.12 60 PRO B O 1
ATOM 6262 N N . GLU B 1 61 ? -19.188 0.909 1.127 1 93.38 61 GLU B N 1
ATOM 6263 C CA . GLU B 1 61 ? -20.469 1.594 0.915 1 93.38 61 GLU B CA 1
ATOM 6264 C C . GLU B 1 61 ? -20.344 3.082 1.231 1 93.38 61 GLU B C 1
ATOM 6266 O O . GLU B 1 61 ? -19.547 3.482 2.074 1 93.38 61 GLU B O 1
ATOM 6271 N N . ARG B 1 62 ? -21.172 3.861 0.561 1 94.38 62 ARG B N 1
ATOM 6272 C CA . ARG B 1 62 ? -21.312 5.262 0.952 1 94.38 62 ARG B CA 1
ATOM 6273 C C . ARG B 1 62 ? -21.953 5.383 2.332 1 94.38 62 ARG B C 1
ATOM 6275 O O . ARG B 1 62 ? -22.906 4.68 2.639 1 94.38 62 ARG B O 1
ATOM 6282 N N . VAL B 1 63 ? -21.438 6.301 3.146 1 94.88 63 VAL B N 1
ATOM 6283 C CA . VAL B 1 63 ? -22.016 6.488 4.473 1 94.88 63 VAL B CA 1
ATOM 6284 C C . VAL B 1 63 ? -23.422 7.059 4.344 1 94.88 63 VAL B C 1
ATOM 6286 O O . VAL B 1 63 ? -24.344 6.648 5.07 1 94.88 63 VAL B O 1
ATOM 6289 N N . VAL B 1 64 ? -23.562 8.039 3.473 1 96.56 64 VAL B N 1
ATOM 6290 C CA . VAL B 1 64 ? -24.859 8.578 3.072 1 96.56 64 VAL B CA 1
ATOM 6291 C C . VAL B 1 64 ? -25.078 8.352 1.579 1 96.56 64 VAL B C 1
ATOM 6293 O O . VAL B 1 64 ? -24.109 8.164 0.827 1 96.56 64 VAL B O 1
ATOM 6296 N N . HIS B 1 65 ? -26.391 8.289 1.15 1 96.06 65 HIS B N 1
ATOM 6297 C CA . HIS B 1 65 ? -26.734 8.133 -0.257 1 96.06 65 HIS B CA 1
ATOM 6298 C C . HIS B 1 65 ? -26.359 6.746 -0.764 1 96.06 65 HIS B C 1
ATOM 6300 O O . HIS B 1 65 ? -25.938 6.59 -1.912 1 96.06 65 HIS B O 1
ATOM 6306 N N . ALA B 1 66 ? -26.422 5.691 0.093 1 94.5 66 ALA B N 1
ATOM 6307 C CA . ALA B 1 66 ? -25.984 4.348 -0.266 1 94.5 66 ALA B CA 1
ATOM 6308 C C . ALA B 1 66 ? -26.906 3.723 -1.303 1 94.5 66 ALA B C 1
ATOM 6310 O O . ALA B 1 66 ? -26.438 3.082 -2.25 1 94.5 66 ALA B O 1
ATOM 6311 N N . ARG B 1 67 ? -28.156 3.875 -1.128 1 93.44 67 ARG B N 1
ATOM 6312 C CA . ARG B 1 67 ? -29.156 3.332 -2.039 1 93.44 67 ARG B CA 1
ATOM 6313 C C . ARG B 1 67 ? -29.547 4.359 -3.096 1 93.44 67 ARG B C 1
ATOM 6315 O O . ARG B 1 67 ? -29.922 5.488 -2.764 1 93.44 67 ARG B O 1
ATOM 6322 N N . GLY B 1 68 ? -29.359 3.971 -4.359 1 91.75 68 GLY B N 1
ATOM 6323 C CA . GLY B 1 68 ? -29.75 4.922 -5.387 1 91.75 68 GLY B CA 1
ATOM 6324 C C . GLY B 1 68 ? -29.734 4.328 -6.781 1 91.75 68 GLY B C 1
ATOM 6325 O O . GLY B 1 68 ? -29.484 3.135 -6.953 1 91.75 68 GLY B O 1
ATOM 6326 N N . ALA B 1 69 ? -30.141 5.105 -7.727 1 91.75 69 ALA B N 1
ATOM 6327 C CA . ALA B 1 69 ? -30.172 4.777 -9.148 1 91.75 69 ALA B CA 1
ATOM 6328 C C . ALA B 1 69 ? -29.781 5.98 -10 1 91.75 69 ALA B C 1
ATOM 6330 O O . ALA B 1 69 ? -29.875 7.125 -9.547 1 91.75 69 ALA B O 1
ATOM 6331 N N . SER B 1 70 ? -29.312 5.629 -11.156 1 91 70 SER B N 1
ATOM 6332 C CA . SER B 1 70 ? -28.844 6.715 -12.016 1 91 70 SER B CA 1
ATOM 6333 C C . SER B 1 70 ? -29.5 6.641 -13.391 1 91 70 SER B C 1
ATOM 6335 O O . SER B 1 70 ? -30.016 5.59 -13.789 1 91 70 SER B O 1
ATOM 6337 N N . ALA B 1 71 ? -29.5 7.734 -14.102 1 87.81 71 ALA B N 1
ATOM 6338 C CA . ALA B 1 71 ? -29.969 7.848 -15.477 1 87.81 71 ALA B CA 1
ATOM 6339 C C . ALA B 1 71 ? -29.109 8.828 -16.266 1 87.81 71 ALA B C 1
ATOM 6341 O O . ALA B 1 71 ? -28.516 9.742 -15.695 1 87.81 71 ALA B O 1
ATOM 6342 N N . LYS B 1 72 ? -29.016 8.617 -17.578 1 87.19 72 LYS B N 1
ATOM 6343 C CA . LYS B 1 72 ? -28.266 9.484 -18.469 1 87.19 72 LYS B CA 1
ATOM 6344 C C . LYS B 1 72 ? -29.188 10.367 -19.297 1 87.19 72 LYS B C 1
ATOM 6346 O O . LYS B 1 72 ? -30.344 10.016 -19.531 1 87.19 72 LYS B O 1
ATOM 6351 N N . GLY B 1 73 ? -28.703 11.562 -19.625 1 85.94 73 GLY B N 1
ATOM 6352 C CA . GLY B 1 73 ? -29.438 12.484 -20.484 1 85.94 73 GLY B CA 1
ATOM 6353 C C . GLY B 1 73 ? -28.625 13.703 -20.859 1 85.94 73 GLY B C 1
ATOM 6354 O O . GLY B 1 73 ? -27.406 13.617 -21.062 1 85.94 73 GLY B O 1
ATOM 6355 N N . PHE B 1 74 ? -29.344 14.766 -21.172 1 87.69 74 PHE B N 1
ATOM 6356 C CA . PHE B 1 74 ? -28.688 16.031 -21.5 1 87.69 74 PHE B CA 1
ATOM 6357 C C . PHE B 1 74 ? -29.375 17.188 -20.781 1 87.69 74 PHE B C 1
ATOM 6359 O O . PHE B 1 74 ? -30.547 17.109 -20.438 1 87.69 74 PHE B O 1
ATOM 6366 N N . PHE B 1 75 ? -28.672 18.141 -20.5 1 87.69 75 PHE B N 1
ATOM 6367 C CA . PHE B 1 75 ? -29.125 19.438 -20.031 1 87.69 75 PHE B CA 1
ATOM 6368 C C . PHE B 1 75 ? -29.094 20.469 -21.172 1 87.69 75 PHE B C 1
ATOM 6370 O O . PHE B 1 75 ? -28.094 20.547 -21.891 1 87.69 75 PHE B O 1
ATOM 6377 N N . GLU B 1 76 ? -30.219 21.141 -21.359 1 88.81 76 GLU B N 1
ATOM 6378 C CA . GLU B 1 76 ? -30.281 22.156 -22.391 1 88.81 76 GLU B CA 1
ATOM 6379 C C . GLU B 1 76 ? -30.594 23.531 -21.797 1 88.81 76 GLU B C 1
ATOM 6381 O O . GLU B 1 76 ? -31.5 23.672 -20.984 1 88.81 76 GLU B O 1
ATOM 6386 N N . VAL B 1 77 ? -29.828 24.5 -22.234 1 91.31 77 VAL B N 1
ATOM 6387 C CA . VAL B 1 77 ? -30.094 25.891 -21.828 1 91.31 77 VAL B CA 1
ATOM 6388 C C . VAL B 1 77 ? -31.266 26.438 -22.625 1 91.31 77 VAL B C 1
ATOM 6390 O O . VAL B 1 77 ? -31.266 26.406 -23.859 1 91.31 77 VAL B O 1
ATOM 6393 N N . THR B 1 78 ? -32.281 26.953 -21.891 1 90.88 78 THR B N 1
ATOM 6394 C CA . THR B 1 78 ? -33.5 27.422 -22.578 1 90.88 78 THR B CA 1
ATOM 6395 C C . THR B 1 78 ? -33.562 28.938 -22.562 1 90.88 78 THR B C 1
ATOM 6397 O O . THR B 1 78 ? -34.25 29.547 -23.391 1 90.88 78 THR B O 1
ATOM 6400 N N . HIS B 1 79 ? -32.938 29.578 -21.547 1 91.44 79 HIS B N 1
ATOM 6401 C CA . HIS B 1 79 ? -32.969 31.016 -21.391 1 91.44 79 HIS B CA 1
ATOM 6402 C C . HIS B 1 79 ? -31.547 31.578 -21.312 1 91.44 79 HIS B C 1
ATOM 6404 O O . HIS B 1 79 ? -30.625 30.906 -20.828 1 91.44 79 HIS B O 1
ATOM 6410 N N . ASP B 1 80 ? -31.453 32.781 -21.859 1 92.31 80 ASP B N 1
ATOM 6411 C CA . ASP B 1 80 ? -30.141 33.438 -21.812 1 92.31 80 ASP B CA 1
ATOM 6412 C C . ASP B 1 80 ? -29.844 33.969 -20.422 1 92.31 80 ASP B C 1
ATOM 6414 O O . ASP B 1 80 ? -30.531 34.844 -19.906 1 92.31 80 ASP B O 1
ATOM 6418 N N . ILE B 1 81 ? -28.859 33.375 -19.797 1 92.69 81 ILE B N 1
ATOM 6419 C CA . ILE B 1 81 ? -28.422 33.844 -18.484 1 92.69 81 ILE B CA 1
ATOM 6420 C C . ILE B 1 81 ? -26.969 34.281 -18.547 1 92.69 81 ILE B C 1
ATOM 6422 O O . ILE B 1 81 ? -26.25 34.219 -17.547 1 92.69 81 ILE B O 1
ATOM 6426 N N . SER B 1 82 ? -26.453 34.625 -19.641 1 92.38 82 SER B N 1
ATOM 6427 C CA . SER B 1 82 ? -25.062 34.969 -19.859 1 92.38 82 SER B CA 1
ATOM 6428 C C . SER B 1 82 ? -24.688 36.219 -19.047 1 92.38 82 SER B C 1
ATOM 6430 O O . SER B 1 82 ? -23.516 36.469 -18.781 1 92.38 82 SER B O 1
ATOM 6432 N N . GLY B 1 83 ? -25.656 37.094 -18.656 1 94.44 83 GLY B N 1
ATOM 6433 C CA . GLY B 1 83 ? -25.391 38.219 -17.797 1 94.44 83 GLY B CA 1
ATOM 6434 C C . GLY B 1 83 ? -25.031 37.844 -16.375 1 94.44 83 GLY B C 1
ATOM 6435 O O . GLY B 1 83 ? -24.5 38.656 -15.617 1 94.44 83 GLY B O 1
ATOM 6436 N N . LEU B 1 84 ? -25.234 36.469 -15.969 1 94.5 84 LEU B N 1
ATOM 6437 C CA . LEU B 1 84 ? -25.062 36.031 -14.594 1 94.5 84 LEU B CA 1
ATOM 6438 C C . LEU B 1 84 ? -23.828 35.156 -14.461 1 94.5 84 LEU B C 1
ATOM 6440 O O . LEU B 1 84 ? -23.281 35 -13.367 1 94.5 84 LEU B O 1
ATOM 6444 N N . THR B 1 85 ? -23.406 34.562 -15.516 1 95.5 85 THR B N 1
ATOM 6445 C CA . THR B 1 85 ? -22.297 33.625 -15.422 1 95.5 85 THR B CA 1
ATOM 6446 C C . THR B 1 85 ? -21.516 33.562 -16.734 1 95.5 85 THR B C 1
ATOM 6448 O O . THR B 1 85 ? -22.062 33.844 -17.797 1 95.5 85 THR B O 1
ATOM 6451 N N . CYS B 1 86 ? -20.234 33.25 -16.625 1 95.88 86 CYS B N 1
ATOM 6452 C CA . CYS B 1 86 ? -19.375 33.094 -17.797 1 95.88 86 CYS B CA 1
ATOM 6453 C C . CYS B 1 86 ? -19.156 31.609 -18.109 1 95.88 86 CYS B C 1
ATOM 6455 O O . CYS B 1 86 ? -18.281 31.25 -18.906 1 95.88 86 CYS B O 1
ATOM 6457 N N . ALA B 1 87 ? -19.922 30.672 -17.453 1 96 87 ALA B N 1
ATOM 6458 C CA . ALA B 1 87 ? -19.781 29.234 -17.703 1 96 87 ALA B CA 1
ATOM 6459 C C . ALA B 1 87 ? -20.156 28.906 -19.141 1 96 87 ALA B C 1
ATOM 6461 O O . ALA B 1 87 ? -21.25 29.25 -19.609 1 96 87 ALA B O 1
ATOM 6462 N N . ASP B 1 88 ? -19.219 28.156 -19.797 1 95.62 88 ASP B N 1
ATOM 6463 C CA . ASP B 1 88 ? -19.391 27.891 -21.219 1 95.62 88 ASP B CA 1
ATOM 6464 C C . ASP B 1 88 ? -20.656 27.078 -21.469 1 95.62 88 ASP B C 1
ATOM 6466 O O . ASP B 1 88 ? -21.359 27.312 -22.453 1 95.62 88 ASP B O 1
ATOM 6470 N N . PHE B 1 89 ? -20.969 26.094 -20.641 1 93.88 89 PHE B N 1
ATOM 6471 C CA . PHE B 1 89 ? -22.094 25.203 -20.906 1 93.88 89 PHE B CA 1
ATOM 6472 C C . PHE B 1 89 ? -23.422 25.922 -20.703 1 93.88 89 PHE B C 1
ATOM 6474 O O . PHE B 1 89 ? -24.469 25.406 -21.094 1 93.88 89 PHE B O 1
ATOM 6481 N N . LEU B 1 90 ? -23.391 27.141 -20.156 1 95.12 90 LEU B N 1
ATOM 6482 C CA . LEU B 1 90 ? -24.578 27.969 -19.953 1 95.12 90 LEU B CA 1
ATOM 6483 C C . LEU B 1 90 ? -24.562 29.188 -20.891 1 95.12 90 LEU B C 1
ATOM 6485 O O . LEU B 1 90 ? -25.312 30.141 -20.688 1 95.12 90 LEU B O 1
ATOM 6489 N N . ARG B 1 91 ? -23.859 29.297 -21.891 1 95.81 91 ARG B N 1
ATOM 6490 C CA . ARG B 1 91 ? -23.484 30.5 -22.641 1 95.81 91 ARG B CA 1
ATOM 6491 C C . ARG B 1 91 ? -24.656 31.031 -23.453 1 95.81 91 ARG B C 1
ATOM 6493 O O . ARG B 1 91 ? -24.719 32.219 -23.75 1 95.81 91 ARG B O 1
ATOM 6500 N N . ALA B 1 92 ? -25.531 30.047 -23.969 1 95.25 92 ALA B N 1
ATOM 6501 C CA . ALA B 1 92 ? -26.625 30.5 -24.812 1 95.25 92 ALA B CA 1
ATOM 6502 C C . ALA B 1 92 ? -27.734 29.453 -24.875 1 95.25 92 ALA B C 1
ATOM 6504 O O . ALA B 1 92 ? -27.5 28.266 -24.625 1 95.25 92 ALA B O 1
ATOM 6505 N N . PRO B 1 93 ? -28.953 29.938 -25.125 1 93.06 93 PRO B N 1
ATOM 6506 C CA . PRO B 1 93 ? -30.031 28.984 -25.359 1 93.06 93 PRO B CA 1
ATOM 6507 C C . PRO B 1 93 ? -29.719 27.984 -26.484 1 93.06 93 PRO B C 1
ATOM 6509 O O . PRO B 1 93 ? -29.125 28.375 -27.484 1 93.06 93 PRO B O 1
ATOM 6512 N N . GLY B 1 94 ? -30.047 26.734 -26.266 1 91.25 94 GLY B N 1
ATOM 6513 C CA . GLY B 1 94 ? -29.812 25.719 -27.266 1 91.25 94 GLY B CA 1
ATOM 6514 C C . GLY B 1 94 ? -28.578 24.875 -26.984 1 91.25 94 GLY B C 1
ATOM 6515 O O . GLY B 1 94 ? -28.438 23.781 -27.516 1 91.25 94 GLY B O 1
ATOM 6516 N N . VAL B 1 95 ? -27.672 25.484 -26.109 1 92 95 VAL B N 1
ATOM 6517 C CA . VAL B 1 95 ? -26.484 24.703 -25.75 1 92 95 VAL B CA 1
ATOM 6518 C C . VAL B 1 95 ? -26.906 23.453 -24.984 1 92 95 VAL B C 1
ATOM 6520 O O . VAL B 1 95 ? -27.688 23.516 -24.031 1 92 95 VAL B O 1
ATOM 6523 N N . GLN B 1 96 ? -26.359 22.234 -25.438 1 88.56 96 GLN B N 1
ATOM 6524 C CA . GLN B 1 96 ? -26.641 20.953 -24.812 1 88.56 96 GLN B CA 1
ATOM 6525 C C . GLN B 1 96 ? -25.391 20.359 -24.156 1 88.56 96 GLN B C 1
ATOM 6527 O O . GLN B 1 96 ? -24.297 20.453 -24.734 1 88.56 96 GLN B O 1
ATOM 6532 N N . THR B 1 97 ? -25.562 19.938 -22.953 1 89.5 97 THR B N 1
ATOM 6533 C CA . THR B 1 97 ? -24.5 19.281 -22.203 1 89.5 97 THR B CA 1
ATOM 6534 C C . THR B 1 97 ? -24.938 17.891 -21.734 1 89.5 97 THR B C 1
ATOM 6536 O O . THR B 1 97 ? -25.984 17.75 -21.109 1 89.5 97 THR B O 1
ATOM 6539 N N . PRO B 1 98 ? -24.125 16.781 -22.078 1 88.62 98 PRO B N 1
ATOM 6540 C CA . PRO B 1 98 ? -24.453 15.469 -21.531 1 88.62 98 PRO B CA 1
ATOM 6541 C C . PRO B 1 98 ? -24.406 15.43 -20.016 1 88.62 98 PRO B C 1
ATOM 6543 O O . PRO B 1 98 ? -23.531 16.062 -19.406 1 88.62 98 PRO B O 1
ATOM 6546 N N . VAL B 1 99 ? -25.406 14.695 -19.375 1 90.44 99 VAL B N 1
ATOM 6547 C CA . VAL B 1 99 ? -25.438 14.602 -17.922 1 90.44 99 VAL B CA 1
ATOM 6548 C C . VAL B 1 99 ? -25.734 13.164 -17.5 1 90.44 99 VAL B C 1
ATOM 6550 O O . VAL B 1 99 ? -26.297 12.391 -18.281 1 90.44 99 VAL B O 1
ATOM 6553 N N . ILE B 1 100 ? -25.281 12.805 -16.359 1 91.25 100 ILE B N 1
ATOM 6554 C CA . ILE B 1 100 ? -25.781 11.656 -15.602 1 91.25 100 ILE B CA 1
ATOM 6555 C C . ILE B 1 100 ? -26.344 12.133 -14.258 1 91.25 100 ILE B C 1
ATOM 6557 O O . ILE B 1 100 ? -25.781 13.016 -13.617 1 91.25 100 ILE B O 1
ATOM 6561 N N . VAL B 1 101 ? -27.531 11.688 -13.914 1 90.69 101 VAL B N 1
ATOM 6562 C CA . VAL B 1 101 ? -28.203 12.062 -12.672 1 90.69 101 VAL B CA 1
ATOM 6563 C C . VAL B 1 101 ? -28.328 10.836 -11.766 1 90.69 101 VAL B C 1
ATOM 6565 O O . VAL B 1 101 ? -28.75 9.766 -12.219 1 90.69 101 VAL B O 1
ATOM 6568 N N . ARG B 1 102 ? -27.938 11.016 -10.531 1 93.69 102 ARG B N 1
ATOM 6569 C CA . ARG B 1 102 ? -28.141 9.969 -9.539 1 93.69 102 ARG B CA 1
ATOM 6570 C C . ARG B 1 102 ? -29.141 10.406 -8.477 1 93.69 102 ARG B C 1
ATOM 6572 O O . ARG B 1 102 ? -28.984 11.469 -7.871 1 93.69 102 ARG B O 1
ATOM 6579 N N . PHE B 1 103 ? -30.188 9.617 -8.305 1 92.88 103 PHE B N 1
ATOM 6580 C CA . PHE B 1 103 ? -31.156 9.75 -7.227 1 92.88 103 PHE B CA 1
ATOM 6581 C C . PHE B 1 103 ? -30.859 8.758 -6.105 1 92.88 103 PHE B C 1
ATOM 6583 O O . PHE B 1 103 ? -30.438 7.629 -6.367 1 92.88 103 PHE B O 1
ATOM 6590 N N . SER B 1 104 ? -31.016 9.203 -4.852 1 94.75 104 SER B N 1
ATOM 6591 C CA . SER B 1 104 ? -30.656 8.305 -3.766 1 94.75 104 SER B CA 1
ATOM 6592 C C . SER B 1 104 ? -31.438 8.617 -2.494 1 94.75 104 SER B C 1
ATOM 6594 O O . SER B 1 104 ? -31.984 9.711 -2.354 1 94.75 104 SER B O 1
ATOM 6596 N N . THR B 1 105 ? -31.594 7.59 -1.646 1 94.31 105 THR B N 1
ATOM 6597 C CA . THR B 1 105 ? -31.906 7.883 -0.252 1 94.31 105 THR B CA 1
ATOM 6598 C C . THR B 1 105 ? -30.656 8.336 0.504 1 94.31 105 THR B C 1
ATOM 6600 O O . THR B 1 105 ? -29.531 8.07 0.074 1 94.31 105 THR B O 1
ATOM 6603 N N . VAL B 1 106 ? -30.859 9.055 1.594 1 94.5 106 VAL B N 1
ATOM 6604 C CA . VAL B 1 106 ? -29.719 9.68 2.238 1 94.5 106 VAL B CA 1
ATOM 6605 C C . VAL B 1 106 ? -29.312 8.883 3.475 1 94.5 106 VAL B C 1
ATOM 6607 O O . VAL B 1 106 ? -28.156 8.508 3.625 1 94.5 106 VAL B O 1
ATOM 6610 N N . ILE B 1 107 ? -30.219 8.5 4.336 1 92.69 107 ILE B N 1
ATOM 6611 C CA . ILE B 1 107 ? -29.938 8.023 5.684 1 92.69 107 ILE B CA 1
ATOM 6612 C C . ILE B 1 107 ? -29.656 6.52 5.656 1 92.69 107 ILE B C 1
ATOM 6614 O O . ILE B 1 107 ? -28.688 6.047 6.266 1 92.69 107 ILE B O 1
ATOM 6618 N N . HIS B 1 108 ? -30.344 5.82 4.953 1 89.12 108 HIS B N 1
ATOM 6619 C CA . HIS B 1 108 ? -30.359 4.367 5.102 1 89.12 108 HIS B CA 1
ATOM 6620 C C . HIS B 1 108 ? -29.297 3.715 4.238 1 89.12 108 HIS B C 1
ATOM 6622 O O . HIS B 1 108 ? -28.453 4.402 3.666 1 89.12 108 HIS B O 1
ATOM 6628 N N . GLU B 1 109 ? -29.25 2.354 4.359 1 91.62 109 GLU B N 1
ATOM 6629 C CA . GLU B 1 109 ? -28.172 1.574 3.775 1 91.62 109 GLU B CA 1
ATOM 6630 C C . GLU B 1 109 ? -28.578 0.958 2.443 1 91.62 109 GLU B C 1
ATOM 6632 O O . GLU B 1 109 ? -29.734 1.067 2.037 1 91.62 109 GLU B O 1
ATOM 6637 N N . ARG B 1 110 ? -27.578 0.386 1.849 1 91.38 110 ARG B N 1
ATOM 6638 C CA . ARG B 1 110 ? -27.844 -0.279 0.578 1 91.38 110 ARG B CA 1
ATOM 6639 C C . ARG B 1 110 ? -28.906 -1.364 0.742 1 91.38 110 ARG B C 1
ATOM 6641 O O . ARG B 1 110 ? -28.906 -2.094 1.735 1 91.38 110 ARG B O 1
ATOM 6648 N N . GLY B 1 111 ? -29.812 -1.49 -0.092 1 90.81 111 GLY B N 1
ATOM 6649 C CA . GLY B 1 111 ? -30.844 -2.512 -0.075 1 90.81 111 GLY B CA 1
ATOM 6650 C C . GLY B 1 111 ? -32.062 -2.107 0.723 1 90.81 111 GLY B C 1
ATOM 6651 O O . GLY B 1 111 ? -33.094 -2.82 0.729 1 90.81 111 GLY B O 1
ATOM 6652 N N . SER B 1 112 ? -32 -0.933 1.388 1 92.56 112 SER B N 1
ATOM 6653 C CA . SER B 1 112 ? -33.156 -0.481 2.166 1 92.56 112 SER B CA 1
ATOM 6654 C C . SER B 1 112 ? -34.344 -0.142 1.264 1 92.56 112 SER B C 1
ATOM 6656 O O . SER B 1 112 ? -34.156 0.261 0.114 1 92.56 112 SER B O 1
ATOM 6658 N N . PRO B 1 113 ? -35.562 -0.31 1.838 1 91.94 113 PRO B N 1
ATOM 6659 C CA . PRO B 1 113 ? -36.719 0.048 1.039 1 91.94 113 PRO B CA 1
ATOM 6660 C C . PRO B 1 113 ? -36.75 1.531 0.679 1 91.94 113 PRO B C 1
ATOM 6662 O O . PRO B 1 113 ? -36.406 2.379 1.506 1 91.94 113 PRO B O 1
ATOM 6665 N N . GLU B 1 114 ? -37.188 1.802 -0.465 1 89.31 114 GLU B N 1
ATOM 6666 C CA . GLU B 1 114 ? -37.25 3.182 -0.937 1 89.31 114 GLU B CA 1
ATOM 6667 C C . GLU B 1 114 ? -38.5 3.873 -0.401 1 89.31 114 GLU B C 1
ATOM 6669 O O . GLU B 1 114 ? -38.688 5.074 -0.603 1 89.31 114 GLU B O 1
ATOM 6674 N N . THR B 1 115 ? -39.281 3.146 0.351 1 91.69 115 THR B N 1
ATOM 6675 C CA . THR B 1 115 ? -40.531 3.697 0.918 1 91.69 115 THR B CA 1
ATOM 6676 C C . THR B 1 115 ? -40.25 4.277 2.307 1 91.69 115 THR B C 1
ATOM 6678 O O . THR B 1 115 ? -41.156 4.801 2.945 1 91.69 115 THR B O 1
ATOM 6681 N N . LEU B 1 116 ? -39.094 4.238 2.719 1 92.38 116 LEU B N 1
ATOM 6682 C CA . LEU B 1 116 ? -38.75 4.812 4.02 1 92.38 116 LEU B CA 1
ATOM 6683 C C . LEU B 1 116 ? -38.75 6.336 3.955 1 92.38 116 LEU B C 1
ATOM 6685 O O . LEU B 1 116 ? -38.406 6.918 2.928 1 92.38 116 LEU B O 1
ATOM 6689 N N . ARG B 1 117 ? -39.25 6.969 5.016 1 93.56 117 ARG B N 1
ATOM 6690 C CA . ARG B 1 117 ? -39.125 8.414 5.133 1 93.56 117 ARG B CA 1
ATOM 6691 C C . ARG B 1 117 ? -37.688 8.844 5.23 1 93.56 117 ARG B C 1
ATOM 6693 O O . ARG B 1 117 ? -36.969 8.445 6.156 1 93.56 117 ARG B O 1
ATOM 6700 N N . ASP B 1 118 ? -37.188 9.539 4.277 1 93.5 118 ASP B N 1
ATOM 6701 C CA . ASP B 1 118 ? -35.812 9.867 4.062 1 93.5 118 ASP B CA 1
ATOM 6702 C C . ASP B 1 118 ? -35.656 11.023 3.074 1 93.5 118 ASP B C 1
ATOM 6704 O O . ASP B 1 118 ? -36.406 11.109 2.09 1 93.5 118 ASP B O 1
ATOM 6708 N N . PRO B 1 119 ? -34.719 11.969 3.385 1 93.5 119 PRO B N 1
ATOM 6709 C CA . PRO B 1 119 ? -34.406 12.844 2.26 1 93.5 119 PRO B CA 1
ATOM 6710 C C . PRO B 1 119 ? -33.938 12.078 1.019 1 93.5 119 PRO B C 1
ATOM 6712 O O . PRO B 1 119 ? -33.438 10.961 1.132 1 93.5 119 PRO B O 1
ATOM 6715 N N . ARG B 1 120 ? -34.25 12.648 -0.132 1 94.38 120 ARG B N 1
ATOM 6716 C CA . ARG B 1 120 ? -33.75 12.062 -1.37 1 94.38 120 ARG B CA 1
ATOM 6717 C C . ARG B 1 120 ? -32.625 12.906 -1.961 1 94.38 120 ARG B C 1
ATOM 6719 O O . ARG B 1 120 ? -32.781 14.117 -2.123 1 94.38 120 ARG B O 1
ATOM 6726 N N . GLY B 1 121 ? -31.484 12.203 -2.184 1 93.19 121 GLY B N 1
ATOM 6727 C CA . GLY B 1 121 ? -30.391 12.859 -2.9 1 93.19 121 GLY B CA 1
ATOM 6728 C C . GLY B 1 121 ? -30.688 13.062 -4.375 1 93.19 121 GLY B C 1
ATOM 6729 O O . GLY B 1 121 ? -31.328 12.211 -5.008 1 93.19 121 GLY B O 1
ATOM 6730 N N . PHE B 1 122 ? -30.281 14.148 -4.922 1 91.5 122 PHE B N 1
ATOM 6731 C CA . PHE B 1 122 ? -30.344 14.539 -6.328 1 91.5 122 PHE B CA 1
ATOM 6732 C C . PHE B 1 122 ? -29.016 15.148 -6.781 1 91.5 122 PHE B C 1
ATOM 6734 O O . PHE B 1 122 ? -28.75 16.328 -6.531 1 91.5 122 PHE B O 1
ATOM 6741 N N . ALA B 1 123 ? -28.203 14.289 -7.465 1 94.19 123 ALA B N 1
ATOM 6742 C CA . ALA B 1 123 ? -26.875 14.727 -7.891 1 94.19 123 ALA B CA 1
ATOM 6743 C C . ALA B 1 123 ? -26.734 14.641 -9.406 1 94.19 123 ALA B C 1
ATOM 6745 O O . ALA B 1 123 ? -27.094 13.625 -10.016 1 94.19 123 ALA B O 1
ATOM 6746 N N . VAL B 1 124 ? -26.25 15.68 -10.07 1 92.56 124 VAL B N 1
ATOM 6747 C CA . VAL B 1 124 ? -26.094 15.742 -11.516 1 92.56 124 VAL B CA 1
ATOM 6748 C C . VAL B 1 124 ? -24.625 16.016 -11.859 1 92.56 124 VAL B C 1
ATOM 6750 O O . VAL B 1 124 ? -24.031 16.984 -11.367 1 92.56 124 VAL B O 1
ATOM 6753 N N . LYS B 1 125 ? -24.094 15.188 -12.594 1 94.56 125 LYS B N 1
ATOM 6754 C CA . LYS B 1 125 ? -22.797 15.461 -13.203 1 94.56 125 LYS B CA 1
ATOM 6755 C C . LYS B 1 125 ? -22.938 15.992 -14.625 1 94.56 125 LYS B C 1
ATOM 6757 O O . LYS B 1 125 ? -23.516 15.32 -15.484 1 94.56 125 LYS B O 1
ATOM 6762 N N . PHE B 1 126 ? -22.438 17.172 -14.891 1 93.38 126 PHE B N 1
ATOM 6763 C CA . PHE B 1 126 ? -22.375 17.781 -16.219 1 93.38 126 PHE B CA 1
ATOM 6764 C C . PHE B 1 126 ? -21.016 17.516 -16.859 1 93.38 126 PHE B C 1
ATOM 6766 O O . PHE B 1 126 ? -19.984 17.844 -16.297 1 93.38 126 PHE B O 1
ATOM 6773 N N . TYR B 1 127 ? -21.031 16.859 -17.984 1 92.5 127 TYR B N 1
ATOM 6774 C CA . TYR B 1 127 ? -19.812 16.703 -18.766 1 92.5 127 TYR B CA 1
ATOM 6775 C C . TYR B 1 127 ? -19.594 17.875 -19.703 1 92.5 127 TYR B C 1
ATOM 6777 O O . TYR B 1 127 ? -19.938 17.797 -20.891 1 92.5 127 TYR B O 1
ATOM 6785 N N . THR B 1 128 ? -18.938 18.906 -19.203 1 93.06 128 THR B N 1
ATOM 6786 C CA . THR B 1 128 ? -18.766 20.141 -19.969 1 93.06 128 THR B CA 1
ATOM 6787 C C . THR B 1 128 ? -17.438 20.172 -20.703 1 93.06 128 THR B C 1
ATOM 6789 O O . THR B 1 128 ? -16.578 19.312 -20.469 1 93.06 128 THR B O 1
ATOM 6792 N N . ARG B 1 129 ? -17.234 21.156 -21.562 1 90.06 129 ARG B N 1
ATOM 6793 C CA . ARG B 1 129 ? -15.984 21.328 -22.297 1 90.06 129 ARG B CA 1
ATOM 6794 C C . ARG B 1 129 ? -14.875 21.844 -21.391 1 90.06 129 ARG B C 1
ATOM 6796 O O . ARG B 1 129 ? -13.695 21.766 -21.719 1 90.06 129 ARG B O 1
ATOM 6803 N N . GLU B 1 130 ? -15.266 22.422 -20.297 1 93.62 130 GLU B N 1
ATOM 6804 C CA . GLU B 1 130 ? -14.305 23 -19.375 1 93.62 130 GLU B CA 1
ATOM 6805 C C . GLU B 1 130 ? -14.086 22.109 -18.156 1 93.62 130 GLU B C 1
ATOM 6807 O O . GLU B 1 130 ? -13.57 22.547 -17.125 1 93.62 130 GLU B O 1
ATOM 6812 N N . GLY B 1 131 ? -14.477 20.859 -18.297 1 93 131 GLY B N 1
ATOM 6813 C CA . GLY B 1 131 ? -14.367 19.922 -17.188 1 93 131 GLY B CA 1
ATOM 6814 C C . GLY B 1 131 ? -15.711 19.531 -16.594 1 93 131 GLY B C 1
ATOM 6815 O O . GLY B 1 131 ? -16.75 20.078 -16.984 1 93 131 GLY B O 1
ATOM 6816 N N . ASN B 1 132 ? -15.695 18.578 -15.711 1 95.06 132 ASN B N 1
ATOM 6817 C CA . ASN B 1 132 ? -16.922 18.125 -15.055 1 95.06 132 ASN B CA 1
ATOM 6818 C C . ASN B 1 132 ? -17.438 19.172 -14.07 1 95.06 132 ASN B C 1
ATOM 6820 O O . ASN B 1 132 ? -16.656 19.875 -13.43 1 95.06 132 ASN B O 1
ATOM 6824 N N . PHE B 1 133 ? -18.75 19.344 -14.039 1 96.06 133 PHE B N 1
ATOM 6825 C CA . PHE B 1 133 ? -19.422 20.125 -13.016 1 96.06 133 PHE B CA 1
ATOM 6826 C C . PHE B 1 133 ? -20.453 19.281 -12.273 1 96.06 133 PHE B C 1
ATOM 6828 O O . PHE B 1 133 ? -21.375 18.734 -12.883 1 96.06 133 PHE B O 1
ATOM 6835 N N . ASP B 1 134 ? -20.266 19.109 -10.953 1 95.94 134 ASP B N 1
ATOM 6836 C CA . ASP B 1 134 ? -21.188 18.344 -10.125 1 95.94 134 ASP B CA 1
ATOM 6837 C C . ASP B 1 134 ? -22.125 19.266 -9.352 1 95.94 134 ASP B C 1
ATOM 6839 O O . ASP B 1 134 ? -21.672 20.125 -8.594 1 95.94 134 ASP B O 1
ATOM 6843 N N . LEU B 1 135 ? -23.359 19.094 -9.562 1 94.38 135 LEU B N 1
ATOM 6844 C CA . LEU B 1 135 ? -24.406 19.703 -8.742 1 94.38 135 LEU B CA 1
ATOM 6845 C C . LEU B 1 135 ? -25.047 18.688 -7.809 1 94.38 135 LEU B C 1
ATOM 6847 O O . LEU B 1 135 ? -25.719 17.766 -8.266 1 94.38 135 LEU B O 1
ATOM 6851 N N . VAL B 1 136 ? -24.781 18.875 -6.477 1 93.75 136 VAL B N 1
ATOM 6852 C CA . VAL B 1 136 ? -25.266 17.906 -5.504 1 93.75 136 VAL B CA 1
ATOM 6853 C C . VAL B 1 136 ? -26.328 18.562 -4.609 1 93.75 136 VAL B C 1
ATOM 6855 O O . VAL B 1 136 ? -26.094 19.641 -4.059 1 93.75 136 VAL B O 1
ATOM 6858 N N . GLY B 1 137 ? -27.469 17.984 -4.57 1 90.25 137 GLY B N 1
ATOM 6859 C CA . GLY B 1 137 ? -28.562 18.516 -3.768 1 90.25 137 GLY B CA 1
ATOM 6860 C C . GLY B 1 137 ? -29.5 17.438 -3.258 1 90.25 137 GLY B C 1
ATOM 6861 O O . GLY B 1 137 ? -29.141 16.266 -3.213 1 90.25 137 GLY B O 1
ATOM 6862 N N . ASN B 1 138 ? -30.547 17.922 -2.631 1 90.75 138 ASN B N 1
ATOM 6863 C CA . ASN B 1 138 ? -31.609 17.062 -2.104 1 90.75 138 ASN B CA 1
ATOM 6864 C C . ASN B 1 138 ? -32.969 17.547 -2.568 1 90.75 138 ASN B C 1
ATOM 6866 O O . ASN B 1 138 ? -33.094 18.594 -3.209 1 90.75 138 ASN B O 1
ATOM 6870 N N . ASN B 1 139 ? -34 16.672 -2.34 1 89.06 139 ASN B N 1
ATOM 6871 C CA . ASN B 1 139 ? -35.375 17.047 -2.695 1 89.06 139 ASN B CA 1
ATOM 6872 C C . ASN B 1 139 ? -35.938 18.078 -1.734 1 89.06 139 ASN B C 1
ATOM 6874 O O . ASN B 1 139 ? -37.031 18.594 -1.95 1 89.06 139 ASN B O 1
ATOM 6878 N N . PHE B 1 140 ? -35.188 18.375 -0.697 1 89.88 140 PHE B N 1
ATOM 6879 C CA . PHE B 1 140 ? -35.562 19.438 0.232 1 89.88 140 PHE B CA 1
ATOM 6880 C C . PHE B 1 140 ? -34.688 20.688 0.001 1 89.88 140 PHE B C 1
ATOM 6882 O O . PHE B 1 140 ? -33.5 20.578 -0.289 1 89.88 140 PHE B O 1
ATOM 6889 N N . PRO B 1 141 ? -35.281 21.875 0.146 1 87.75 141 PRO B N 1
ATOM 6890 C CA . PRO B 1 141 ? -34.531 23.109 -0.161 1 87.75 141 PRO B CA 1
ATOM 6891 C C . PRO B 1 141 ? -33.625 23.562 0.988 1 87.75 141 PRO B C 1
ATOM 6893 O O . PRO B 1 141 ? -32.906 24.547 0.855 1 87.75 141 PRO B O 1
ATOM 6896 N N . VAL B 1 142 ? -33.781 22.922 2.086 1 91.69 142 VAL B N 1
ATOM 6897 C CA . VAL B 1 142 ? -32.969 23.328 3.246 1 91.69 142 VAL B CA 1
ATOM 6898 C C . VAL B 1 142 ? -32.281 22.094 3.836 1 91.69 142 VAL B C 1
ATOM 6900 O O . VAL B 1 142 ? -32.562 20.969 3.451 1 91.69 142 VAL B O 1
ATOM 6903 N N . PHE B 1 143 ? -31.281 22.344 4.676 1 92 143 PHE B N 1
ATOM 6904 C CA . PHE B 1 143 ? -30.531 21.281 5.336 1 92 143 PHE B CA 1
ATOM 6905 C C . PHE B 1 143 ? -30.797 21.297 6.84 1 92 143 PHE B C 1
ATOM 6907 O O . PHE B 1 143 ? -31.328 22.266 7.375 1 92 143 PHE B O 1
ATOM 6914 N N . PHE B 1 144 ? -30.391 20.188 7.492 1 92.62 144 PHE B N 1
ATOM 6915 C CA . PHE B 1 144 ? -30.641 20.031 8.922 1 92.62 144 PHE B CA 1
ATOM 6916 C C . PHE B 1 144 ? -29.781 21 9.727 1 92.62 144 PHE B C 1
ATOM 6918 O O . PHE B 1 144 ? -30.203 21.5 10.766 1 92.62 144 PHE B O 1
ATOM 6925 N N . ILE B 1 145 ? -28.562 21.203 9.289 1 94.25 145 ILE B N 1
ATOM 6926 C CA . ILE B 1 145 ? -27.578 21.938 10.062 1 94.25 145 ILE B CA 1
ATOM 6927 C C . ILE B 1 145 ? -26.922 23.016 9.188 1 94.25 145 ILE B C 1
ATOM 6929 O O . ILE B 1 145 ? -26.984 22.938 7.957 1 94.25 145 ILE B O 1
ATOM 6933 N N . ARG B 1 146 ? -26.266 23.953 9.875 1 92.62 146 ARG B N 1
ATOM 6934 C CA . ARG B 1 146 ? -25.672 25.078 9.164 1 92.62 146 ARG B CA 1
ATOM 6935 C C . ARG B 1 146 ? -24.172 24.875 8.977 1 92.62 146 ARG B C 1
ATOM 6937 O O . ARG B 1 146 ? -23.594 25.375 8.008 1 92.62 146 ARG B O 1
ATOM 6944 N N . ASP B 1 147 ? -23.531 24.234 9.992 1 95.38 147 ASP B N 1
ATOM 6945 C CA . ASP B 1 147 ? -22.078 24.062 9.992 1 95.38 147 ASP B CA 1
ATOM 6946 C C . ASP B 1 147 ? -21.703 22.609 9.742 1 95.38 147 ASP B C 1
ATOM 6948 O O . ASP B 1 147 ? -22.156 21.703 10.461 1 95.38 147 ASP B O 1
ATOM 6952 N N . GLY B 1 148 ? -20.797 22.359 8.789 1 94.69 148 GLY B N 1
ATOM 6953 C CA . GLY B 1 148 ? -20.391 21.031 8.406 1 94.69 148 GLY B CA 1
ATOM 6954 C C . GLY B 1 148 ? -19.734 20.25 9.531 1 94.69 148 GLY B C 1
ATOM 6955 O O . GLY B 1 148 ? -19.656 19.016 9.492 1 94.69 148 GLY B O 1
ATOM 6956 N N . MET B 1 149 ? -19.266 20.922 10.578 1 96.5 149 MET B N 1
ATOM 6957 C CA . MET B 1 149 ? -18.688 20.281 11.75 1 96.5 149 MET B CA 1
ATOM 6958 C C . MET B 1 149 ? -19.656 19.312 12.391 1 96.5 149 MET B C 1
ATOM 6960 O O . MET B 1 149 ? -19.25 18.297 12.953 1 96.5 149 MET B O 1
ATOM 6964 N N . LYS B 1 150 ? -20.969 19.562 12.219 1 97 150 LYS B N 1
ATOM 6965 C CA . LYS B 1 150 ? -22 18.797 12.906 1 97 150 LYS B CA 1
ATOM 6966 C C . LYS B 1 150 ? -22.484 17.625 12.039 1 97 150 LYS B C 1
ATOM 6968 O O . LYS B 1 150 ? -23.266 16.797 12.5 1 97 150 LYS B O 1
ATOM 6973 N N . PHE B 1 151 ? -21.984 17.547 10.852 1 96.81 151 PHE B N 1
ATOM 6974 C CA . PHE B 1 151 ? -22.578 16.656 9.859 1 96.81 151 PHE B CA 1
ATOM 6975 C C . PHE B 1 151 ? -22.406 15.195 10.281 1 96.81 151 PHE B C 1
ATOM 6977 O O . PHE B 1 151 ? -23.375 14.438 10.289 1 96.81 151 PHE B O 1
ATOM 6984 N N . PRO B 1 152 ? -21.203 14.734 10.711 1 96.81 152 PRO B N 1
ATOM 6985 C CA . PRO B 1 152 ? -21.078 13.336 11.125 1 96.81 152 PRO B CA 1
ATOM 6986 C C . PRO B 1 152 ? -22 12.984 12.281 1 96.81 152 PRO B C 1
ATOM 6988 O O . PRO B 1 152 ? -22.625 11.922 12.273 1 96.81 152 PRO B O 1
ATOM 6991 N N . ASP B 1 153 ? -22.109 13.875 13.227 1 97 153 ASP B N 1
ATOM 6992 C CA . ASP B 1 153 ? -22.953 13.633 14.391 1 97 153 ASP B CA 1
ATOM 6993 C C . ASP B 1 153 ? -24.438 13.555 14 1 97 153 ASP B C 1
ATOM 6995 O O . ASP B 1 153 ? -25.172 12.703 14.5 1 97 153 ASP B O 1
ATOM 6999 N N . MET B 1 154 ? -24.812 14.445 13.141 1 97 154 MET B N 1
ATOM 7000 C CA . MET B 1 154 ? -26.188 14.438 12.633 1 97 154 MET B CA 1
ATOM 7001 C C . MET B 1 154 ? -26.516 13.102 11.984 1 97 154 MET B C 1
ATOM 7003 O O . MET B 1 154 ? -27.531 12.492 12.281 1 97 154 MET B O 1
ATOM 7007 N N . VAL B 1 155 ? -25.609 12.664 11.102 1 96.56 155 VAL B N 1
ATOM 7008 C CA . VAL B 1 155 ? -25.812 11.406 10.383 1 96.56 155 VAL B CA 1
ATOM 7009 C C . VAL B 1 155 ? -25.844 10.25 11.367 1 96.56 155 VAL B C 1
ATOM 7011 O O . VAL B 1 155 ? -26.703 9.359 11.273 1 96.56 155 VAL B O 1
ATOM 7014 N N . HIS B 1 156 ? -24.969 10.273 12.328 1 96.44 156 HIS B N 1
ATOM 7015 C CA . HIS B 1 156 ? -24.922 9.219 13.328 1 96.44 156 HIS B CA 1
ATOM 7016 C C . HIS B 1 156 ? -26.234 9.141 14.109 1 96.44 156 HIS B C 1
ATOM 7018 O O . HIS B 1 156 ? -26.719 8.039 14.406 1 96.44 156 HIS B O 1
ATOM 7024 N N . ALA B 1 157 ? -26.766 10.25 14.445 1 96.75 157 ALA B N 1
ATOM 7025 C CA . ALA B 1 157 ? -28.016 10.281 15.195 1 96.75 157 ALA B CA 1
ATOM 7026 C C . ALA B 1 157 ? -29.156 9.703 14.375 1 96.75 157 ALA B C 1
ATOM 7028 O O . ALA B 1 157 ? -30.094 9.102 14.922 1 96.75 157 ALA B O 1
ATOM 7029 N N . LEU B 1 158 ? -29.078 9.945 13.094 1 96.12 158 LEU B N 1
ATOM 7030 C CA . LEU B 1 158 ? -30.125 9.5 12.195 1 96.12 158 LEU B CA 1
ATOM 7031 C C . LEU B 1 158 ? -29.969 8.023 11.859 1 96.12 158 LEU B C 1
ATOM 7033 O O . LEU B 1 158 ? -30.938 7.363 11.461 1 96.12 158 LEU B O 1
ATOM 7037 N N . LYS B 1 159 ? -28.797 7.48 11.953 1 94.75 159 LYS B N 1
ATOM 7038 C CA . LYS B 1 159 ? -28.484 6.102 11.602 1 94.75 159 LYS B CA 1
ATOM 7039 C C . LYS B 1 159 ? -28.906 5.141 12.711 1 94.75 159 LYS B C 1
ATOM 7041 O O . LYS B 1 159 ? -29.25 5.57 13.812 1 94.75 159 LYS B O 1
ATOM 7046 N N . PRO B 1 160 ? -28.859 3.809 12.375 1 92.75 160 PRO B N 1
ATOM 7047 C CA . PRO B 1 160 ? -29.203 2.836 13.414 1 92.75 160 PRO B CA 1
ATOM 7048 C C . PRO B 1 160 ? -28.281 2.904 14.625 1 92.75 160 PRO B C 1
ATOM 7050 O O . PRO B 1 160 ? -27.094 3.207 14.477 1 92.75 160 PRO B O 1
ATOM 7053 N N . ASN B 1 161 ? -28.953 2.66 15.766 1 94.19 161 ASN B N 1
ATOM 7054 C CA . ASN B 1 161 ? -28.203 2.521 17 1 94.19 161 ASN B CA 1
ATOM 7055 C C . ASN B 1 161 ? -27.062 1.517 16.859 1 94.19 161 ASN B C 1
ATOM 7057 O O . ASN B 1 161 ? -27.281 0.391 16.406 1 94.19 161 ASN B O 1
ATOM 7061 N N . PRO B 1 162 ? -25.797 1.966 17.172 1 90.31 162 PRO B N 1
ATOM 7062 C CA . PRO B 1 162 ? -24.656 1.07 16.969 1 90.31 162 PRO B CA 1
ATOM 7063 C C . PRO B 1 162 ? -24.766 -0.21 17.797 1 90.31 162 PRO B C 1
ATOM 7065 O O . PRO B 1 162 ? -24.109 -1.209 17.484 1 90.31 162 PRO B O 1
ATOM 7068 N N . LYS B 1 163 ? -25.562 -0.28 18.766 1 88.75 163 LYS B N 1
ATOM 7069 C CA . LYS B 1 163 ? -25.719 -1.469 19.594 1 88.75 163 LYS B CA 1
ATOM 7070 C C . LYS B 1 163 ? -26.781 -2.402 19.016 1 88.75 163 LYS B C 1
ATOM 7072 O O . LYS B 1 163 ? -26.562 -3.605 18.875 1 88.75 163 LYS B O 1
ATOM 7077 N N . SER B 1 164 ? -27.953 -1.814 18.703 1 89 164 SER B N 1
ATOM 7078 C CA . SER B 1 164 ? -29.094 -2.635 18.281 1 89 164 SER B CA 1
ATOM 7079 C C . SER B 1 164 ? -29.156 -2.736 16.75 1 89 164 SER B C 1
ATOM 7081 O O . SER B 1 164 ? -29.844 -3.607 16.219 1 89 164 SER B O 1
ATOM 7083 N N . HIS B 1 165 ? -28.578 -1.82 16.047 1 90.81 165 HIS B N 1
ATOM 7084 C CA . HIS B 1 165 ? -28.672 -1.609 14.602 1 90.81 165 HIS B CA 1
ATOM 7085 C C . HIS B 1 165 ? -30.109 -1.351 14.172 1 90.81 165 HIS B C 1
ATOM 7087 O O . HIS B 1 165 ? -30.531 -1.807 13.102 1 90.81 165 HIS B O 1
ATOM 7093 N N . ILE B 1 166 ? -30.828 -0.78 15.008 1 91.56 166 ILE B N 1
ATOM 7094 C CA . ILE B 1 166 ? -32.188 -0.304 14.742 1 91.56 166 ILE B CA 1
ATOM 7095 C C . ILE B 1 166 ? -32.219 1.22 14.828 1 91.56 166 ILE B C 1
ATOM 7097 O O . ILE B 1 166 ? -31.625 1.811 15.727 1 91.56 166 ILE B O 1
ATOM 7101 N N . GLN B 1 167 ? -32.812 1.822 13.797 1 93.12 167 GLN B N 1
ATOM 7102 C CA . GLN B 1 167 ? -33.031 3.262 13.898 1 93.12 167 GLN B CA 1
ATOM 7103 C C . GLN B 1 167 ? -34.031 3.594 15.008 1 93.12 167 GLN B C 1
ATOM 7105 O O . GLN B 1 167 ? -35.156 3.053 15.039 1 93.12 167 GLN B O 1
ATOM 7110 N N . GLU B 1 168 ? -33.625 4.43 15.922 1 95.06 168 GLU B N 1
ATOM 7111 C CA . GLU B 1 168 ? -34.438 4.738 17.094 1 95.06 168 GLU B CA 1
ATOM 7112 C C . GLU B 1 168 ? -34.719 6.238 17.188 1 95.06 168 GLU B C 1
ATOM 7114 O O . GLU B 1 168 ? -33.781 7.043 17.203 1 95.06 168 GLU B O 1
ATOM 7119 N N . ASP B 1 169 ? -35.969 6.578 17.422 1 95.31 169 ASP B N 1
ATOM 7120 C CA . ASP B 1 169 ? -36.406 7.969 17.375 1 95.31 169 ASP B CA 1
ATOM 7121 C C . ASP B 1 169 ? -35.812 8.781 18.516 1 95.31 169 ASP B C 1
ATOM 7123 O O . ASP B 1 169 ? -35.562 9.977 18.359 1 95.31 169 ASP B O 1
ATOM 7127 N N . TRP B 1 170 ? -35.594 8.156 19.594 1 96.56 170 TRP B N 1
ATOM 7128 C CA . TRP B 1 170 ? -35.094 8.93 20.719 1 96.56 170 TRP B CA 1
ATOM 7129 C C . TRP B 1 170 ? -33.719 9.492 20.422 1 96.56 170 TRP B C 1
ATOM 7131 O O . TRP B 1 170 ? -33.375 10.57 20.906 1 96.56 170 TRP B O 1
ATOM 7141 N N . ARG B 1 171 ? -32.906 8.797 19.688 1 97.06 171 ARG B N 1
ATOM 7142 C CA . ARG B 1 171 ? -31.578 9.281 19.297 1 97.06 171 ARG B CA 1
ATOM 7143 C C . ARG B 1 171 ? -31.688 10.516 18.406 1 97.06 171 ARG B C 1
ATOM 7145 O O . ARG B 1 171 ? -30.938 11.477 18.578 1 97.06 171 ARG B O 1
ATOM 7152 N N . VAL B 1 172 ? -32.656 10.422 17.453 1 96.62 172 VAL B N 1
ATOM 7153 C CA . VAL B 1 172 ? -32.906 11.531 16.531 1 96.62 172 VAL B CA 1
ATOM 7154 C C . VAL B 1 172 ? -33.344 12.758 17.328 1 96.62 172 VAL B C 1
ATOM 7156 O O . VAL B 1 172 ? -32.812 13.844 17.156 1 96.62 172 VAL B O 1
ATOM 7159 N N . LEU B 1 173 ? -34.25 12.531 18.219 1 96.94 173 LEU B N 1
ATOM 7160 C CA . LEU B 1 173 ? -34.812 13.633 19.016 1 96.94 173 LEU B CA 1
ATOM 7161 C C . LEU B 1 173 ? -33.75 14.164 19.984 1 96.94 173 LEU B C 1
ATOM 7163 O O . LEU B 1 173 ? -33.719 15.367 20.25 1 96.94 173 LEU B O 1
ATOM 7167 N N . ASP B 1 174 ? -32.938 13.281 20.469 1 97.88 174 ASP B N 1
ATOM 7168 C CA . ASP B 1 174 ? -31.891 13.703 21.375 1 97.88 174 ASP B CA 1
ATOM 7169 C C . ASP B 1 174 ? -30.938 14.688 20.703 1 97.88 174 ASP B C 1
ATOM 7171 O O . ASP B 1 174 ? -30.75 15.805 21.188 1 97.88 174 ASP B O 1
ATOM 7175 N N . PHE B 1 175 ? -30.391 14.359 19.609 1 97.62 175 PHE B N 1
ATOM 7176 C CA . PHE B 1 175 ? -29.438 15.203 18.922 1 97.62 175 PHE B CA 1
ATOM 7177 C C . PHE B 1 175 ? -30.094 16.516 18.469 1 97.62 175 PHE B C 1
ATOM 7179 O O . PHE B 1 175 ? -29.547 17.594 18.703 1 97.62 175 PHE B O 1
ATOM 7186 N N . PHE B 1 176 ? -31.266 16.453 17.922 1 97.19 176 PHE B N 1
ATOM 7187 C CA . PHE B 1 176 ? -31.875 17.609 17.297 1 97.19 176 PHE B CA 1
ATOM 7188 C C . PHE B 1 176 ? -32.531 18.516 18.328 1 97.19 176 PHE B C 1
ATOM 7190 O O . PHE B 1 176 ? -32.844 19.672 18.047 1 97.19 176 PHE B O 1
ATOM 7197 N N . SER B 1 177 ? -32.688 18.031 19.531 1 96.69 177 SER B N 1
ATOM 7198 C CA . SER B 1 177 ? -33.125 18.891 20.609 1 96.69 177 SER B CA 1
ATOM 7199 C C . SER B 1 177 ? -32.094 19.984 20.906 1 96.69 177 SER B C 1
ATOM 7201 O O . SER B 1 177 ? -32.438 21.016 21.484 1 96.69 177 SER B O 1
ATOM 7203 N N . HIS B 1 178 ? -30.906 19.766 20.5 1 95.94 178 HIS B N 1
ATOM 7204 C CA . HIS B 1 178 ? -29.844 20.734 20.719 1 95.94 178 HIS B CA 1
ATOM 7205 C C . HIS B 1 178 ? -29.703 21.672 19.516 1 95.94 178 HIS B C 1
ATOM 7207 O O . HIS B 1 178 ? -28.922 22.625 19.547 1 95.94 178 HIS B O 1
ATOM 7213 N N . HIS B 1 179 ? -30.469 21.453 18.438 1 96.5 179 HIS B N 1
ATOM 7214 C CA . HIS B 1 179 ? -30.297 22.172 17.172 1 96.5 179 HIS B CA 1
ATOM 7215 C C . HIS B 1 179 ? -31.641 22.656 16.625 1 96.5 179 HIS B C 1
ATOM 7217 O O . HIS B 1 179 ? -32.125 22.156 15.609 1 96.5 179 HIS B O 1
ATOM 7223 N N . PRO B 1 180 ? -32.094 23.719 17.141 1 95.31 180 PRO B N 1
ATOM 7224 C CA . PRO B 1 180 ? -33.438 24.203 16.719 1 95.31 180 PRO B CA 1
ATOM 7225 C C . PRO B 1 180 ? -33.438 24.641 15.25 1 95.31 180 PRO B C 1
ATOM 7227 O O . PRO B 1 180 ? -34.5 24.703 14.641 1 95.31 180 PRO B O 1
ATOM 7230 N N . GLU B 1 181 ? -32.312 24.938 14.672 1 94.5 181 GLU B N 1
ATOM 7231 C CA . GLU B 1 181 ? -32.25 25.312 13.258 1 94.5 181 GLU B CA 1
ATOM 7232 C C . GLU B 1 181 ? -32.75 24.188 12.359 1 94.5 181 GLU B C 1
ATOM 7234 O O . GLU B 1 181 ? -33.031 24.391 11.18 1 94.5 181 GLU B O 1
ATOM 7239 N N . SER B 1 182 ? -32.844 22.953 12.93 1 95.75 182 SER B N 1
ATOM 7240 C CA . SER B 1 182 ? -33.219 21.781 12.141 1 95.75 182 SER B CA 1
ATOM 7241 C C . SER B 1 182 ? -34.719 21.719 11.938 1 95.75 182 SER B C 1
ATOM 7243 O O . SER B 1 182 ? -35.219 20.953 11.109 1 95.75 182 SER B O 1
ATOM 7245 N N . LEU B 1 183 ? -35.469 22.531 12.578 1 95.5 183 LEU B N 1
ATOM 7246 C CA . LEU B 1 183 ? -36.938 22.438 12.602 1 95.5 183 LEU B CA 1
ATOM 7247 C C . LEU B 1 183 ? -37.5 22.594 11.203 1 95.5 183 LEU B C 1
ATOM 7249 O O . LEU B 1 183 ? -38.5 21.938 10.859 1 95.5 183 LEU B O 1
ATOM 7253 N N . HIS B 1 184 ? -36.875 23.484 10.453 1 94.31 184 HIS B N 1
ATOM 7254 C CA . HIS B 1 184 ? -37.375 23.703 9.102 1 94.31 184 HIS B CA 1
ATOM 7255 C C . HIS B 1 184 ? -37.25 22.438 8.25 1 94.31 184 HIS B C 1
ATOM 7257 O O . HIS B 1 184 ? -38.188 22.094 7.516 1 94.31 184 HIS B O 1
ATOM 7263 N N . MET B 1 185 ? -36.219 21.797 8.352 1 93.62 185 MET B N 1
ATOM 7264 C CA . MET B 1 185 ? -36 20.562 7.598 1 93.62 185 MET B CA 1
ATOM 7265 C C . MET B 1 185 ? -36.969 19.469 8.039 1 93.62 185 MET B C 1
ATOM 7267 O O . MET B 1 185 ? -37.469 18.688 7.215 1 93.62 185 MET B O 1
ATOM 7271 N N . PHE B 1 186 ? -37.281 19.422 9.297 1 94.75 186 PHE B N 1
ATOM 7272 C CA . PHE B 1 186 ? -38.188 18.422 9.82 1 94.75 186 PHE B CA 1
ATOM 7273 C C . PHE B 1 186 ? -39.594 18.625 9.266 1 94.75 186 PHE B C 1
ATOM 7275 O O . PHE B 1 186 ? -40.344 17.672 9.086 1 94.75 186 PHE B O 1
ATOM 7282 N N . THR B 1 187 ? -39.938 19.891 8.938 1 95.06 187 THR B N 1
ATOM 7283 C CA . THR B 1 187 ? -41.25 20.125 8.336 1 95.06 187 THR B CA 1
ATOM 7284 C C . THR B 1 187 ? -41.344 19.484 6.953 1 95.06 187 THR B C 1
ATOM 7286 O O . THR B 1 187 ? -42.406 18.969 6.57 1 95.06 187 THR B O 1
ATOM 7289 N N . PHE B 1 188 ? -40.281 19.516 6.27 1 92.06 188 PHE B N 1
ATOM 7290 C CA . PHE B 1 188 ? -40.25 18.859 4.965 1 92.06 188 PHE B CA 1
ATOM 7291 C C . PHE B 1 188 ? -40.188 17.344 5.121 1 92.06 188 PHE B C 1
ATOM 7293 O O . PHE B 1 188 ? -40.906 16.625 4.434 1 92.06 188 PHE B O 1
ATOM 7300 N N . LEU B 1 189 ? -39.344 16.875 6.008 1 93.62 189 LEU B N 1
ATOM 7301 C CA . LEU B 1 189 ? -39.094 15.445 6.195 1 93.62 189 LEU B CA 1
ATOM 7302 C C . LEU B 1 189 ? -40.375 14.734 6.605 1 93.62 189 LEU B C 1
ATOM 7304 O O . LEU B 1 189 ? -40.625 13.594 6.191 1 93.62 189 LEU B O 1
ATOM 7308 N N . GLN B 1 190 ? -41.156 15.438 7.398 1 93.69 190 GLN B N 1
ATOM 7309 C CA . GLN B 1 190 ? -42.344 14.797 7.949 1 93.69 190 GLN B CA 1
ATOM 7310 C C . GLN B 1 190 ? -43.562 15.008 7.031 1 93.69 190 GLN B C 1
ATOM 7312 O O . GLN B 1 190 ? -44.594 14.367 7.207 1 93.69 190 GLN B O 1
ATOM 7317 N N . ASP B 1 191 ? -43.375 15.805 6.059 1 92.94 191 ASP B N 1
ATOM 7318 C CA . ASP B 1 191 ? -44.406 16 5.055 1 92.94 191 ASP B CA 1
ATOM 7319 C C . ASP B 1 191 ? -44.438 14.844 4.066 1 92.94 191 ASP B C 1
ATOM 7321 O O . ASP B 1 191 ? -43.625 13.938 4.129 1 92.94 191 ASP B O 1
ATOM 7325 N N . ASP B 1 192 ? -45.5 14.805 3.145 1 89.81 192 ASP B N 1
ATOM 7326 C CA . ASP B 1 192 ? -45.656 13.766 2.131 1 89.81 192 ASP B CA 1
ATOM 7327 C C . ASP B 1 192 ? -44.438 13.68 1.227 1 89.81 192 ASP B C 1
ATOM 7329 O O . ASP B 1 192 ? -44.094 12.609 0.721 1 89.81 192 ASP B O 1
ATOM 7333 N N . ILE B 1 193 ? -43.719 14.703 1.129 1 88.62 193 ILE B N 1
ATOM 7334 C CA . ILE B 1 193 ? -42.562 14.758 0.231 1 88.62 193 ILE B CA 1
ATOM 7335 C C . ILE B 1 193 ? -41.406 13.969 0.837 1 88.62 193 ILE B C 1
ATOM 7337 O O . ILE B 1 193 ? -40.406 13.68 0.153 1 88.62 193 ILE B O 1
ATOM 7341 N N . GLY B 1 194 ? -41.531 13.727 2.127 1 91.25 194 GLY B N 1
ATOM 7342 C CA . GLY B 1 194 ? -40.562 12.891 2.775 1 91.25 194 GLY B CA 1
ATOM 7343 C C . GLY B 1 194 ? -40.594 11.445 2.318 1 91.25 194 GLY B C 1
ATOM 7344 O O . GLY B 1 194 ? -39.656 10.68 2.564 1 91.25 194 GLY B O 1
ATOM 7345 N N . VAL B 1 195 ? -41.625 11.055 1.724 1 94.06 195 VAL B N 1
ATOM 7346 C CA . VAL B 1 195 ? -41.781 9.758 1.071 1 94.06 195 VAL B CA 1
ATOM 7347 C C . VAL B 1 195 ? -42.375 9.945 -0.325 1 94.06 195 VAL B C 1
ATOM 7349 O O . VAL B 1 195 ? -43.531 9.594 -0.568 1 94.06 195 VAL B O 1
ATOM 7352 N N . PRO B 1 196 ? -41.531 10.414 -1.24 1 90.56 196 PRO B N 1
ATOM 7353 C CA . PRO B 1 196 ? -42.062 10.602 -2.592 1 90.56 196 PRO B CA 1
ATOM 7354 C C . PRO B 1 196 ? -42.531 9.289 -3.23 1 90.56 196 PRO B C 1
ATOM 7356 O O . PRO B 1 196 ? -42.031 8.219 -2.869 1 90.56 196 PRO B O 1
ATOM 7359 N N . GLN B 1 197 ? -43.438 9.43 -4.191 1 88.44 197 GLN B N 1
ATOM 7360 C CA . GLN B 1 197 ? -43.969 8.266 -4.891 1 88.44 197 GLN B CA 1
ATOM 7361 C C . GLN B 1 197 ? -42.844 7.52 -5.625 1 88.44 197 GLN B C 1
ATOM 7363 O O . GLN B 1 197 ? -42.812 6.289 -5.602 1 88.44 197 GLN B O 1
ATOM 7368 N N . ASP B 1 198 ? -42.062 8.219 -6.348 1 87.88 198 ASP B N 1
ATOM 7369 C CA . ASP B 1 198 ? -40.906 7.742 -7.07 1 87.88 198 ASP B CA 1
ATOM 7370 C C . ASP B 1 198 ? -39.938 8.883 -7.371 1 87.88 198 ASP B C 1
ATOM 7372 O O . ASP B 1 198 ? -40.156 10.023 -6.949 1 87.88 198 ASP B O 1
ATOM 7376 N N . TYR B 1 199 ? -38.844 8.578 -7.938 1 86.31 199 TYR B N 1
ATOM 7377 C CA . TYR B 1 199 ? -37.812 9.586 -8.188 1 86.31 199 TYR B CA 1
ATOM 7378 C C . TYR B 1 199 ? -38.281 10.57 -9.258 1 86.31 199 TYR B C 1
ATOM 7380 O O . TYR B 1 199 ? -37.781 11.695 -9.328 1 86.31 199 TYR B O 1
ATOM 7388 N N . ARG B 1 200 ? -39.25 10.273 -10.117 1 79.94 200 ARG B N 1
ATOM 7389 C CA . ARG B 1 200 ? -39.781 11.156 -11.164 1 79.94 200 ARG B CA 1
ATOM 7390 C C . ARG B 1 200 ? -40.688 12.234 -10.57 1 79.94 200 ARG B C 1
ATOM 7392 O O . ARG B 1 200 ? -40.844 13.297 -11.172 1 79.94 200 ARG B O 1
ATOM 7399 N N . HIS B 1 201 ? -41.219 11.836 -9.445 1 78 201 HIS B N 1
ATOM 7400 C CA . HIS B 1 201 ? -42.219 12.734 -8.859 1 78 201 HIS B CA 1
ATOM 7401 C C . HIS B 1 201 ? -41.688 13.414 -7.609 1 78 201 HIS B C 1
ATOM 7403 O O . HIS B 1 201 ? -42.469 13.867 -6.758 1 78 201 HIS B O 1
ATOM 7409 N N . MET B 1 202 ? -40.531 13.242 -7.395 1 77.12 202 MET B N 1
ATOM 7410 C CA . MET B 1 202 ? -39.938 14 -6.301 1 77.12 202 MET B CA 1
ATOM 7411 C C . MET B 1 202 ? -40 15.5 -6.574 1 77.12 202 MET B C 1
ATOM 7413 O O . MET B 1 202 ? -39.906 15.93 -7.727 1 77.12 202 MET B O 1
ATOM 7417 N N . GLU B 1 203 ? -40.969 16.141 -5.91 1 56.06 203 GLU B N 1
ATOM 7418 C CA . GLU B 1 203 ? -41.219 17.562 -6.137 1 56.06 203 GLU B CA 1
ATOM 7419 C C . GLU B 1 203 ? -39.938 18.281 -6.602 1 56.06 203 GLU B C 1
ATOM 7421 O O . GLU B 1 203 ? -38.875 18.062 -6.031 1 56.06 203 GLU B O 1
ATOM 7426 N N . ASP B 1 204 ? -40.094 18.734 -7.746 1 48.44 204 ASP B N 1
ATOM 7427 C CA . ASP B 1 204 ? -39.125 19.656 -8.359 1 48.44 204 ASP B CA 1
ATOM 7428 C C . ASP B 1 204 ? -38.844 20.828 -7.426 1 48.44 204 ASP B C 1
ATOM 7430 O O . ASP B 1 204 ? -39.719 21.281 -6.684 1 48.44 204 ASP B O 1
ATOM 7434 N N . ILE B 1 205 ? -37.688 21.031 -7.047 1 44 205 ILE B N 1
ATOM 7435 C CA . ILE B 1 205 ? -37.312 22.344 -6.527 1 44 205 ILE B CA 1
ATOM 7436 C C . ILE B 1 205 ? -38.094 23.438 -7.238 1 44 205 ILE B C 1
ATOM 7438 O O . ILE B 1 205 ? -37.812 24.625 -7.059 1 44 205 ILE B O 1
ATOM 7442 N N . HIS B 1 206 ? -38.812 23.188 -8.266 1 38.06 206 HIS B N 1
ATOM 7443 C CA . HIS B 1 206 ? -39.125 24.234 -9.234 1 38.06 206 HIS B CA 1
ATOM 7444 C C . HIS B 1 206 ? -40.219 25.172 -8.703 1 38.06 206 HIS B C 1
ATOM 7446 O O . HIS B 1 206 ? -40.719 26.016 -9.438 1 38.06 206 HIS B O 1
ATOM 7452 N N . HIS B 1 207 ? -40.938 24.875 -7.688 1 35.72 207 HIS B N 1
ATOM 7453 C CA . HIS B 1 207 ? -42.219 25.578 -7.895 1 35.72 207 HIS B CA 1
ATOM 7454 C C . HIS B 1 207 ? -42.031 27.078 -7.738 1 35.72 207 HIS B C 1
ATOM 7456 O O . HIS B 1 207 ? -43.031 27.797 -7.508 1 35.72 207 HIS B O 1
ATOM 7462 N N . SER B 1 208 ? -40.875 27.547 -7.418 1 34.72 208 SER B N 1
ATOM 7463 C CA . SER B 1 208 ? -41.125 28.984 -7.297 1 34.72 208 SER B CA 1
ATOM 7464 C C . SER B 1 208 ? -41.406 29.609 -8.656 1 34.72 208 SER B C 1
ATOM 7466 O O . SER B 1 208 ? -40.781 29.281 -9.656 1 34.72 208 SER B O 1
ATOM 7468 N N . PRO B 1 209 ? -42.5 30.25 -8.922 1 36.97 209 PRO B N 1
ATOM 7469 C CA . PRO B 1 209 ? -42.812 30.953 -10.164 1 36.97 209 PRO B CA 1
ATOM 7470 C C . PRO B 1 209 ? -41.625 31.672 -10.766 1 36.97 209 PRO B C 1
ATOM 7472 O O . PRO B 1 209 ? -41.688 32.188 -11.891 1 36.97 209 PRO B O 1
ATOM 7475 N N . ASN B 1 210 ? -40.688 32.281 -9.984 1 35.44 210 ASN B N 1
ATOM 7476 C CA . ASN B 1 210 ? -39.562 33.031 -10.562 1 35.44 210 ASN B CA 1
ATOM 7477 C C . ASN B 1 210 ? -38.562 32.125 -11.25 1 35.44 210 ASN B C 1
ATOM 7479 O O . ASN B 1 210 ? -38.594 30.906 -11.039 1 35.44 210 ASN B O 1
ATOM 7483 N N . LYS B 1 211 ? -37.375 32.719 -11.945 1 38.75 211 LYS B N 1
ATOM 7484 C CA . LYS B 1 211 ? -36.312 32.219 -12.805 1 38.75 211 LYS B CA 1
ATOM 7485 C C . LYS B 1 211 ? -35.594 31.047 -12.156 1 38.75 211 LYS B C 1
ATOM 7487 O O . LYS B 1 211 ? -34.562 31.219 -11.508 1 38.75 211 LYS B O 1
ATOM 7492 N N . SER B 1 212 ? -36.25 30.172 -11.648 1 40.53 212 SER B N 1
ATOM 7493 C CA . SER B 1 212 ? -35.562 29.016 -11.062 1 40.53 212 SER B CA 1
ATOM 7494 C C . SER B 1 212 ? -34.906 28.156 -12.133 1 40.53 212 SER B C 1
ATOM 7496 O O . SER B 1 212 ? -35.469 28 -13.234 1 40.53 212 SER B O 1
ATOM 7498 N N . LEU B 1 213 ? -33.688 28.125 -12.195 1 45.22 213 LEU B N 1
ATOM 7499 C CA . LEU B 1 213 ? -32.938 27.141 -12.992 1 45.22 213 LEU B CA 1
ATOM 7500 C C . LEU B 1 213 ? -33.594 25.766 -12.883 1 45.22 213 LEU B C 1
ATOM 7502 O O . LEU B 1 213 ? -33.719 25.219 -11.789 1 45.22 213 LEU B O 1
ATOM 7506 N N . PHE B 1 214 ? -34.594 25.531 -13.789 1 49.97 214 PHE B N 1
ATOM 7507 C CA . PHE B 1 214 ? -35.188 24.203 -13.859 1 49.97 214 PHE B CA 1
ATOM 7508 C C . PHE B 1 214 ? -34.344 23.266 -14.695 1 49.97 214 PHE B C 1
ATOM 7510 O O . PHE B 1 214 ? -33.812 23.656 -15.742 1 49.97 214 PHE B O 1
ATOM 7517 N N . LEU B 1 215 ? -33.688 22.422 -13.961 1 49.59 215 LEU B N 1
ATOM 7518 C CA . LEU B 1 215 ? -33.094 21.328 -14.727 1 49.59 215 LEU B CA 1
ATOM 7519 C C . LEU B 1 215 ? -34.188 20.375 -15.211 1 49.59 215 LEU B C 1
ATOM 7521 O O . LEU B 1 215 ? -34.938 19.828 -14.406 1 49.59 215 LEU B O 1
ATOM 7525 N N . LEU B 1 216 ? -34.688 20.625 -16.375 1 48.75 216 LEU B N 1
ATOM 7526 C CA . LEU B 1 216 ? -35.562 19.641 -16.984 1 48.75 216 LEU B CA 1
ATOM 7527 C C . LEU B 1 216 ? -34.781 18.422 -17.438 1 48.75 216 LEU B C 1
ATOM 7529 O O . LEU B 1 216 ? -33.938 18.531 -18.328 1 48.75 216 LEU B O 1
ATOM 7533 N N . LEU B 1 217 ? -34.688 17.438 -16.531 1 48.84 217 LEU B N 1
ATOM 7534 C CA . LEU B 1 217 ? -34.094 16.172 -16.969 1 48.84 217 LEU B CA 1
ATOM 7535 C C . LEU B 1 217 ? -35.031 15.438 -17.922 1 48.84 217 LEU B C 1
ATOM 7537 O O . LEU B 1 217 ? -36.156 15.086 -17.531 1 48.84 217 LEU B O 1
ATOM 7541 N N . LEU B 1 218 ? -34.969 15.641 -19.172 1 44.41 218 LEU B N 1
ATOM 7542 C CA . LEU B 1 218 ? -35.688 14.773 -20.094 1 44.41 218 LEU B CA 1
ATOM 7543 C C . LEU B 1 218 ? -35.062 13.383 -20.125 1 44.41 218 LEU B C 1
ATOM 7545 O O . LEU B 1 218 ? -33.938 13.211 -20.609 1 44.41 218 LEU B O 1
ATOM 7549 N N . LEU B 1 219 ? -35.438 12.664 -19.156 1 43.28 219 LEU B N 1
ATOM 7550 C CA . LEU B 1 219 ? -35.031 11.266 -19.219 1 43.28 219 LEU B CA 1
ATOM 7551 C C . LEU B 1 219 ? -35.5 10.617 -20.5 1 43.28 219 LEU B C 1
ATOM 7553 O O . LEU B 1 219 ? -36.719 10.422 -20.703 1 43.28 219 LEU B O 1
ATOM 7557 N N . HIS B 1 220 ? -35.094 11.172 -21.688 1 38 220 HIS B N 1
ATOM 7558 C CA . HIS B 1 220 ? -35.531 10.562 -22.938 1 38 220 HIS B CA 1
ATOM 7559 C C . HIS B 1 220 ? -35.25 9.062 -22.953 1 38 220 HIS B C 1
ATOM 7561 O O . HIS B 1 220 ? -34.281 8.602 -22.344 1 38 220 HIS B O 1
ATOM 7567 N N . GLN B 1 221 ? -36.25 8.273 -23.328 1 36.5 221 GLN B N 1
ATOM 7568 C CA . GLN B 1 221 ? -36.094 6.922 -23.844 1 36.5 221 GLN B CA 1
ATOM 7569 C C . GLN B 1 221 ? -34.875 6.816 -24.75 1 36.5 221 GLN B C 1
ATOM 7571 O O . GLN B 1 221 ? -34.406 7.824 -25.297 1 36.5 221 GLN B O 1
ATOM 7576 N N . GLU B 1 222 ? -34.469 5.523 -25.234 1 38.41 222 GLU B N 1
ATOM 7577 C CA . GLU B 1 222 ? -33.344 4.973 -25.984 1 38.41 222 GLU B CA 1
ATOM 7578 C C . GLU B 1 222 ? -33.094 5.789 -27.25 1 38.41 222 GLU B C 1
ATOM 7580 O O . GLU B 1 222 ? -33.75 5.617 -28.266 1 38.41 222 GLU B O 1
ATOM 7585 N N . ASN B 1 223 ? -33.094 6.973 -27.391 1 34.88 223 ASN B N 1
ATOM 7586 C CA . ASN B 1 223 ? -32.531 7.277 -28.703 1 34.88 223 ASN B CA 1
ATOM 7587 C C . ASN B 1 223 ? -31.109 6.766 -28.844 1 34.88 223 ASN B C 1
ATOM 7589 O O . ASN B 1 223 ? -30.219 7.211 -28.109 1 34.88 223 ASN B O 1
ATOM 7593 N N . LYS B 1 224 ? -30.844 5.605 -29.531 1 40.22 224 LYS B N 1
ATOM 7594 C CA . LYS B 1 224 ? -29.656 4.844 -29.891 1 40.22 224 LYS B CA 1
ATOM 7595 C C . LYS B 1 224 ? -28.516 5.77 -30.297 1 40.22 224 LYS B C 1
ATOM 7597 O O . LYS B 1 224 ? -27.344 5.371 -30.266 1 40.22 224 LYS B O 1
ATOM 7602 N N . SER B 1 225 ? -28.812 6.824 -30.953 1 39.06 225 SER B N 1
ATOM 7603 C CA . SER B 1 225 ? -27.734 7.508 -31.672 1 39.06 225 SER B CA 1
ATOM 7604 C C . SER B 1 225 ? -26.922 8.383 -30.719 1 39.06 225 SER B C 1
ATOM 7606 O O . SER B 1 225 ? -25.828 8.844 -31.078 1 39.06 225 SER B O 1
ATOM 7608 N N . PHE B 1 226 ? -27.516 8.992 -29.734 1 39.81 226 PHE B N 1
ATOM 7609 C CA . PHE B 1 226 ? -26.688 9.953 -29.016 1 39.81 226 PHE B CA 1
ATOM 7610 C C . PHE B 1 226 ? -25.953 9.281 -27.844 1 39.81 226 PHE B C 1
ATOM 7612 O O . PHE B 1 226 ? -26.562 9 -26.812 1 39.81 226 PHE B O 1
ATOM 7619 N N . ASN B 1 227 ? -25.141 8.438 -28.125 1 49.41 227 ASN B N 1
ATOM 7620 C CA . ASN B 1 227 ? -24.312 8.023 -27 1 49.41 227 ASN B CA 1
ATOM 7621 C C . ASN B 1 227 ? -23.406 9.156 -26.516 1 49.41 227 ASN B C 1
ATOM 7623 O O . ASN B 1 227 ? -22.297 9.336 -27.031 1 49.41 227 ASN B O 1
ATOM 7627 N N . PRO B 1 228 ? -23.953 10.289 -26.109 1 50.47 228 PRO B N 1
ATOM 7628 C CA . PRO B 1 228 ? -23.094 11.438 -25.781 1 50.47 228 PRO B CA 1
ATOM 7629 C C . PRO B 1 228 ? -21.859 11.055 -24.969 1 50.47 228 PRO B C 1
ATOM 7631 O O . PRO B 1 228 ? -20.922 11.836 -24.859 1 50.47 228 PRO B O 1
ATOM 7634 N N . MET B 1 229 ? -22 10.07 -24.172 1 59.19 229 MET B N 1
ATOM 7635 C CA . MET B 1 229 ? -20.828 9.898 -23.312 1 59.19 229 MET B CA 1
ATOM 7636 C C . MET B 1 229 ? -20.016 8.672 -23.75 1 59.19 229 MET B C 1
ATOM 7638 O O . MET B 1 229 ? -20.359 7.543 -23.391 1 59.19 229 MET B O 1
ATOM 7642 N N . ASP B 1 230 ? -19.406 8.82 -24.922 1 63.97 230 ASP B N 1
ATOM 7643 C CA . ASP B 1 230 ? -18.438 7.77 -25.172 1 63.97 230 ASP B CA 1
ATOM 7644 C C . ASP B 1 230 ? -17.328 7.762 -24.125 1 63.97 230 ASP B C 1
ATOM 7646 O O . ASP B 1 230 ? -16.484 8.656 -24.094 1 63.97 230 ASP B O 1
ATOM 7650 N N . PRO B 1 231 ? -17.5 6.828 -23.234 1 62.94 231 PRO B N 1
ATOM 7651 C CA . PRO B 1 231 ? -16.516 6.812 -22.156 1 62.94 231 PRO B CA 1
ATOM 7652 C C . PRO B 1 231 ? -15.07 6.711 -22.672 1 62.94 231 PRO B C 1
ATOM 7654 O O . PRO B 1 231 ? -14.125 6.934 -21.906 1 62.94 231 PRO B O 1
ATOM 7657 N N . TYR B 1 232 ? -14.984 6.539 -23.969 1 65.38 232 TYR B N 1
ATOM 7658 C CA . TYR B 1 232 ? -13.625 6.258 -24.422 1 65.38 232 TYR B CA 1
ATOM 7659 C C . TYR B 1 232 ? -13.133 7.344 -25.359 1 65.38 232 TYR B C 1
ATOM 7661 O O . TYR B 1 232 ? -12.023 7.25 -25.906 1 65.38 232 TYR B O 1
ATOM 7669 N N . LYS B 1 233 ? -13.906 8.305 -25.484 1 73.06 233 LYS B N 1
ATOM 7670 C CA . LYS B 1 233 ? -13.484 9.344 -26.422 1 73.06 233 LYS B CA 1
ATOM 7671 C C . LYS B 1 233 ? -12.219 10.039 -25.922 1 73.06 233 LYS B C 1
ATOM 7673 O O . LYS B 1 233 ? -11.219 10.109 -26.656 1 73.06 233 LYS B O 1
ATOM 7678 N N . TYR B 1 234 ? -12.203 10.531 -24.672 1 78.88 234 TYR B N 1
ATOM 7679 C CA . TYR B 1 234 ? -11.047 11.18 -24.062 1 78.88 234 TYR B CA 1
ATOM 7680 C C . TYR B 1 234 ? -10.492 10.336 -22.922 1 78.88 234 TYR B C 1
ATOM 7682 O O . TYR B 1 234 ? -10.859 10.531 -21.766 1 78.88 234 TYR B O 1
ATOM 7690 N N . ARG B 1 235 ? -9.656 9.445 -23.406 1 75.5 235 ARG B N 1
ATOM 7691 C CA . ARG B 1 235 ? -9 8.641 -22.375 1 75.5 235 ARG B CA 1
ATOM 7692 C C . ARG B 1 235 ? -7.77 9.359 -21.828 1 75.5 235 ARG B C 1
ATOM 7694 O O . ARG B 1 235 ? -7.094 10.086 -22.562 1 75.5 235 ARG B O 1
ATOM 7701 N N . PRO B 1 236 ? -7.555 9.148 -20.562 1 77.38 236 PRO B N 1
ATOM 7702 C CA . PRO B 1 236 ? -6.324 9.734 -20.031 1 77.38 236 PRO B CA 1
ATOM 7703 C C . PRO B 1 236 ? -5.07 9.195 -20.703 1 77.38 236 PRO B C 1
ATOM 7705 O O . PRO B 1 236 ? -4.738 8.016 -20.562 1 77.38 236 PRO B O 1
ATOM 7708 N N . SER B 1 237 ? -4.512 9.945 -21.547 1 84.06 237 SER B N 1
ATOM 7709 C CA . SER B 1 237 ? -3.281 9.633 -22.266 1 84.06 237 SER B CA 1
ATOM 7710 C C . SER B 1 237 ? -2.592 10.898 -22.766 1 84.06 237 SER B C 1
ATOM 7712 O O . SER B 1 237 ? -3.209 11.961 -22.828 1 84.06 237 SER B O 1
ATOM 7714 N N . SER B 1 238 ? -1.353 10.766 -23.047 1 86.56 238 SER B N 1
ATOM 7715 C CA . SER B 1 238 ? -0.576 11.891 -23.547 1 86.56 238 SER B CA 1
ATOM 7716 C C . SER B 1 238 ? -1.151 12.422 -24.859 1 86.56 238 SER B C 1
ATOM 7718 O O . SER B 1 238 ? -0.958 13.594 -25.203 1 86.56 238 SER B O 1
ATOM 7720 N N . ALA B 1 239 ? -1.934 11.617 -25.562 1 84.69 239 ALA B N 1
ATOM 7721 C CA . ALA B 1 239 ? -2.5 11.992 -26.859 1 84.69 239 ALA B CA 1
ATOM 7722 C C . ALA B 1 239 ? -3.646 12.984 -26.688 1 84.69 239 ALA B C 1
ATOM 7724 O O . ALA B 1 239 ? -4.016 13.688 -27.641 1 84.69 239 ALA B O 1
ATOM 7725 N N . TYR B 1 240 ? -4.164 13.086 -25.469 1 87.56 240 TYR B N 1
ATOM 7726 C CA . TYR B 1 240 ? -5.328 13.93 -25.25 1 87.56 240 TYR B CA 1
ATOM 7727 C C . TYR B 1 240 ? -5.02 15.016 -24.219 1 87.56 240 TYR B C 1
ATOM 7729 O O . TYR B 1 240 ? -5.918 15.492 -23.531 1 87.56 240 TYR B O 1
ATOM 7737 N N . ASN B 1 241 ? -3.803 15.328 -24.125 1 91.62 241 ASN B N 1
ATOM 7738 C CA . ASN B 1 241 ? -3.416 16.406 -23.219 1 91.62 241 ASN B CA 1
ATOM 7739 C C . ASN B 1 241 ? -3.955 17.75 -23.688 1 91.62 241 ASN B C 1
ATOM 7741 O O . ASN B 1 241 ? -3.951 18.047 -24.875 1 91.62 241 ASN B O 1
ATOM 7745 N N . SER B 1 242 ? -4.441 18.516 -22.766 1 93.06 242 SER B N 1
ATOM 7746 C CA . SER B 1 242 ? -4.75 19.922 -23.047 1 93.06 242 SER B CA 1
ATOM 7747 C C . SER B 1 242 ? -3.48 20.766 -23.125 1 93.06 242 SER B C 1
ATOM 7749 O O . SER B 1 242 ? -2.432 20.359 -22.625 1 93.06 242 SER B O 1
ATOM 7751 N N . PRO B 1 243 ? -3.531 21.906 -23.781 1 94.38 243 PRO B N 1
ATOM 7752 C CA . PRO B 1 243 ? -2.346 22.766 -23.875 1 94.38 243 PRO B CA 1
ATOM 7753 C C . PRO B 1 243 ? -2.066 23.531 -22.578 1 94.38 243 PRO B C 1
ATOM 7755 O O . PRO B 1 243 ? -1.034 24.203 -22.469 1 94.38 243 PRO B O 1
ATOM 7758 N N . PHE B 1 244 ? -2.969 23.547 -21.641 1 96.12 244 PHE B N 1
ATOM 7759 C CA . PHE B 1 244 ? -2.785 24.156 -20.328 1 96.12 244 PHE B CA 1
ATOM 7760 C C . PHE B 1 244 ? -3.078 23.172 -19.219 1 96.12 244 PHE B C 1
ATOM 7762 O O . PHE B 1 244 ? -3.615 22.078 -19.469 1 96.12 244 PHE B O 1
ATOM 7769 N N . TRP B 1 245 ? -2.705 23.516 -18.062 1 95.75 245 TRP B N 1
ATOM 7770 C CA . TRP B 1 245 ? -2.936 22.641 -16.906 1 95.75 245 TRP B CA 1
ATOM 7771 C C . TRP B 1 245 ? -4.418 22.609 -16.547 1 95.75 245 TRP B C 1
ATOM 7773 O O . TRP B 1 245 ? -5.125 23.609 -16.688 1 95.75 245 TRP B O 1
ATOM 7783 N N . THR B 1 246 ? -4.855 21.453 -16.109 1 96.81 246 THR B N 1
ATOM 7784 C CA . THR B 1 246 ? -6.215 21.266 -15.617 1 96.81 246 THR B CA 1
ATOM 7785 C C . THR B 1 246 ? -6.219 20.484 -14.305 1 96.81 246 THR B C 1
ATOM 7787 O O . THR B 1 246 ? -5.215 19.859 -13.945 1 96.81 246 THR B O 1
ATOM 7790 N N . THR B 1 247 ? -7.316 20.562 -13.594 1 96.81 247 THR B N 1
ATOM 7791 C CA . THR B 1 247 ? -7.574 19.594 -12.531 1 96.81 247 THR B CA 1
ATOM 7792 C C . THR B 1 247 ? -7.879 18.219 -13.109 1 96.81 247 THR B C 1
ATOM 7794 O O . THR B 1 247 ? -7.996 18.062 -14.328 1 96.81 247 THR B O 1
ATOM 7797 N N . ASN B 1 248 ? -8.055 17.234 -12.266 1 94.69 248 ASN B N 1
ATOM 7798 C CA . ASN B 1 248 ? -8.336 15.883 -12.719 1 94.69 248 ASN B CA 1
ATOM 7799 C C . ASN B 1 248 ? -9.742 15.773 -13.312 1 94.69 248 ASN B C 1
ATOM 7801 O O . ASN B 1 248 ? -10.016 14.875 -14.102 1 94.69 248 ASN B O 1
ATOM 7805 N N . SER B 1 249 ? -10.562 16.734 -12.969 1 94.81 249 SER B N 1
ATOM 7806 C CA . SER B 1 249 ? -11.906 16.75 -13.523 1 94.81 249 SER B CA 1
ATOM 7807 C C . SER B 1 249 ? -11.984 17.594 -14.789 1 94.81 249 SER B C 1
ATOM 7809 O O . SER B 1 249 ? -13.062 17.766 -15.359 1 94.81 249 SER B O 1
ATOM 7811 N N . GLY B 1 250 ? -10.891 18.203 -15.148 1 94.69 250 GLY B N 1
ATOM 7812 C CA . GLY B 1 250 ? -10.805 18.859 -16.438 1 94.69 250 GLY B CA 1
ATOM 7813 C C . GLY B 1 250 ? -10.875 20.375 -16.328 1 94.69 250 GLY B C 1
ATOM 7814 O O . GLY B 1 250 ? -10.711 21.078 -17.328 1 94.69 250 GLY B O 1
ATOM 7815 N N . ALA B 1 251 ? -11.094 20.953 -15.133 1 96.62 251 ALA B N 1
ATOM 7816 C CA . ALA B 1 251 ? -11.188 22.391 -14.977 1 96.62 251 ALA B CA 1
ATOM 7817 C C . ALA B 1 251 ? -9.844 23.062 -15.227 1 96.62 251 ALA B C 1
ATOM 7819 O O . ALA B 1 251 ? -8.805 22.594 -14.766 1 96.62 251 ALA B O 1
ATOM 7820 N N . PRO B 1 252 ? -9.836 24.188 -15.945 1 96.38 252 PRO B N 1
ATOM 7821 C CA . PRO B 1 252 ? -8.57 24.875 -16.203 1 96.38 252 PRO B CA 1
ATOM 7822 C C . PRO B 1 252 ? -7.934 25.438 -14.922 1 96.38 252 PRO B C 1
ATOM 7824 O O . PRO B 1 252 ? -8.641 25.922 -14.039 1 96.38 252 PRO B O 1
ATOM 7827 N N . VAL B 1 253 ? -6.656 25.391 -14.836 1 97.44 253 VAL B N 1
ATOM 7828 C CA . VAL B 1 253 ? -5.875 25.922 -13.727 1 97.44 253 VAL B CA 1
ATOM 7829 C C . VAL B 1 253 ? -5.102 27.156 -14.188 1 97.44 253 VAL B C 1
ATOM 7831 O O . VAL B 1 253 ? -4.188 27.047 -15.016 1 97.44 253 VAL B O 1
ATOM 7834 N N . TYR B 1 254 ? -5.406 28.328 -13.695 1 96.19 254 TYR B N 1
ATOM 7835 C CA . TYR B 1 254 ? -4.785 29.562 -14.141 1 96.19 254 TYR B CA 1
ATOM 7836 C C . TYR B 1 254 ? -3.518 29.859 -13.344 1 96.19 254 TYR B C 1
ATOM 7838 O O . TYR B 1 254 ? -2.691 30.672 -13.758 1 96.19 254 TYR B O 1
ATOM 7846 N N . ASN B 1 255 ? -3.322 29.25 -12.188 1 97.25 255 ASN B N 1
ATOM 7847 C CA . ASN B 1 255 ? -2.166 29.438 -11.32 1 97.25 255 ASN B CA 1
ATOM 7848 C C . ASN B 1 255 ? -1.828 28.172 -10.547 1 97.25 255 ASN B C 1
ATOM 7850 O O . ASN B 1 255 ? -2.49 27.844 -9.562 1 97.25 255 ASN B O 1
ATOM 7854 N N . ASN B 1 256 ? -0.831 27.484 -10.953 1 97.38 256 ASN B N 1
ATOM 7855 C CA . ASN B 1 256 ? -0.415 26.219 -10.352 1 97.38 256 ASN B CA 1
ATOM 7856 C C . ASN B 1 256 ? 0.745 26.422 -9.383 1 97.38 256 ASN B C 1
ATOM 7858 O O . ASN B 1 256 ? 1.44 25.469 -9.031 1 97.38 256 ASN B O 1
ATOM 7862 N N . ASN B 1 257 ? 1 27.688 -8.906 1 96.88 257 ASN B N 1
ATOM 7863 C CA . ASN B 1 257 ? 2.193 27.969 -8.117 1 96.88 257 ASN B CA 1
ATOM 7864 C C . ASN B 1 257 ? 1.836 28.547 -6.75 1 96.88 257 ASN B C 1
ATOM 7866 O O . ASN B 1 257 ? 2.674 28.578 -5.848 1 96.88 257 ASN B O 1
ATOM 7870 N N . SER B 1 258 ? 0.609 29.031 -6.672 1 97.5 258 SER B N 1
ATOM 7871 C CA . SER B 1 258 ? 0.219 29.688 -5.43 1 97.5 258 SER B CA 1
ATOM 7872 C C . SER B 1 258 ? -1.085 29.109 -4.887 1 97.5 258 SER B C 1
ATOM 7874 O O . SER B 1 258 ? -2.004 28.812 -5.652 1 97.5 258 SER B O 1
ATOM 7876 N N . SER B 1 259 ? -1.126 28.938 -3.615 1 98.06 259 SER B N 1
ATOM 7877 C CA . SER B 1 259 ? -2.35 28.516 -2.939 1 98.06 259 SER B CA 1
ATOM 7878 C C . SER B 1 259 ? -3.318 29.688 -2.777 1 98.06 259 SER B C 1
ATOM 7880 O O . SER B 1 259 ? -2.92 30.844 -2.875 1 98.06 259 SER B O 1
ATOM 7882 N N . LEU B 1 260 ? -4.629 29.344 -2.623 1 98.31 260 LEU B N 1
ATOM 7883 C CA . LEU B 1 260 ? -5.664 30.344 -2.402 1 98.31 260 LEU B CA 1
ATOM 7884 C C . LEU B 1 260 ? -5.688 30.781 -0.943 1 98.31 260 LEU B C 1
ATOM 7886 O O . LEU B 1 260 ? -5.996 29.984 -0.055 1 98.31 260 LEU B O 1
ATOM 7890 N N . THR B 1 261 ? -5.359 32.062 -0.675 1 97.25 261 THR B N 1
ATOM 7891 C CA . THR B 1 261 ? -5.234 32.594 0.685 1 97.25 261 THR B CA 1
ATOM 7892 C C . THR B 1 261 ? -6.18 33.781 0.906 1 97.25 261 THR B C 1
ATOM 7894 O O . THR B 1 261 ? -6.781 34.281 -0.044 1 97.25 261 THR B O 1
ATOM 7897 N N . VAL B 1 262 ? -6.41 34.094 2.236 1 96.06 262 VAL B N 1
ATOM 7898 C CA . VAL B 1 262 ? -7.016 35.375 2.59 1 96.06 262 VAL B CA 1
ATOM 7899 C C . VAL B 1 262 ? -6.004 36.5 2.381 1 96.06 262 VAL B C 1
ATOM 7901 O O . VAL B 1 262 ? -5.094 36.688 3.191 1 96.06 262 VAL B O 1
ATOM 7904 N N . GLY B 1 263 ? -6.211 37.25 1.449 1 91.12 263 GLY B N 1
ATOM 7905 C CA . GLY B 1 263 ? -5.188 38.25 1.111 1 91.12 263 GLY B CA 1
ATOM 7906 C C . GLY B 1 263 ? -3.875 37.594 0.683 1 91.12 263 GLY B C 1
ATOM 7907 O O . GLY B 1 263 ? -3.84 36.438 0.306 1 91.12 263 GLY B O 1
ATOM 7908 N N . THR B 1 264 ? -2.869 38.375 0.654 1 86.19 264 THR B N 1
ATOM 7909 C CA . THR B 1 264 ? -1.595 37.938 0.097 1 86.19 264 THR B CA 1
ATOM 7910 C C . THR B 1 264 ? -0.82 37.094 1.114 1 86.19 264 THR B C 1
ATOM 7912 O O . THR B 1 264 ? 0.054 36.312 0.744 1 86.19 264 THR B O 1
ATOM 7915 N N . ARG B 1 265 ? -1.157 37.219 2.34 1 89 265 ARG B N 1
ATOM 7916 C CA . ARG B 1 265 ? -0.307 36.625 3.359 1 89 265 ARG B CA 1
ATOM 7917 C C . ARG B 1 265 ? -1.142 35.875 4.402 1 89 265 ARG B C 1
ATOM 7919 O O . ARG B 1 265 ? -0.612 35.406 5.41 1 89 265 ARG B O 1
ATOM 7926 N N . GLY B 1 266 ? -2.434 35.812 4.195 1 92.25 266 GLY B N 1
ATOM 7927 C CA . GLY B 1 266 ? -3.307 35.156 5.156 1 92.25 266 GLY B CA 1
ATOM 7928 C C . GLY B 1 266 ? -3.328 33.625 5.012 1 92.25 266 GLY B C 1
ATOM 7929 O O . GLY B 1 266 ? -2.566 33.062 4.223 1 92.25 266 GLY B O 1
ATOM 7930 N N . PRO B 1 267 ? -4.082 32.938 5.887 1 95.75 267 PRO B N 1
ATOM 7931 C CA . PRO B 1 267 ? -4.16 31.453 5.863 1 95.75 267 PRO B CA 1
ATOM 7932 C C . PRO B 1 267 ? -4.773 30.922 4.57 1 95.75 267 PRO B C 1
ATOM 7934 O O . PRO B 1 267 ? -5.473 31.656 3.865 1 95.75 267 PRO B O 1
ATOM 7937 N N . ILE B 1 268 ? -4.48 29.734 4.262 1 98 268 ILE B N 1
ATOM 7938 C CA . ILE B 1 268 ? -5.008 29.062 3.08 1 98 268 ILE B CA 1
ATOM 7939 C C . ILE B 1 268 ? -6.457 28.641 3.332 1 98 268 ILE B C 1
ATOM 7941 O O . ILE B 1 268 ? -6.801 28.203 4.43 1 98 268 ILE B O 1
ATOM 7945 N N . LEU B 1 269 ? -7.246 28.734 2.307 1 98.06 269 LEU B N 1
ATOM 7946 C CA . LEU B 1 269 ? -8.664 28.391 2.402 1 98.06 269 LEU B CA 1
ATOM 7947 C C . LEU B 1 269 ? -8.906 26.938 2.047 1 98.06 269 LEU B C 1
ATOM 7949 O O . LEU B 1 269 ? -8.305 26.406 1.103 1 98.06 269 LEU B O 1
ATOM 7953 N N . LEU B 1 270 ? -9.82 26.234 2.801 1 97.62 270 LEU B N 1
ATOM 7954 C CA . LEU B 1 270 ? -10.172 24.844 2.543 1 97.62 270 LEU B CA 1
ATOM 7955 C C . LEU B 1 270 ? -10.844 24.688 1.184 1 97.62 270 LEU B C 1
ATOM 7957 O O . LEU B 1 270 ? -10.758 23.641 0.554 1 97.62 270 LEU B O 1
ATOM 7961 N N . GLU B 1 271 ? -11.477 25.766 0.675 1 97.25 271 GLU B N 1
ATOM 7962 C CA . GLU B 1 271 ? -12.211 25.719 -0.59 1 97.25 271 GLU B CA 1
ATOM 7963 C C . GLU B 1 271 ? -11.25 25.625 -1.775 1 97.25 271 GLU B C 1
ATOM 7965 O O . GLU B 1 271 ? -11.688 25.484 -2.92 1 97.25 271 GLU B O 1
ATOM 7970 N N . ASP B 1 272 ? -9.938 25.766 -1.538 1 97.88 272 ASP B N 1
ATOM 7971 C CA . ASP B 1 272 ? -8.961 25.578 -2.605 1 97.88 272 ASP B CA 1
ATOM 7972 C C . ASP B 1 272 ? -8.93 24.125 -3.076 1 97.88 272 ASP B C 1
ATOM 7974 O O . ASP B 1 272 ? -7.965 23.406 -2.818 1 97.88 272 ASP B O 1
ATOM 7978 N N . TYR B 1 273 ? -9.852 23.812 -3.844 1 96.62 273 TYR B N 1
ATOM 7979 C CA . TYR B 1 273 ? -10.023 22.438 -4.312 1 96.62 273 TYR B CA 1
ATOM 7980 C C . TYR B 1 273 ? -8.82 21.984 -5.121 1 96.62 273 TYR B C 1
ATOM 7982 O O . TYR B 1 273 ? -8.414 20.812 -5.039 1 96.62 273 TYR B O 1
ATOM 7990 N N . HIS B 1 274 ? -8.367 22.875 -5.93 1 97.69 274 HIS B N 1
ATOM 7991 C CA . HIS B 1 274 ? -7.211 22.531 -6.754 1 97.69 274 HIS B CA 1
ATOM 7992 C C . HIS B 1 274 ? -6.031 22.094 -5.895 1 97.69 274 HIS B C 1
ATOM 7994 O O . HIS B 1 274 ? -5.414 21.062 -6.164 1 97.69 274 HIS B O 1
ATOM 8000 N N . LEU B 1 275 ? -5.688 22.828 -4.859 1 98.38 275 LEU B N 1
ATOM 8001 C CA . LEU B 1 275 ? -4.598 22.484 -3.955 1 98.38 275 LEU B CA 1
ATOM 8002 C C . LEU B 1 275 ? -4.859 21.125 -3.295 1 98.38 275 LEU B C 1
ATOM 8004 O O . LEU B 1 275 ? -3.977 20.266 -3.273 1 98.38 275 LEU B O 1
ATOM 8008 N N . VAL B 1 276 ? -6.059 20.953 -2.787 1 98 276 VAL B N 1
ATOM 8009 C CA . VAL B 1 276 ? -6.418 19.734 -2.055 1 98 276 VAL B CA 1
ATOM 8010 C C . VAL B 1 276 ? -6.309 18.531 -2.979 1 98 276 VAL B C 1
ATOM 8012 O O . VAL B 1 276 ? -5.738 17.5 -2.6 1 98 276 VAL B O 1
ATOM 8015 N N . GLU B 1 277 ? -6.832 18.641 -4.188 1 98 277 GLU B N 1
ATOM 8016 C CA . GLU B 1 277 ? -6.754 17.547 -5.145 1 98 277 GLU B CA 1
ATOM 8017 C C . GLU B 1 277 ? -5.305 17.203 -5.48 1 98 277 GLU B C 1
ATOM 8019 O O . GLU B 1 277 ? -4.93 16.031 -5.523 1 98 277 GLU B O 1
ATOM 8024 N N . LYS B 1 278 ? -4.562 18.219 -5.766 1 98.19 278 LYS B N 1
ATOM 8025 C CA . LYS B 1 278 ? -3.162 18.031 -6.137 1 98.19 278 LYS B CA 1
ATOM 8026 C C . LYS B 1 278 ? -2.395 17.297 -5.043 1 98.19 278 LYS B C 1
ATOM 8028 O O . LYS B 1 278 ? -1.677 16.328 -5.316 1 98.19 278 LYS B O 1
ATOM 8033 N N . LEU B 1 279 ? -2.547 17.688 -3.797 1 98.31 279 LEU B N 1
ATOM 8034 C CA . LEU B 1 279 ? -1.873 17.062 -2.668 1 98.31 279 LEU B CA 1
ATOM 8035 C C . LEU B 1 279 ? -2.404 15.648 -2.439 1 98.31 279 LEU B C 1
ATOM 8037 O O . LEU B 1 279 ? -1.63 14.719 -2.182 1 98.31 279 LEU B O 1
ATOM 8041 N N . ALA B 1 280 ? -3.713 15.523 -2.508 1 98.25 280 ALA B N 1
ATOM 8042 C CA . ALA B 1 280 ? -4.316 14.211 -2.273 1 98.25 280 ALA B CA 1
ATOM 8043 C C . ALA B 1 280 ? -3.818 13.188 -3.291 1 98.25 280 ALA B C 1
ATOM 8045 O O . ALA B 1 280 ? -3.594 12.023 -2.951 1 98.25 280 ALA B O 1
ATOM 8046 N N . ASN B 1 281 ? -3.705 13.594 -4.539 1 97.75 281 ASN B N 1
ATOM 8047 C CA . ASN B 1 281 ? -3.16 12.703 -5.559 1 97.75 281 ASN B CA 1
ATOM 8048 C C . ASN B 1 281 ? -1.701 12.359 -5.273 1 97.75 281 ASN B C 1
ATOM 8050 O O . ASN B 1 281 ? -1.302 11.195 -5.387 1 97.75 281 ASN B O 1
ATOM 8054 N N . PHE B 1 282 ? -0.925 13.383 -4.914 1 98.19 282 PHE B N 1
ATOM 8055 C CA . PHE B 1 282 ? 0.474 13.18 -4.559 1 98.19 282 PHE B CA 1
ATOM 8056 C C . PHE B 1 282 ? 0.603 12.18 -3.418 1 98.19 282 PHE B C 1
ATOM 8058 O O . PHE B 1 282 ? 1.423 11.258 -3.48 1 98.19 282 PHE B O 1
ATOM 8065 N N . ASP B 1 283 ? -0.23 12.305 -2.449 1 98.06 283 ASP B N 1
ATOM 8066 C CA . ASP B 1 283 ? -0.204 11.484 -1.24 1 98.06 283 ASP B CA 1
ATOM 8067 C C . ASP B 1 283 ? -0.463 10.016 -1.565 1 98.06 283 ASP B C 1
ATOM 8069 O O . ASP B 1 283 ? -0.138 9.133 -0.771 1 98.06 283 ASP B O 1
ATOM 8073 N N . ARG B 1 284 ? -0.983 9.719 -2.725 1 97.5 284 ARG B N 1
ATOM 8074 C CA . ARG B 1 284 ? -1.422 8.375 -3.08 1 97.5 284 ARG B CA 1
ATOM 8075 C C . ARG B 1 284 ? -0.556 7.793 -4.191 1 97.5 284 ARG B C 1
ATOM 8077 O O . ARG B 1 284 ? -0.921 6.789 -4.809 1 97.5 284 ARG B O 1
ATOM 8084 N N . GLU B 1 285 ? 0.555 8.328 -4.434 1 97.44 285 GLU B N 1
ATOM 8085 C CA . GLU B 1 285 ? 1.36 7.949 -5.594 1 97.44 285 GLU B CA 1
ATOM 8086 C C . GLU B 1 285 ? 2.115 6.648 -5.336 1 97.44 285 GLU B C 1
ATOM 8088 O O . GLU B 1 285 ? 2.756 6.109 -6.242 1 97.44 285 GLU B O 1
ATOM 8093 N N . ARG B 1 286 ? 2.023 6.105 -4.148 1 97.25 286 ARG B N 1
ATOM 8094 C CA . ARG B 1 286 ? 2.721 4.863 -3.826 1 97.25 286 ARG B CA 1
ATOM 8095 C C . ARG B 1 286 ? 1.733 3.754 -3.482 1 97.25 286 ARG B C 1
ATOM 8097 O O . ARG B 1 286 ? 0.702 4.004 -2.855 1 97.25 286 ARG B O 1
ATOM 8104 N N . ILE B 1 287 ? 2.07 2.557 -3.877 1 97.06 287 ILE B N 1
ATOM 8105 C CA . ILE B 1 287 ? 1.335 1.338 -3.555 1 97.06 287 ILE B CA 1
ATOM 8106 C C . ILE B 1 287 ? 2.195 0.434 -2.674 1 97.06 287 ILE B C 1
ATOM 8108 O O . ILE B 1 287 ? 3.387 0.69 -2.488 1 97.06 287 ILE B O 1
ATOM 8112 N N . PRO B 1 288 ? 1.597 -0.649 -2.129 1 97.5 288 PRO B N 1
ATOM 8113 C CA . PRO B 1 288 ? 2.428 -1.554 -1.332 1 97.5 288 PRO B CA 1
ATOM 8114 C C . PRO B 1 288 ? 3.613 -2.113 -2.117 1 97.5 288 PRO B C 1
ATOM 8116 O O . PRO B 1 288 ? 3.469 -2.465 -3.291 1 97.5 288 PRO B O 1
ATOM 8119 N N . GLU B 1 289 ? 4.691 -2.139 -1.477 1 96.88 289 GLU B N 1
ATOM 8120 C CA . GLU B 1 289 ? 5.918 -2.674 -2.064 1 96.88 289 GLU B CA 1
ATOM 8121 C C . GLU B 1 289 ? 5.848 -4.195 -2.191 1 96.88 289 GLU B C 1
ATOM 8123 O O . GLU B 1 289 ? 5.125 -4.852 -1.441 1 96.88 289 GLU B O 1
ATOM 8128 N N . ARG B 1 290 ? 6.594 -4.715 -3.17 1 97.56 290 ARG B N 1
ATOM 8129 C CA . ARG B 1 290 ? 6.805 -6.156 -3.201 1 97.56 290 ARG B CA 1
ATOM 8130 C C . ARG B 1 290 ? 7.605 -6.621 -1.991 1 97.56 290 ARG B C 1
ATOM 8132 O O . ARG B 1 290 ? 8.602 -6 -1.627 1 97.56 290 ARG B O 1
ATOM 8139 N N . VAL B 1 291 ? 7.172 -7.75 -1.401 1 97.5 291 VAL B N 1
ATOM 8140 C CA . VAL B 1 291 ? 7.941 -8.281 -0.281 1 97.5 291 VAL B CA 1
ATOM 8141 C C . VAL B 1 291 ? 9.312 -8.734 -0.767 1 97.5 291 VAL B C 1
ATOM 8143 O O . VAL B 1 291 ? 10.328 -8.492 -0.104 1 97.5 291 VAL B O 1
ATOM 8146 N N . VAL B 1 292 ? 9.32 -9.438 -1.86 1 97.94 292 VAL B N 1
ATOM 8147 C CA . VAL B 1 292 ? 10.555 -9.812 -2.549 1 97.94 292 VAL B CA 1
ATOM 8148 C C . VAL B 1 292 ? 10.547 -9.242 -3.965 1 97.94 292 VAL B C 1
ATOM 8150 O O . VAL B 1 292 ? 9.484 -8.969 -4.527 1 97.94 292 VAL B O 1
ATOM 8153 N N . HIS B 1 293 ? 11.758 -8.977 -4.492 1 98 293 HIS B N 1
ATOM 8154 C CA . HIS B 1 293 ? 11.922 -8.445 -5.844 1 98 293 HIS B CA 1
ATOM 8155 C C . HIS B 1 293 ? 11.445 -7.004 -5.93 1 98 293 HIS B C 1
ATOM 8157 O O . HIS B 1 293 ? 10.891 -6.59 -6.953 1 98 293 HIS B O 1
ATOM 8163 N N . ALA B 1 294 ? 11.602 -6.25 -4.863 1 97.69 294 ALA B N 1
ATOM 8164 C CA . ALA B 1 294 ? 11.133 -4.867 -4.852 1 97.69 294 ALA B CA 1
ATOM 8165 C C . ALA B 1 294 ? 11.969 -3.996 -5.785 1 97.69 294 ALA B C 1
ATOM 8167 O O . ALA B 1 294 ? 11.438 -3.152 -6.504 1 97.69 294 ALA B O 1
ATOM 8168 N N . ARG B 1 295 ? 13.258 -4.156 -5.727 1 97.56 295 ARG B N 1
ATOM 8169 C CA . ARG B 1 295 ? 14.211 -3.43 -6.559 1 97.56 295 ARG B CA 1
ATOM 8170 C C . ARG B 1 295 ? 14.352 -4.086 -7.93 1 97.56 295 ARG B C 1
ATOM 8172 O O . ARG B 1 295 ? 14.766 -5.238 -8.031 1 97.56 295 ARG B O 1
ATOM 8179 N N . GLY B 1 296 ? 13.922 -3.371 -8.984 1 97.38 296 GLY B N 1
ATOM 8180 C CA . GLY B 1 296 ? 14.031 -3.986 -10.297 1 97.38 296 GLY B CA 1
ATOM 8181 C C . GLY B 1 296 ? 13.789 -3.014 -11.43 1 97.38 296 GLY B C 1
ATOM 8182 O O . GLY B 1 296 ? 13.406 -1.865 -11.203 1 97.38 296 GLY B O 1
ATOM 8183 N N . ALA B 1 297 ? 14.07 -3.451 -12.625 1 98.5 297 ALA B N 1
ATOM 8184 C CA . ALA B 1 297 ? 13.898 -2.691 -13.867 1 98.5 297 ALA B CA 1
ATOM 8185 C C . ALA B 1 297 ? 13.336 -3.574 -14.977 1 98.5 297 ALA B C 1
ATOM 8187 O O . ALA B 1 297 ? 13.578 -4.785 -15 1 98.5 297 ALA B O 1
ATOM 8188 N N . SER B 1 298 ? 12.602 -2.953 -15.867 1 98.56 298 SER B N 1
ATOM 8189 C CA . SER B 1 298 ? 11.945 -3.699 -16.938 1 98.56 298 SER B CA 1
ATOM 8190 C C . SER B 1 298 ? 12.328 -3.162 -18.312 1 98.56 298 SER B C 1
ATOM 8192 O O . SER B 1 298 ? 12.781 -2.023 -18.422 1 98.56 298 SER B O 1
ATOM 8194 N N . ALA B 1 299 ? 12.156 -3.947 -19.266 1 98.69 299 ALA B N 1
ATOM 8195 C CA . ALA B 1 299 ? 12.32 -3.605 -20.672 1 98.69 299 ALA B CA 1
ATOM 8196 C C . ALA B 1 299 ? 11.383 -4.422 -21.562 1 98.69 299 ALA B C 1
ATOM 8198 O O . ALA B 1 299 ? 10.844 -5.445 -21.125 1 98.69 299 ALA B O 1
ATOM 8199 N N . LYS B 1 300 ? 11.148 -3.963 -22.844 1 97.75 300 LYS B N 1
ATOM 8200 C CA . LYS B 1 300 ? 10.234 -4.598 -23.781 1 97.75 300 LYS B CA 1
ATOM 8201 C C . LYS B 1 300 ? 10.984 -5.105 -25.016 1 97.75 300 LYS B C 1
ATOM 8203 O O . LYS B 1 300 ? 12.102 -4.664 -25.297 1 97.75 300 LYS B O 1
ATOM 8208 N N . GLY B 1 301 ? 10.344 -6.043 -25.578 1 98.44 301 GLY B N 1
ATOM 8209 C CA . GLY B 1 301 ? 10.891 -6.574 -26.828 1 98.44 301 GLY B CA 1
ATOM 8210 C C . GLY B 1 301 ? 10.055 -7.695 -27.406 1 98.44 301 GLY B C 1
ATOM 8211 O O . GLY B 1 301 ? 8.82 -7.594 -27.469 1 98.44 301 GLY B O 1
ATOM 8212 N N . PHE B 1 302 ? 10.781 -8.695 -27.969 1 98.38 302 PHE B N 1
ATOM 8213 C CA . PHE B 1 302 ? 10.07 -9.812 -28.578 1 98.38 302 PHE B CA 1
ATOM 8214 C C . PHE B 1 302 ? 10.82 -11.117 -28.359 1 98.38 302 PHE B C 1
ATOM 8216 O O . PHE B 1 302 ? 12.031 -11.109 -28.109 1 98.38 302 PHE B O 1
ATOM 8223 N N . PHE B 1 303 ? 10.133 -12.18 -28.375 1 98.81 303 PHE B N 1
ATOM 8224 C CA . PHE B 1 303 ? 10.641 -13.547 -28.469 1 98.81 303 PHE B CA 1
ATOM 8225 C C . PHE B 1 303 ? 10.359 -14.141 -29.844 1 98.81 303 PHE B C 1
ATOM 8227 O O . PHE B 1 303 ? 9.25 -14.016 -30.359 1 98.81 303 PHE B O 1
ATOM 8234 N N . GLU B 1 304 ? 11.352 -14.781 -30.391 1 98.81 304 GLU B N 1
ATOM 8235 C CA . GLU B 1 304 ? 11.227 -15.414 -31.703 1 98.81 304 GLU B CA 1
ATOM 8236 C C . GLU B 1 304 ? 11.609 -16.891 -31.641 1 98.81 304 GLU B C 1
ATOM 8238 O O . GLU B 1 304 ? 12.703 -17.234 -31.172 1 98.81 304 GLU B O 1
ATOM 8243 N N . VAL B 1 305 ? 10.688 -17.75 -32.156 1 98.88 305 VAL B N 1
ATOM 8244 C CA . VAL B 1 305 ? 10.992 -19.172 -32.219 1 98.88 305 VAL B CA 1
ATOM 8245 C C . VAL B 1 305 ? 12 -19.438 -33.344 1 98.88 305 VAL B C 1
ATOM 8247 O O . VAL B 1 305 ? 11.805 -18.969 -34.469 1 98.88 305 VAL B O 1
ATOM 8250 N N . THR B 1 306 ? 13.039 -20.156 -33.031 1 98.75 306 THR B N 1
ATOM 8251 C CA . THR B 1 306 ? 14.055 -20.438 -34.031 1 98.75 306 THR B CA 1
ATOM 8252 C C . THR B 1 306 ? 14.094 -21.922 -34.344 1 98.75 306 THR B C 1
ATOM 8254 O O . THR B 1 306 ? 14.578 -22.328 -35.406 1 98.75 306 THR B O 1
ATOM 8257 N N . HIS B 1 307 ? 13.633 -22.797 -33.469 1 98.69 307 HIS B N 1
ATOM 8258 C CA . HIS B 1 307 ? 13.656 -24.25 -33.625 1 98.69 307 HIS B CA 1
ATOM 8259 C C . HIS B 1 307 ? 12.273 -24.844 -33.406 1 98.69 307 HIS B C 1
ATOM 8261 O O . HIS B 1 307 ? 11.531 -24.406 -32.531 1 98.69 307 HIS B O 1
ATOM 8267 N N . ASP B 1 308 ? 11.984 -25.828 -34.156 1 98.31 308 ASP B N 1
ATOM 8268 C CA . ASP B 1 308 ? 10.688 -26.484 -34.062 1 98.31 308 ASP B CA 1
ATOM 8269 C C . ASP B 1 308 ? 10.633 -27.406 -32.844 1 98.31 308 ASP B C 1
ATOM 8271 O O . ASP B 1 308 ? 11.422 -28.344 -32.719 1 98.31 308 ASP B O 1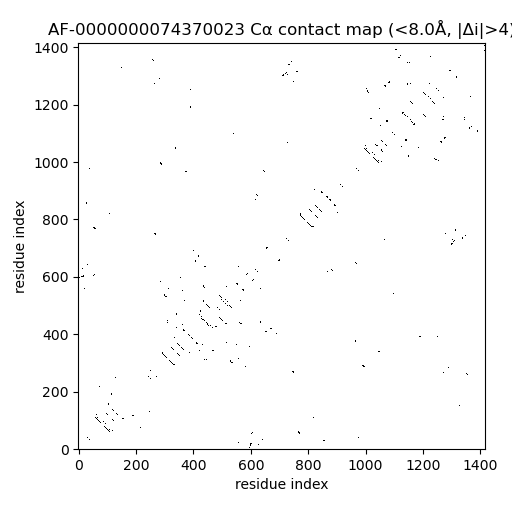
ATOM 8275 N N . ILE B 1 309 ? 9.695 -27.109 -31.953 1 98.12 309 ILE B N 1
ATOM 8276 C CA . ILE B 1 309 ? 9.492 -28 -30.812 1 98.12 309 ILE B CA 1
ATOM 8277 C C . ILE B 1 309 ? 8.023 -28.406 -30.734 1 98.12 309 ILE B C 1
ATOM 8279 O O . ILE B 1 309 ? 7.504 -28.688 -29.656 1 98.12 309 ILE B O 1
ATOM 8283 N N . SER B 1 310 ? 7.312 -28.359 -31.766 1 97.06 310 SER B N 1
ATOM 8284 C CA . SER B 1 310 ? 5.891 -28.672 -31.844 1 97.06 310 SER B CA 1
ATOM 8285 C C . SER B 1 310 ? 5.625 -30.125 -31.438 1 97.06 310 SER B C 1
ATOM 8287 O O . SER B 1 310 ? 4.5 -30.484 -31.078 1 97.06 310 SER B O 1
ATOM 8289 N N . GLY B 1 311 ? 6.594 -30.969 -31.484 1 97.69 311 GLY B N 1
ATOM 8290 C CA . GLY B 1 311 ? 6.453 -32.312 -31 1 97.69 311 GLY B CA 1
ATOM 8291 C C . GLY B 1 311 ? 6.363 -32.406 -29.484 1 97.69 311 GLY B C 1
ATOM 8292 O O . GLY B 1 311 ? 5.902 -33.406 -28.938 1 97.69 311 GLY B O 1
ATOM 8293 N N . LEU B 1 312 ? 6.75 -31.359 -28.812 1 98.19 312 LEU B N 1
ATOM 8294 C CA . LEU B 1 312 ? 6.816 -31.359 -27.359 1 98.19 312 LEU B CA 1
ATOM 8295 C C . LEU B 1 312 ? 5.637 -30.594 -26.75 1 98.19 312 LEU B C 1
ATOM 8297 O O . LEU B 1 312 ? 5.27 -30.812 -25.594 1 98.19 312 LEU B O 1
ATOM 8301 N N . THR B 1 313 ? 5.062 -29.688 -27.516 1 98.5 313 THR B N 1
ATOM 8302 C CA . THR B 1 313 ? 4.031 -28.828 -26.953 1 98.5 313 THR B CA 1
ATOM 8303 C C . THR B 1 313 ? 3.068 -28.344 -28.031 1 98.5 313 THR B C 1
ATOM 8305 O O . THR B 1 313 ? 3.455 -28.203 -29.203 1 98.5 313 THR B O 1
ATOM 8308 N N . CYS B 1 314 ? 1.854 -28.078 -27.625 1 97.75 314 CYS B N 1
ATOM 8309 C CA . CYS B 1 314 ? 0.864 -27.531 -28.547 1 97.75 314 CYS B CA 1
ATOM 8310 C C . CYS B 1 314 ? 0.654 -26.031 -28.297 1 97.75 314 CYS B C 1
ATOM 8312 O O . CYS B 1 314 ? -0.33 -25.453 -28.75 1 97.75 314 CYS B O 1
ATOM 8314 N N . ALA B 1 315 ? 1.517 -25.406 -27.438 1 98.31 315 ALA B N 1
ATOM 8315 C CA . ALA B 1 315 ? 1.407 -23.969 -27.203 1 98.31 315 ALA B CA 1
ATOM 8316 C C . ALA B 1 315 ? 1.523 -23.188 -28.516 1 98.31 315 ALA B C 1
ATOM 8318 O O . ALA B 1 315 ? 2.504 -23.344 -29.25 1 98.31 315 ALA B O 1
ATOM 8319 N N . ASP B 1 316 ? 0.605 -22.297 -28.734 1 97.94 316 ASP B N 1
ATOM 8320 C CA . ASP B 1 316 ? 0.498 -21.609 -30.016 1 97.94 316 ASP B CA 1
ATOM 8321 C C . ASP B 1 316 ? 1.71 -20.719 -30.266 1 97.94 316 ASP B C 1
ATOM 8323 O O . ASP B 1 316 ? 2.18 -20.609 -31.391 1 97.94 316 ASP B O 1
ATOM 8327 N N . PHE B 1 317 ? 2.227 -20.031 -29.203 1 98.19 317 PHE B N 1
ATOM 8328 C CA . PHE B 1 317 ? 3.301 -19.062 -29.406 1 98.19 317 PHE B CA 1
ATOM 8329 C C . PHE B 1 317 ? 4.609 -19.766 -29.734 1 98.19 317 PHE B C 1
ATOM 8331 O O . PHE B 1 317 ? 5.57 -19.141 -30.188 1 98.19 317 PHE B O 1
ATOM 8338 N N . LEU B 1 318 ? 4.637 -21.125 -29.625 1 98.62 318 LEU B N 1
ATOM 8339 C CA . LEU B 1 318 ? 5.809 -21.938 -29.938 1 98.62 318 LEU B CA 1
ATOM 8340 C C . LEU B 1 318 ? 5.555 -22.797 -31.156 1 98.62 318 LEU B C 1
ATOM 8342 O O . LEU B 1 318 ? 6.312 -23.734 -31.422 1 98.62 318 LEU B O 1
ATOM 8346 N N . ARG B 1 319 ? 4.68 -22.609 -31.984 1 97.69 319 ARG B N 1
ATOM 8347 C CA . ARG B 1 319 ? 4.117 -23.516 -32.969 1 97.69 319 ARG B CA 1
ATOM 8348 C C . ARG B 1 319 ? 5.102 -23.766 -34.094 1 97.69 319 ARG B C 1
ATOM 8350 O O . ARG B 1 319 ? 5.07 -24.828 -34.75 1 97.69 319 ARG B O 1
ATOM 8357 N N . ALA B 1 320 ? 5.93 -22.688 -34.438 1 98.12 320 ALA B N 1
ATOM 8358 C CA . ALA B 1 320 ? 6.828 -22.844 -35.562 1 98.12 320 ALA B CA 1
ATOM 8359 C C . ALA B 1 320 ? 7.938 -21.797 -35.562 1 98.12 320 ALA B C 1
ATOM 8361 O O . ALA B 1 320 ? 7.75 -20.703 -35.031 1 98.12 320 ALA B O 1
ATOM 8362 N N . PRO B 1 321 ? 9.102 -22.188 -36.156 1 98.44 321 PRO B N 1
ATOM 8363 C CA . PRO B 1 321 ? 10.133 -21.156 -36.312 1 98.44 321 PRO B CA 1
ATOM 8364 C C . PRO B 1 321 ? 9.617 -19.906 -37.031 1 98.44 321 PRO B C 1
ATOM 8366 O O . PRO B 1 321 ? 8.836 -20.016 -38 1 98.44 321 PRO B O 1
ATOM 8369 N N . GLY B 1 322 ? 9.984 -18.781 -36.531 1 98.25 322 GLY B N 1
ATOM 8370 C CA . GLY B 1 322 ? 9.562 -17.531 -37.156 1 98.25 322 GLY B CA 1
ATOM 8371 C C . GLY B 1 322 ? 8.461 -16.828 -36.375 1 98.25 322 GLY B C 1
ATOM 8372 O O . GLY B 1 322 ? 8.258 -15.625 -36.531 1 98.25 322 GLY B O 1
ATOM 8373 N N . VAL B 1 323 ? 7.727 -17.578 -35.562 1 98.25 323 VAL B N 1
ATOM 8374 C CA . VAL B 1 323 ? 6.68 -16.984 -34.75 1 98.25 323 VAL B CA 1
ATOM 8375 C C . VAL B 1 323 ? 7.293 -15.977 -33.781 1 98.25 323 VAL B C 1
ATOM 8377 O O . VAL B 1 323 ? 8.281 -16.281 -33.125 1 98.25 323 VAL B O 1
ATOM 8380 N N . GLN B 1 324 ? 6.75 -14.781 -33.75 1 97.81 324 GLN B N 1
ATOM 8381 C CA . GLN B 1 324 ? 7.215 -13.742 -32.844 1 97.81 324 GLN B CA 1
ATOM 8382 C C . GLN B 1 324 ? 6.129 -13.367 -31.828 1 97.81 324 GLN B C 1
ATOM 8384 O O . GLN B 1 324 ? 4.949 -13.281 -32.188 1 97.81 324 GLN B O 1
ATOM 8389 N N . THR B 1 325 ? 6.465 -13.234 -30.594 1 98.12 325 THR B N 1
ATOM 8390 C CA . THR B 1 325 ? 5.582 -12.859 -29.5 1 98.12 325 THR B CA 1
ATOM 8391 C C . THR B 1 325 ? 6.148 -11.664 -28.734 1 98.12 325 THR B C 1
ATOM 8393 O O . THR B 1 325 ? 7.301 -11.688 -28.297 1 98.12 325 THR B O 1
ATOM 8396 N N . PRO B 1 326 ? 5.348 -10.5 -28.562 1 97.38 326 PRO B N 1
ATOM 8397 C CA . PRO B 1 326 ? 5.816 -9.398 -27.719 1 97.38 326 PRO B CA 1
ATOM 8398 C C . PRO B 1 326 ? 6.035 -9.812 -26.266 1 97.38 326 PRO B C 1
ATOM 8400 O O . PRO B 1 326 ? 5.27 -10.617 -25.719 1 97.38 326 PRO B O 1
ATOM 8403 N N . VAL B 1 327 ? 7.137 -9.25 -25.672 1 98.31 327 VAL B N 1
ATOM 8404 C CA . VAL B 1 327 ? 7.426 -9.586 -24.281 1 98.31 327 VAL B CA 1
ATOM 8405 C C . VAL B 1 327 ? 7.758 -8.312 -23.5 1 98.31 327 VAL B C 1
ATOM 8407 O O . VAL B 1 327 ? 8.133 -7.297 -24.078 1 98.31 327 VAL B O 1
ATOM 8410 N N . ILE B 1 328 ? 7.523 -8.352 -22.234 1 98.31 328 ILE B N 1
ATOM 8411 C CA . ILE B 1 328 ? 8.125 -7.449 -21.25 1 98.31 328 ILE B CA 1
ATOM 8412 C C . ILE B 1 328 ? 8.844 -8.258 -20.172 1 98.31 328 ILE B C 1
ATOM 8414 O O . ILE B 1 328 ? 8.359 -9.312 -19.75 1 98.31 328 ILE B O 1
ATOM 8418 N N . VAL B 1 329 ? 10.023 -7.844 -19.844 1 98.75 329 VAL B N 1
ATOM 8419 C CA . VAL B 1 329 ? 10.875 -8.562 -18.906 1 98.75 329 VAL B CA 1
ATOM 8420 C C . VAL B 1 329 ? 11.203 -7.672 -17.703 1 98.75 329 VAL B C 1
ATOM 8422 O O . VAL B 1 329 ? 11.43 -6.469 -17.859 1 98.75 329 VAL B O 1
ATOM 8425 N N . ARG B 1 330 ? 11.172 -8.234 -16.547 1 98.81 330 ARG B N 1
ATOM 8426 C CA . ARG B 1 330 ? 11.602 -7.52 -15.344 1 98.81 330 ARG B CA 1
ATOM 8427 C C . ARG B 1 330 ? 12.742 -8.258 -14.648 1 98.81 330 ARG B C 1
ATOM 8429 O O . ARG B 1 330 ? 12.617 -9.438 -14.312 1 98.81 330 ARG B O 1
ATOM 8436 N N . PHE B 1 331 ? 13.852 -7.582 -14.469 1 98.88 331 PHE B N 1
ATOM 8437 C CA . PHE B 1 331 ? 14.977 -8.016 -13.648 1 98.88 331 PHE B CA 1
ATOM 8438 C C . PHE B 1 331 ? 14.914 -7.391 -12.258 1 98.88 331 PHE B C 1
ATOM 8440 O O . PHE B 1 331 ? 14.523 -6.23 -12.117 1 98.88 331 PHE B O 1
ATOM 8447 N N . SER B 1 332 ? 15.281 -8.172 -11.219 1 98.62 332 SER B N 1
ATOM 8448 C CA . SER B 1 332 ? 15.109 -7.609 -9.891 1 98.62 332 SER B CA 1
ATOM 8449 C C . SER B 1 332 ? 16.062 -8.25 -8.891 1 98.62 332 SER B C 1
ATOM 8451 O O . SER B 1 332 ? 16.578 -9.344 -9.125 1 98.62 332 SER B O 1
ATOM 8453 N N . THR B 1 333 ? 16.344 -7.57 -7.848 1 98.12 333 THR B N 1
ATOM 8454 C CA . THR B 1 333 ? 16.953 -8.188 -6.68 1 98.12 333 THR B CA 1
ATOM 8455 C C . THR B 1 333 ? 15.898 -8.719 -5.723 1 98.12 333 THR B C 1
ATOM 8457 O O . THR B 1 333 ? 14.742 -8.297 -5.773 1 98.12 333 THR B O 1
ATOM 8460 N N . VAL B 1 334 ? 16.297 -9.578 -4.82 1 97.94 334 VAL B N 1
ATOM 8461 C CA . VAL B 1 334 ? 15.281 -10.352 -4.109 1 97.94 334 VAL B CA 1
ATOM 8462 C C . VAL B 1 334 ? 15.086 -9.781 -2.705 1 97.94 334 VAL B C 1
ATOM 8464 O O . VAL B 1 334 ? 13.961 -9.523 -2.281 1 97.94 334 VAL B O 1
ATOM 8467 N N . ILE B 1 335 ? 16.062 -9.508 -1.976 1 97.62 335 ILE B N 1
ATOM 8468 C CA . ILE B 1 335 ? 15.984 -9.43 -0.521 1 97.62 335 ILE B CA 1
ATOM 8469 C C . ILE B 1 335 ? 15.625 -8.008 -0.102 1 97.62 335 ILE B C 1
ATOM 8471 O O . ILE B 1 335 ? 14.688 -7.797 0.669 1 97.62 335 ILE B O 1
ATOM 8475 N N . HIS B 1 336 ? 16.312 -7.035 -0.605 1 97.25 336 HIS B N 1
ATOM 8476 C CA . HIS B 1 336 ? 16.234 -5.688 -0.054 1 97.25 336 HIS B CA 1
ATOM 8477 C C . HIS B 1 336 ? 15.141 -4.879 -0.747 1 97.25 336 HIS B C 1
ATOM 8479 O O . HIS B 1 336 ? 14.609 -5.301 -1.775 1 97.25 336 HIS B O 1
ATOM 8485 N N . GLU B 1 337 ? 14.852 -3.742 -0.168 1 97.38 337 GLU B N 1
ATOM 8486 C CA . GLU B 1 337 ? 13.734 -2.889 -0.555 1 97.38 337 GLU B CA 1
ATOM 8487 C C . GLU B 1 337 ? 14.062 -2.084 -1.811 1 97.38 337 GLU B C 1
ATOM 8489 O O . GLU B 1 337 ? 15.188 -2.133 -2.309 1 97.38 337 GLU B O 1
ATOM 8494 N N . ARG B 1 338 ? 13.047 -1.389 -2.312 1 96.88 338 ARG B N 1
ATOM 8495 C CA . ARG B 1 338 ? 13.227 -0.499 -3.455 1 96.88 338 ARG B CA 1
ATOM 8496 C C . ARG B 1 338 ? 14.344 0.507 -3.193 1 96.88 338 ARG B C 1
ATOM 8498 O O . ARG B 1 338 ? 14.484 1.011 -2.076 1 96.88 338 ARG B O 1
ATOM 8505 N N . GLY B 1 339 ? 15.055 0.821 -4.152 1 97.06 339 GLY B N 1
ATOM 8506 C CA . GLY B 1 339 ? 16.094 1.827 -4.055 1 97.06 339 GLY B CA 1
ATOM 8507 C C . GLY B 1 339 ? 17.406 1.274 -3.537 1 97.06 339 GLY B C 1
ATOM 8508 O O . GLY B 1 339 ? 18.422 1.979 -3.521 1 97.06 339 GLY B O 1
ATOM 8509 N N . SER B 1 340 ? 17.438 0.018 -3.111 1 98.06 340 SER B N 1
ATOM 8510 C CA . SER B 1 340 ? 18.672 -0.588 -2.627 1 98.06 340 SER B CA 1
ATOM 8511 C C . SER B 1 340 ? 19.703 -0.711 -3.744 1 98.06 340 SER B C 1
ATOM 8513 O O . SER B 1 340 ? 19.359 -0.733 -4.926 1 98.06 340 SER B O 1
ATOM 8515 N N . PRO B 1 341 ? 20.969 -0.783 -3.328 1 98.44 341 PRO B N 1
ATOM 8516 C CA . PRO B 1 341 ? 22 -0.925 -4.359 1 98.44 341 PRO B CA 1
ATOM 8517 C C . PRO B 1 341 ? 21.875 -2.229 -5.145 1 98.44 341 PRO B C 1
ATOM 8519 O O . PRO B 1 341 ? 21.594 -3.279 -4.562 1 98.44 341 PRO B O 1
ATOM 8522 N N . GLU B 1 342 ? 22.094 -2.16 -6.395 1 98.31 342 GLU B N 1
ATOM 8523 C CA . GLU B 1 342 ? 21.953 -3.324 -7.266 1 98.31 342 GLU B CA 1
ATOM 8524 C C . GLU B 1 342 ? 23.234 -4.164 -7.262 1 98.31 342 GLU B C 1
ATOM 8526 O O . GLU B 1 342 ? 23.297 -5.195 -7.938 1 98.31 342 GLU B O 1
ATOM 8531 N N . THR B 1 343 ? 24.219 -3.781 -6.406 1 98.38 343 THR B N 1
ATOM 8532 C CA . THR B 1 343 ? 25.469 -4.52 -6.289 1 98.38 343 THR B CA 1
ATOM 8533 C C . THR B 1 343 ? 25.453 -5.441 -5.074 1 98.38 343 THR B C 1
ATOM 8535 O O . THR B 1 343 ? 26.438 -6.102 -4.773 1 98.38 343 THR B O 1
ATOM 8538 N N . LEU B 1 344 ? 24.391 -5.492 -4.34 1 98.06 344 LEU B N 1
ATOM 8539 C CA . LEU B 1 344 ? 24.297 -6.395 -3.193 1 98.06 344 LEU B CA 1
ATOM 8540 C C . LEU B 1 344 ? 24.297 -7.848 -3.646 1 98.06 344 LEU B C 1
ATOM 8542 O O . LEU B 1 344 ? 23.688 -8.188 -4.664 1 98.06 344 LEU B O 1
ATOM 8546 N N . ARG B 1 345 ? 25.047 -8.703 -2.928 1 97.88 345 ARG B N 1
ATOM 8547 C CA . ARG B 1 345 ? 25 -10.141 -3.209 1 97.88 345 ARG B CA 1
ATOM 8548 C C . ARG B 1 345 ? 23.609 -10.695 -2.914 1 97.88 345 ARG B C 1
ATOM 8550 O O . ARG B 1 345 ? 23.172 -10.703 -1.762 1 97.88 345 ARG B O 1
ATOM 8557 N N . ASP B 1 346 ? 22.938 -11.094 -3.906 1 98 346 ASP B N 1
ATOM 8558 C CA . ASP B 1 346 ? 21.531 -11.477 -3.889 1 98 346 ASP B CA 1
ATOM 8559 C C . ASP B 1 346 ? 21.156 -12.242 -5.152 1 98 346 ASP B C 1
ATOM 8561 O O . ASP B 1 346 ? 21.719 -12.008 -6.223 1 98 346 ASP B O 1
ATOM 8565 N N . PRO B 1 347 ? 20.25 -13.234 -5.027 1 98.19 347 PRO B N 1
ATOM 8566 C CA . PRO B 1 347 ? 19.688 -13.711 -6.293 1 98.19 347 PRO B CA 1
ATOM 8567 C C . PRO B 1 347 ? 19.031 -12.594 -7.102 1 98.19 347 PRO B C 1
ATOM 8569 O O . PRO B 1 347 ? 18.656 -11.562 -6.543 1 98.19 347 PRO B O 1
ATOM 8572 N N . ARG B 1 348 ? 19.047 -12.766 -8.398 1 98.69 348 ARG B N 1
ATOM 8573 C CA . ARG B 1 348 ? 18.312 -11.836 -9.242 1 98.69 348 ARG B CA 1
ATOM 8574 C C . ARG B 1 348 ? 17.062 -12.492 -9.836 1 98.69 348 ARG B C 1
ATOM 8576 O O . ARG B 1 348 ? 17.125 -13.617 -10.328 1 98.69 348 ARG B O 1
ATOM 8583 N N . GLY B 1 349 ? 15.922 -11.773 -9.711 1 98.44 349 GLY B N 1
ATOM 8584 C CA . GLY B 1 349 ? 14.742 -12.188 -10.453 1 98.44 349 GLY B CA 1
ATOM 8585 C C . GLY B 1 349 ? 14.898 -12.008 -11.953 1 98.44 349 GLY B C 1
ATOM 8586 O O . GLY B 1 349 ? 15.531 -11.055 -12.406 1 98.44 349 GLY B O 1
ATOM 8587 N N . PHE B 1 350 ? 14.375 -12.867 -12.688 1 98.75 350 PHE B N 1
ATOM 8588 C CA . PHE B 1 350 ? 14.297 -12.891 -14.141 1 98.75 350 PHE B CA 1
ATOM 8589 C C . PHE B 1 350 ? 12.914 -13.336 -14.602 1 98.75 350 PHE B C 1
ATOM 8591 O O . PHE B 1 350 ? 12.672 -14.531 -14.789 1 98.75 350 PHE B O 1
ATOM 8598 N N . ALA B 1 351 ? 12.008 -12.406 -14.836 1 98.75 351 ALA B N 1
ATOM 8599 C CA . ALA B 1 351 ? 10.617 -12.734 -15.148 1 98.75 351 ALA B CA 1
ATOM 8600 C C . ALA B 1 351 ? 10.242 -12.242 -16.547 1 98.75 351 ALA B C 1
ATOM 8602 O O . ALA B 1 351 ? 10.5 -11.086 -16.891 1 98.75 351 ALA B O 1
ATOM 8603 N N . VAL B 1 352 ? 9.633 -13.086 -17.312 1 98.81 352 VAL B N 1
ATOM 8604 C CA . VAL B 1 352 ? 9.25 -12.758 -18.672 1 98.81 352 VAL B CA 1
ATOM 8605 C C . VAL B 1 352 ? 7.742 -12.938 -18.844 1 98.81 352 VAL B C 1
ATOM 8607 O O . VAL B 1 352 ? 7.195 -13.992 -18.531 1 98.81 352 VAL B O 1
ATOM 8610 N N . LYS B 1 353 ? 7.105 -11.945 -19.297 1 98.62 353 LYS B N 1
ATOM 8611 C CA . LYS B 1 353 ? 5.703 -12.023 -19.703 1 98.62 353 LYS B CA 1
ATOM 8612 C C . LYS B 1 353 ? 5.566 -12.086 -21.219 1 98.62 353 LYS B C 1
ATOM 8614 O O . LYS B 1 353 ? 6.012 -11.172 -21.922 1 98.62 353 LYS B O 1
ATOM 8619 N N . PHE B 1 354 ? 4.969 -13.164 -21.703 1 98.62 354 PHE B N 1
ATOM 8620 C CA . PHE B 1 354 ? 4.641 -13.32 -23.125 1 98.62 354 PHE B CA 1
ATOM 8621 C C . PHE B 1 354 ? 3.191 -12.93 -23.391 1 98.62 354 PHE B C 1
ATOM 8623 O O . PHE B 1 354 ? 2.271 -13.5 -22.797 1 98.62 354 PHE B O 1
ATOM 8630 N N . TYR B 1 355 ? 3.014 -11.945 -24.234 1 97.06 355 TYR B N 1
ATOM 8631 C CA . TYR B 1 355 ? 1.666 -11.617 -24.672 1 97.06 355 TYR B CA 1
ATOM 8632 C C . TYR B 1 355 ? 1.26 -12.469 -25.875 1 97.06 355 TYR B C 1
ATOM 8634 O O . TYR B 1 355 ? 1.349 -12.031 -27.016 1 97.06 355 TYR B O 1
ATOM 8642 N N . THR B 1 356 ? 0.753 -13.656 -25.578 1 97.31 356 THR B N 1
ATOM 8643 C CA . THR B 1 356 ? 0.458 -14.602 -26.641 1 97.31 356 THR B CA 1
ATOM 8644 C C . THR B 1 356 ? -0.948 -14.383 -27.188 1 97.31 356 THR B C 1
ATOM 8646 O O . THR B 1 356 ? -1.676 -13.508 -26.719 1 97.31 356 THR B O 1
ATOM 8649 N N . ARG B 1 357 ? -1.314 -15.203 -28.219 1 94.44 357 ARG B N 1
ATOM 8650 C CA . ARG B 1 357 ? -2.643 -15.117 -28.828 1 94.44 357 ARG B CA 1
ATOM 8651 C C . ARG B 1 357 ? -3.658 -15.922 -28.016 1 94.44 357 ARG B C 1
ATOM 8653 O O . ARG B 1 357 ? -4.859 -15.859 -28.281 1 94.44 357 ARG B O 1
ATOM 8660 N N . GLU B 1 358 ? -3.209 -16.641 -27.031 1 96.12 358 GLU B N 1
ATOM 8661 C CA . GLU B 1 358 ? -4.086 -17.484 -26.219 1 96.12 358 GLU B CA 1
ATOM 8662 C C . GLU B 1 358 ? -4.082 -17.047 -24.766 1 96.12 358 GLU B C 1
ATOM 8664 O O . GLU B 1 358 ? -4.355 -17.844 -23.859 1 96.12 358 GLU B O 1
ATOM 8669 N N . GLY B 1 359 ? -3.727 -15.773 -24.5 1 96.12 359 GLY B N 1
ATOM 8670 C CA . GLY B 1 359 ? -3.568 -15.25 -23.156 1 96.12 359 GLY B CA 1
ATOM 8671 C C . GLY B 1 359 ? -2.123 -14.977 -22.781 1 96.12 359 GLY B C 1
ATOM 8672 O O . GLY B 1 359 ? -1.212 -15.273 -23.562 1 96.12 359 GLY B O 1
ATOM 8673 N N . ASN B 1 360 ? -1.884 -14.375 -21.656 1 97.75 360 ASN B N 1
ATOM 8674 C CA . ASN B 1 360 ? -0.532 -14.141 -21.156 1 97.75 360 ASN B CA 1
ATOM 8675 C C . ASN B 1 360 ? 0.126 -15.438 -20.688 1 97.75 360 ASN B C 1
ATOM 8677 O O . ASN B 1 360 ? -0.555 -16.344 -20.219 1 97.75 360 ASN B O 1
ATOM 8681 N N . PHE B 1 361 ? 1.357 -15.547 -20.938 1 98.62 361 PHE B N 1
ATOM 8682 C CA . PHE B 1 361 ? 2.191 -16.547 -20.281 1 98.62 361 PHE B CA 1
ATOM 8683 C C . PHE B 1 361 ? 3.297 -15.883 -19.469 1 98.62 361 PHE B C 1
ATOM 8685 O O . PHE B 1 361 ? 4.125 -15.156 -20.016 1 98.62 361 PHE B O 1
ATOM 8692 N N . ASP B 1 362 ? 3.309 -16.109 -18.156 1 98.75 362 ASP B N 1
ATOM 8693 C CA . ASP B 1 362 ? 4.352 -15.586 -17.281 1 98.75 362 ASP B CA 1
ATOM 8694 C C . ASP B 1 362 ? 5.371 -16.672 -16.938 1 98.75 362 ASP B C 1
ATOM 8696 O O . ASP B 1 362 ? 5.039 -17.656 -16.281 1 98.75 362 ASP B O 1
ATOM 8700 N N . LEU B 1 363 ? 6.539 -16.5 -17.344 1 98.75 363 LEU B N 1
ATOM 8701 C CA . LEU B 1 363 ? 7.66 -17.344 -16.953 1 98.75 363 LEU B CA 1
ATOM 8702 C C . LEU B 1 363 ? 8.555 -16.625 -15.938 1 98.75 363 LEU B C 1
ATOM 8704 O O . LEU B 1 363 ? 9.398 -15.812 -16.328 1 98.75 363 LEU B O 1
ATOM 8708 N N . VAL B 1 364 ? 8.391 -16.969 -14.711 1 98.06 364 VAL B N 1
ATOM 8709 C CA . VAL B 1 364 ? 9.148 -16.344 -13.633 1 98.06 364 VAL B CA 1
ATOM 8710 C C . VAL B 1 364 ? 10.375 -17.188 -13.305 1 98.06 364 VAL B C 1
ATOM 8712 O O . VAL B 1 364 ? 10.312 -18.422 -13.312 1 98.06 364 VAL B O 1
ATOM 8715 N N . GLY B 1 365 ? 11.477 -16.547 -13.094 1 97.88 365 GLY B N 1
ATOM 8716 C CA . GLY B 1 365 ? 12.703 -17.266 -12.812 1 97.88 365 GLY B CA 1
ATOM 8717 C C . GLY B 1 365 ? 13.727 -16.453 -12.055 1 97.88 365 GLY B C 1
ATOM 8718 O O . GLY B 1 365 ? 13.383 -15.445 -11.43 1 97.88 365 GLY B O 1
ATOM 8719 N N . ASN B 1 366 ? 14.914 -17 -11.969 1 98.38 366 ASN B N 1
ATOM 8720 C CA . ASN B 1 366 ? 16.078 -16.375 -11.336 1 98.38 366 ASN B CA 1
ATOM 8721 C C . ASN B 1 366 ? 17.328 -16.516 -12.203 1 98.38 366 ASN B C 1
ATOM 8723 O O . ASN B 1 366 ? 17.328 -17.25 -13.188 1 98.38 366 ASN B O 1
ATOM 8727 N N . ASN B 1 367 ? 18.312 -15.742 -11.805 1 98.56 367 ASN B N 1
ATOM 8728 C CA . ASN B 1 367 ? 19.578 -15.898 -12.492 1 98.56 367 ASN B CA 1
ATOM 8729 C C . ASN B 1 367 ? 20.281 -17.203 -12.109 1 98.56 367 ASN B C 1
ATOM 8731 O O . ASN B 1 367 ? 21.188 -17.656 -12.805 1 98.56 367 ASN B O 1
ATOM 8735 N N . PHE B 1 368 ? 19.844 -17.859 -10.984 1 98.62 368 PHE B N 1
ATOM 8736 C CA . PHE B 1 368 ? 20.344 -19.156 -10.57 1 98.62 368 PHE B CA 1
ATOM 8737 C C . PHE B 1 368 ? 19.359 -20.266 -10.969 1 98.62 368 PHE B C 1
ATOM 8739 O O . PHE B 1 368 ? 18.156 -20.047 -10.961 1 98.62 368 PHE B O 1
ATOM 8746 N N . PRO B 1 369 ? 19.875 -21.422 -11.242 1 98.31 369 PRO B N 1
ATOM 8747 C CA . PRO B 1 369 ? 19.016 -22.484 -11.742 1 98.31 369 PRO B CA 1
ATOM 8748 C C . PRO B 1 369 ? 18.375 -23.312 -10.617 1 98.31 369 PRO B C 1
ATOM 8750 O O . PRO B 1 369 ? 17.656 -24.281 -10.883 1 98.31 369 PRO B O 1
ATOM 8753 N N . VAL B 1 370 ? 18.719 -22.969 -9.375 1 98.5 370 VAL B N 1
ATOM 8754 C CA . VAL B 1 370 ? 18.172 -23.703 -8.234 1 98.5 370 VAL B CA 1
ATOM 8755 C C . VAL B 1 370 ? 17.594 -22.734 -7.211 1 98.5 370 VAL B C 1
ATOM 8757 O O . VAL B 1 370 ? 17.734 -21.516 -7.363 1 98.5 370 VAL B O 1
ATOM 8760 N N . PHE B 1 371 ? 16.922 -23.266 -6.242 1 98.44 371 PHE B N 1
ATOM 8761 C CA . PHE B 1 371 ? 16.312 -22.484 -5.184 1 98.44 371 PHE B CA 1
ATOM 8762 C C . PHE B 1 371 ? 16.812 -22.922 -3.814 1 98.44 371 PHE B C 1
ATOM 8764 O O . PHE B 1 371 ? 17.469 -23.969 -3.695 1 98.44 371 PHE B O 1
ATOM 8771 N N . PHE B 1 372 ? 16.562 -22.156 -2.775 1 98.44 372 PHE B N 1
ATOM 8772 C CA . PHE B 1 372 ? 17.016 -22.422 -1.418 1 98.44 372 PHE B CA 1
ATOM 8773 C C . PHE B 1 372 ? 16.297 -23.609 -0.818 1 98.44 372 PHE B C 1
ATOM 8775 O O . PHE B 1 372 ? 16.906 -24.438 -0.135 1 98.44 372 PHE B O 1
ATOM 8782 N N . ILE B 1 373 ? 14.961 -23.672 -1.05 1 98.31 373 ILE B N 1
ATOM 8783 C CA . ILE B 1 373 ? 14.109 -24.656 -0.405 1 98.31 373 ILE B CA 1
ATOM 8784 C C . ILE B 1 373 ? 13.258 -25.375 -1.455 1 98.31 373 ILE B C 1
ATOM 8786 O O . ILE B 1 373 ? 12.961 -24.797 -2.508 1 98.31 373 ILE B O 1
ATOM 8790 N N . ARG B 1 374 ? 12.906 -26.609 -1.133 1 96.88 374 ARG B N 1
ATOM 8791 C CA . ARG B 1 374 ? 12.148 -27.391 -2.105 1 96.88 374 ARG B CA 1
ATOM 8792 C C . ARG B 1 374 ? 10.648 -27.266 -1.854 1 96.88 374 ARG B C 1
ATOM 8794 O O . ARG B 1 374 ? 9.836 -27.484 -2.76 1 96.88 374 ARG B O 1
ATOM 8801 N N . ASP B 1 375 ? 10.18 -26.969 -0.553 1 97.56 375 ASP B N 1
ATOM 8802 C CA . ASP B 1 375 ? 8.781 -26.828 -0.187 1 97.56 375 ASP B CA 1
ATOM 8803 C C . ASP B 1 375 ? 8.445 -25.391 0.182 1 97.56 375 ASP B C 1
ATOM 8805 O O . ASP B 1 375 ? 9.031 -24.828 1.111 1 97.56 375 ASP B O 1
ATOM 8809 N N . GLY B 1 376 ? 7.418 -24.844 -0.5 1 97.44 376 GLY B N 1
ATOM 8810 C CA . GLY B 1 376 ? 7.066 -23.438 -0.33 1 97.44 376 GLY B CA 1
ATOM 8811 C C . GLY B 1 376 ? 6.52 -23.125 1.05 1 97.44 376 GLY B C 1
ATOM 8812 O O . GLY B 1 376 ? 6.438 -21.953 1.438 1 97.44 376 GLY B O 1
ATOM 8813 N N . MET B 1 377 ? 6.191 -24.141 1.848 1 98 377 MET B N 1
ATOM 8814 C CA . MET B 1 377 ? 5.781 -23.938 3.234 1 98 377 MET B CA 1
ATOM 8815 C C . MET B 1 377 ? 6.832 -23.141 3.998 1 98 377 MET B C 1
ATOM 8817 O O . MET B 1 377 ? 6.5 -22.359 4.891 1 98 377 MET B O 1
ATOM 8821 N N . LYS B 1 378 ? 8.055 -23.25 3.602 1 98.38 378 LYS B N 1
ATOM 8822 C CA . LYS B 1 378 ? 9.172 -22.641 4.316 1 98.38 378 LYS B CA 1
ATOM 8823 C C . LYS B 1 378 ? 9.484 -21.25 3.758 1 98.38 378 LYS B C 1
ATOM 8825 O O . LYS B 1 378 ? 10.328 -20.531 4.301 1 98.38 378 LYS B O 1
ATOM 8830 N N . PHE B 1 379 ? 8.836 -20.859 2.703 1 98.44 379 PHE B N 1
ATOM 8831 C CA . PHE B 1 379 ? 9.25 -19.688 1.926 1 98.44 379 PHE B CA 1
ATOM 8832 C C . PHE B 1 379 ? 9.195 -18.422 2.773 1 98.44 379 PHE B C 1
ATOM 8834 O O . PHE B 1 379 ? 10.156 -17.656 2.822 1 98.44 379 PHE B O 1
ATOM 8841 N N . PRO B 1 380 ? 8.102 -18.141 3.545 1 98.44 380 PRO B N 1
ATOM 8842 C CA . PRO B 1 380 ? 8.078 -16.922 4.359 1 98.44 380 PRO B CA 1
ATOM 8843 C C . PRO B 1 380 ? 9.227 -16.859 5.363 1 98.44 380 PRO B C 1
ATOM 8845 O O . PRO B 1 380 ? 9.875 -15.82 5.508 1 98.44 380 PRO B O 1
ATOM 8848 N N . ASP B 1 381 ? 9.469 -17.938 6.004 1 98.56 381 ASP B N 1
ATOM 8849 C CA . ASP B 1 381 ? 10.531 -17.984 7.004 1 98.56 381 ASP B CA 1
ATOM 8850 C C . ASP B 1 381 ? 11.898 -17.781 6.359 1 98.56 381 ASP B C 1
ATOM 8852 O O . ASP B 1 381 ? 12.758 -17.109 6.918 1 98.56 381 ASP B O 1
ATOM 8856 N N . MET B 1 382 ? 12.086 -18.406 5.254 1 98.69 382 MET B N 1
ATOM 8857 C CA . MET B 1 382 ? 13.32 -18.234 4.504 1 98.69 382 MET B CA 1
ATOM 8858 C C . MET B 1 382 ? 13.57 -16.766 4.199 1 98.69 382 MET B C 1
ATOM 8860 O O . MET B 1 382 ? 14.648 -16.234 4.48 1 98.69 382 MET B O 1
ATOM 8864 N N . VAL B 1 383 ? 12.539 -16.125 3.629 1 98.56 383 VAL B N 1
ATOM 8865 C CA . VAL B 1 383 ? 12.664 -14.719 3.262 1 98.56 383 VAL B CA 1
ATOM 8866 C C . VAL B 1 383 ? 12.938 -13.883 4.508 1 98.56 383 VAL B C 1
ATOM 8868 O O . VAL B 1 383 ? 13.805 -13.008 4.496 1 98.56 383 VAL B O 1
ATOM 8871 N N . HIS B 1 384 ? 12.242 -14.18 5.586 1 98.38 384 HIS B N 1
ATOM 8872 C CA . HIS B 1 384 ? 12.453 -13.461 6.832 1 98.38 384 HIS B CA 1
ATOM 8873 C C . HIS B 1 384 ? 13.898 -13.586 7.305 1 98.38 384 HIS B C 1
ATOM 8875 O O . HIS B 1 384 ? 14.492 -12.609 7.762 1 98.38 384 HIS B O 1
ATOM 8881 N N . ALA B 1 385 ? 14.445 -14.742 7.195 1 98.62 385 ALA B N 1
ATOM 8882 C CA . ALA B 1 385 ? 15.812 -14.984 7.648 1 98.62 385 ALA B CA 1
ATOM 8883 C C . ALA B 1 385 ? 16.812 -14.203 6.805 1 98.62 385 ALA B C 1
ATOM 8885 O O . ALA B 1 385 ? 17.859 -13.781 7.305 1 98.62 385 ALA B O 1
ATOM 8886 N N . LEU B 1 386 ? 16.484 -14.055 5.559 1 98.5 386 LEU B N 1
ATOM 8887 C CA . LEU B 1 386 ? 17.375 -13.367 4.629 1 98.5 386 LEU B CA 1
ATOM 8888 C C . LEU B 1 386 ? 17.234 -11.852 4.758 1 98.5 386 LEU B C 1
ATOM 8890 O O . LEU B 1 386 ? 18.172 -11.109 4.469 1 98.5 386 LEU B O 1
ATOM 8894 N N . LYS B 1 387 ? 16.125 -11.344 5.191 1 98.19 387 LYS B N 1
ATOM 8895 C CA . LYS B 1 387 ? 15.828 -9.914 5.293 1 98.19 387 LYS B CA 1
ATOM 8896 C C . LYS B 1 387 ? 16.578 -9.281 6.465 1 98.19 387 LYS B C 1
ATOM 8898 O O . LYS B 1 387 ? 17.078 -9.984 7.344 1 98.19 387 LYS B O 1
ATOM 8903 N N . PRO B 1 388 ? 16.625 -7.918 6.445 1 97.81 388 PRO B N 1
ATOM 8904 C CA . PRO B 1 388 ? 17.188 -7.242 7.613 1 97.81 388 PRO B CA 1
ATOM 8905 C C . PRO B 1 388 ? 16.484 -7.605 8.914 1 97.81 388 PRO B C 1
ATOM 8907 O O . PRO B 1 388 ? 15.266 -7.816 8.914 1 97.81 388 PRO B O 1
ATOM 8910 N N . ASN B 1 389 ? 17.297 -7.684 9.945 1 98.25 389 ASN B N 1
ATOM 8911 C CA . ASN B 1 389 ? 16.812 -7.961 11.297 1 98.25 389 ASN B CA 1
ATOM 8912 C C . ASN B 1 389 ? 15.68 -7.016 11.688 1 98.25 389 ASN B C 1
ATOM 8914 O O . ASN B 1 389 ? 15.805 -5.801 11.539 1 98.25 389 ASN B O 1
ATOM 8918 N N . PRO B 1 390 ? 14.5 -7.543 12.133 1 97.38 390 PRO B N 1
ATOM 8919 C CA . PRO B 1 390 ? 13.352 -6.691 12.469 1 97.38 390 PRO B CA 1
ATOM 8920 C C . PRO B 1 390 ? 13.656 -5.715 13.594 1 97.38 390 PRO B C 1
ATOM 8922 O O . PRO B 1 390 ? 12.883 -4.777 13.828 1 97.38 390 PRO B O 1
ATOM 8925 N N . LYS B 1 391 ? 14.703 -5.891 14.32 1 96.75 391 LYS B N 1
ATOM 8926 C CA . LYS B 1 391 ? 15.094 -4.977 15.391 1 96.75 391 LYS B CA 1
ATOM 8927 C C . LYS B 1 391 ? 16.062 -3.92 14.883 1 96.75 391 LYS B C 1
ATOM 8929 O O . LYS B 1 391 ? 15.789 -2.723 14.953 1 96.75 391 LYS B O 1
ATOM 8934 N N . SER B 1 392 ? 17.172 -4.363 14.234 1 96.56 392 SER B N 1
ATOM 8935 C CA . SER B 1 392 ? 18.25 -3.465 13.852 1 96.56 392 SER B CA 1
ATOM 8936 C C . SER B 1 392 ? 18.078 -2.945 12.43 1 96.56 392 SER B C 1
ATOM 8938 O O . SER B 1 392 ? 18.688 -1.943 12.047 1 96.56 392 SER B O 1
ATOM 8940 N N . HIS B 1 393 ? 17.328 -3.672 11.617 1 97.38 393 HIS B N 1
ATOM 8941 C CA . HIS B 1 393 ? 17.109 -3.445 10.188 1 97.38 393 HIS B CA 1
ATOM 8942 C C . HIS B 1 393 ? 18.422 -3.555 9.414 1 97.38 393 HIS B C 1
ATOM 8944 O O . HIS B 1 393 ? 18.656 -2.799 8.469 1 97.38 393 HIS B O 1
ATOM 8950 N N . ILE B 1 394 ? 19.344 -4.379 9.852 1 97.31 394 ILE B N 1
ATOM 8951 C CA . ILE B 1 394 ? 20.578 -4.785 9.164 1 97.31 394 ILE B CA 1
ATOM 8952 C C . ILE B 1 394 ? 20.5 -6.266 8.805 1 97.31 394 ILE B C 1
ATOM 8954 O O . ILE B 1 394 ? 20.047 -7.082 9.609 1 97.31 394 ILE B O 1
ATOM 8958 N N . GLN B 1 395 ? 20.781 -6.543 7.562 1 97.31 395 GLN B N 1
ATOM 8959 C CA . GLN B 1 395 ? 20.922 -7.961 7.234 1 97.31 395 GLN B CA 1
ATOM 8960 C C . GLN B 1 395 ? 22.094 -8.586 7.977 1 97.31 395 GLN B C 1
ATOM 8962 O O . GLN B 1 395 ? 23.219 -8.086 7.898 1 97.31 395 GLN B O 1
ATOM 8967 N N . GLU B 1 396 ? 21.875 -9.633 8.695 1 97 396 GLU B N 1
ATOM 8968 C CA . GLU B 1 396 ? 22.891 -10.258 9.539 1 97 396 GLU B CA 1
ATOM 8969 C C . GLU B 1 396 ? 23.062 -11.734 9.195 1 97 396 GLU B C 1
ATOM 8971 O O . GLU B 1 396 ? 22.094 -12.484 9.133 1 97 396 GLU B O 1
ATOM 8976 N N . ASP B 1 397 ? 24.266 -12.148 9.109 1 97.62 397 ASP B N 1
ATOM 8977 C CA . ASP B 1 397 ? 24.594 -13.492 8.625 1 97.62 397 ASP B CA 1
ATOM 8978 C C . ASP B 1 397 ? 24.125 -14.555 9.625 1 97.62 397 ASP B C 1
ATOM 8980 O O . ASP B 1 397 ? 23.75 -15.664 9.227 1 97.62 397 ASP B O 1
ATOM 8984 N N . TRP B 1 398 ? 24.203 -14.281 10.891 1 98.25 398 TRP B N 1
ATOM 8985 C CA . TRP B 1 398 ? 23.859 -15.312 11.867 1 98.25 398 TRP B CA 1
ATOM 8986 C C . TRP B 1 398 ? 22.406 -15.766 11.68 1 98.25 398 TRP B C 1
ATOM 8988 O O . TRP B 1 398 ? 22.094 -16.938 11.875 1 98.25 398 TRP B O 1
ATOM 8998 N N . ARG B 1 399 ? 21.5 -14.844 11.328 1 98.38 399 ARG B N 1
ATOM 8999 C CA . ARG B 1 399 ? 20.094 -15.195 11.094 1 98.38 399 ARG B CA 1
ATOM 9000 C C . ARG B 1 399 ? 19.969 -16.141 9.898 1 98.38 399 ARG B C 1
ATOM 9002 O O . ARG B 1 399 ? 19.203 -17.109 9.945 1 98.38 399 ARG B O 1
ATOM 9009 N N . VAL B 1 400 ? 20.688 -15.75 8.82 1 98.56 400 VAL B N 1
ATOM 9010 C CA . VAL B 1 400 ? 20.688 -16.562 7.602 1 98.56 400 VAL B CA 1
ATOM 9011 C C . VAL B 1 400 ? 21.188 -17.969 7.91 1 98.56 400 VAL B C 1
ATOM 9013 O O . VAL B 1 400 ? 20.531 -18.953 7.582 1 98.56 400 VAL B O 1
ATOM 9016 N N . LEU B 1 401 ? 22.328 -18.031 8.602 1 98.69 401 LEU B N 1
ATOM 9017 C CA . LEU B 1 401 ? 22.969 -19.312 8.875 1 98.69 401 LEU B CA 1
ATOM 9018 C C . LEU B 1 401 ? 22.156 -20.125 9.891 1 98.69 401 LEU B C 1
ATOM 9020 O O . LEU B 1 401 ? 22.125 -21.344 9.82 1 98.69 401 LEU B O 1
ATOM 9024 N N . ASP B 1 402 ? 21.5 -19.438 10.781 1 98.75 402 ASP B N 1
ATOM 9025 C CA . ASP B 1 402 ? 20.641 -20.125 11.75 1 98.75 402 ASP B CA 1
ATOM 9026 C C . ASP B 1 402 ? 19.5 -20.859 11.047 1 98.75 402 ASP B C 1
ATOM 9028 O O . ASP B 1 402 ? 19.344 -22.062 11.203 1 98.75 402 ASP B O 1
ATOM 9032 N N . PHE B 1 403 ? 18.766 -20.219 10.266 1 98.75 403 PHE B N 1
ATOM 9033 C CA . PHE B 1 403 ? 17.625 -20.828 9.602 1 98.75 403 PHE B CA 1
ATOM 9034 C C . PHE B 1 403 ? 18.078 -21.969 8.703 1 98.75 403 PHE B C 1
ATOM 9036 O O . PHE B 1 403 ? 17.516 -23.078 8.766 1 98.75 403 PHE B O 1
ATOM 9043 N N . PHE B 1 404 ? 19.109 -21.719 7.906 1 98.62 404 PHE B N 1
ATOM 9044 C CA . PHE B 1 404 ? 19.469 -22.703 6.887 1 98.62 404 PHE B CA 1
ATOM 9045 C C . PHE B 1 404 ? 20.25 -23.859 7.496 1 98.62 404 PHE B C 1
ATOM 9047 O O . PHE B 1 404 ? 20.453 -24.891 6.855 1 98.62 404 PHE B O 1
ATOM 9054 N N . SER B 1 405 ? 20.656 -23.734 8.758 1 98.44 405 SER B N 1
ATOM 9055 C CA . SER B 1 405 ? 21.25 -24.875 9.461 1 98.44 405 SER B CA 1
ATOM 9056 C C . SER B 1 405 ? 20.234 -26 9.672 1 98.44 405 SER B C 1
ATOM 9058 O O . SER B 1 405 ? 20.609 -27.125 9.977 1 98.44 405 SER B O 1
ATOM 9060 N N . HIS B 1 406 ? 19.016 -25.672 9.453 1 97.88 406 HIS B N 1
ATOM 9061 C CA . HIS B 1 406 ? 17.953 -26.672 9.586 1 97.88 406 HIS B CA 1
ATOM 9062 C C . HIS B 1 406 ? 17.594 -27.266 8.234 1 97.88 406 HIS B C 1
ATOM 9064 O O . HIS B 1 406 ? 16.781 -28.188 8.164 1 97.88 406 HIS B O 1
ATOM 9070 N N . HIS B 1 407 ? 18.156 -26.797 7.133 1 97.94 407 HIS B N 1
ATOM 9071 C CA . HIS B 1 407 ? 17.719 -27.156 5.789 1 97.94 407 HIS B CA 1
ATOM 9072 C C . HIS B 1 407 ? 18.891 -27.406 4.859 1 97.94 407 HIS B C 1
ATOM 9074 O O . HIS B 1 407 ? 19.203 -26.562 4.004 1 97.94 407 HIS B O 1
ATOM 9080 N N . PRO B 1 408 ? 19.469 -28.578 4.855 1 97.19 408 PRO B N 1
ATOM 9081 C CA . PRO B 1 408 ? 20.656 -28.859 4.055 1 97.19 408 PRO B CA 1
ATOM 9082 C C . PRO B 1 408 ? 20.391 -28.781 2.553 1 97.19 408 PRO B C 1
ATOM 9084 O O . PRO B 1 408 ? 21.328 -28.656 1.763 1 97.19 408 PRO B O 1
ATOM 9087 N N . GLU B 1 409 ? 19.141 -28.844 2.129 1 97.5 409 GLU B N 1
ATOM 9088 C CA . GLU B 1 409 ? 18.812 -28.719 0.712 1 97.5 409 GLU B CA 1
ATOM 9089 C C . GLU B 1 409 ? 19.266 -27.375 0.157 1 97.5 409 GLU B C 1
ATOM 9091 O O . GLU B 1 409 ? 19.391 -27.203 -1.059 1 97.5 409 GLU B O 1
ATOM 9096 N N . SER B 1 410 ? 19.547 -26.391 1.025 1 98.19 410 SER B N 1
ATOM 9097 C CA . SER B 1 410 ? 19.891 -25.031 0.621 1 98.19 410 SER B CA 1
ATOM 9098 C C . SER B 1 410 ? 21.344 -24.953 0.144 1 98.19 410 SER B C 1
ATOM 9100 O O . SER B 1 410 ? 21.734 -23.969 -0.473 1 98.19 410 SER B O 1
ATOM 9102 N N . LEU B 1 411 ? 22.141 -25.938 0.372 1 97.62 411 LEU B N 1
ATOM 9103 C CA . LEU B 1 411 ? 23.578 -25.906 0.107 1 97.62 411 LEU B CA 1
ATOM 9104 C C . LEU B 1 411 ? 23.844 -25.625 -1.368 1 97.62 411 LEU B C 1
ATOM 9106 O O . LEU B 1 411 ? 24.781 -24.891 -1.705 1 97.62 411 LEU B O 1
ATOM 9110 N N . HIS B 1 412 ? 23.078 -26.266 -2.189 1 98.19 412 HIS B N 1
ATOM 9111 C CA . HIS B 1 412 ? 23.266 -26.094 -3.625 1 98.19 412 HIS B CA 1
ATOM 9112 C C . HIS B 1 412 ? 23.094 -24.625 -4.027 1 98.19 412 HIS B C 1
ATOM 9114 O O . HIS B 1 412 ? 23.906 -24.094 -4.777 1 98.19 412 HIS B O 1
ATOM 9120 N N . MET B 1 413 ? 22.062 -23.984 -3.535 1 98.56 413 MET B N 1
ATOM 9121 C CA . MET B 1 413 ? 21.812 -22.562 -3.816 1 98.56 413 MET B CA 1
ATOM 9122 C C . MET B 1 413 ? 22.953 -21.703 -3.291 1 98.56 413 MET B C 1
ATOM 9124 O O . MET B 1 413 ? 23.328 -20.719 -3.934 1 98.56 413 MET B O 1
ATOM 9128 N N . PHE B 1 414 ? 23.5 -22.031 -2.148 1 98.31 414 PHE B N 1
ATOM 9129 C CA . PHE B 1 414 ? 24.578 -21.25 -1.57 1 98.31 414 PHE B CA 1
ATOM 9130 C C . PHE B 1 414 ? 25.844 -21.344 -2.418 1 98.31 414 PHE B C 1
ATOM 9132 O O . PHE B 1 414 ? 26.656 -20.422 -2.443 1 98.31 414 PHE B O 1
ATOM 9139 N N . THR B 1 415 ? 26.031 -22.453 -3.156 1 98.12 415 THR B N 1
ATOM 9140 C CA . THR B 1 415 ? 27.172 -22.547 -4.059 1 98.12 415 THR B CA 1
ATOM 9141 C C . THR B 1 415 ? 27.031 -21.578 -5.223 1 98.12 415 THR B C 1
ATOM 9143 O O . THR B 1 415 ? 28.016 -21.219 -5.867 1 98.12 415 THR B O 1
ATOM 9146 N N . PHE B 1 416 ? 25.797 -21.188 -5.547 1 98.5 416 PHE B N 1
ATOM 9147 C CA . PHE B 1 416 ? 25.578 -20.172 -6.566 1 98.5 416 PHE B CA 1
ATOM 9148 C C . PHE B 1 416 ? 25.672 -18.781 -5.965 1 98.5 416 PHE B C 1
ATOM 9150 O O . PHE B 1 416 ? 26.391 -17.922 -6.48 1 98.5 416 PHE B O 1
ATOM 9157 N N . LEU B 1 417 ? 25.031 -18.547 -4.844 1 98.56 417 LEU B N 1
ATOM 9158 C CA . LEU B 1 417 ? 24.938 -17.234 -4.227 1 98.56 417 LEU B CA 1
ATOM 9159 C C . LEU B 1 417 ? 26.312 -16.719 -3.816 1 98.56 417 LEU B C 1
ATOM 9161 O O . LEU B 1 417 ? 26.594 -15.531 -3.961 1 98.56 417 LEU B O 1
ATOM 9165 N N . GLN B 1 418 ? 27.125 -17.609 -3.289 1 98.12 418 GLN B N 1
ATOM 9166 C CA . GLN B 1 418 ? 28.422 -17.203 -2.773 1 98.12 418 GLN B CA 1
ATOM 9167 C C . GLN B 1 418 ? 29.516 -17.328 -3.842 1 98.12 418 GLN B C 1
ATOM 9169 O O . GLN B 1 418 ? 30.688 -17.062 -3.578 1 98.12 418 GLN B O 1
ATOM 9174 N N . ASP B 1 419 ? 29.125 -17.75 -5.07 1 98.19 419 ASP B N 1
ATOM 9175 C CA . ASP B 1 419 ? 30 -17.75 -6.23 1 98.19 419 ASP B CA 1
ATOM 9176 C C . ASP B 1 419 ? 30.172 -16.328 -6.773 1 98.19 419 ASP B C 1
ATOM 9178 O O . ASP B 1 419 ? 29.516 -15.391 -6.309 1 98.19 419 ASP B O 1
ATOM 9182 N N . ASP B 1 420 ? 31.125 -16.156 -7.684 1 98.12 420 ASP B N 1
ATOM 9183 C CA . ASP B 1 420 ? 31.312 -14.859 -8.32 1 98.12 420 ASP B CA 1
ATOM 9184 C C . ASP B 1 420 ? 30.031 -14.359 -8.977 1 98.12 420 ASP B C 1
ATOM 9186 O O . ASP B 1 420 ? 29.734 -13.164 -8.961 1 98.12 420 ASP B O 1
ATOM 9190 N N . ILE B 1 421 ? 29.172 -15.211 -9.484 1 98.06 421 ILE B N 1
ATOM 9191 C CA . ILE B 1 421 ? 27.969 -14.867 -10.234 1 98.06 421 ILE B CA 1
ATOM 9192 C C . ILE B 1 421 ? 26.906 -14.344 -9.273 1 98.06 421 ILE B C 1
ATOM 9194 O O . ILE B 1 421 ? 25.844 -13.906 -9.703 1 98.06 421 ILE B O 1
ATOM 9198 N N . GLY B 1 422 ? 27.25 -14.383 -7.953 1 98.19 422 GLY B N 1
ATOM 9199 C CA . GLY B 1 422 ? 26.328 -13.867 -6.957 1 98.19 422 GLY B CA 1
ATOM 9200 C C . GLY B 1 422 ? 26.109 -12.375 -7.07 1 98.19 422 GLY B C 1
ATOM 9201 O O . GLY B 1 422 ? 25.141 -11.836 -6.516 1 98.19 422 GLY B O 1
ATOM 9202 N N . VAL B 1 423 ? 26.938 -11.688 -7.777 1 98.56 423 VAL B N 1
ATOM 9203 C CA . VAL B 1 423 ? 26.797 -10.266 -8.086 1 98.56 423 VAL B CA 1
ATOM 9204 C C . VAL B 1 423 ? 27.031 -10.031 -9.578 1 98.56 423 VAL B C 1
ATOM 9206 O O . VAL B 1 423 ? 28.141 -9.719 -10 1 98.56 423 VAL B O 1
ATOM 9209 N N . PRO B 1 424 ? 25.953 -10.133 -10.367 1 98.56 424 PRO B N 1
ATOM 9210 C CA . PRO B 1 424 ? 26.125 -9.828 -11.789 1 98.56 424 PRO B CA 1
ATOM 9211 C C . PRO B 1 424 ? 26.594 -8.398 -12.031 1 98.56 424 PRO B C 1
ATOM 9213 O O . PRO B 1 424 ? 26.219 -7.484 -11.297 1 98.56 424 PRO B O 1
ATOM 9216 N N . GLN B 1 425 ? 27.375 -8.266 -13.078 1 98.5 425 GLN B N 1
ATOM 9217 C CA . GLN B 1 425 ? 27.828 -6.93 -13.453 1 98.5 425 GLN B CA 1
ATOM 9218 C C . GLN B 1 425 ? 26.656 -6 -13.711 1 98.5 425 GLN B C 1
ATOM 9220 O O . GLN B 1 425 ? 26.672 -4.832 -13.32 1 98.5 425 GLN B O 1
ATOM 9225 N N . ASP B 1 426 ? 25.75 -6.434 -14.406 1 98.44 426 ASP B N 1
ATOM 9226 C CA . ASP B 1 426 ? 24.484 -5.773 -14.742 1 98.44 426 ASP B CA 1
ATOM 9227 C C . ASP B 1 426 ? 23.438 -6.789 -15.203 1 98.44 426 ASP B C 1
ATOM 9229 O O . ASP B 1 426 ? 23.688 -7.996 -15.172 1 98.44 426 ASP B O 1
ATOM 9233 N N . TYR B 1 427 ? 22.266 -6.348 -15.617 1 98.69 427 TYR B N 1
ATOM 9234 C CA . TYR B 1 427 ? 21.172 -7.262 -15.922 1 98.69 427 TYR B CA 1
ATOM 9235 C C . TYR B 1 427 ? 21.391 -7.941 -17.266 1 98.69 427 TYR B C 1
ATOM 9237 O O . TYR B 1 427 ? 20.859 -9.023 -17.516 1 98.69 427 TYR B O 1
ATOM 9245 N N . ARG B 1 428 ? 22.203 -7.371 -18.25 1 98.19 428 ARG B N 1
ATOM 9246 C CA . ARG B 1 428 ? 22.406 -7.91 -19.578 1 98.19 428 ARG B CA 1
ATOM 9247 C C . ARG B 1 428 ? 23.312 -9.133 -19.562 1 98.19 428 ARG B C 1
ATOM 9249 O O . ARG B 1 428 ? 23.281 -9.961 -20.469 1 98.19 428 ARG B O 1
ATOM 9256 N N . HIS B 1 429 ? 24.109 -9.227 -18.469 1 98.56 429 HIS B N 1
ATOM 9257 C CA . HIS B 1 429 ? 25.188 -10.227 -18.453 1 98.56 429 HIS B CA 1
ATOM 9258 C C . HIS B 1 429 ? 24.891 -11.312 -17.422 1 98.56 429 HIS B C 1
ATOM 9260 O O . HIS B 1 429 ? 25.797 -11.719 -16.688 1 98.56 429 HIS B O 1
ATOM 9266 N N . MET B 1 430 ? 23.703 -11.727 -17.328 1 98.31 430 MET B N 1
ATOM 9267 C CA . MET B 1 430 ? 23.375 -12.828 -16.438 1 98.31 430 MET B CA 1
ATOM 9268 C C . MET B 1 430 ? 22.453 -13.836 -17.125 1 98.31 430 MET B C 1
ATOM 9270 O O . MET B 1 430 ? 21.719 -13.484 -18.047 1 98.31 430 MET B O 1
ATOM 9274 N N . GLU B 1 431 ? 22.516 -15.047 -16.688 1 98.56 431 GLU B N 1
ATOM 9275 C CA . GLU B 1 431 ? 21.594 -16.094 -17.156 1 98.56 431 GLU B CA 1
ATOM 9276 C C . GLU B 1 431 ? 20.234 -15.961 -16.484 1 98.56 431 GLU B C 1
ATOM 9278 O O . GLU B 1 431 ? 20.062 -15.188 -15.547 1 98.56 431 GLU B O 1
ATOM 9283 N N . GLY B 1 432 ? 19.281 -16.562 -17.094 1 98.69 432 GLY B N 1
ATOM 9284 C CA . GLY B 1 432 ? 17.969 -16.75 -16.5 1 98.69 432 GLY B CA 1
ATOM 9285 C C . GLY B 1 432 ? 17.531 -18.203 -16.469 1 98.69 432 GLY B C 1
ATOM 9286 O O . GLY B 1 432 ? 17.844 -18.969 -17.391 1 98.69 432 GLY B O 1
ATOM 9287 N N . SER B 1 433 ? 16.938 -18.547 -15.383 1 98.56 433 SER B N 1
ATOM 9288 C CA . SER B 1 433 ? 16.422 -19.906 -15.219 1 98.56 433 SER B CA 1
ATOM 9289 C C . SER B 1 433 ? 15 -19.891 -14.688 1 98.56 433 SER B C 1
ATOM 9291 O O . SER B 1 433 ? 14.695 -19.172 -13.734 1 98.56 433 SER B O 1
ATOM 9293 N N . GLY B 1 434 ? 14.172 -20.703 -15.297 1 97.5 434 GLY B N 1
ATOM 9294 C CA . GLY B 1 434 ? 12.82 -20.844 -14.789 1 97.5 434 GLY B CA 1
ATOM 9295 C C . GLY B 1 434 ? 12.766 -21.531 -13.438 1 97.5 434 GLY B C 1
ATOM 9296 O O . GLY B 1 434 ? 11.75 -21.469 -12.742 1 97.5 434 GLY B O 1
ATOM 9297 N N . VAL B 1 435 ? 13.812 -22.172 -12.992 1 97.12 435 VAL B N 1
ATOM 9298 C CA . VAL B 1 435 ? 14.023 -22.828 -11.703 1 97.12 435 VAL B CA 1
ATOM 9299 C C . VAL B 1 435 ? 13 -23.938 -11.516 1 97.12 435 VAL B C 1
ATOM 9301 O O . VAL B 1 435 ? 13.367 -25.094 -11.227 1 97.12 435 VAL B O 1
ATOM 9304 N N . ASN B 1 436 ? 11.719 -23.656 -11.688 1 98.25 436 ASN B N 1
ATOM 9305 C CA . ASN B 1 436 ? 10.641 -24.625 -11.5 1 98.25 436 ASN B CA 1
ATOM 9306 C C . ASN B 1 436 ? 10.555 -25.609 -12.672 1 98.25 436 ASN B C 1
ATOM 9308 O O . ASN B 1 436 ? 10.984 -25.281 -13.789 1 98.25 436 ASN B O 1
ATOM 9312 N N . THR B 1 437 ? 10.07 -26.703 -12.375 1 98.31 437 THR B N 1
ATOM 9313 C CA . THR B 1 437 ? 9.727 -27.672 -13.414 1 98.31 437 THR B CA 1
ATOM 9314 C C . THR B 1 437 ? 8.273 -27.5 -13.852 1 98.31 437 THR B C 1
ATOM 9316 O O . THR B 1 437 ? 7.359 -27.594 -13.031 1 98.31 437 THR B O 1
ATOM 9319 N N . TYR B 1 438 ? 8.117 -27.203 -15.102 1 98.31 438 TYR B N 1
ATOM 9320 C CA . TYR B 1 438 ? 6.801 -27.172 -15.719 1 98.31 438 TYR B CA 1
ATOM 9321 C C . TYR B 1 438 ? 6.527 -28.438 -16.516 1 98.31 438 TYR B C 1
ATOM 9323 O O . TYR B 1 438 ? 7.281 -29.406 -16.422 1 98.31 438 TYR B O 1
ATOM 9331 N N . THR B 1 439 ? 5.348 -28.453 -17.172 1 98.19 439 THR B N 1
ATOM 9332 C CA . THR B 1 439 ? 4.988 -29.547 -18.078 1 98.19 439 THR B CA 1
ATOM 9333 C C . THR B 1 439 ? 4.641 -29.016 -19.469 1 98.19 439 THR B C 1
ATOM 9335 O O . THR B 1 439 ? 3.873 -28.062 -19.594 1 98.19 439 THR B O 1
ATOM 9338 N N . LEU B 1 440 ? 5.305 -29.578 -20.469 1 98.5 440 LEU B N 1
ATOM 9339 C CA . LEU B 1 440 ? 4.855 -29.391 -21.844 1 98.5 440 LEU B CA 1
ATOM 9340 C C . LEU B 1 440 ? 3.932 -30.531 -22.266 1 98.5 440 LEU B C 1
ATOM 9342 O O . LEU B 1 440 ? 4.121 -31.672 -21.859 1 98.5 440 LEU B O 1
ATOM 9346 N N . ILE B 1 441 ? 2.967 -30.188 -23.047 1 98.12 441 ILE B N 1
ATOM 9347 C CA . ILE B 1 441 ? 2.045 -31.188 -23.562 1 98.12 441 ILE B CA 1
ATOM 9348 C C . ILE B 1 441 ? 1.82 -30.953 -25.062 1 98.12 441 ILE B C 1
ATOM 9350 O O . ILE B 1 441 ? 1.451 -29.859 -25.484 1 98.12 441 ILE B O 1
ATOM 9354 N N . ASN B 1 442 ? 2.008 -31.938 -25.828 1 97 442 ASN B N 1
ATOM 9355 C CA . ASN B 1 442 ? 1.815 -31.781 -27.266 1 97 442 ASN B CA 1
ATOM 9356 C C . ASN B 1 442 ? 0.371 -32.062 -27.672 1 97 442 ASN B C 1
ATOM 9358 O O . ASN B 1 442 ? -0.475 -32.344 -26.828 1 97 442 ASN B O 1
ATOM 9362 N N . LYS B 1 443 ? 0.102 -31.922 -28.922 1 95.06 443 LYS B N 1
ATOM 9363 C CA . LYS B 1 443 ? -1.258 -32.031 -29.438 1 95.06 443 LYS B CA 1
ATOM 9364 C C . LYS B 1 443 ? -1.826 -33.438 -29.203 1 95.06 443 LYS B C 1
ATOM 9366 O O . LYS B 1 443 ? -3.039 -33.594 -29.047 1 95.06 443 LYS B O 1
ATOM 9371 N N . ALA B 1 444 ? -0.999 -34.438 -29.125 1 95.38 444 ALA B N 1
ATOM 9372 C CA . ALA B 1 444 ? -1.413 -35.812 -28.938 1 95.38 444 ALA B CA 1
ATOM 9373 C C . ALA B 1 444 ? -1.67 -36.125 -27.469 1 95.38 444 ALA B C 1
ATOM 9375 O O . ALA B 1 444 ? -2.168 -37.188 -27.125 1 95.38 444 ALA B O 1
ATOM 9376 N N . GLY B 1 445 ? -1.304 -35.188 -26.578 1 95.56 445 GLY B N 1
ATOM 9377 C CA . GLY B 1 445 ? -1.573 -35.375 -25.156 1 95.56 445 GLY B CA 1
ATOM 9378 C C . GLY B 1 445 ? -0.384 -35.906 -24.391 1 95.56 445 GLY B C 1
ATOM 9379 O O . GLY B 1 445 ? -0.491 -36.188 -23.203 1 95.56 445 GLY B O 1
ATOM 9380 N N . LYS B 1 446 ? 0.725 -36.094 -25.125 1 96.5 446 LYS B N 1
ATOM 9381 C CA . LYS B 1 446 ? 1.925 -36.562 -24.438 1 96.5 446 LYS B CA 1
ATOM 9382 C C . LYS B 1 446 ? 2.553 -35.406 -23.625 1 96.5 446 LYS B C 1
ATOM 9384 O O . LYS B 1 446 ? 2.725 -34.312 -24.125 1 96.5 446 LYS B O 1
ATOM 9389 N N . ALA B 1 447 ? 2.85 -35.781 -22.375 1 97.12 447 ALA B N 1
ATOM 9390 C CA . ALA B 1 447 ? 3.391 -34.781 -21.469 1 97.12 447 ALA B CA 1
ATOM 9391 C C . ALA B 1 447 ? 4.883 -35 -21.234 1 97.12 447 ALA B C 1
ATOM 9393 O O . ALA B 1 447 ? 5.348 -36.125 -21.172 1 97.12 447 ALA B O 1
ATOM 9394 N N . TYR B 1 448 ? 5.652 -33.875 -21.078 1 97.69 448 TYR B N 1
ATOM 9395 C CA . TYR B 1 448 ? 7.066 -33.875 -20.719 1 97.69 448 TYR B CA 1
ATOM 9396 C C . TYR B 1 448 ? 7.34 -32.844 -19.625 1 97.69 448 TYR B C 1
ATOM 9398 O O . TYR B 1 448 ? 6.801 -31.734 -19.672 1 97.69 448 TYR B O 1
ATOM 9406 N N . TYR B 1 449 ? 8.094 -33.281 -18.547 1 97.94 449 TYR B N 1
ATOM 9407 C CA . TYR B 1 449 ? 8.641 -32.25 -17.688 1 97.94 449 TYR B CA 1
ATOM 9408 C C . TYR B 1 449 ? 9.578 -31.328 -18.453 1 97.94 449 TYR B C 1
ATOM 9410 O O . TYR B 1 449 ? 10.258 -31.766 -19.375 1 97.94 449 TYR B O 1
ATOM 9418 N N . VAL B 1 450 ? 9.641 -30.062 -18.031 1 98.75 450 VAL B N 1
ATOM 9419 C CA . VAL B 1 450 ? 10.5 -29.141 -18.75 1 98.75 450 VAL B CA 1
ATOM 9420 C C . VAL B 1 450 ? 11.094 -28.109 -17.781 1 98.75 450 VAL B C 1
ATOM 9422 O O . VAL B 1 450 ? 10.422 -27.688 -16.828 1 98.75 450 VAL B O 1
ATOM 9425 N N . LYS B 1 451 ? 12.32 -27.75 -17.922 1 98.69 451 LYS B N 1
ATOM 9426 C CA . LYS B 1 451 ? 12.977 -26.578 -17.344 1 98.69 451 LYS B CA 1
ATOM 9427 C C . LYS B 1 451 ? 13.43 -25.609 -18.422 1 98.69 451 LYS B C 1
ATOM 9429 O O . LYS B 1 451 ? 13.914 -26.031 -19.484 1 98.69 451 LYS B O 1
ATOM 9434 N N . PHE B 1 452 ? 13.242 -24.312 -18.188 1 98.81 452 PHE B N 1
ATOM 9435 C CA . PHE B 1 452 ? 13.586 -23.266 -19.141 1 98.81 452 PHE B CA 1
ATOM 9436 C C . PHE B 1 452 ? 14.883 -22.578 -18.734 1 98.81 452 PHE B C 1
ATOM 9438 O O . PHE B 1 452 ? 15.125 -22.328 -17.547 1 98.81 452 PHE B O 1
ATOM 9445 N N . HIS B 1 453 ? 15.742 -22.266 -19.766 1 98.75 453 HIS B N 1
ATOM 9446 C CA . HIS B 1 453 ? 17.031 -21.641 -19.531 1 98.75 453 HIS B CA 1
ATOM 9447 C C . HIS B 1 453 ? 17.281 -20.5 -20.516 1 98.75 453 HIS B C 1
ATOM 9449 O O . HIS B 1 453 ? 17.188 -20.703 -21.734 1 98.75 453 HIS B O 1
ATOM 9455 N N . TRP B 1 454 ? 17.578 -19.328 -20 1 98.88 454 TRP B N 1
ATOM 9456 C CA . TRP B 1 454 ? 17.969 -18.188 -20.812 1 98.88 454 TRP B CA 1
ATOM 9457 C C . TRP B 1 454 ? 19.484 -18 -20.781 1 98.88 454 TRP B C 1
ATOM 9459 O O . TRP B 1 454 ? 20.078 -17.859 -19.703 1 98.88 454 TRP B O 1
ATOM 9469 N N . LYS B 1 455 ? 20.141 -18 -21.953 1 98.81 455 LYS B N 1
ATOM 9470 C CA . LYS B 1 455 ? 21.578 -17.766 -22.078 1 98.81 455 LYS B CA 1
ATOM 9471 C C . LYS B 1 455 ? 21.875 -16.453 -22.781 1 98.81 455 LYS B C 1
ATOM 9473 O O . LYS B 1 455 ? 21.5 -16.266 -23.938 1 98.81 455 LYS B O 1
ATOM 9478 N N . PRO B 1 456 ? 22.547 -15.531 -22.078 1 98.75 456 PRO B N 1
ATOM 9479 C CA . PRO B 1 456 ? 22.844 -14.25 -22.719 1 98.75 456 PRO B CA 1
ATOM 9480 C C . PRO B 1 456 ? 23.859 -14.383 -23.844 1 98.75 456 PRO B C 1
ATOM 9482 O O . PRO B 1 456 ? 24.859 -15.094 -23.703 1 98.75 456 PRO B O 1
ATOM 9485 N N . THR B 1 457 ? 23.641 -13.68 -24.906 1 98.44 457 THR B N 1
ATOM 9486 C CA . THR B 1 457 ? 24.547 -13.758 -26.047 1 98.44 457 THR B CA 1
ATOM 9487 C C . THR B 1 457 ? 25.812 -12.969 -25.781 1 98.44 457 THR B C 1
ATOM 9489 O O . THR B 1 457 ? 26.859 -13.25 -26.391 1 98.44 457 THR B O 1
ATOM 9492 N N . CYS B 1 458 ? 25.734 -11.984 -24.875 1 97.69 458 CYS B N 1
ATOM 9493 C CA . CYS B 1 458 ? 26.906 -11.148 -24.594 1 97.69 458 CYS B CA 1
ATOM 9494 C C . CYS B 1 458 ? 27.75 -11.75 -23.484 1 97.69 458 CYS B C 1
ATOM 9496 O O . CYS B 1 458 ? 28.734 -11.148 -23.047 1 97.69 458 CYS B O 1
ATOM 9498 N N . GLY B 1 459 ? 27.375 -12.906 -22.938 1 98 459 GLY B N 1
ATOM 9499 C CA . GLY B 1 459 ? 28.156 -13.609 -21.938 1 98 459 GLY B CA 1
ATOM 9500 C C . GLY B 1 459 ? 27.781 -13.242 -20.516 1 98 459 GLY B C 1
ATOM 9501 O O . GLY B 1 459 ? 26.938 -12.375 -20.297 1 98 459 GLY B O 1
ATOM 9502 N N . VAL B 1 460 ? 28.359 -13.969 -19.562 1 98.44 460 VAL B N 1
ATOM 9503 C CA . VAL B 1 460 ? 28.125 -13.773 -18.141 1 98.44 460 VAL B CA 1
ATOM 9504 C C . VAL B 1 460 ? 29.297 -13.008 -17.531 1 98.44 460 VAL B C 1
ATOM 9506 O O . VAL B 1 460 ? 30.453 -13.359 -17.766 1 98.44 460 VAL B O 1
ATOM 9509 N N . LYS B 1 461 ? 29 -11.938 -16.828 1 98.5 461 LYS B N 1
ATOM 9510 C CA . LYS B 1 461 ? 30.016 -11.141 -16.141 1 98.5 461 LYS B CA 1
ATOM 9511 C C . LYS B 1 461 ? 29.562 -10.805 -14.719 1 98.5 461 LYS B C 1
ATOM 9513 O O . LYS B 1 461 ? 28.359 -10.672 -14.461 1 98.5 461 LYS B O 1
ATOM 9518 N N . SER B 1 462 ? 30.531 -10.695 -13.773 1 98.31 462 SER B N 1
ATOM 9519 C CA . SER B 1 462 ? 30.234 -10.461 -12.367 1 98.31 462 SER B CA 1
ATOM 9520 C C . SER B 1 462 ? 31.109 -9.352 -11.797 1 98.31 462 SER B C 1
ATOM 9522 O O . SER B 1 462 ? 32.125 -8.977 -12.398 1 98.31 462 SER B O 1
ATOM 9524 N N . LEU B 1 463 ? 30.641 -8.805 -10.719 1 98.44 463 LEU B N 1
ATOM 9525 C CA . LEU B 1 463 ? 31.438 -7.887 -9.914 1 98.44 463 LEU B CA 1
ATOM 9526 C C . LEU B 1 463 ? 32.031 -8.602 -8.703 1 98.44 463 LEU B C 1
ATOM 9528 O O . LEU B 1 463 ? 31.328 -9.336 -8.008 1 98.44 463 LEU B O 1
ATOM 9532 N N . LEU B 1 464 ? 33.312 -8.391 -8.5 1 97.94 464 LEU B N 1
ATOM 9533 C CA . LEU B 1 464 ? 33.906 -8.883 -7.27 1 97.94 464 LEU B CA 1
ATOM 9534 C C . LEU B 1 464 ? 33.812 -7.844 -6.156 1 97.94 464 LEU B C 1
ATOM 9536 O O . LEU B 1 464 ? 33.25 -6.77 -6.355 1 97.94 464 LEU B O 1
ATOM 9540 N N . GLU B 1 465 ? 34.281 -8.141 -5.012 1 95.69 465 GLU B N 1
ATOM 9541 C CA . GLU B 1 465 ? 34 -7.398 -3.789 1 95.69 465 GLU B CA 1
ATOM 9542 C C . GLU B 1 465 ? 34.375 -5.93 -3.93 1 95.69 465 GLU B C 1
ATOM 9544 O O . GLU B 1 465 ? 33.562 -5.035 -3.723 1 95.69 465 GLU B O 1
ATOM 9549 N N . ASP B 1 466 ? 35.562 -5.613 -4.285 1 96.06 466 ASP B N 1
ATOM 9550 C CA . ASP B 1 466 ? 36.062 -4.238 -4.371 1 96.06 466 ASP B CA 1
ATOM 9551 C C . ASP B 1 466 ? 35.344 -3.467 -5.473 1 96.06 466 ASP B C 1
ATOM 9553 O O . ASP B 1 466 ? 35 -2.287 -5.301 1 96.06 466 ASP B O 1
ATOM 9557 N N . GLU B 1 467 ? 35.094 -4.148 -6.555 1 97.38 467 GLU B N 1
ATOM 9558 C CA . GLU B 1 467 ? 34.375 -3.531 -7.66 1 97.38 467 GLU B CA 1
ATOM 9559 C C . GLU B 1 467 ? 32.938 -3.201 -7.258 1 97.38 467 GLU B C 1
ATOM 9561 O O . GLU B 1 467 ? 32.406 -2.143 -7.613 1 97.38 467 GLU B O 1
ATOM 9566 N N . ALA B 1 468 ? 32.344 -4.113 -6.57 1 97.75 468 ALA B N 1
ATOM 9567 C CA . ALA B 1 468 ? 30.969 -3.928 -6.145 1 97.75 468 ALA B CA 1
ATOM 9568 C C . ALA B 1 468 ? 30.828 -2.707 -5.238 1 97.75 468 ALA B C 1
ATOM 9570 O O . ALA B 1 468 ? 29.859 -1.949 -5.348 1 97.75 468 ALA B O 1
ATOM 9571 N N . ILE B 1 469 ? 31.766 -2.51 -4.344 1 97.38 469 ILE B N 1
ATOM 9572 C CA . ILE B 1 469 ? 31.766 -1.37 -3.432 1 97.38 469 ILE B CA 1
ATOM 9573 C C . ILE B 1 469 ? 31.891 -0.072 -4.227 1 97.38 469 ILE B C 1
ATOM 9575 O O . ILE B 1 469 ? 31.109 0.868 -4.016 1 97.38 469 ILE B O 1
ATOM 9579 N N . LYS B 1 470 ? 32.781 -0.025 -5.141 1 97.38 470 LYS B N 1
ATOM 9580 C CA . LYS B 1 470 ? 33.031 1.182 -5.922 1 97.38 470 LYS B CA 1
ATOM 9581 C C . LYS B 1 470 ? 31.859 1.509 -6.832 1 97.38 470 LYS B C 1
ATOM 9583 O O . LYS B 1 470 ? 31.406 2.656 -6.891 1 97.38 470 LYS B O 1
ATOM 9588 N N . VAL B 1 471 ? 31.375 0.469 -7.547 1 98 471 VAL B N 1
ATOM 9589 C CA . VAL B 1 471 ? 30.281 0.65 -8.484 1 98 471 VAL B CA 1
ATOM 9590 C C . VAL B 1 471 ? 29.016 1.048 -7.727 1 98 471 VAL B C 1
ATOM 9592 O O . VAL B 1 471 ? 28.344 2.023 -8.086 1 98 471 VAL B O 1
ATOM 9595 N N . GLY B 1 472 ? 28.75 0.315 -6.648 1 97.19 472 GLY B N 1
ATOM 9596 C CA . GLY B 1 472 ? 27.562 0.583 -5.859 1 97.19 472 GLY B CA 1
ATOM 9597 C C . GLY B 1 472 ? 27.594 1.93 -5.164 1 97.19 472 GLY B C 1
ATOM 9598 O O . GLY B 1 472 ? 26.578 2.607 -5.059 1 97.19 472 GLY B O 1
ATOM 9599 N N . GLY B 1 473 ? 28.703 2.295 -4.652 1 97.12 473 GLY B N 1
ATOM 9600 C CA . GLY B 1 473 ? 28.875 3.584 -3.996 1 97.12 473 GLY B CA 1
ATOM 9601 C C . GLY B 1 473 ? 28.734 4.758 -4.945 1 97.12 473 GLY B C 1
ATOM 9602 O O . GLY B 1 473 ? 28.234 5.82 -4.562 1 97.12 473 GLY B O 1
ATOM 9603 N N . ALA B 1 474 ? 29.141 4.559 -6.172 1 96.75 474 ALA B N 1
ATOM 9604 C CA . ALA B 1 474 ? 29.078 5.617 -7.176 1 96.75 474 ALA B CA 1
ATOM 9605 C C . ALA B 1 474 ? 27.672 5.73 -7.754 1 96.75 474 ALA B C 1
ATOM 9607 O O . ALA B 1 474 ? 27.203 6.832 -8.047 1 96.75 474 ALA B O 1
ATOM 9608 N N . ASN B 1 475 ? 27.094 4.602 -7.949 1 97.5 475 ASN B N 1
ATOM 9609 C CA . ASN B 1 475 ? 25.75 4.527 -8.523 1 97.5 475 ASN B CA 1
ATOM 9610 C C . ASN B 1 475 ? 25 3.295 -8.023 1 97.5 475 ASN B C 1
ATOM 9612 O O . ASN B 1 475 ? 25.203 2.191 -8.531 1 97.5 475 ASN B O 1
ATOM 9616 N N . HIS B 1 476 ? 24.062 3.541 -7.172 1 98 476 HIS B N 1
ATOM 9617 C CA . HIS B 1 476 ? 23.344 2.412 -6.59 1 98 476 HIS B CA 1
ATOM 9618 C C . HIS B 1 476 ? 22.328 1.842 -7.574 1 98 476 HIS B C 1
ATOM 9620 O O . HIS B 1 476 ? 21.719 0.804 -7.312 1 98 476 HIS B O 1
ATOM 9626 N N . SER B 1 477 ? 22.109 2.479 -8.766 1 98.25 477 SER B N 1
ATOM 9627 C CA . SER B 1 477 ? 21.203 2.027 -9.82 1 98.25 477 SER B CA 1
ATOM 9628 C C . SER B 1 477 ? 21.953 1.707 -11.102 1 98.25 477 SER B C 1
ATOM 9630 O O . SER B 1 477 ? 21.453 1.935 -12.203 1 98.25 477 SER B O 1
ATOM 9632 N N . HIS B 1 478 ? 23.141 1.215 -10.977 1 98.5 478 HIS B N 1
ATOM 9633 C CA . HIS B 1 478 ? 24.047 1.048 -12.102 1 98.5 478 HIS B CA 1
ATOM 9634 C C . HIS B 1 478 ? 23.484 0.077 -13.133 1 98.5 478 HIS B C 1
ATOM 9636 O O . HIS B 1 478 ? 23.625 0.287 -14.336 1 98.5 478 HIS B O 1
ATOM 9642 N N . ALA B 1 479 ? 22.859 -0.984 -12.703 1 98.69 479 ALA B N 1
ATOM 9643 C CA . ALA B 1 479 ? 22.344 -1.992 -13.625 1 98.69 479 ALA B CA 1
ATOM 9644 C C . ALA B 1 479 ? 21.109 -1.486 -14.359 1 98.69 479 ALA B C 1
ATOM 9646 O O . ALA B 1 479 ? 20.938 -1.758 -15.555 1 98.69 479 ALA B O 1
ATOM 9647 N N . THR B 1 480 ? 20.25 -0.77 -13.641 1 98.69 480 THR B N 1
ATOM 9648 C CA . THR B 1 480 ? 19.109 -0.122 -14.258 1 98.69 480 THR B CA 1
ATOM 9649 C C . THR B 1 480 ? 19.547 0.85 -15.344 1 98.69 480 THR B C 1
ATOM 9651 O O . THR B 1 480 ? 19 0.846 -16.453 1 98.69 480 THR B O 1
ATOM 9654 N N . GLN B 1 481 ? 20.531 1.646 -15.023 1 98.56 481 GLN B N 1
ATOM 9655 C CA . GLN B 1 481 ? 21.047 2.621 -15.984 1 98.56 481 GLN B CA 1
ATOM 9656 C C . GLN B 1 481 ? 21.656 1.929 -17.203 1 98.56 481 GLN B C 1
ATOM 9658 O O . GLN B 1 481 ? 21.453 2.361 -18.328 1 98.56 481 GLN B O 1
ATOM 9663 N N . ASP B 1 482 ? 22.406 0.875 -16.938 1 98.69 482 ASP B N 1
ATOM 9664 C CA . ASP B 1 482 ? 23.031 0.13 -18.016 1 98.69 482 ASP B CA 1
ATOM 9665 C C . ASP B 1 482 ? 21.984 -0.412 -18.984 1 98.69 482 ASP B C 1
ATOM 9667 O O . ASP B 1 482 ? 22.141 -0.32 -20.203 1 98.69 482 ASP B O 1
ATOM 9671 N N . LEU B 1 483 ? 20.953 -1.035 -18.438 1 98.81 483 LEU B N 1
ATOM 9672 C CA . LEU B 1 483 ? 19.875 -1.594 -19.25 1 98.81 483 LEU B CA 1
ATOM 9673 C C . LEU B 1 483 ? 19.219 -0.511 -20.109 1 98.81 483 LEU B C 1
ATOM 9675 O O . LEU B 1 483 ? 19.109 -0.663 -21.328 1 98.81 483 LEU B O 1
ATOM 9679 N N . TYR B 1 484 ? 18.828 0.591 -19.5 1 98.62 484 TYR B N 1
ATOM 9680 C CA . TYR B 1 484 ? 18.156 1.697 -20.188 1 98.62 484 TYR B CA 1
ATOM 9681 C C . TYR B 1 484 ? 19.047 2.289 -21.266 1 98.62 484 TYR B C 1
ATOM 9683 O O . TYR B 1 484 ? 18.609 2.475 -22.406 1 98.62 484 TYR B O 1
ATOM 9691 N N . ASP B 1 485 ? 20.328 2.559 -20.969 1 98.44 485 ASP B N 1
ATOM 9692 C CA . ASP B 1 485 ? 21.266 3.209 -21.891 1 98.44 485 ASP B CA 1
ATOM 9693 C C . ASP B 1 485 ? 21.594 2.301 -23.062 1 98.44 485 ASP B C 1
ATOM 9695 O O . ASP B 1 485 ? 21.75 2.771 -24.188 1 98.44 485 ASP B O 1
ATOM 9699 N N . SER B 1 486 ? 21.75 1.036 -22.75 1 98.62 486 SER B N 1
ATOM 9700 C CA . SER B 1 486 ? 22.078 0.094 -23.812 1 98.62 486 SER B CA 1
ATOM 9701 C C . SER B 1 486 ? 20.969 0.021 -24.859 1 98.62 486 SER B C 1
ATOM 9703 O O . SER B 1 486 ? 21.234 0.071 -26.062 1 98.62 486 SER B O 1
ATOM 9705 N N . ILE B 1 487 ? 19.781 -0.086 -24.406 1 98.69 487 ILE B N 1
ATOM 9706 C CA . ILE B 1 487 ? 18.641 -0.171 -25.312 1 98.69 487 ILE B CA 1
ATOM 9707 C C . ILE B 1 487 ? 18.484 1.146 -26.078 1 98.69 487 ILE B C 1
ATOM 9709 O O . ILE B 1 487 ? 18.266 1.151 -27.281 1 98.69 487 ILE B O 1
ATOM 9713 N N . ALA B 1 488 ? 18.609 2.279 -25.391 1 98.25 488 ALA B N 1
ATOM 9714 C CA . ALA B 1 488 ? 18.531 3.594 -26.031 1 98.25 488 ALA B CA 1
ATOM 9715 C C . ALA B 1 488 ? 19.578 3.75 -27.125 1 98.25 488 ALA B C 1
ATOM 9717 O O . ALA B 1 488 ? 19.344 4.418 -28.125 1 98.25 488 ALA B O 1
ATOM 9718 N N . ALA B 1 489 ? 20.734 3.107 -26.984 1 98.38 489 ALA B N 1
ATOM 9719 C CA . ALA B 1 489 ? 21.859 3.23 -27.906 1 98.38 489 ALA B CA 1
ATOM 9720 C C . ALA B 1 489 ? 21.734 2.213 -29.047 1 98.38 489 ALA B C 1
ATOM 9722 O O . ALA B 1 489 ? 22.594 2.166 -29.938 1 98.38 489 ALA B O 1
ATOM 9723 N N . GLY B 1 490 ? 20.797 1.354 -28.984 1 98.31 490 GLY B N 1
ATOM 9724 C CA . GLY B 1 490 ? 20.625 0.354 -30.031 1 98.31 490 GLY B CA 1
ATOM 9725 C C . GLY B 1 490 ? 21.406 -0.92 -29.781 1 98.31 490 GLY B C 1
ATOM 9726 O O . GLY B 1 490 ? 21.5 -1.778 -30.656 1 98.31 490 GLY B O 1
ATOM 9727 N N . ASN B 1 491 ? 22.047 -0.94 -28.625 1 98.38 491 ASN B N 1
ATOM 9728 C CA . ASN B 1 491 ? 22.703 -2.174 -28.203 1 98.38 491 ASN B CA 1
ATOM 9729 C C . ASN B 1 491 ? 21.734 -3.092 -27.453 1 98.38 491 ASN B C 1
ATOM 9731 O O . ASN B 1 491 ? 21.812 -3.223 -26.234 1 98.38 491 ASN B O 1
ATOM 9735 N N . TYR B 1 492 ? 20.984 -3.754 -28.188 1 98.75 492 TYR B N 1
ATOM 9736 C CA . TYR B 1 492 ? 19.844 -4.48 -27.656 1 98.75 492 TYR B CA 1
ATOM 9737 C C . TYR B 1 492 ? 20.281 -5.77 -26.969 1 98.75 492 TYR B C 1
ATOM 9739 O O . TYR B 1 492 ? 20.906 -6.629 -27.594 1 98.75 492 TYR B O 1
ATOM 9747 N N . PRO B 1 493 ? 19.922 -5.961 -25.656 1 98.62 493 PRO B N 1
ATOM 9748 C CA . PRO B 1 493 ? 20.188 -7.23 -24.984 1 98.62 493 PRO B CA 1
ATOM 9749 C C . PRO B 1 493 ? 19.469 -8.406 -25.625 1 98.62 493 PRO B C 1
ATOM 9751 O O . PRO B 1 493 ? 18.312 -8.281 -26.047 1 98.62 493 PRO B O 1
ATOM 9754 N N . GLU B 1 494 ? 20.156 -9.531 -25.656 1 98.81 494 GLU B N 1
ATOM 9755 C CA . GLU B 1 494 ? 19.609 -10.734 -26.281 1 98.81 494 GLU B CA 1
ATOM 9756 C C . GLU B 1 494 ? 19.938 -11.977 -25.469 1 98.81 494 GLU B C 1
ATOM 9758 O O . GLU B 1 494 ? 21.031 -12.109 -24.938 1 98.81 494 GLU B O 1
ATOM 9763 N N . TRP B 1 495 ? 18.984 -12.844 -25.344 1 98.94 495 TRP B N 1
ATOM 9764 C CA . TRP B 1 495 ? 19.141 -14.156 -24.734 1 98.94 495 TRP B CA 1
ATOM 9765 C C . TRP B 1 495 ? 18.656 -15.25 -25.672 1 98.94 495 TRP B C 1
ATOM 9767 O O . TRP B 1 495 ? 17.656 -15.07 -26.391 1 98.94 495 TRP B O 1
ATOM 9777 N N . LYS B 1 496 ? 19.281 -16.375 -25.656 1 98.88 496 LYS B N 1
ATOM 9778 C CA . LYS B 1 496 ? 18.766 -17.594 -26.266 1 98.88 496 LYS B CA 1
ATOM 9779 C C . LYS B 1 496 ? 18 -18.438 -25.25 1 98.88 496 LYS B C 1
ATOM 9781 O O . LYS B 1 496 ? 18.422 -18.562 -24.094 1 98.88 496 LYS B O 1
ATOM 9786 N N . LEU B 1 497 ? 16.875 -18.906 -25.703 1 98.88 497 LEU B N 1
ATOM 9787 C CA . LEU B 1 497 ? 16.094 -19.797 -24.844 1 98.88 497 LEU B CA 1
ATOM 9788 C C . LEU B 1 497 ? 16.422 -21.266 -25.156 1 98.88 497 LEU B C 1
ATOM 9790 O O . LEU B 1 497 ? 16.406 -21.672 -26.312 1 98.88 497 LEU B O 1
ATOM 9794 N N . PHE B 1 498 ? 16.734 -22.016 -24.141 1 98.88 498 PHE B N 1
ATOM 9795 C CA . PHE B 1 498 ? 16.906 -23.469 -24.188 1 98.88 498 PHE B CA 1
ATOM 9796 C C . PHE B 1 498 ? 15.945 -24.156 -23.219 1 98.88 498 PHE B C 1
ATOM 9798 O O . PHE B 1 498 ? 15.453 -23.547 -22.281 1 98.88 498 PHE B O 1
ATOM 9805 N N . ILE B 1 499 ? 15.68 -25.438 -23.5 1 98.88 499 ILE B N 1
ATOM 9806 C CA . ILE B 1 499 ? 14.898 -26.219 -22.562 1 98.88 499 ILE B CA 1
ATOM 9807 C C . ILE B 1 499 ? 15.586 -27.578 -22.328 1 98.88 499 ILE B C 1
ATOM 9809 O O . ILE B 1 499 ? 16.438 -27.984 -23.109 1 98.88 499 ILE B O 1
ATOM 9813 N N . GLN B 1 500 ? 15.328 -28.156 -21.234 1 98.75 500 GLN B N 1
ATOM 9814 C CA . GLN B 1 500 ? 15.547 -29.562 -20.938 1 98.75 500 GLN B CA 1
ATOM 9815 C C . GLN B 1 500 ? 14.227 -30.281 -20.703 1 98.75 500 GLN B C 1
ATOM 9817 O O . GLN B 1 500 ? 13.312 -29.734 -20.094 1 98.75 500 GLN B O 1
ATOM 9822 N N . THR B 1 501 ? 14.117 -31.547 -21.188 1 98.62 501 THR B N 1
ATOM 9823 C CA . THR B 1 501 ? 12.867 -32.281 -21.016 1 98.62 501 THR B CA 1
ATOM 9824 C C . THR B 1 501 ? 13.125 -33.656 -20.422 1 98.62 501 THR B C 1
ATOM 9826 O O . THR B 1 501 ? 14.188 -34.25 -20.641 1 98.62 501 THR B O 1
ATOM 9829 N N . ILE B 1 502 ? 12.234 -34.125 -19.641 1 98.38 502 ILE B N 1
ATOM 9830 C CA . ILE B 1 502 ? 12.219 -35.469 -19.078 1 98.38 502 ILE B CA 1
ATOM 9831 C C . ILE B 1 502 ? 10.836 -36.094 -19.266 1 98.38 502 ILE B C 1
ATOM 9833 O O . ILE B 1 502 ? 9.82 -35.438 -19 1 98.38 502 ILE B O 1
ATOM 9837 N N . ASP B 1 503 ? 10.789 -37.281 -19.812 1 96.75 503 ASP B N 1
ATOM 9838 C CA . ASP B 1 503 ? 9.555 -38.062 -19.766 1 96.75 503 ASP B CA 1
ATOM 9839 C C . ASP B 1 503 ? 9.203 -38.438 -18.328 1 96.75 503 ASP B C 1
ATOM 9841 O O . ASP B 1 503 ? 9.977 -39.094 -17.641 1 96.75 503 ASP B O 1
ATOM 9845 N N . PRO B 1 504 ? 8.062 -38.031 -17.906 1 94.81 504 PRO B N 1
ATOM 9846 C CA . PRO B 1 504 ? 7.695 -38.344 -16.516 1 94.81 504 PRO B CA 1
ATOM 9847 C C . PRO B 1 504 ? 7.816 -39.844 -16.203 1 94.81 504 PRO B C 1
ATOM 9849 O O . PRO B 1 504 ? 8.086 -40.219 -15.055 1 94.81 504 PRO B O 1
ATOM 9852 N N . ASP B 1 505 ? 7.707 -40.656 -17.156 1 93.62 505 ASP B N 1
ATOM 9853 C CA . ASP B 1 505 ? 7.84 -42.094 -16.953 1 93.62 505 ASP B CA 1
ATOM 9854 C C . ASP B 1 505 ? 9.273 -42.469 -16.594 1 93.62 505 ASP B C 1
ATOM 9856 O O . ASP B 1 505 ? 9.523 -43.562 -16.094 1 93.62 505 ASP B O 1
ATOM 9860 N N . HIS B 1 506 ? 10.172 -41.594 -16.812 1 95.19 506 HIS B N 1
ATOM 9861 C CA . HIS B 1 506 ? 11.586 -41.906 -16.594 1 95.19 506 HIS B CA 1
ATOM 9862 C C . HIS B 1 506 ? 12.094 -41.188 -15.344 1 95.19 506 HIS B C 1
ATOM 9864 O O . HIS B 1 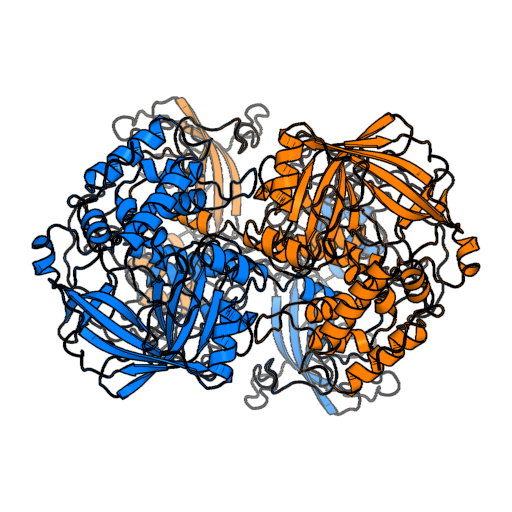506 ? 13.297 -41.188 -15.062 1 95.19 506 HIS B O 1
ATOM 9870 N N . GLU B 1 507 ? 11.289 -40.562 -14.609 1 93.38 507 GLU B N 1
ATOM 9871 C CA . GLU B 1 507 ? 11.719 -39.688 -13.531 1 93.38 507 GLU B CA 1
ATOM 9872 C C . GLU B 1 507 ? 12.492 -40.469 -12.461 1 93.38 507 GLU B C 1
ATOM 9874 O O . GLU B 1 507 ? 13.367 -39.906 -11.805 1 93.38 507 GLU B O 1
ATOM 9879 N N . ASP B 1 508 ? 12.258 -41.781 -12.328 1 93.44 508 ASP B N 1
ATOM 9880 C CA . ASP B 1 508 ? 12.859 -42.562 -11.266 1 93.44 508 ASP B CA 1
ATOM 9881 C C . ASP B 1 508 ? 14.266 -43.031 -11.656 1 93.44 508 ASP B C 1
ATOM 9883 O O . ASP B 1 508 ? 15 -43.562 -10.82 1 93.44 508 ASP B O 1
ATOM 9887 N N . ARG B 1 509 ? 14.648 -42.688 -12.812 1 95.31 509 ARG B N 1
ATOM 9888 C CA . ARG B 1 509 ? 15.945 -43.156 -13.305 1 95.31 509 ARG B CA 1
ATOM 9889 C C . ARG B 1 509 ? 17.078 -42.281 -12.773 1 95.31 509 ARG B C 1
ATOM 9891 O O . ARG B 1 509 ? 18.25 -42.656 -12.859 1 95.31 509 ARG B O 1
ATOM 9898 N N . PHE B 1 510 ? 16.781 -41.25 -12.203 1 96.31 510 PHE B N 1
ATOM 9899 C CA . PHE B 1 510 ? 17.797 -40.281 -11.758 1 96.31 510 PHE B CA 1
ATOM 9900 C C . PHE B 1 510 ? 18.016 -40.406 -10.25 1 96.31 510 PHE B C 1
ATOM 9902 O O . PHE B 1 510 ? 17.156 -40.906 -9.523 1 96.31 510 PHE B O 1
ATOM 9909 N N . ASP B 1 511 ? 19.141 -40.031 -9.734 1 95.38 511 ASP B N 1
ATOM 9910 C CA . ASP B 1 511 ? 19.453 -40.062 -8.312 1 95.38 511 ASP B CA 1
ATOM 9911 C C . ASP B 1 511 ? 18.938 -38.812 -7.605 1 95.38 511 ASP B C 1
ATOM 9913 O O . ASP B 1 511 ? 19.188 -38.594 -6.414 1 95.38 511 ASP B O 1
ATOM 9917 N N . PHE B 1 512 ? 18.359 -37.969 -8.32 1 95.62 512 PHE B N 1
ATOM 9918 C CA . PHE B 1 512 ? 17.688 -36.781 -7.801 1 95.62 512 PHE B CA 1
ATOM 9919 C C . PHE B 1 512 ? 16.219 -36.781 -8.227 1 95.62 512 PHE B C 1
ATOM 9921 O O . PHE B 1 512 ? 15.828 -37.5 -9.141 1 95.62 512 PHE B O 1
ATOM 9928 N N . ASP B 1 513 ? 15.398 -36 -7.531 1 96.62 513 ASP B N 1
ATOM 9929 C CA . ASP B 1 513 ? 14 -35.812 -7.914 1 96.62 513 ASP B CA 1
ATOM 9930 C C . ASP B 1 513 ? 13.875 -34.688 -8.945 1 96.62 513 ASP B C 1
ATOM 9932 O O . ASP B 1 513 ? 14.195 -33.531 -8.664 1 96.62 513 ASP B O 1
ATOM 9936 N N . PRO B 1 514 ? 13.383 -34.969 -10.125 1 96.69 514 PRO B N 1
ATOM 9937 C CA . PRO B 1 514 ? 13.289 -33.969 -11.188 1 96.69 514 PRO B CA 1
ATOM 9938 C C . PRO B 1 514 ? 12.391 -32.781 -10.805 1 96.69 514 PRO B C 1
ATOM 9940 O O . PRO B 1 514 ? 12.43 -31.75 -11.461 1 96.69 514 PRO B O 1
ATOM 9943 N N . LEU B 1 515 ? 11.586 -32.938 -9.773 1 97.19 515 LEU B N 1
ATOM 9944 C CA . LEU B 1 515 ? 10.656 -31.875 -9.391 1 97.19 515 LEU B CA 1
ATOM 9945 C C . LEU B 1 515 ? 11.195 -31.078 -8.203 1 97.19 515 LEU B C 1
ATOM 9947 O O . LEU B 1 515 ? 10.539 -30.156 -7.727 1 97.19 515 LEU B O 1
ATOM 9951 N N . ASP B 1 516 ? 12.375 -31.469 -7.676 1 97.38 516 ASP B N 1
ATOM 9952 C CA . ASP B 1 516 ? 13.047 -30.75 -6.605 1 97.38 516 ASP B CA 1
ATOM 9953 C C . ASP B 1 516 ? 13.789 -29.531 -7.152 1 97.38 516 ASP B C 1
ATOM 9955 O O . ASP B 1 516 ? 14.836 -29.672 -7.793 1 97.38 516 ASP B O 1
ATOM 9959 N N . VAL B 1 517 ? 13.344 -28.359 -6.805 1 97.75 517 VAL B N 1
ATOM 9960 C CA . VAL B 1 517 ? 13.859 -27.125 -7.379 1 97.75 517 VAL B CA 1
ATOM 9961 C C . VAL B 1 517 ? 15.25 -26.828 -6.828 1 97.75 517 VAL B C 1
ATOM 9963 O O . VAL B 1 517 ? 15.961 -25.969 -7.34 1 97.75 517 VAL B O 1
ATOM 9966 N N . THR B 1 518 ? 15.688 -27.547 -5.832 1 98.31 518 THR B N 1
ATOM 9967 C CA . THR B 1 518 ? 17.031 -27.359 -5.301 1 98.31 518 THR B CA 1
ATOM 9968 C C . THR B 1 518 ? 18.062 -28.141 -6.121 1 98.31 518 THR B C 1
ATOM 9970 O O . THR B 1 518 ? 19.234 -28.172 -5.781 1 98.31 518 THR B O 1
ATOM 9973 N N . LYS B 1 519 ? 17.609 -28.797 -7.191 1 98 519 LYS B N 1
ATOM 9974 C CA . LYS B 1 519 ? 18.453 -29.609 -8.062 1 98 519 LYS B CA 1
ATOM 9975 C C . LYS B 1 519 ? 18.5 -29.031 -9.477 1 98 519 LYS B C 1
ATOM 9977 O O . LYS B 1 519 ? 17.516 -28.453 -9.945 1 98 519 LYS B O 1
ATOM 9982 N N . THR B 1 520 ? 19.609 -29.156 -10.078 1 97.75 520 THR B N 1
ATOM 9983 C CA . THR B 1 520 ? 19.688 -28.953 -11.523 1 97.75 520 THR B CA 1
ATOM 9984 C C . THR B 1 520 ? 19.484 -30.266 -12.273 1 97.75 520 THR B C 1
ATOM 9986 O O . THR B 1 520 ? 19.609 -31.344 -11.688 1 97.75 520 THR B O 1
ATOM 9989 N N . TRP B 1 521 ? 19.031 -30.109 -13.477 1 98.31 521 TRP B N 1
ATOM 9990 C CA . TRP B 1 521 ? 19.125 -31.219 -14.414 1 98.31 521 TRP B CA 1
ATOM 9991 C C . TRP B 1 521 ? 20.469 -31.219 -15.141 1 98.31 521 TRP B C 1
ATOM 9993 O O . TRP B 1 521 ? 20.703 -30.391 -16.016 1 98.31 521 TRP B O 1
ATOM 10003 N N . PRO B 1 522 ? 21.328 -32.156 -14.758 1 97.25 522 PRO B N 1
ATOM 10004 C CA . PRO B 1 522 ? 22.672 -32.094 -15.336 1 97.25 522 PRO B CA 1
ATOM 10005 C C . PRO B 1 522 ? 22.672 -32.156 -16.859 1 97.25 522 PRO B C 1
ATOM 10007 O O . PRO B 1 522 ? 22.016 -33.031 -17.453 1 97.25 522 PRO B O 1
ATOM 10010 N N . GLU B 1 523 ? 23.406 -31.297 -17.531 1 96.62 523 GLU B N 1
ATOM 10011 C CA . GLU B 1 523 ? 23.375 -31.125 -18.984 1 96.62 523 GLU B CA 1
ATOM 10012 C C . GLU B 1 523 ? 24.016 -32.312 -19.688 1 96.62 523 GLU B C 1
ATOM 10014 O O . GLU B 1 523 ? 23.734 -32.594 -20.859 1 96.62 523 GLU B O 1
ATOM 10019 N N . ASP B 1 524 ? 24.906 -33 -19.047 1 95.56 524 ASP B N 1
ATOM 10020 C CA . ASP B 1 524 ? 25.547 -34.188 -19.641 1 95.56 524 ASP B CA 1
ATOM 10021 C C . ASP B 1 524 ? 24.562 -35.344 -19.75 1 95.56 524 ASP B C 1
ATOM 10023 O O . ASP B 1 524 ? 24.719 -36.219 -20.609 1 95.56 524 ASP B O 1
ATOM 10027 N N . ILE B 1 525 ? 23.562 -35.375 -18.859 1 95.69 525 ILE B N 1
ATOM 10028 C CA . ILE B 1 525 ? 22.531 -36.406 -18.875 1 95.69 525 ILE B CA 1
ATOM 10029 C C . ILE B 1 525 ? 21.328 -35.906 -19.672 1 95.69 525 ILE B C 1
ATOM 10031 O O . ILE B 1 525 ? 20.734 -36.688 -20.422 1 95.69 525 ILE B O 1
ATOM 10035 N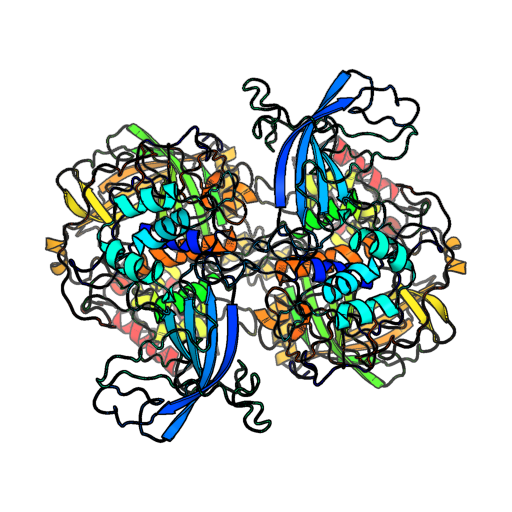 N . LEU B 1 526 ? 20.984 -34.688 -19.453 1 97.75 526 LEU B N 1
ATOM 10036 C CA . LEU B 1 526 ? 19.844 -34.031 -20.109 1 97.75 526 LEU B CA 1
ATOM 10037 C C . LEU B 1 526 ? 20.297 -32.781 -20.828 1 97.75 526 LEU B C 1
ATOM 10039 O O . LEU B 1 526 ? 20.203 -31.672 -20.281 1 97.75 526 LEU B O 1
ATOM 10043 N N . PRO B 1 527 ? 20.672 -32.844 -22.016 1 97.56 527 PRO B N 1
ATOM 10044 C CA . PRO B 1 527 ? 21.25 -31.719 -22.75 1 97.56 527 PRO B CA 1
ATOM 10045 C C . PRO B 1 527 ? 20.25 -30.609 -23.016 1 97.56 527 PRO B C 1
ATOM 10047 O O . PRO B 1 527 ? 19.047 -30.875 -23.156 1 97.56 527 PRO B O 1
ATOM 10050 N N . LEU B 1 528 ? 20.766 -29.453 -23.219 1 98.5 528 LEU B N 1
ATOM 10051 C CA . LEU B 1 528 ? 19.969 -28.281 -23.594 1 98.5 528 LEU B CA 1
ATOM 10052 C C . LEU B 1 528 ? 19.484 -28.391 -25.031 1 98.5 528 LEU B C 1
ATOM 10054 O O . LEU B 1 528 ? 20.234 -28.812 -25.922 1 98.5 528 LEU B O 1
ATOM 10058 N N . GLN B 1 529 ? 18.234 -28.047 -25.203 1 98.62 529 GLN B N 1
ATOM 10059 C CA . GLN B 1 529 ? 17.625 -27.969 -26.531 1 98.62 529 GLN B CA 1
ATOM 10060 C C . GLN B 1 529 ? 17.266 -26.531 -26.891 1 98.62 529 GLN B C 1
ATOM 10062 O O . GLN B 1 529 ? 16.547 -25.875 -26.141 1 98.62 529 GLN B O 1
ATOM 10067 N N . PRO B 1 530 ? 17.734 -26.016 -27.984 1 98.56 530 PRO B N 1
ATOM 10068 C CA . PRO B 1 530 ? 17.391 -24.641 -28.344 1 98.56 530 PRO B CA 1
ATOM 10069 C C . PRO B 1 530 ? 15.93 -24.469 -28.75 1 98.56 530 PRO B C 1
ATOM 10071 O O . PRO B 1 530 ? 15.359 -25.344 -29.391 1 98.56 530 PRO B O 1
ATOM 10074 N N . VAL B 1 531 ? 15.352 -23.375 -28.422 1 98.81 531 VAL B N 1
ATOM 10075 C CA . VAL B 1 531 ? 13.953 -23.078 -28.719 1 98.81 531 VAL B CA 1
ATOM 10076 C C . VAL B 1 531 ? 13.852 -21.797 -29.516 1 98.81 531 VAL B C 1
ATOM 10078 O O . VAL B 1 531 ? 13.109 -21.719 -30.5 1 98.81 531 VAL B O 1
ATOM 10081 N N . GLY B 1 532 ? 14.516 -20.719 -29.016 1 98.81 532 GLY B N 1
ATOM 10082 C CA . GLY B 1 532 ? 14.391 -19.422 -29.656 1 98.81 532 GLY B CA 1
ATOM 10083 C C . GLY B 1 532 ? 15.289 -18.375 -29.031 1 98.81 532 GLY B C 1
ATOM 10084 O O . GLY B 1 532 ? 16.266 -18.703 -28.375 1 98.81 532 GLY B O 1
ATOM 10085 N N . ARG B 1 533 ? 15 -17.094 -29.422 1 98.75 533 ARG B N 1
ATOM 10086 C CA . ARG B 1 533 ? 15.773 -15.969 -28.891 1 98.75 533 ARG B CA 1
ATOM 10087 C C . ARG B 1 533 ? 14.852 -14.828 -28.469 1 98.75 533 ARG B C 1
ATOM 10089 O O . ARG B 1 533 ? 13.805 -14.602 -29.078 1 98.75 533 ARG B O 1
ATOM 10096 N N . MET B 1 534 ? 15.203 -14.109 -27.422 1 98.88 534 MET B N 1
ATOM 10097 C CA . MET B 1 534 ? 14.547 -12.906 -26.922 1 98.88 534 MET B CA 1
ATOM 10098 C C . MET B 1 534 ? 15.43 -11.68 -27.125 1 98.88 534 MET B C 1
ATOM 10100 O O . MET B 1 534 ? 16.625 -11.719 -26.844 1 98.88 534 MET B O 1
ATOM 10104 N N . VAL B 1 535 ? 14.867 -10.625 -27.703 1 98.88 535 VAL B N 1
ATOM 10105 C CA . VAL B 1 535 ? 15.562 -9.359 -27.906 1 98.88 535 VAL B CA 1
ATOM 10106 C C . VAL B 1 535 ? 14.781 -8.234 -27.219 1 98.88 535 VAL B C 1
ATOM 10108 O O . VAL B 1 535 ? 13.594 -8.047 -27.484 1 98.88 535 VAL B O 1
ATOM 10111 N N . LEU B 1 536 ? 15.469 -7.547 -26.359 1 98.75 536 LEU B N 1
ATOM 10112 C CA . LEU B 1 536 ? 14.875 -6.375 -25.719 1 98.75 536 LEU B CA 1
ATOM 10113 C C . LEU B 1 536 ? 15.312 -5.094 -26.422 1 98.75 536 LEU B C 1
ATOM 10115 O O . LEU B 1 536 ? 16.422 -4.598 -26.188 1 98.75 536 LEU B O 1
ATOM 10119 N N . ASN B 1 537 ? 14.398 -4.562 -27.219 1 98.62 537 ASN B N 1
ATOM 10120 C CA . ASN B 1 537 ? 14.773 -3.447 -28.078 1 98.62 537 ASN B CA 1
ATOM 10121 C C . ASN B 1 537 ? 13.945 -2.203 -27.781 1 98.62 537 ASN B C 1
ATOM 10123 O O . ASN B 1 537 ? 13.898 -1.271 -28.578 1 98.62 537 ASN B O 1
ATOM 10127 N N . LYS B 1 538 ? 13.234 -2.213 -26.734 1 98 538 LYS B N 1
ATOM 10128 C CA . LYS B 1 538 ? 12.43 -1.048 -26.359 1 98 538 LYS B CA 1
ATOM 10129 C C . LYS B 1 538 ? 12.461 -0.806 -24.859 1 98 538 LYS B C 1
ATOM 10131 O O . LYS B 1 538 ? 12.234 -1.728 -24.078 1 98 538 LYS B O 1
ATOM 10136 N N . ASN B 1 539 ? 12.781 0.439 -24.422 1 98.25 539 ASN B N 1
ATOM 10137 C CA . ASN B 1 539 ? 12.633 0.852 -23.031 1 98.25 539 ASN B CA 1
ATOM 10138 C C . ASN B 1 539 ? 11.164 1 -22.656 1 98.25 539 ASN B C 1
ATOM 10140 O O . ASN B 1 539 ? 10.297 1.151 -23.516 1 98.25 539 ASN B O 1
ATOM 10144 N N . ILE B 1 540 ? 10.859 0.91 -21.422 1 96.62 540 ILE B N 1
ATOM 10145 C CA . ILE B 1 540 ? 9.5 1.151 -20.938 1 96.62 540 ILE B CA 1
ATOM 10146 C C . ILE B 1 540 ? 9.148 2.627 -21.109 1 96.62 540 ILE B C 1
ATOM 10148 O O . ILE B 1 540 ? 10.039 3.479 -21.188 1 96.62 540 ILE B O 1
ATOM 10152 N N . ASP B 1 541 ? 7.812 2.896 -21.109 1 94.56 541 ASP B N 1
ATOM 10153 C CA . ASP B 1 541 ? 7.344 4.266 -21.297 1 94.56 541 ASP B CA 1
ATOM 10154 C C . ASP B 1 541 ? 7.328 5.027 -19.969 1 94.56 541 ASP B C 1
ATOM 10156 O O . ASP B 1 541 ? 7.586 6.234 -19.938 1 94.56 541 ASP B O 1
ATOM 10160 N N . ASN B 1 542 ? 7.004 4.395 -19 1 96.38 542 ASN B N 1
ATOM 10161 C CA . ASN B 1 542 ? 6.863 4.949 -17.656 1 96.38 542 ASN B CA 1
ATOM 10162 C C . ASN B 1 542 ? 7.172 3.91 -16.578 1 96.38 542 ASN B C 1
ATOM 10164 O O . ASN B 1 542 ? 6.605 2.816 -16.594 1 96.38 542 ASN B O 1
ATOM 10168 N N . PHE B 1 543 ? 7.996 4.27 -15.672 1 97.62 543 PHE B N 1
ATOM 10169 C CA . PHE B 1 543 ? 8.531 3.324 -14.703 1 97.62 543 PHE B CA 1
ATOM 10170 C C . PHE B 1 543 ? 7.43 2.832 -13.766 1 97.62 543 PHE B C 1
ATOM 10172 O O . PHE B 1 543 ? 7.383 1.648 -13.422 1 97.62 543 PHE B O 1
ATOM 10179 N N . PHE B 1 544 ? 6.559 3.691 -13.258 1 97.31 544 PHE B N 1
ATOM 10180 C CA . PHE B 1 544 ? 5.473 3.266 -12.383 1 97.31 544 PHE B CA 1
ATOM 10181 C C . PHE B 1 544 ? 4.504 2.355 -13.125 1 97.31 544 PHE B C 1
ATOM 10183 O O . PHE B 1 544 ? 4.121 1.298 -12.625 1 97.31 544 PHE B O 1
ATOM 10190 N N . ALA B 1 545 ? 4.102 2.678 -14.305 1 96.12 545 ALA B N 1
ATOM 10191 C CA . ALA B 1 545 ? 3.068 1.994 -15.078 1 96.12 545 ALA B CA 1
ATOM 10192 C C . ALA B 1 545 ? 3.557 0.634 -15.57 1 96.12 545 ALA B C 1
ATOM 10194 O O . ALA B 1 545 ? 2.779 -0.318 -15.656 1 96.12 545 ALA B O 1
ATOM 10195 N N . GLU B 1 546 ? 4.883 0.564 -15.859 1 97.06 546 GLU B N 1
ATOM 10196 C CA . GLU B 1 546 ? 5.312 -0.629 -16.578 1 97.06 546 GLU B CA 1
ATOM 10197 C C . GLU B 1 546 ? 6.41 -1.368 -15.82 1 97.06 546 GLU B C 1
ATOM 10199 O O . GLU B 1 546 ? 6.961 -2.354 -16.312 1 97.06 546 GLU B O 1
ATOM 10204 N N . ASN B 1 547 ? 6.762 -0.914 -14.672 1 98.12 547 ASN B N 1
ATOM 10205 C CA . ASN B 1 547 ? 7.66 -1.652 -13.789 1 98.12 547 ASN B CA 1
ATOM 10206 C C . ASN B 1 547 ? 7.031 -1.888 -12.414 1 98.12 547 ASN B C 1
ATOM 10208 O O . ASN B 1 547 ? 6.945 -3.027 -11.961 1 98.12 547 ASN B O 1
ATOM 10212 N N . GLU B 1 548 ? 6.559 -0.831 -11.797 1 97.62 548 GLU B N 1
ATOM 10213 C CA . GLU B 1 548 ? 5.988 -0.968 -10.461 1 97.62 548 GLU B CA 1
ATOM 10214 C C . GLU B 1 548 ? 4.645 -1.695 -10.508 1 97.62 548 GLU B C 1
ATOM 10216 O O . GLU B 1 548 ? 4.348 -2.516 -9.633 1 97.62 548 GLU B O 1
ATOM 10221 N N . GLN B 1 549 ? 3.842 -1.393 -11.555 1 97.56 549 GLN B N 1
ATOM 10222 C CA . GLN B 1 549 ? 2.521 -2.008 -11.656 1 97.56 549 GLN B CA 1
ATOM 10223 C C . GLN B 1 549 ? 2.586 -3.32 -12.43 1 97.56 549 GLN B C 1
ATOM 10225 O O . GLN B 1 549 ? 1.579 -4.016 -12.562 1 97.56 549 GLN B O 1
ATOM 10230 N N . LEU B 1 550 ? 3.734 -3.607 -12.953 1 98.31 550 LEU B N 1
ATOM 10231 C CA . LEU B 1 550 ? 3.914 -4.871 -13.664 1 98.31 550 LEU B CA 1
ATOM 10232 C C . LEU B 1 550 ? 3.756 -6.055 -12.711 1 98.31 550 LEU B C 1
ATOM 10234 O O . LEU B 1 550 ? 4.383 -6.094 -11.656 1 98.31 550 LEU B O 1
ATOM 10238 N N . ALA B 1 551 ? 2.877 -7.02 -13.078 1 98.44 551 ALA B N 1
ATOM 10239 C CA . ALA B 1 551 ? 2.525 -8.125 -12.195 1 98.44 551 ALA B CA 1
ATOM 10240 C C . ALA B 1 551 ? 2.811 -9.469 -12.859 1 98.44 551 ALA B C 1
ATOM 10242 O O . ALA B 1 551 ? 2.369 -9.727 -13.977 1 98.44 551 ALA B O 1
ATOM 10243 N N . PHE B 1 552 ? 3.564 -10.305 -12.172 1 98.44 552 PHE B N 1
ATOM 10244 C CA . PHE B 1 552 ? 3.877 -11.648 -12.664 1 98.44 552 PHE B CA 1
ATOM 10245 C C . PHE B 1 552 ? 3.234 -12.711 -11.781 1 98.44 552 PHE B C 1
ATOM 10247 O O . PHE B 1 552 ? 3.033 -12.492 -10.586 1 98.44 552 PHE B O 1
ATOM 10254 N N . CYS B 1 553 ? 2.906 -13.828 -12.398 1 98.06 553 CYS B N 1
ATOM 10255 C CA . CYS B 1 553 ? 2.361 -14.984 -11.695 1 98.06 553 CYS B CA 1
ATOM 10256 C C . CYS B 1 553 ? 2.584 -16.266 -12.492 1 98.06 553 CYS B C 1
ATOM 10258 O O . CYS B 1 553 ? 2.068 -16.406 -13.602 1 98.06 553 CYS B O 1
ATOM 10260 N N . PRO B 1 554 ? 3.301 -17.188 -11.914 1 97.88 554 PRO B N 1
ATOM 10261 C CA . PRO B 1 554 ? 3.547 -18.438 -12.656 1 97.88 554 PRO B CA 1
ATOM 10262 C C . PRO B 1 554 ? 2.27 -19.234 -12.906 1 97.88 554 PRO B C 1
ATOM 10264 O O . PRO B 1 554 ? 2.273 -20.172 -13.703 1 97.88 554 PRO B O 1
ATOM 10267 N N . ALA B 1 555 ? 1.188 -18.875 -12.273 1 98 555 ALA B N 1
ATOM 10268 C CA . ALA B 1 555 ? -0.094 -19.547 -12.516 1 98 555 ALA B CA 1
ATOM 10269 C C . ALA B 1 555 ? -0.642 -19.188 -13.898 1 98 555 ALA B C 1
ATOM 10271 O O . ALA B 1 555 ? -1.53 -19.875 -14.414 1 98 555 ALA B O 1
ATOM 10272 N N . ILE B 1 556 ? -0.22 -18.125 -14.445 1 98.38 556 ILE B N 1
ATOM 10273 C CA . ILE B 1 556 ? -0.703 -17.656 -15.734 1 98.38 556 ILE B CA 1
ATOM 10274 C C . ILE B 1 556 ? 0.008 -18.406 -16.859 1 98.38 556 ILE B C 1
ATOM 10276 O O . ILE B 1 556 ? 1.136 -18.062 -17.234 1 98.38 556 ILE B O 1
ATOM 10280 N N . ILE B 1 557 ? -0.657 -19.375 -17.359 1 98.25 557 ILE B N 1
ATOM 10281 C CA . ILE B 1 557 ? -0.122 -20.234 -18.406 1 98.25 557 ILE B CA 1
ATOM 10282 C C . ILE B 1 557 ? -1.086 -20.25 -19.594 1 98.25 557 ILE B C 1
ATOM 10284 O O . ILE B 1 557 ? -2.189 -19.703 -19.516 1 98.25 557 ILE B O 1
ATOM 10288 N N . VAL B 1 558 ? -0.67 -20.875 -20.672 1 98.12 558 VAL B N 1
ATOM 10289 C CA . VAL B 1 558 ? -1.468 -21.062 -21.875 1 98.12 558 VAL B CA 1
ATOM 10290 C C . VAL B 1 558 ? -1.558 -22.547 -22.219 1 98.12 558 VAL B C 1
ATOM 10292 O O . VAL B 1 558 ? -0.798 -23.359 -21.688 1 98.12 558 VAL B O 1
ATOM 10295 N N . PRO B 1 559 ? -2.518 -22.953 -23.125 1 97.69 559 PRO B N 1
ATOM 10296 C CA . PRO B 1 559 ? -2.57 -24.344 -23.547 1 97.69 559 PRO B CA 1
ATOM 10297 C C . PRO B 1 559 ? -1.227 -24.859 -24.062 1 97.69 559 PRO B C 1
ATOM 10299 O O . PRO B 1 559 ? -0.521 -24.141 -24.781 1 97.69 559 PRO B O 1
ATOM 10302 N N . GLY B 1 560 ? -0.9 -26.047 -23.641 1 98.25 560 GLY B N 1
ATOM 10303 C CA . GLY B 1 560 ? 0.369 -26.641 -24.047 1 98.25 560 GLY B CA 1
ATOM 10304 C C . GLY B 1 560 ? 1.449 -26.5 -22.984 1 98.25 560 GLY B C 1
ATOM 10305 O O . GLY B 1 560 ? 2.508 -27.125 -23.094 1 98.25 560 GLY B O 1
ATOM 10306 N N . ILE B 1 561 ? 1.301 -25.656 -22 1 98.38 561 ILE B N 1
ATOM 10307 C CA . ILE B 1 561 ? 2.139 -25.516 -20.812 1 98.38 561 ILE B CA 1
ATOM 10308 C C . ILE B 1 561 ? 1.301 -25.734 -19.562 1 98.38 561 ILE B C 1
ATOM 10310 O O . ILE B 1 561 ? 0.185 -25.219 -19.453 1 98.38 561 ILE B O 1
ATOM 10314 N N . TYR B 1 562 ? 1.797 -26.516 -18.656 1 97.88 562 TYR B N 1
ATOM 10315 C CA . TYR B 1 562 ? 1.049 -26.828 -17.438 1 97.88 562 TYR B CA 1
ATOM 10316 C C . TYR B 1 562 ? 1.978 -26.906 -16.234 1 97.88 562 TYR B C 1
ATOM 10318 O O . TYR B 1 562 ? 3.191 -26.734 -16.359 1 97.88 562 TYR B O 1
ATOM 10326 N N . TYR B 1 563 ? 1.428 -27.109 -15.078 1 96.94 563 TYR B N 1
ATOM 10327 C CA . TYR B 1 563 ? 2.174 -27.25 -13.836 1 96.94 563 TYR B CA 1
ATOM 10328 C C . TYR B 1 563 ? 2.67 -28.672 -13.648 1 96.94 563 TYR B C 1
ATOM 10330 O O . TYR B 1 563 ? 2.295 -29.578 -14.406 1 96.94 563 TYR B O 1
ATOM 10338 N N . SER B 1 564 ? 3.568 -28.859 -12.75 1 96.94 564 SER B N 1
ATOM 10339 C CA . SER B 1 564 ? 3.965 -30.156 -12.219 1 96.94 564 SER B CA 1
ATOM 10340 C C . SER B 1 564 ? 3.729 -30.219 -10.711 1 96.94 564 SER B C 1
ATOM 10342 O O . SER B 1 564 ? 3.121 -29.328 -10.133 1 96.94 564 SER B O 1
ATOM 10344 N N . ASP B 1 565 ? 4.148 -31.359 -10.148 1 96 565 ASP B N 1
ATOM 10345 C CA . ASP B 1 565 ? 3.975 -31.516 -8.711 1 96 565 ASP B CA 1
ATOM 10346 C C . ASP B 1 565 ? 5.16 -30.938 -7.941 1 96 565 ASP B C 1
ATOM 10348 O O . ASP B 1 565 ? 5.43 -31.344 -6.809 1 96 565 ASP B O 1
ATOM 10352 N N . ASP B 1 566 ? 5.93 -30.047 -8.633 1 96.62 566 ASP B N 1
ATOM 10353 C CA . ASP B 1 566 ? 6.922 -29.203 -7.965 1 96.62 566 ASP B CA 1
ATOM 10354 C C . ASP B 1 566 ? 6.293 -28.406 -6.824 1 96.62 566 ASP B C 1
ATOM 10356 O O . ASP B 1 566 ? 5.504 -27.5 -7.062 1 96.62 566 ASP B O 1
ATOM 10360 N N . LYS B 1 567 ? 6.727 -28.719 -5.574 1 96.62 567 LYS B N 1
ATOM 10361 C CA . LYS B 1 567 ? 6.066 -28.156 -4.402 1 96.62 567 LYS B CA 1
ATOM 10362 C C . LYS B 1 567 ? 6.223 -26.641 -4.363 1 96.62 567 LYS B C 1
ATOM 10364 O O . LYS B 1 567 ? 5.312 -25.922 -3.934 1 96.62 567 LYS B O 1
ATOM 10369 N N . LEU B 1 568 ? 7.344 -26.172 -4.75 1 97.44 568 LEU B N 1
ATOM 10370 C CA . LEU B 1 568 ? 7.555 -24.734 -4.75 1 97.44 568 LEU B CA 1
ATOM 10371 C C . LEU B 1 568 ? 6.688 -24.062 -5.809 1 97.44 568 LEU B C 1
ATOM 10373 O O . LEU B 1 568 ? 6.074 -23.016 -5.543 1 97.44 568 LEU B O 1
ATOM 10377 N N . LEU B 1 569 ? 6.641 -24.625 -7 1 97.88 569 LEU B N 1
ATOM 10378 C CA . LEU B 1 569 ? 5.797 -24.078 -8.055 1 97.88 569 LEU B CA 1
ATOM 10379 C C . LEU B 1 569 ? 4.34 -24 -7.605 1 97.88 569 LEU B C 1
ATOM 10381 O O . LEU B 1 569 ? 3.674 -22.984 -7.809 1 97.88 569 LEU B O 1
ATOM 10385 N N . GLN B 1 570 ? 3.887 -25.078 -7 1 97.12 570 GLN B N 1
ATOM 10386 C CA . GLN B 1 570 ? 2.504 -25.141 -6.535 1 97.12 570 GLN B CA 1
ATOM 10387 C C . GLN B 1 570 ? 2.191 -24.016 -5.566 1 97.12 570 GLN B C 1
ATOM 10389 O O . GLN B 1 570 ? 1.125 -23.391 -5.645 1 97.12 570 GLN B O 1
ATOM 10394 N N . THR B 1 571 ? 3.084 -23.719 -4.664 1 97.31 571 THR B N 1
ATOM 10395 C CA . THR B 1 571 ? 2.875 -22.641 -3.701 1 97.31 571 THR B CA 1
ATOM 10396 C C . THR B 1 571 ? 2.889 -21.281 -4.395 1 97.31 571 THR B C 1
ATOM 10398 O O . THR B 1 571 ? 2.125 -20.391 -4.031 1 97.31 571 THR B O 1
ATOM 10401 N N . ARG B 1 572 ? 3.715 -21.141 -5.398 1 97.56 572 ARG B N 1
ATOM 10402 C CA . ARG B 1 572 ? 3.844 -19.891 -6.133 1 97.56 572 ARG B CA 1
ATOM 10403 C C . ARG B 1 572 ? 2.586 -19.594 -6.949 1 97.56 572 ARG B C 1
ATOM 10405 O O . ARG B 1 572 ? 2.215 -18.438 -7.137 1 97.56 572 ARG B O 1
ATOM 10412 N N . ILE B 1 573 ? 1.913 -20.641 -7.371 1 96.88 573 ILE B N 1
ATOM 10413 C CA . ILE B 1 573 ? 0.669 -20.531 -8.125 1 96.88 573 ILE B CA 1
ATOM 10414 C C . ILE B 1 573 ? -0.353 -19.734 -7.305 1 96.88 573 ILE B C 1
ATOM 10416 O O . ILE B 1 573 ? -1.064 -18.891 -7.84 1 96.88 573 ILE B O 1
ATOM 10420 N N . PHE B 1 574 ? -0.383 -19.969 -6.035 1 96.94 574 PHE B N 1
ATOM 10421 C CA . PHE B 1 574 ? -1.309 -19.266 -5.156 1 96.94 574 PHE B CA 1
ATOM 10422 C C . PHE B 1 574 ? -0.756 -17.891 -4.773 1 96.94 574 PHE B C 1
ATOM 10424 O O . PHE B 1 574 ? -1.438 -16.875 -4.926 1 96.94 574 PHE B O 1
ATOM 10431 N N . SER B 1 575 ? 0.435 -17.766 -4.328 1 98.06 575 SER B N 1
ATOM 10432 C CA . SER B 1 575 ? 0.99 -16.609 -3.619 1 98.06 575 SER B CA 1
ATOM 10433 C C . SER B 1 575 ? 1.12 -15.406 -4.539 1 98.06 575 SER B C 1
ATOM 10435 O O . SER B 1 575 ? 0.842 -14.273 -4.133 1 98.06 575 SER B O 1
ATOM 10437 N N . TYR B 1 576 ? 1.522 -15.602 -5.738 1 98.19 576 TYR B N 1
ATOM 10438 C CA . TYR B 1 576 ? 1.805 -14.484 -6.633 1 98.19 576 TYR B CA 1
ATOM 10439 C C . TYR B 1 576 ? 0.534 -13.703 -6.949 1 98.19 576 TYR B C 1
ATOM 10441 O O . TYR B 1 576 ? 0.502 -12.477 -6.82 1 98.19 576 TYR B O 1
ATOM 10449 N N . SER B 1 577 ? -0.479 -14.391 -7.363 1 97.75 577 SER B N 1
ATOM 10450 C CA . SER B 1 577 ? -1.714 -13.68 -7.688 1 97.75 577 SER B CA 1
ATOM 10451 C C . SER B 1 577 ? -2.311 -13.016 -6.453 1 97.75 577 SER B C 1
ATOM 10453 O O . SER B 1 577 ? -2.859 -11.914 -6.539 1 97.75 577 SER B O 1
ATOM 10455 N N . ASP B 1 578 ? -2.227 -13.711 -5.328 1 98.12 578 ASP B N 1
ATOM 10456 C CA . ASP B 1 578 ? -2.725 -13.125 -4.086 1 98.12 578 ASP B CA 1
ATOM 10457 C C . ASP B 1 578 ? -1.965 -11.852 -3.734 1 98.12 578 ASP B C 1
ATOM 10459 O O . ASP B 1 578 ? -2.566 -10.852 -3.324 1 98.12 578 ASP B O 1
ATOM 10463 N N . THR B 1 579 ? -0.688 -11.852 -3.889 1 98.25 579 THR B N 1
ATOM 10464 C CA . THR B 1 579 ? 0.148 -10.68 -3.65 1 98.25 579 THR B CA 1
ATOM 10465 C C . THR B 1 579 ? -0.267 -9.531 -4.559 1 98.25 579 THR B C 1
ATOM 10467 O O . THR B 1 579 ? -0.376 -8.383 -4.109 1 98.25 579 THR B O 1
ATOM 10470 N N . GLN B 1 580 ? -0.474 -9.867 -5.82 1 97.88 580 GLN B N 1
ATOM 10471 C CA . GLN B 1 580 ? -0.821 -8.82 -6.781 1 97.88 580 GLN B CA 1
ATOM 10472 C C . GLN B 1 580 ? -2.172 -8.195 -6.449 1 97.88 580 GLN B C 1
ATOM 10474 O O . GLN B 1 580 ? -2.354 -6.984 -6.594 1 97.88 580 GLN B O 1
ATOM 10479 N N . ARG B 1 581 ? -3.117 -8.992 -6 1 97.25 581 ARG B N 1
ATOM 10480 C CA . ARG B 1 581 ? -4.414 -8.453 -5.605 1 97.25 581 ARG B CA 1
ATOM 10481 C C . ARG B 1 581 ? -4.273 -7.523 -4.402 1 97.25 581 ARG B C 1
ATOM 10483 O O . ARG B 1 581 ? -5.008 -6.543 -4.285 1 97.25 581 ARG B O 1
ATOM 10490 N N . HIS B 1 582 ? -3.357 -7.84 -3.551 1 96.81 582 HIS B N 1
ATOM 10491 C CA . HIS B 1 582 ? -3.111 -6.957 -2.416 1 96.81 582 HIS B CA 1
ATOM 10492 C C . HIS B 1 582 ? -2.461 -5.656 -2.865 1 96.81 582 HIS B C 1
ATOM 10494 O O . HIS B 1 582 ? -2.895 -4.57 -2.469 1 96.81 582 HIS B O 1
ATOM 10500 N N . ARG B 1 583 ? -1.508 -5.688 -3.676 1 97.44 583 ARG B N 1
ATOM 10501 C CA . ARG B 1 583 ? -0.706 -4.531 -4.055 1 97.44 583 ARG B CA 1
ATOM 10502 C C . ARG B 1 583 ? -1.477 -3.619 -5.008 1 97.44 583 ARG B C 1
ATOM 10504 O O . ARG B 1 583 ? -1.447 -2.395 -4.863 1 97.44 583 ARG B O 1
ATOM 10511 N N . LEU B 1 584 ? -2.141 -4.293 -6.043 1 97.31 584 LEU B N 1
ATOM 10512 C CA . LEU B 1 584 ? -2.652 -3.523 -7.172 1 97.31 584 LEU B CA 1
ATOM 10513 C C . LEU B 1 584 ? -4.176 -3.514 -7.176 1 97.31 584 LEU B C 1
ATOM 10515 O O . LEU B 1 584 ? -4.793 -2.664 -7.82 1 97.31 584 LEU B O 1
ATOM 10519 N N . GLY B 1 585 ? -4.793 -4.43 -6.469 1 95.56 585 GLY B N 1
ATOM 10520 C CA . GLY B 1 585 ? -6.242 -4.543 -6.469 1 95.56 585 GLY B CA 1
ATOM 10521 C C . GLY B 1 585 ? -6.746 -5.734 -7.258 1 95.56 585 GLY B C 1
ATOM 10522 O O . GLY B 1 585 ? -5.988 -6.359 -8 1 95.56 585 GLY B O 1
ATOM 10523 N N . PRO B 1 586 ? -7.992 -6.098 -7.121 1 95.12 586 PRO B N 1
ATOM 10524 C CA . PRO B 1 586 ? -8.547 -7.316 -7.711 1 95.12 586 PRO B CA 1
ATOM 10525 C C . PRO B 1 586 ? -8.547 -7.289 -9.234 1 95.12 586 PRO B C 1
ATOM 10527 O O . PRO B 1 586 ? -8.555 -8.344 -9.883 1 95.12 586 PRO B O 1
ATOM 10530 N N . ASN B 1 587 ? -8.531 -6.094 -9.852 1 95.81 587 ASN B N 1
ATOM 10531 C CA . ASN B 1 587 ? -8.602 -5.961 -11.305 1 95.81 587 ASN B CA 1
ATOM 10532 C C . ASN B 1 587 ? -7.242 -5.629 -11.906 1 95.81 587 ASN B C 1
ATOM 10534 O O . ASN B 1 587 ? -7.16 -4.91 -12.906 1 95.81 587 ASN B O 1
ATOM 10538 N N . TYR B 1 588 ? -6.207 -6.121 -11.289 1 96.12 588 TYR B N 1
ATOM 10539 C CA . TYR B 1 588 ? -4.844 -5.777 -11.68 1 96.12 588 TYR B CA 1
ATOM 10540 C C . TYR B 1 588 ? -4.547 -6.246 -13.094 1 96.12 588 TYR B C 1
ATOM 10542 O O . TYR B 1 588 ? -3.707 -5.66 -13.789 1 96.12 588 TYR B O 1
ATOM 10550 N N . LEU B 1 589 ? -5.27 -7.23 -13.594 1 95.5 589 LEU B N 1
ATOM 10551 C CA . LEU B 1 589 ? -5.004 -7.738 -14.93 1 95.5 589 LEU B CA 1
ATOM 10552 C C . LEU B 1 589 ? -5.676 -6.871 -15.992 1 95.5 589 LEU B C 1
ATOM 10554 O O . LEU B 1 589 ? -5.5 -7.098 -17.188 1 95.5 589 LEU B O 1
ATOM 10558 N N . GLN B 1 590 ? -6.43 -5.848 -15.586 1 92.44 590 GLN B N 1
ATOM 10559 C CA . GLN B 1 590 ? -6.996 -4.879 -16.516 1 92.44 590 GLN B CA 1
ATOM 10560 C C . GLN B 1 590 ? -6.016 -3.74 -16.797 1 92.44 590 GLN B C 1
ATOM 10562 O O . GLN B 1 590 ? -6.199 -2.969 -17.734 1 92.44 590 GLN B O 1
ATOM 10567 N N . LEU B 1 591 ? -5.02 -3.58 -15.922 1 93.94 591 LEU B N 1
ATOM 10568 C CA . LEU B 1 591 ? -3.99 -2.582 -16.188 1 93.94 591 LEU B CA 1
ATOM 10569 C C . LEU B 1 591 ? -3.322 -2.84 -17.547 1 93.94 591 LEU B C 1
ATOM 10571 O O . LEU B 1 591 ? -3 -3.984 -17.875 1 93.94 591 LEU B O 1
ATOM 10575 N N . PRO B 1 592 ? -3.057 -1.832 -18.297 1 91.88 592 PRO B N 1
ATOM 10576 C CA . PRO B 1 592 ? -2.602 -2.018 -19.672 1 91.88 592 PRO B CA 1
ATOM 10577 C C . PRO B 1 592 ? -1.382 -2.932 -19.781 1 91.88 592 PRO B C 1
ATOM 10579 O O . PRO B 1 592 ? -1.318 -3.787 -20.656 1 91.88 592 PRO B O 1
ATOM 10582 N N . VAL B 1 593 ? -0.442 -2.857 -18.891 1 95.19 593 VAL B N 1
ATOM 10583 C CA . VAL B 1 593 ? 0.804 -3.611 -18.984 1 95.19 593 VAL B CA 1
ATOM 10584 C C . VAL B 1 593 ? 0.556 -5.066 -18.609 1 95.19 593 VAL B C 1
ATOM 10586 O O . VAL B 1 593 ? 1.308 -5.961 -19 1 95.19 593 VAL B O 1
ATOM 10589 N N . ASN B 1 594 ? -0.548 -5.359 -17.906 1 96.12 594 ASN B N 1
ATOM 10590 C CA . ASN B 1 594 ? -0.835 -6.711 -17.422 1 96.12 594 ASN B CA 1
ATOM 10591 C C . ASN B 1 594 ? -1.943 -7.367 -18.25 1 96.12 594 ASN B C 1
ATOM 10593 O O . ASN B 1 594 ? -2.121 -8.586 -18.188 1 96.12 594 ASN B O 1
ATOM 10597 N N . ALA B 1 595 ? -2.711 -6.555 -18.984 1 94.06 595 ALA B N 1
ATOM 10598 C CA . ALA B 1 595 ? -3.877 -7.047 -19.719 1 94.06 595 ALA B CA 1
ATOM 10599 C C . ALA B 1 595 ? -3.457 -7.957 -20.875 1 94.06 595 ALA B C 1
ATOM 10601 O O . ALA B 1 595 ? -2.467 -7.691 -21.547 1 94.06 595 ALA B O 1
ATOM 10602 N N . PRO B 1 596 ? -4.199 -9.062 -21.031 1 94.12 596 PRO B N 1
ATOM 10603 C CA . PRO B 1 596 ? -3.912 -9.875 -22.203 1 94.12 596 PRO B CA 1
ATOM 10604 C C . PRO B 1 596 ? -4.145 -9.117 -23.516 1 94.12 596 PRO B C 1
ATOM 10606 O O . PRO B 1 596 ? -4.922 -8.156 -23.547 1 94.12 596 PRO B O 1
ATOM 10609 N N . LYS B 1 597 ? -3.502 -9.516 -24.531 1 93.44 597 LYS B N 1
ATOM 10610 C CA . LYS B 1 597 ? -3.598 -8.852 -25.812 1 93.44 597 LYS B CA 1
ATOM 10611 C C . LYS B 1 597 ? -4.379 -9.695 -26.828 1 93.44 597 LYS B C 1
ATOM 10613 O O . LYS B 1 597 ? -4.078 -9.688 -28.016 1 93.44 597 LYS B O 1
ATOM 10618 N N . ASN B 1 598 ? -5.242 -10.516 -26.328 1 93.31 598 ASN B N 1
ATOM 10619 C CA . ASN B 1 598 ? -6.199 -11.289 -27.125 1 93.31 598 ASN B CA 1
ATOM 10620 C C . ASN B 1 598 ? -7.625 -11.109 -26.609 1 93.31 598 ASN B C 1
ATOM 10622 O O . ASN B 1 598 ? -7.828 -10.594 -25.5 1 93.31 598 ASN B O 1
ATOM 10626 N N . ALA B 1 599 ? -8.562 -11.492 -27.453 1 92.31 599 ALA B N 1
ATOM 10627 C CA . ALA B 1 599 ? -9.961 -11.445 -27.016 1 92.31 599 ALA B CA 1
ATOM 10628 C C . ALA B 1 599 ? -10.195 -12.32 -25.797 1 92.31 599 ALA B C 1
ATOM 10630 O O . ALA B 1 599 ? -9.648 -13.422 -25.703 1 92.31 599 ALA B O 1
ATOM 10631 N N . HIS B 1 600 ? -10.906 -11.828 -24.797 1 90.94 600 HIS B N 1
ATOM 10632 C CA . HIS B 1 600 ? -11.18 -12.586 -23.578 1 90.94 600 HIS B CA 1
ATOM 10633 C C . HIS B 1 600 ? -12.555 -12.242 -23.016 1 90.94 600 HIS B C 1
ATOM 10635 O O . HIS B 1 600 ? -13.062 -11.141 -23.25 1 90.94 600 HIS B O 1
ATOM 10641 N N . HIS B 1 601 ? -13.148 -13.188 -22.344 1 92.38 601 HIS B N 1
ATOM 10642 C CA . HIS B 1 601 ? -14.531 -13.078 -21.891 1 92.38 601 HIS B CA 1
ATOM 10643 C C . HIS B 1 601 ? -14.742 -13.82 -20.578 1 92.38 601 HIS B C 1
ATOM 10645 O O . HIS B 1 601 ? -14.508 -15.031 -20.5 1 92.38 601 HIS B O 1
ATOM 10651 N N . ASN B 1 602 ? -15.094 -13.156 -19.531 1 91.94 602 ASN B N 1
ATOM 10652 C CA . ASN B 1 602 ? -15.516 -13.703 -18.25 1 91.94 602 ASN B CA 1
ATOM 10653 C C . ASN B 1 602 ? -16.406 -12.719 -17.484 1 91.94 602 ASN B C 1
ATOM 10655 O O . ASN B 1 602 ? -16.766 -11.664 -18.016 1 91.94 602 ASN B O 1
ATOM 10659 N N . ASN B 1 603 ? -16.828 -13.102 -16.266 1 90 603 ASN B N 1
ATOM 10660 C CA . ASN B 1 603 ? -17.766 -12.266 -15.508 1 90 603 ASN B CA 1
ATOM 10661 C C . ASN B 1 603 ? -17.062 -11.555 -14.352 1 90 603 ASN B C 1
ATOM 10663 O O . ASN B 1 603 ? -17.719 -11.141 -13.391 1 90 603 ASN B O 1
ATOM 10667 N N . HIS B 1 604 ? -15.773 -11.406 -14.414 1 86.31 604 HIS B N 1
ATOM 10668 C CA . HIS B 1 604 ? -15 -10.82 -13.336 1 86.31 604 HIS B CA 1
ATOM 10669 C C . HIS B 1 604 ? -14.906 -9.305 -13.484 1 86.31 604 HIS B C 1
ATOM 10671 O O . HIS B 1 604 ? -13.883 -8.781 -13.938 1 86.31 604 HIS B O 1
ATOM 10677 N N . HIS B 1 605 ? -15.93 -8.477 -13.227 1 79.31 605 HIS B N 1
ATOM 10678 C CA . HIS B 1 605 ? -15.797 -7.062 -13.562 1 79.31 605 HIS B CA 1
ATOM 10679 C C . HIS B 1 605 ? -16.266 -6.18 -12.406 1 79.31 605 HIS B C 1
ATOM 10681 O O . HIS B 1 605 ? -16.516 -4.988 -12.594 1 79.31 605 HIS B O 1
ATOM 10687 N N . GLU B 1 606 ? -16.438 -6.531 -11.266 1 90.12 606 GLU B N 1
ATOM 10688 C CA . GLU B 1 606 ? -16.703 -5.656 -10.125 1 90.12 606 GLU B CA 1
ATOM 10689 C C . GLU B 1 606 ? -15.461 -5.473 -9.266 1 90.12 606 GLU B C 1
ATOM 10691 O O . GLU B 1 606 ? -14.375 -5.922 -9.625 1 90.12 606 GLU B O 1
ATOM 10696 N N . GLY B 1 607 ? -15.602 -4.652 -8.281 1 91.81 607 GLY B N 1
ATOM 10697 C CA . GLY B 1 607 ? -14.492 -4.457 -7.363 1 91.81 607 GLY B CA 1
ATOM 10698 C C . GLY B 1 607 ? -13.688 -3.207 -7.664 1 91.81 607 GLY B C 1
ATOM 10699 O O . GLY B 1 607 ? -13.992 -2.475 -8.609 1 91.81 607 GLY B O 1
ATOM 10700 N N . PHE B 1 608 ? -12.656 -2.93 -6.895 1 90.81 608 PHE B N 1
ATOM 10701 C CA . PHE B 1 608 ? -11.82 -1.741 -6.965 1 90.81 608 PHE B CA 1
ATOM 10702 C C . PHE B 1 608 ? -11.094 -1.67 -8.305 1 90.81 608 PHE B C 1
ATOM 10704 O O . PHE B 1 608 ? -10.617 -2.686 -8.812 1 90.81 608 PHE B O 1
ATOM 10711 N N . MET B 1 609 ? -11.031 -0.447 -8.93 1 87.88 609 MET B N 1
ATOM 10712 C CA . MET B 1 609 ? -10.258 -0.101 -10.117 1 87.88 609 MET B CA 1
ATOM 10713 C C . MET B 1 609 ? -10.727 -0.9 -11.328 1 87.88 609 MET B C 1
ATOM 10715 O O . MET B 1 609 ? -9.914 -1.435 -12.078 1 87.88 609 MET B O 1
ATOM 10719 N N . ASN B 1 610 ? -12.055 -1.113 -11.414 1 89.94 610 ASN B N 1
ATOM 10720 C CA . ASN B 1 610 ? -12.617 -1.715 -12.609 1 89.94 610 ASN B CA 1
ATOM 10721 C C . ASN B 1 610 ? -12.781 -0.688 -13.734 1 89.94 610 ASN B C 1
ATOM 10723 O O . ASN B 1 610 ? -13.562 0.254 -13.609 1 89.94 610 ASN B O 1
ATOM 10727 N N . MET B 1 611 ? -12.086 -0.831 -14.797 1 83.75 611 MET B N 1
ATOM 10728 C CA . MET B 1 611 ? -12.148 0.097 -15.922 1 83.75 611 MET B CA 1
ATOM 10729 C C . MET B 1 611 ? -12.852 -0.538 -17.109 1 83.75 611 MET B C 1
ATOM 10731 O O . MET B 1 611 ? -12.922 0.06 -18.188 1 83.75 611 MET B O 1
ATOM 10735 N N . MET B 1 612 ? -13.414 -1.704 -16.875 1 83.75 612 MET B N 1
ATOM 10736 C CA . MET B 1 612 ? -14.031 -2.461 -17.953 1 83.75 612 MET B CA 1
ATOM 10737 C C . MET B 1 612 ? -15.391 -1.879 -18.328 1 83.75 612 MET B C 1
ATOM 10739 O O . MET B 1 612 ? -16.156 -1.477 -17.453 1 83.75 612 MET B O 1
ATOM 10743 N N . HIS B 1 613 ? -15.625 -1.8 -19.641 1 80.44 613 HIS B N 1
ATOM 10744 C CA . HIS B 1 613 ? -16.953 -1.429 -20.125 1 80.44 613 HIS B CA 1
ATOM 10745 C C . HIS B 1 613 ? -17.766 -2.662 -20.5 1 80.44 613 HIS B C 1
ATOM 10747 O O . HIS B 1 613 ? -17.453 -3.348 -21.469 1 80.44 613 HIS B O 1
ATOM 10753 N N . ARG B 1 614 ? -18.734 -2.961 -19.703 1 81.94 614 ARG B N 1
ATOM 10754 C CA . ARG B 1 614 ? -19.672 -4.051 -19.969 1 81.94 614 ARG B CA 1
ATOM 10755 C C . ARG B 1 614 ? -21.109 -3.559 -19.906 1 81.94 614 ARG B C 1
ATOM 10757 O O . ARG B 1 614 ? -21.469 -2.791 -19 1 81.94 614 ARG B O 1
ATOM 10764 N N . ASP B 1 615 ? -21.828 -3.914 -20.875 1 81 615 ASP B N 1
ATOM 10765 C CA . ASP B 1 615 ? -23.219 -3.473 -20.891 1 81 615 ASP B CA 1
ATOM 10766 C C . ASP B 1 615 ? -24.172 -4.664 -20.922 1 81 615 ASP B C 1
ATOM 10768 O O . ASP B 1 615 ? -25.359 -4.508 -21.219 1 81 615 ASP B O 1
ATOM 10772 N N . GLU B 1 616 ? -23.688 -5.82 -20.641 1 85.94 616 GLU B N 1
ATOM 10773 C CA . GLU B 1 616 ? -24.531 -7.008 -20.594 1 85.94 616 GLU B CA 1
ATOM 10774 C C . GLU B 1 616 ? -25.219 -7.137 -19.25 1 85.94 616 GLU B C 1
ATOM 10776 O O . GLU B 1 616 ? -24.688 -6.684 -18.219 1 85.94 616 GLU B O 1
ATOM 10781 N N . GLU B 1 617 ? -26.328 -7.762 -19.328 1 90.94 617 GLU B N 1
ATOM 10782 C CA . GLU B 1 617 ? -27.031 -7.957 -18.062 1 90.94 617 GLU B CA 1
ATOM 10783 C C . GLU B 1 617 ? -26.781 -9.352 -17.5 1 90.94 617 GLU B C 1
ATOM 10785 O O . GLU B 1 617 ? -27.109 -9.633 -16.344 1 90.94 617 GLU B O 1
ATOM 10790 N N . ILE B 1 618 ? -26.312 -10.25 -18.422 1 94.06 618 ILE B N 1
ATOM 10791 C CA . ILE B 1 618 ? -26 -11.594 -17.953 1 94.06 618 ILE B CA 1
ATOM 10792 C C . ILE B 1 618 ? -24.594 -11.609 -17.359 1 94.06 618 ILE B C 1
ATOM 10794 O O . ILE B 1 618 ? -23.625 -11.336 -18.062 1 94.06 618 ILE B O 1
ATOM 10798 N N . ASN B 1 619 ? -24.453 -11.898 -16.094 1 94.62 619 ASN B N 1
ATOM 10799 C CA . ASN B 1 619 ? -23.141 -11.969 -15.461 1 94.62 619 ASN B CA 1
ATOM 10800 C C . ASN B 1 619 ? -22.938 -13.305 -14.758 1 94.62 619 ASN B C 1
ATOM 10802 O O . ASN B 1 619 ? -22.266 -13.367 -13.719 1 94.62 619 ASN B O 1
ATOM 10806 N N . TYR B 1 620 ? -23.594 -14.367 -15.203 1 96.38 620 TYR B N 1
ATOM 10807 C CA . TYR B 1 620 ? -23.453 -15.734 -14.703 1 96.38 620 TYR B CA 1
ATOM 10808 C C . TYR B 1 620 ? -23.328 -16.719 -15.859 1 96.38 620 TYR B C 1
ATOM 10810 O O . TYR B 1 620 ? -23.656 -16.391 -17 1 96.38 620 TYR B O 1
ATOM 10818 N N . PHE B 1 621 ? -22.844 -17.844 -15.594 1 95.62 621 PHE B N 1
ATOM 10819 C CA . PHE B 1 621 ? -22.688 -18.938 -16.547 1 95.62 621 PHE B CA 1
ATOM 10820 C C . PHE B 1 621 ? -23.078 -20.266 -15.906 1 95.62 621 PHE B C 1
ATOM 10822 O O . PHE B 1 621 ? -22.719 -20.547 -14.758 1 95.62 621 PHE B O 1
ATOM 10829 N N . PRO B 1 622 ? -23.797 -21.156 -16.578 1 95.19 622 PRO B N 1
ATOM 10830 C CA . PRO B 1 622 ? -24.297 -20.984 -17.938 1 95.19 622 PRO B CA 1
ATOM 10831 C C . PRO B 1 622 ? -25.578 -20.156 -17.984 1 95.19 622 PRO B C 1
ATOM 10833 O O . PRO B 1 622 ? -26.188 -19.891 -16.938 1 95.19 622 PRO B O 1
ATOM 10836 N N . SER B 1 623 ? -25.859 -19.672 -19.125 1 95.81 623 SER B N 1
ATOM 10837 C CA . SER B 1 623 ? -27.094 -18.938 -19.406 1 95.81 623 SER B CA 1
ATOM 10838 C C . SER B 1 623 ? -27.656 -19.312 -20.766 1 95.81 623 SER B C 1
ATOM 10840 O O . SER B 1 623 ? -26.906 -19.562 -21.703 1 95.81 623 SER B O 1
ATOM 10842 N N . ARG B 1 624 ? -28.969 -19.344 -20.891 1 95.75 624 ARG B N 1
ATOM 10843 C CA . ARG B 1 624 ? -29.641 -19.547 -22.172 1 95.75 624 ARG B CA 1
ATOM 10844 C C . ARG B 1 624 ? -29.781 -18.234 -22.938 1 95.75 624 ARG B C 1
ATOM 10846 O O . ARG B 1 624 ? -30.078 -18.234 -24.125 1 95.75 624 ARG B O 1
ATOM 10853 N N . HIS B 1 625 ? -29.438 -17.156 -22.281 1 94.69 625 HIS B N 1
ATOM 10854 C CA . HIS B 1 625 ? -29.578 -15.836 -22.891 1 94.69 625 HIS B CA 1
ATOM 10855 C C . HIS B 1 625 ? -28.234 -15.305 -23.359 1 94.69 625 HIS B C 1
ATOM 10857 O O . HIS B 1 625 ? -28.172 -14.266 -24.031 1 94.69 625 HIS B O 1
ATOM 10863 N N . ASP B 1 626 ? -27.141 -15.844 -22.984 1 91.62 626 ASP B N 1
ATOM 10864 C CA . ASP B 1 626 ? -25.797 -15.508 -23.438 1 91.62 626 ASP B CA 1
ATOM 10865 C C . ASP B 1 626 ? -25.172 -16.656 -24.219 1 91.62 626 ASP B C 1
ATOM 10867 O O . ASP B 1 626 ? -25.047 -17.766 -23.703 1 91.62 626 ASP B O 1
ATOM 10871 N N . PRO B 1 627 ? -24.75 -16.344 -25.406 1 91.5 627 PRO B N 1
ATOM 10872 C CA . PRO B 1 627 ? -24.266 -17.422 -26.266 1 91.5 627 PRO B CA 1
ATOM 10873 C C . PRO B 1 627 ? -22.844 -17.859 -25.906 1 91.5 627 PRO B C 1
ATOM 10875 O O . PRO B 1 627 ? -22.312 -18.812 -26.5 1 91.5 627 PRO B O 1
ATOM 10878 N N . CYS B 1 628 ? -22.188 -17.188 -25.047 1 92.12 628 CYS B N 1
ATOM 10879 C CA . CYS B 1 628 ? -20.844 -17.578 -24.656 1 92.12 628 CYS B CA 1
ATOM 10880 C C . CYS B 1 628 ? -20.797 -19.031 -24.188 1 92.12 628 CYS B C 1
ATOM 10882 O O . CYS B 1 628 ? -21.719 -19.5 -23.5 1 92.12 628 CYS B O 1
ATOM 10884 N N . ARG B 1 629 ? -19.75 -19.781 -24.594 1 95.25 629 ARG B N 1
ATOM 10885 C CA . ARG B 1 629 ? -19.625 -21.203 -24.297 1 95.25 629 ARG B CA 1
ATOM 10886 C C . ARG B 1 629 ? -18.266 -21.516 -23.703 1 95.25 629 ARG B C 1
ATOM 10888 O O . ARG B 1 629 ? -17.391 -20.656 -23.641 1 95.25 629 ARG B O 1
ATOM 10895 N N . HIS B 1 630 ? -18.156 -22.719 -23.203 1 97.06 630 HIS B N 1
ATOM 10896 C CA . HIS B 1 630 ? -16.844 -23.25 -22.844 1 97.06 630 HIS B CA 1
ATOM 10897 C C . HIS B 1 630 ? -15.914 -23.281 -24.062 1 97.06 630 HIS B C 1
ATOM 10899 O O . HIS B 1 630 ? -16.375 -23.484 -25.188 1 97.06 630 HIS B O 1
ATOM 10905 N N . ALA B 1 631 ? -14.648 -23.047 -23.797 1 97.44 631 ALA B N 1
ATOM 10906 C CA . ALA B 1 631 ? -13.656 -23.297 -24.844 1 97.44 631 ALA B CA 1
ATOM 10907 C C . ALA B 1 631 ? -13.523 -24.781 -25.125 1 97.44 631 ALA B C 1
ATOM 10909 O O . ALA B 1 631 ? -13.977 -25.625 -24.344 1 97.44 631 ALA B O 1
ATOM 10910 N N . GLU B 1 632 ? -12.898 -25.031 -26.281 1 95.5 632 GLU B N 1
ATOM 10911 C CA . GLU B 1 632 ? -12.578 -26.422 -26.594 1 95.5 632 GLU B CA 1
ATOM 10912 C C . GLU B 1 632 ? -11.57 -27 -25.594 1 95.5 632 GLU B C 1
ATOM 10914 O O . GLU B 1 632 ? -10.656 -26.297 -25.156 1 95.5 632 GLU B O 1
ATOM 10919 N N . GLN B 1 633 ? -11.805 -28.234 -25.344 1 93.69 633 GLN B N 1
ATOM 10920 C CA . GLN B 1 633 ? -10.875 -28.891 -24.422 1 93.69 633 GLN B CA 1
ATOM 10921 C C . GLN B 1 633 ? -9.492 -29.031 -25.047 1 93.69 633 GLN B C 1
ATOM 10923 O O . GLN B 1 633 ? -9.367 -29.328 -26.234 1 93.69 633 GLN B O 1
ATOM 10928 N N . TYR B 1 634 ? -8.516 -28.656 -24.422 1 93.56 634 TYR B N 1
ATOM 10929 C CA . TYR B 1 634 ? -7.117 -28.875 -24.781 1 93.56 634 TYR B CA 1
ATOM 10930 C C . TYR B 1 634 ? -6.457 -29.859 -23.828 1 93.56 634 TYR B C 1
ATOM 10932 O O . TYR B 1 634 ? -6.973 -30.125 -22.734 1 93.56 634 TYR B O 1
ATOM 10940 N N . PRO B 1 635 ? -5.371 -30.422 -24.234 1 93.12 635 PRO B N 1
ATOM 10941 C CA . PRO B 1 635 ? -4.773 -31.484 -23.422 1 93.12 635 PRO B CA 1
ATOM 10942 C C . PRO B 1 635 ? -4.203 -30.953 -22.094 1 93.12 635 PRO B C 1
ATOM 10944 O O . PRO B 1 635 ? -3.611 -29.875 -22.062 1 93.12 635 PRO B O 1
ATOM 10947 N N . ILE B 1 636 ? -4.516 -31.688 -21.047 1 90.12 636 ILE B N 1
ATOM 10948 C CA . ILE B 1 636 ? -3.871 -31.5 -19.75 1 90.12 636 ILE B CA 1
ATOM 10949 C C . ILE B 1 636 ? -3.197 -32.812 -19.312 1 90.12 636 ILE B C 1
ATOM 10951 O O . ILE B 1 636 ? -3.504 -33.875 -19.844 1 90.12 636 ILE B O 1
ATOM 10955 N N . PRO B 1 637 ? -2.27 -32.719 -18.375 1 87.19 637 PRO B N 1
ATOM 10956 C CA . PRO B 1 637 ? -1.536 -33.938 -18.016 1 87.19 637 PRO B CA 1
ATOM 10957 C C . PRO B 1 637 ? -2.457 -35.062 -17.562 1 87.19 637 PRO B C 1
ATOM 10959 O O . PRO B 1 637 ? -3.314 -34.844 -16.703 1 87.19 637 PRO B O 1
ATOM 10962 N N . PRO B 1 638 ? -2.297 -36.219 -18.078 1 79.75 638 PRO B N 1
ATOM 10963 C CA . PRO B 1 638 ? -3.197 -37.375 -17.875 1 79.75 638 PRO B CA 1
ATOM 10964 C C . PRO B 1 638 ? -2.867 -38.156 -16.609 1 79.75 638 PRO B C 1
ATOM 10966 O O . PRO B 1 638 ? -3.371 -39.25 -16.422 1 79.75 638 PRO B O 1
ATOM 10969 N N . VAL B 1 639 ? -2.297 -37.625 -15.664 1 81.19 639 VAL B N 1
ATOM 10970 C CA . VAL B 1 639 ? -1.737 -38.406 -14.555 1 81.19 639 VAL B CA 1
ATOM 10971 C C . VAL B 1 639 ? -2.846 -38.781 -13.578 1 81.19 639 VAL B C 1
ATOM 10973 O O . VAL B 1 639 ? -3.713 -37.938 -13.266 1 81.19 639 VAL B O 1
ATOM 10976 N N . ARG B 1 640 ? -2.785 -40.062 -13.188 1 86.06 640 ARG B N 1
ATOM 10977 C CA . ARG B 1 640 ? -3.672 -40.531 -12.133 1 86.06 640 ARG B CA 1
ATOM 10978 C C . ARG B 1 640 ? -3.049 -40.312 -10.758 1 86.06 640 ARG B C 1
ATOM 10980 O O . ARG B 1 640 ? -1.894 -40.688 -10.531 1 86.06 640 ARG B O 1
ATOM 10987 N N . LEU B 1 641 ? -3.807 -39.781 -9.891 1 90.88 641 LEU B N 1
ATOM 10988 C CA . LEU B 1 641 ? -3.32 -39.438 -8.555 1 90.88 641 LEU B CA 1
ATOM 10989 C C . LEU B 1 641 ? -3.885 -40.406 -7.523 1 90.88 641 LEU B C 1
ATOM 10991 O O . LEU B 1 641 ? -5.051 -40.812 -7.605 1 90.88 641 LEU B O 1
ATOM 10995 N N . SER B 1 642 ? -3.068 -40.875 -6.711 1 89.38 642 SER B N 1
ATOM 10996 C CA . SER B 1 642 ? -3.471 -41.719 -5.582 1 89.38 642 SER B CA 1
ATOM 10997 C C . SER B 1 642 ? -2.521 -41.531 -4.398 1 89.38 642 SER B C 1
ATOM 10999 O O . SER B 1 642 ? -1.309 -41.438 -4.582 1 89.38 642 SER B O 1
ATOM 11001 N N . GLY B 1 643 ? -3.123 -41.438 -3.205 1 91.38 643 GLY B N 1
ATOM 11002 C CA . GLY B 1 643 ? -2.311 -41.344 -2.004 1 91.38 643 GLY B CA 1
ATOM 11003 C C . GLY B 1 643 ? -3.074 -40.781 -0.818 1 91.38 643 GLY B C 1
ATOM 11004 O O . GLY B 1 643 ? -4.227 -40.344 -0.956 1 91.38 643 GLY B O 1
ATOM 11005 N N . LYS B 1 644 ? -2.465 -40.844 0.315 1 94.44 644 LYS B N 1
ATOM 11006 C CA . LYS B 1 644 ? -3.014 -40.25 1.526 1 94.44 644 LYS B CA 1
ATOM 11007 C C . LYS B 1 644 ? -2.598 -38.781 1.648 1 94.44 644 LYS B C 1
ATOM 11009 O O . LYS B 1 644 ? -1.587 -38.375 1.075 1 94.44 644 LYS B O 1
ATOM 11014 N N . ARG B 1 645 ? -3.467 -38.031 2.367 1 94.94 645 ARG B N 1
ATOM 11015 C CA . ARG B 1 645 ? -3.021 -36.719 2.791 1 94.94 645 ARG B CA 1
ATOM 11016 C C . ARG B 1 645 ? -1.785 -36.812 3.68 1 94.94 645 ARG B C 1
ATOM 11018 O O . ARG B 1 645 ? -1.783 -37.531 4.672 1 94.94 645 ARG B O 1
ATOM 11025 N N . ASP B 1 646 ? -0.79 -36.062 3.33 1 94.12 646 ASP B N 1
ATOM 11026 C CA . ASP B 1 646 ? 0.419 -36.188 4.137 1 94.12 646 ASP B CA 1
ATOM 11027 C C . ASP B 1 646 ? 1.269 -34.906 4.07 1 94.12 646 ASP B C 1
ATOM 11029 O O . ASP B 1 646 ? 1.242 -34.188 3.066 1 94.12 646 ASP B O 1
ATOM 11033 N N . LYS B 1 647 ? 1.862 -34.594 5.164 1 96.25 647 LYS B N 1
ATOM 11034 C CA . LYS B 1 647 ? 2.939 -33.625 5.246 1 96.25 647 LYS B CA 1
ATOM 11035 C C . LYS B 1 647 ? 4.285 -34.281 5.484 1 96.25 647 LYS B C 1
ATOM 11037 O O . LYS B 1 647 ? 4.594 -34.688 6.605 1 96.25 647 LYS B O 1
ATOM 11042 N N . CYS B 1 648 ? 5.086 -34.312 4.445 1 94.5 648 CYS B N 1
ATOM 11043 C CA . CYS B 1 648 ? 6.348 -35.031 4.609 1 94.5 648 CYS B CA 1
ATOM 11044 C C . CYS B 1 648 ? 7.391 -34.531 3.615 1 94.5 648 CYS B C 1
ATOM 11046 O O . CYS B 1 648 ? 7.055 -33.812 2.664 1 94.5 648 CYS B O 1
ATOM 11048 N N . VAL B 1 649 ? 8.609 -34.844 3.881 1 93 649 VAL B N 1
ATOM 11049 C CA . VAL B 1 649 ? 9.719 -34.562 2.982 1 93 649 VAL B CA 1
ATOM 11050 C C . VAL B 1 649 ? 9.789 -35.594 1.871 1 93 649 VAL B C 1
ATOM 11052 O O . VAL B 1 649 ? 9.367 -36.75 2.061 1 93 649 VAL B O 1
ATOM 11055 N N . ILE B 1 650 ? 10.281 -35.219 0.76 1 93.44 650 ILE B N 1
ATOM 11056 C CA . ILE B 1 650 ? 10.391 -36.156 -0.35 1 93.44 650 ILE B CA 1
ATOM 11057 C C . ILE B 1 650 ? 11.43 -37.219 -0.02 1 93.44 650 ILE B C 1
ATOM 11059 O O . ILE B 1 650 ? 12.312 -37 0.81 1 93.44 650 ILE B O 1
ATOM 11063 N N . ASP B 1 651 ? 11.359 -38.312 -0.668 1 91.75 651 ASP B N 1
ATOM 11064 C CA . ASP B 1 651 ? 12.234 -39.438 -0.389 1 91.75 651 ASP B CA 1
ATOM 11065 C C . ASP B 1 651 ? 13.641 -39.188 -0.925 1 91.75 651 ASP B C 1
ATOM 11067 O O . ASP B 1 651 ? 14.633 -39.375 -0.209 1 91.75 651 ASP B O 1
ATOM 11071 N N . LYS B 1 652 ? 13.867 -38.75 -2.182 1 94 652 LYS B N 1
ATOM 11072 C CA . LYS B 1 652 ? 15.156 -38.531 -2.836 1 94 652 LYS B CA 1
ATOM 11073 C C . LYS B 1 652 ? 15.641 -37.094 -2.658 1 94 652 LYS B C 1
ATOM 11075 O O . LYS B 1 652 ? 15.586 -36.312 -3.596 1 94 652 LYS B O 1
ATOM 11080 N N . GLU B 1 653 ? 16.297 -36.812 -1.566 1 94.31 653 GLU B N 1
ATOM 11081 C CA . GLU B 1 653 ? 16.703 -35.438 -1.264 1 94.31 653 GLU B CA 1
ATOM 11082 C C . GLU B 1 653 ? 18.031 -35.094 -1.927 1 94.31 653 GLU B C 1
ATOM 11084 O O . GLU B 1 653 ? 18.156 -34.031 -2.57 1 94.31 653 GLU B O 1
ATOM 11089 N N . ASN B 1 654 ? 19.078 -36.094 -1.687 1 96.44 654 ASN B N 1
ATOM 11090 C CA . ASN B 1 654 ? 20.406 -35.969 -2.289 1 96.44 654 ASN B CA 1
ATOM 11091 C C . ASN B 1 654 ? 20.953 -34.531 -2.119 1 96.44 654 ASN B C 1
ATOM 11093 O O . ASN B 1 654 ? 21.359 -33.906 -3.094 1 96.44 654 ASN B O 1
ATOM 11097 N N . ASN B 1 655 ? 21.094 -34.094 -0.946 1 97.5 655 ASN B N 1
ATOM 11098 C CA . ASN B 1 655 ? 21.344 -32.688 -0.615 1 97.5 655 ASN B CA 1
ATOM 11099 C C . ASN B 1 655 ? 22.797 -32.312 -0.857 1 97.5 655 ASN B C 1
ATOM 11101 O O . ASN B 1 655 ? 23.125 -31.125 -0.947 1 97.5 655 ASN B O 1
ATOM 11105 N N . PHE B 1 656 ? 23.719 -33.25 -1.033 1 97 656 PHE B N 1
ATOM 11106 C CA . PHE B 1 656 ? 25.125 -32.906 -0.894 1 97 656 PHE B CA 1
ATOM 11107 C C . PHE B 1 656 ? 25.875 -33.156 -2.199 1 97 656 PHE B C 1
ATOM 11109 O O . PHE B 1 656 ? 26.953 -32.594 -2.408 1 97 656 PHE B O 1
ATOM 11116 N N . LYS B 1 657 ? 25.359 -33.938 -3.102 1 96.69 657 LYS B N 1
ATOM 11117 C CA . LYS B 1 657 ? 26.109 -34.312 -4.297 1 96.69 657 LYS B CA 1
ATOM 11118 C C . LYS B 1 657 ? 26.328 -33.125 -5.227 1 96.69 657 LYS B C 1
ATOM 11120 O O . LYS B 1 657 ? 27.469 -32.812 -5.57 1 96.69 657 LYS B O 1
ATOM 11125 N N . GLN B 1 658 ? 25.266 -32.438 -5.645 1 97.31 658 GLN B N 1
ATOM 11126 C CA . GLN B 1 658 ? 25.375 -31.406 -6.66 1 97.31 658 GLN B CA 1
ATOM 11127 C C . GLN B 1 658 ? 26.156 -30.203 -6.145 1 97.31 658 GLN B C 1
ATOM 11129 O O . GLN B 1 658 ? 26.953 -29.625 -6.875 1 97.31 658 GLN B O 1
ATOM 11134 N N . PRO B 1 659 ? 25.938 -29.812 -4.879 1 97.38 659 PRO B N 1
ATOM 11135 C CA . PRO B 1 659 ? 26.812 -28.734 -4.387 1 97.38 659 PRO B CA 1
ATOM 11136 C C . PRO B 1 659 ? 28.281 -29.094 -4.426 1 97.38 659 PRO B C 1
ATOM 11138 O O . PRO B 1 659 ? 29.125 -28.266 -4.766 1 97.38 659 PRO B O 1
ATOM 11141 N N . GLY B 1 660 ? 28.594 -30.281 -4.082 1 96.25 660 GLY B N 1
ATOM 11142 C CA . GLY B 1 660 ? 29.969 -30.734 -4.164 1 96.25 660 GLY B CA 1
ATOM 11143 C C . GLY B 1 660 ? 30.516 -30.734 -5.578 1 96.25 660 GLY B C 1
ATOM 11144 O O . GLY B 1 660 ? 31.641 -30.281 -5.812 1 96.25 660 GLY B O 1
ATOM 11145 N N . ASP B 1 661 ? 29.719 -31.281 -6.488 1 96 661 ASP B N 1
ATOM 11146 C CA . ASP B 1 661 ? 30.125 -31.297 -7.891 1 96 661 ASP B CA 1
ATOM 11147 C C . ASP B 1 661 ? 30.391 -29.891 -8.414 1 96 661 ASP B C 1
ATOM 11149 O O . ASP B 1 661 ? 31.375 -29.672 -9.125 1 96 661 ASP B O 1
ATOM 11153 N N . ARG B 1 662 ? 29.578 -28.953 -8.078 1 96.62 662 ARG B N 1
ATOM 11154 C CA . ARG B 1 662 ? 29.734 -27.578 -8.547 1 96.62 662 ARG B CA 1
ATOM 11155 C C . ARG B 1 662 ? 31 -26.953 -7.977 1 96.62 662 ARG B C 1
ATOM 11157 O O . ARG B 1 662 ? 31.781 -26.344 -8.711 1 96.62 662 ARG B O 1
ATOM 11164 N N . TYR B 1 663 ? 31.188 -27.094 -6.684 1 95.75 663 TYR B N 1
ATOM 11165 C CA . TYR B 1 663 ? 32.406 -26.531 -6.07 1 95.75 663 TYR B CA 1
ATOM 11166 C C . TYR B 1 663 ? 33.656 -27.078 -6.738 1 95.75 663 TYR B C 1
ATOM 11168 O O . TYR B 1 663 ? 34.562 -26.328 -7.047 1 95.75 663 TYR B O 1
ATOM 11176 N N . ARG B 1 664 ? 33.656 -28.359 -7.023 1 95.5 664 ARG B N 1
ATOM 11177 C CA . ARG B 1 664 ? 34.844 -29.016 -7.598 1 95.5 664 ARG B CA 1
ATOM 11178 C C . ARG B 1 664 ? 35.062 -28.562 -9.039 1 95.5 664 ARG B C 1
ATOM 11180 O O . ARG B 1 664 ? 36.188 -28.672 -9.555 1 95.5 664 ARG B O 1
ATOM 11187 N N . SER B 1 665 ? 34 -28.078 -9.641 1 95.94 665 SER B N 1
ATOM 11188 C CA . SER B 1 665 ? 34.125 -27.641 -11.023 1 95.94 665 SER B CA 1
ATOM 11189 C C . SER B 1 665 ? 34.781 -26.266 -11.102 1 95.94 665 SER B C 1
ATOM 11191 O O . SER B 1 665 ? 35.188 -25.812 -12.18 1 95.94 665 SER B O 1
ATOM 11193 N N . PHE B 1 666 ? 34.938 -25.547 -10.008 1 97.06 666 PHE B N 1
ATOM 11194 C CA . PHE B 1 666 ? 35.531 -24.203 -10 1 97.06 666 PHE B CA 1
ATOM 11195 C C . PHE B 1 666 ? 37.031 -24.281 -10.195 1 97.06 666 PHE B C 1
ATOM 11197 O O . PHE B 1 666 ? 37.688 -25.25 -9.781 1 97.06 666 PHE B O 1
ATOM 11204 N N . SER B 1 667 ? 37.625 -23.172 -10.766 1 97.44 667 SER B N 1
ATOM 11205 C CA . SER B 1 667 ? 39.062 -23 -10.734 1 97.44 667 SER B CA 1
ATOM 11206 C C . SER B 1 667 ? 39.562 -22.734 -9.32 1 97.44 667 SER B C 1
ATOM 11208 O O . SER B 1 667 ? 38.812 -22.328 -8.453 1 97.44 667 SER B O 1
ATOM 11210 N N . PRO B 1 668 ? 40.844 -22.938 -9.055 1 96.38 668 PRO B N 1
ATOM 11211 C CA . PRO B 1 668 ? 41.375 -22.781 -7.695 1 96.38 668 PRO B CA 1
ATOM 11212 C C . PRO B 1 668 ? 41.156 -21.375 -7.145 1 96.38 668 PRO B C 1
ATOM 11214 O O . PRO B 1 668 ? 40.844 -21.203 -5.969 1 96.38 668 PRO B O 1
ATOM 11217 N N . ASP B 1 669 ? 41.406 -20.391 -7.961 1 97.31 669 ASP B N 1
ATOM 11218 C CA . ASP B 1 669 ? 41.188 -19.031 -7.496 1 97.31 669 ASP B CA 1
ATOM 11219 C C . ASP B 1 669 ? 39.719 -18.766 -7.152 1 97.31 669 ASP B C 1
ATOM 11221 O O . ASP B 1 669 ? 39.438 -18.062 -6.188 1 97.31 669 ASP B O 1
ATOM 11225 N N . ARG B 1 670 ? 38.906 -19.297 -7.961 1 97.25 670 ARG B N 1
ATOM 11226 C CA . ARG B 1 670 ? 37.469 -19.172 -7.727 1 97.25 670 ARG B CA 1
ATOM 11227 C C . ARG B 1 670 ? 37.062 -19.938 -6.469 1 97.25 670 ARG B C 1
ATOM 11229 O O . ARG B 1 670 ? 36.219 -19.469 -5.699 1 97.25 670 ARG B O 1
ATOM 11236 N N . GLN B 1 671 ? 37.594 -21.062 -6.184 1 96.5 671 GLN B N 1
ATOM 11237 C CA . GLN B 1 671 ? 37.375 -21.812 -4.957 1 96.5 671 GLN B CA 1
ATOM 11238 C C . GLN B 1 671 ? 37.812 -21.016 -3.73 1 96.5 671 GLN B C 1
ATOM 11240 O O . GLN B 1 671 ? 37.094 -21.016 -2.715 1 96.5 671 GLN B O 1
ATOM 11245 N N . GLU B 1 672 ? 38.938 -20.422 -3.869 1 96.62 672 GLU B N 1
ATOM 11246 C CA . GLU B 1 672 ? 39.469 -19.641 -2.752 1 96.62 672 GLU B CA 1
ATOM 11247 C C . GLU B 1 672 ? 38.531 -18.484 -2.408 1 96.62 672 GLU B C 1
ATOM 11249 O O . GLU B 1 672 ? 38.281 -18.219 -1.232 1 96.62 672 GLU B O 1
ATOM 11254 N N . ARG B 1 673 ? 38.062 -17.75 -3.426 1 97.56 673 ARG B N 1
ATOM 11255 C CA . ARG B 1 673 ? 37.125 -16.656 -3.184 1 97.56 673 ARG B CA 1
ATOM 11256 C C . ARG B 1 673 ? 35.844 -17.156 -2.543 1 97.56 673 ARG B C 1
ATOM 11258 O O . ARG B 1 673 ? 35.312 -16.531 -1.633 1 97.56 673 ARG B O 1
ATOM 11265 N N . PHE B 1 674 ? 35.406 -18.328 -3.002 1 97.38 674 PHE B N 1
ATOM 11266 C CA . PHE B 1 674 ? 34.188 -18.938 -2.461 1 97.38 674 PHE B CA 1
ATOM 11267 C C . PHE B 1 674 ? 34.375 -19.25 -0.98 1 97.38 674 PHE B C 1
ATOM 11269 O O . PHE B 1 674 ? 33.531 -18.906 -0.162 1 97.38 674 PHE B O 1
ATOM 11276 N N . ILE B 1 675 ? 35.469 -19.875 -0.614 1 95.81 675 ILE B N 1
ATOM 11277 C CA . ILE B 1 675 ? 35.75 -20.281 0.76 1 95.81 675 ILE B CA 1
ATOM 11278 C C . ILE B 1 675 ? 35.875 -19.031 1.646 1 95.81 675 ILE B C 1
ATOM 11280 O O . ILE B 1 675 ? 35.406 -19.031 2.785 1 95.81 675 ILE B O 1
ATOM 11284 N N . THR B 1 676 ? 36.5 -18.062 1.122 1 96.88 676 THR B N 1
ATOM 11285 C CA . THR B 1 676 ? 36.656 -16.828 1.874 1 96.88 676 THR B CA 1
ATOM 11286 C C . THR B 1 676 ? 35.312 -16.234 2.234 1 96.88 676 THR B C 1
ATOM 11288 O O . THR B 1 676 ? 35.125 -15.758 3.357 1 96.88 676 THR B O 1
ATOM 11291 N N . ARG B 1 677 ? 34.406 -16.25 1.306 1 97.12 677 ARG B N 1
ATOM 11292 C CA . ARG B 1 677 ? 33.062 -15.742 1.556 1 97.12 677 ARG B CA 1
ATOM 11293 C C . ARG B 1 677 ? 32.312 -16.594 2.59 1 97.12 677 ARG B C 1
ATOM 11295 O O . ARG B 1 677 ? 31.641 -16.062 3.473 1 97.12 677 ARG B O 1
ATOM 11302 N N . ILE B 1 678 ? 32.438 -17.859 2.498 1 96.69 678 ILE B N 1
ATOM 11303 C CA . ILE B 1 678 ? 31.797 -18.781 3.428 1 96.69 678 ILE B CA 1
ATOM 11304 C C . ILE B 1 678 ? 32.344 -18.562 4.836 1 96.69 678 ILE B C 1
ATOM 11306 O O . ILE B 1 678 ? 31.562 -18.453 5.797 1 96.69 678 ILE B O 1
ATOM 11310 N N . VAL B 1 679 ? 33.688 -18.469 4.926 1 95.94 679 VAL B N 1
ATOM 11311 C CA . VAL B 1 679 ? 34.312 -18.266 6.219 1 95.94 679 VAL B CA 1
ATOM 11312 C C . VAL B 1 679 ? 33.938 -16.906 6.785 1 95.94 679 VAL B C 1
ATOM 11314 O O . VAL B 1 679 ? 33.719 -16.766 7.992 1 95.94 679 VAL B O 1
ATOM 11317 N N . GLY B 1 680 ? 33.875 -15.992 5.891 1 96.19 680 GLY B N 1
ATOM 11318 C CA . GLY B 1 680 ? 33.438 -14.672 6.32 1 96.19 680 GLY B CA 1
ATOM 11319 C C . GLY B 1 680 ? 32.062 -14.688 6.98 1 96.19 680 GLY B C 1
ATOM 11320 O O . GLY B 1 680 ? 31.891 -14.086 8.039 1 96.19 680 GLY B O 1
ATOM 11321 N N . ALA B 1 681 ? 31.125 -15.32 6.414 1 96.38 681 ALA B N 1
ATOM 11322 C CA . ALA B 1 681 ? 29.766 -15.414 6.969 1 96.38 681 ALA B CA 1
ATOM 11323 C C . ALA B 1 681 ? 29.766 -16.188 8.289 1 96.38 681 ALA B C 1
ATOM 11325 O O . ALA B 1 681 ? 29.094 -15.797 9.242 1 96.38 681 ALA B O 1
ATOM 11326 N N . LEU B 1 682 ? 30.562 -17.219 8.367 1 96.69 682 LEU B N 1
ATOM 11327 C CA . LEU B 1 682 ? 30.625 -18.078 9.555 1 96.69 682 LEU B CA 1
ATOM 11328 C C . LEU B 1 682 ? 31.328 -17.359 10.703 1 96.69 682 LEU B C 1
ATOM 11330 O O . LEU B 1 682 ? 31.234 -17.797 11.852 1 96.69 682 LEU B O 1
ATOM 11334 N N . SER B 1 683 ? 32 -16.328 10.391 1 95.38 683 SER B N 1
ATOM 11335 C CA . SER B 1 683 ? 32.781 -15.602 11.391 1 95.38 683 SER B CA 1
ATOM 11336 C C . SER B 1 683 ? 31.938 -14.531 12.078 1 95.38 683 SER B C 1
ATOM 11338 O O . SER B 1 683 ? 32.406 -13.844 12.984 1 95.38 683 SER B O 1
ATOM 11340 N N . ASP B 1 684 ? 30.75 -14.375 11.609 1 94.44 684 ASP B N 1
ATOM 11341 C CA . ASP B 1 684 ? 29.859 -13.469 12.32 1 94.44 684 ASP B CA 1
ATOM 11342 C C . ASP B 1 684 ? 29.828 -13.766 13.812 1 94.44 684 ASP B C 1
ATOM 11344 O O . ASP B 1 684 ? 29.688 -14.922 14.219 1 94.44 684 ASP B O 1
ATOM 11348 N N . PRO B 1 685 ? 29.953 -12.734 14.648 1 94.12 685 PRO B N 1
ATOM 11349 C CA . PRO B 1 685 ? 30.109 -12.953 16.094 1 94.12 685 PRO B CA 1
ATOM 11350 C C . PRO B 1 685 ? 28.875 -13.602 16.719 1 94.12 685 PRO B C 1
ATOM 11352 O O . PRO B 1 685 ? 28.984 -14.211 17.797 1 94.12 685 PRO B O 1
ATOM 11355 N N . ARG B 1 686 ? 27.719 -13.539 16.141 1 96.06 686 ARG B N 1
ATOM 11356 C CA . ARG B 1 686 ? 26.5 -14.078 16.75 1 96.06 686 ARG B CA 1
ATOM 11357 C C . ARG B 1 686 ? 26.219 -15.492 16.25 1 96.06 686 ARG B C 1
ATOM 11359 O O . ARG B 1 686 ? 25.266 -16.125 16.703 1 96.06 686 ARG B O 1
ATOM 11366 N N . VAL B 1 687 ? 27.016 -15.992 15.352 1 98.12 687 VAL B N 1
ATOM 11367 C CA . VAL B 1 687 ? 26.922 -17.391 14.969 1 98.12 687 VAL B CA 1
ATOM 11368 C C . VAL B 1 687 ? 27.406 -18.281 16.125 1 98.12 687 VAL B C 1
ATOM 11370 O O . VAL B 1 687 ? 28.578 -18.188 16.516 1 98.12 687 VAL B O 1
ATOM 11373 N N . THR B 1 688 ? 26.562 -19.109 16.672 1 97.94 688 THR B N 1
ATOM 11374 C CA . THR B 1 688 ? 26.906 -19.953 17.797 1 97.94 688 THR B CA 1
ATOM 11375 C C . THR B 1 688 ? 27.828 -21.094 17.375 1 97.94 688 THR B C 1
ATOM 11377 O O . THR B 1 688 ? 27.938 -21.391 16.172 1 97.94 688 THR B O 1
ATOM 11380 N N . HIS B 1 689 ? 28.406 -21.703 18.328 1 97.38 689 HIS B N 1
ATOM 11381 C CA . HIS B 1 689 ? 29.25 -22.859 18.062 1 97.38 689 HIS B CA 1
ATOM 11382 C C . HIS B 1 689 ? 28.453 -23.984 17.422 1 97.38 689 HIS B C 1
ATOM 11384 O O . HIS B 1 689 ? 28.953 -24.688 16.531 1 97.38 689 HIS B O 1
ATOM 11390 N N . GLU B 1 690 ? 27.266 -24.156 17.828 1 98.06 690 GLU B N 1
ATOM 11391 C CA . GLU B 1 690 ? 26.406 -25.203 17.266 1 98.06 690 GLU B CA 1
ATOM 11392 C C . GLU B 1 690 ? 26.141 -24.969 15.781 1 98.06 690 GLU B C 1
ATOM 11394 O O . GLU B 1 690 ? 26.328 -25.875 14.969 1 98.06 690 GLU B O 1
ATOM 11399 N N . VAL B 1 691 ? 25.734 -23.797 15.438 1 98.19 691 VAL B N 1
ATOM 11400 C CA . VAL B 1 691 ? 25.422 -23.453 14.055 1 98.19 691 VAL B CA 1
ATOM 11401 C C . VAL B 1 691 ? 26.672 -23.594 13.195 1 98.19 691 VAL B C 1
ATOM 11403 O O . VAL B 1 691 ? 26.625 -24.141 12.086 1 98.19 691 VAL B O 1
ATOM 11406 N N . ARG B 1 692 ? 27.781 -23.125 13.688 1 97.5 692 ARG B N 1
ATOM 11407 C CA . ARG B 1 692 ? 29.047 -23.234 12.977 1 97.5 692 ARG B CA 1
ATOM 11408 C C . ARG B 1 692 ? 29.406 -24.688 12.703 1 97.5 692 ARG B C 1
ATOM 11410 O O . ARG B 1 692 ? 29.812 -25.031 11.594 1 97.5 692 ARG B O 1
ATOM 11417 N N . THR B 1 693 ? 29.219 -25.516 13.719 1 97 693 THR B N 1
ATOM 11418 C CA . THR B 1 693 ? 29.547 -26.922 13.602 1 97 693 THR B CA 1
ATOM 11419 C C . THR B 1 693 ? 28.656 -27.594 12.555 1 97 693 THR B C 1
ATOM 11421 O O . THR B 1 693 ? 29.125 -28.438 11.781 1 97 693 THR B O 1
ATOM 11424 N N . ILE B 1 694 ? 27.438 -27.25 12.562 1 97.88 694 ILE B N 1
ATOM 11425 C CA . ILE B 1 694 ? 26.5 -27.828 11.594 1 97.88 694 ILE B CA 1
ATOM 11426 C C . ILE B 1 694 ? 26.938 -27.453 10.18 1 97.88 694 ILE B C 1
ATOM 11428 O O . ILE B 1 694 ? 26.984 -28.312 9.289 1 97.88 694 ILE B O 1
ATOM 11432 N N . TRP B 1 695 ? 27.297 -26.25 9.969 1 97.25 695 TRP B N 1
ATOM 11433 C CA . TRP B 1 695 ? 27.688 -25.781 8.641 1 97.25 695 TRP B CA 1
ATOM 11434 C C . TRP B 1 695 ? 29 -26.406 8.203 1 97.25 695 TRP B C 1
ATOM 11436 O O . TRP B 1 695 ? 29.172 -26.766 7.031 1 97.25 695 TRP B O 1
ATOM 11446 N N . ILE B 1 696 ? 29.906 -26.531 9.117 1 95.44 696 ILE B N 1
ATOM 11447 C CA . ILE B 1 696 ? 31.156 -27.219 8.805 1 95.44 696 ILE B CA 1
ATOM 11448 C C . ILE B 1 696 ? 30.875 -28.656 8.422 1 95.44 696 ILE B C 1
ATOM 11450 O O . ILE B 1 696 ? 31.469 -29.188 7.48 1 95.44 696 ILE B O 1
ATOM 11454 N N . SER B 1 697 ? 29.969 -29.234 9.125 1 96 697 SER B N 1
ATOM 11455 C CA . SER B 1 697 ? 29.547 -30.594 8.789 1 96 697 SER B CA 1
ATOM 11456 C C . SER B 1 697 ? 28.938 -30.656 7.391 1 96 697 SER B C 1
ATOM 11458 O O . SER B 1 697 ? 29.234 -31.562 6.613 1 96 697 SER B O 1
ATOM 11460 N N . TYR B 1 698 ? 28.062 -29.688 7.051 1 95.88 698 TYR B N 1
ATOM 11461 C CA . TYR B 1 698 ? 27.453 -29.625 5.727 1 95.88 698 TYR B CA 1
ATOM 11462 C C . TYR B 1 698 ? 28.531 -29.547 4.645 1 95.88 698 TYR B C 1
ATOM 11464 O O . TYR B 1 698 ? 28.531 -30.344 3.703 1 95.88 698 TYR B O 1
ATOM 11472 N N . TRP B 1 699 ? 29.5 -28.688 4.809 1 94.44 699 TRP B N 1
ATOM 11473 C CA . TRP B 1 699 ? 30.516 -28.438 3.795 1 94.44 699 TRP B CA 1
ATOM 11474 C C . TRP B 1 699 ? 31.5 -29.594 3.713 1 94.44 699 TRP B C 1
ATOM 11476 O O . TRP B 1 699 ? 32.062 -29.859 2.654 1 94.44 699 TRP B O 1
ATOM 11486 N N . SER B 1 700 ? 31.656 -30.297 4.805 1 91.75 700 SER B N 1
ATOM 11487 C CA . SER B 1 700 ? 32.5 -31.484 4.793 1 91.75 700 SER B CA 1
ATOM 11488 C C . SER B 1 700 ? 31.891 -32.594 3.965 1 91.75 700 SER B C 1
ATOM 11490 O O . SER B 1 700 ? 32.594 -33.375 3.305 1 91.75 700 SER B O 1
ATOM 11492 N N . GLN B 1 701 ? 30.672 -32.656 4.082 1 90.12 701 GLN B N 1
ATOM 11493 C CA . GLN B 1 701 ? 29.969 -33.688 3.326 1 90.12 701 GLN B CA 1
ATOM 11494 C C . GLN B 1 701 ? 30.047 -33.406 1.826 1 90.12 701 GLN B C 1
ATOM 11496 O O . GLN B 1 701 ? 29.859 -34.312 1.016 1 90.12 701 GLN B O 1
ATOM 11501 N N . VAL B 1 702 ? 30.312 -32.188 1.48 1 88.06 702 VAL B N 1
ATOM 11502 C CA . VAL B 1 702 ? 30.484 -31.797 0.087 1 88.06 702 VAL B CA 1
ATOM 11503 C C . VAL B 1 702 ? 31.953 -31.906 -0.302 1 88.06 702 VAL B C 1
ATOM 11505 O O . VAL B 1 702 ? 32.344 -31.516 -1.405 1 88.06 702 VAL B O 1
ATOM 11508 N N . ARG B 1 703 ? 32.844 -32.375 0.608 1 78 703 ARG B N 1
ATOM 11509 C CA . ARG B 1 703 ? 34.281 -32.625 0.457 1 78 703 ARG B CA 1
ATOM 11510 C C . ARG B 1 703 ? 35 -31.312 0.174 1 78 703 ARG B C 1
ATOM 11512 O O . ARG B 1 703 ? 35.875 -31.266 -0.712 1 78 703 ARG B O 1
ATOM 11519 N N . LEU B 1 704 ? 34.438 -30.266 0.723 1 75.12 704 LEU B N 1
ATOM 11520 C CA . LEU B 1 704 ? 35.25 -29.047 0.748 1 75.12 704 LEU B CA 1
ATOM 11521 C C . LEU B 1 704 ? 36.5 -29.234 1.612 1 75.12 704 LEU B C 1
ATOM 11523 O O . LEU B 1 704 ? 36.469 -30.016 2.568 1 75.12 704 LEU B O 1
ATOM 11527 N N . PRO B 1 705 ? 37.594 -28.594 1.122 1 67.31 705 PRO B N 1
ATOM 11528 C CA . PRO B 1 705 ? 38.781 -28.719 2.004 1 67.31 705 PRO B CA 1
ATOM 11529 C C . PRO B 1 705 ? 38.469 -28.266 3.432 1 67.31 705 PRO B C 1
ATOM 11531 O O . PRO B 1 705 ? 37.531 -27.484 3.658 1 67.31 705 PRO B O 1
ATOM 11534 N N . SER B 1 706 ? 39.156 -28.828 4.359 1 60.5 706 SER B N 1
ATOM 11535 C CA . SER B 1 706 ? 38.938 -28.656 5.789 1 60.5 706 SER B CA 1
ATOM 11536 C C . SER B 1 706 ? 38.844 -27.172 6.156 1 60.5 706 SER B C 1
ATOM 11538 O O . SER B 1 706 ? 39.781 -26.422 5.93 1 60.5 706 SER B O 1
ATOM 11540 N N . LEU B 1 707 ? 37.625 -26.641 6.352 1 57.12 707 LEU B N 1
ATOM 11541 C CA . LEU B 1 707 ? 37.312 -25.281 6.812 1 57.12 707 LEU B CA 1
ATOM 11542 C C . LEU B 1 707 ? 37.719 -25.109 8.273 1 57.12 707 LEU B C 1
ATOM 11544 O O . LEU B 1 707 ? 37.781 -23.984 8.781 1 57.12 707 LEU B O 1
ATOM 11548 N N . ALA B 1 708 ? 37.844 -26.297 9.141 1 44.81 708 ALA B N 1
ATOM 11549 C CA . ALA B 1 708 ? 38.188 -26.203 10.562 1 44.81 708 ALA B CA 1
ATOM 11550 C C . ALA B 1 708 ? 39.625 -25.75 10.75 1 44.81 708 ALA B C 1
ATOM 11552 O O . ALA B 1 708 ? 40.531 -26.25 10.078 1 44.81 708 ALA B O 1
#

Solvent-accessible surface area (backbone atoms only — not comparable to full-atom values): 74662 Å² total; per-residue (Å²): 132,61,59,65,51,52,47,67,30,64,90,30,46,33,72,26,32,22,44,79,43,15,20,74,31,50,61,77,62,58,65,53,43,50,61,96,82,43,62,48,39,44,69,33,48,67,52,51,51,54,50,56,39,53,75,39,36,47,54,55,54,52,77,55,45,35,22,63,51,71,50,61,42,47,42,66,30,81,60,78,47,47,94,78,47,85,51,74,74,49,55,36,54,72,35,72,34,42,30,41,38,39,41,20,38,32,62,54,40,56,30,35,68,80,76,48,74,40,62,35,34,43,32,37,41,36,58,44,96,59,17,60,44,77,47,77,48,50,63,53,97,60,57,57,69,90,42,77,46,36,46,63,24,52,50,45,28,63,28,46,32,77,75,78,66,42,68,45,66,66,47,38,51,42,40,46,70,77,36,72,74,24,52,66,34,49,55,48,48,72,34,73,73,9,45,41,91,44,86,90,57,42,62,64,82,56,71,57,90,62,96,56,87,66,80,65,74,54,71,60,75,87,62,82,78,68,62,76,73,53,82,67,72,76,49,96,45,85,91,62,61,67,97,60,58,52,47,98,57,42,34,75,51,94,62,78,57,37,53,42,13,38,23,67,67,37,50,48,38,53,80,36,52,68,56,52,51,54,45,54,52,53,50,56,73,46,50,32,51,53,78,56,44,33,18,62,44,45,37,23,35,37,34,34,25,66,36,77,47,41,84,48,22,49,25,72,74,51,56,36,55,71,37,71,36,48,29,44,36,40,39,19,36,35,61,55,39,55,30,28,47,67,46,55,78,43,64,34,38,34,30,39,37,36,48,27,83,48,8,28,32,29,50,51,27,21,45,47,54,41,31,54,60,48,39,41,49,35,45,63,59,51,52,55,32,59,26,46,35,56,54,67,64,45,67,49,52,34,48,38,49,52,60,49,66,75,36,62,48,23,48,30,27,48,58,47,49,54,31,65,69,11,19,41,59,32,74,65,23,40,42,30,12,34,38,43,38,33,23,27,22,12,82,88,42,52,56,26,36,31,40,46,36,33,43,29,74,84,38,75,44,52,38,53,74,71,54,26,22,53,50,24,25,73,35,36,54,49,34,47,45,49,55,49,51,31,28,76,70,67,55,48,46,42,29,36,34,29,34,33,71,43,53,66,91,53,47,80,79,49,83,47,45,80,49,38,24,38,43,76,76,55,51,92,82,40,52,78,39,74,37,28,39,35,41,36,65,36,70,51,84,32,38,60,62,52,42,70,62,46,69,70,29,62,55,39,45,32,70,21,47,47,76,48,51,14,45,36,51,42,45,39,37,50,42,32,52,53,27,42,34,68,45,66,27,75,36,44,43,67,40,49,76,42,32,21,62,24,55,32,24,74,68,85,67,61,26,54,79,55,80,62,50,73,86,68,60,78,58,43,68,67,44,88,87,47,84,64,36,62,26,77,79,69,66,64,79,81,74,85,79,78,63,51,83,32,66,52,74,62,87,58,65,64,44,40,58,62,32,24,55,54,58,68,68,46,53,71,70,57,42,49,54,30,50,50,49,53,50,54,47,63,60,35,87,76,42,47,72,66,51,47,51,51,50,52,49,57,43,48,69,31,67,46,76,83,86,122,132,61,60,66,50,53,46,66,30,65,91,31,47,33,72,26,31,21,44,80,41,16,19,73,30,50,60,78,61,57,64,53,44,50,62,95,82,42,63,47,39,43,70,34,48,68,51,51,52,53,52,55,40,53,77,38,37,48,54,55,56,52,77,55,44,36,28,65,52,70,51,62,42,47,41,65,29,81,60,77,47,44,94,79,46,85,51,73,74,48,55,37,53,71,36,72,34,43,30,41,38,38,40,20,40,30,64,53,42,37,50,38,68,80,76,48,74,39,62,35,34,41,32,36,41,35,58,44,98,59,18,60,45,78,48,78,46,50,63,53,98,62,58,57,68,91,42,76,47,37,46,62,24,52,50,43,28,62,28,45,31,75,74,79,66,42,68,46,67,66,46,39,52,43,41,46,69,77,36,72,74,23,54,65,33,49,58,49,47,72,33,73,74,8,45,42,91,42,85,87,58,42,62,63,86,48,76,57,91,62,94,56,87,66,80,63,73,54,71,62,76,88,61,83,79,66,62,75,74,54,83,66,73,78,49,96,46,84,90,62,60,67,98,61,57,53,49,96,55,42,33,74,53,93,62,79,58,37,52,42,13,36,23,66,67,38,50,46,38,52,79,34,50,66,55,52,51,55,43,55,52,54,48,57,73,44,51,33,52,51,79,57,44,36,24,62,46,45,37,24,35,36,35,34,25,67,38,77,47,40,85,47,20,49,25,70,73,48,56,36,55,70,36,69,37,49,30,43,36,40,40,20,35,35,61,57,43,33,48,27,48,67,45,54,76,42,64,32,37,34,32,38,38,35,49,27,84,48,8,28,31,30,50,50,27,20,47,47,54,41,30,54,61,48,40,42,50,37,46,62,60,52,51,55,30,59,25,45,35,56,56,67,65,44,67,47,52,37,48,38,49,51,60,48,66,76,37,63,46,24,48,32,30,46,59,45,51,53,31,65,69,11,20,40,61,32,74,63,21,41,43,31,12,35,38,44,40,34,24,26,22,11,82,88,43,53,58,27,36,31,38,46,36,37,43,30,74,84,38,77,44,51,37,53,72,70,54,25,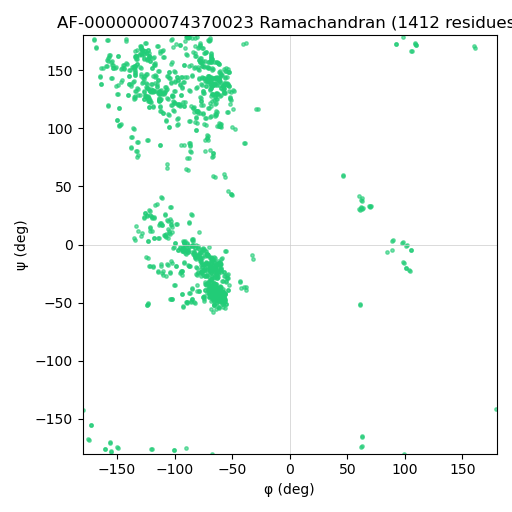22,53,49,25,26,74,34,35,54,50,34,48,45,50,54,49,52,30,30,76,70,68,53,50,45,42,30,37,34,29,34,33,72,41,50,67,91,53,47,79,77,48,83,47,44,80,48,37,25,37,43,75,77,57,51,90,82,42,51,76,38,73,37,27,38,36,40,36,66,37,71,51,82,33,38,60,64,53,43,70,61,46,72,70,32,63,57,39,45,31,68,22,47,48,75,46,51,13,45,35,53,42,44,40,38,48,42,32,52,53,26,42,32,66,45,66,26,74,36,44,41,68,40,50,76,44,31,20,62,24,55,32,24,73,70,84,67,60,25,54,78,55,81,63,52,71,86,67,60,77,59,44,67,69,44,89,86,48,84,65,37,63,26,77,81,69,67,62,81,80,76,83,79,76,63,51,82,33,66,52,75,64,86,56,66,64,45,41,58,63,33,22,54,53,56,69,69,46,54,70,70,56,41,51,55,31,50,52,51,53,49,54,47,61,60,35,87,76,41,47,72,65,51,48,50,49,50,51,50,55,42,46,69,31,66,46,75,83,86,123

InterPro domains:
  IPR002226 Catalase haem-binding site [PS00437] (572-580)
  IPR010582 Catalase immune-responsive domain [PF06628] (650-702)
  IPR011614 Catalase core domain [PF00199] (18-203)
  IPR011614 Catalase core domain [PF00199] (246-625)
  IPR011614 Catalase core domain [SM01060] (18-243)
  IPR011614 Catalase core domain [SM01060] (246-629)
  IPR018028 Catalase, mono-functional, haem-containing [PR00067] (259-282)
  IPR018028 Catalase, mono-functional, haem-containing [PR00067] (322-340)
  IPR018028 Catalase, mono-functional, haem-containing [PR00067] (343-360)
  IPR018028 Catalase, mono-functional, haem-containing [PR00067] (362-380)
  IPR018028 Catalase, mono-functional, haem-containing [PR00067] (527-554)
  IPR018028 Catalase, mono-functional, haem-containing [PR00067] (559-585)
  IPR018028 Catalase, mono-functional, haem-containing [PS51402] (14-203)
  IPR018028 Catalase, mono-functional, haem-containing [PS51402] (242-708)
  IPR018028 Catalase, mono-functional, haem-containing [PTHR11465] (234-702)
  IPR020835 Catalase superfamily [SSF56634] (12-203)
  IPR020835 Catalase superfamily [SSF56634] (235-702)
  IPR024708 Catalase active site [PS00438] (54-70)
  IPR024708 Catalase active site [PS00438] (282-298)

Radius of gyration: 33.59 Å; Cα contacts (8 Å, |Δi|>4): 3051; chains: 2; bounding box: 87×88×73 Å

Nearest PDB structures (foldseek):
  1h6n-assembly1_A  TM=9.727E-01  e=1.147E-53  Proteus mirabilis
  1si8-assembly1_D  TM=9.733E-01  e=3.463E-53  Enterococcus faecalis V583
  4e37-assembly1_C  TM=9.642E-01  e=2.486E-53  Pseudomonas aeruginosa PAO1
  2a9e-assembly1_A  TM=9.477E-01  e=7.508E-53  Helicobacter pylori
  6pt7-assembly1_A  TM=9.611E-01  e=2.108E-50  Acinetobacter sp. Ver3

Secondary structure (DSSP, 8-state):
--TTTT-SBGGG--SB-B-TTS-B-S-SS---BSTTTSPBBTT-HHHHHHHHHHTT---BPPSSS-SEEEEEEEEE--S--TTT---GGGSSTT-EEEEEEEEEESSS-TT--TTSS--EEEEEEEEETTEEEEEEEESSSS-S-SSGGGHHHHHHHHSPPTTT-S--HHHHHHHHTT-GGGHHHHHHHHSGGGS-SSGGGS--GGG-SSS------------TT-----TTSS-SSGGG--SS-B-TTS-B-S-SSS-EEETTTSPBBTT-HHHHHHHHHHHT---BPPSSS-SEEEEEEEEEE-S--TTT---GGGSSTT-EEEEEEEEEESSS-TTS-TTSS--EEEEEEEEEBTEEEEEEEESSSS-S-SSGGGHHHHHHHHSPPTTT-S--HHHHHHHHTT-GGGHHHHHHHTSGGGSBSSGGG--EE--S-EEEE-TT--EEEEEEEEEETT---B--HHHHHHHHHH-TTHHHHHHHHHHHTT---EEEEEEEEE-GGGGGGSSS-TT-TTS---TTTS--EEEEEEEEEEE-S-HIIIIIS----TT---TTEE--S-HHHHHHHHHHHHHHHHHH-TTGGGSTTTS-SS----S---STT---B---S--SSS-SS---BPPPP-----------EEE---S---TTHHHHHHHHHS-HHHHHHHHHHHHHHHT-TT--HHHHHHHHHHHHHTT-----/--TTTT-SBGGG--SB-B-TTS-B-S-SS---BSTTTSPBBTT-HHHHHHHHHHTT---BPPSSS-SEEEEEEEEE--S--TTT---GGGSSTT-EEEEEEEEEESSS-TT--TTSS--EEEEEEEEETTEEEEEEEESSSS-S-SSGGGHHHHHHHHSPPTTT-S--HHHHHHHHTT-GGGHHHHHHHTSGGGS-SSGGGS--GGGSSS-------------TT-----TTTT-SSGGG--SS-B-TTS-B-S-SSS-EEETTTSPBBTT-HHHHHHHHHHHT---BPPSSS-SEEEEEEEEEE-S--TTT---GGGSSTT-EEEEEEEEEESSSPTT--TTSS--EEEEEEEEEBTEEEEEEEESSSS-S-SSGGGHHHHHHHHSPPTTT-S--HHHHHHHHTT-GGGHHHHHHHTSGGGSBSSGGG--EE--S-EEEE-TT--EEEEEEEEEETT---B--HHHHHHHHHH-TTHHHHHHHHHHHTT---EEEEEEEEE-GGGGGGSSS-TT-TTS---TTTS--EEEEEEEEEEE-S-HIIIIIS----TT---TTEE--S-HHHHHHHHHHHHHHHHHH-TTGGGSTTTS-SS----S---STT---B---S--SSS-SS---BPPPP-----------EEE---S---TTHHHHHHHHHS-HHHHHHHHHHHHHHHT-TT--HHHHHHHHHHHHHTT-----

Foldseek 3Di:
DPLPFQFFAPVQFDLAADAQQQFFFQDPDDADAQPPPHDGALLRLRVVLVVVLVVFQDDDADQFQRAKDKFKDKFFAQDQPCVPDVDPQNHDGGRIWIKMWMKGFTQDHHPDDLQDQGWIKIWMWTDDPQFIDIDIDTLDPDDQDDDCVCVVVQSQLQFADPVPRHGDVVSNCVVCVVPVVRVVVVVCSVDPLSGDPDPVPNDFPPPPPPPPPGRPGPSDDDPPPCPVCPVPPDDPDPVRDDPADAQPRRHGDPDPDDADADPDPHDGDPPRVRVVRVVVCVVPLAFDADQWQRAKFKFKFKWFWQDQPLVFFVFPQQHDGGRIWIKMWMKGFTQDHHQFFLQDQGKIKIWMWTQDQNGIAIQIWTLDLFDQFQACVCVVVQSQLQFADPVPRHGALQSNLVVCLVPLLRLLVLLCSLFQLSGWPADLATKIWSLAWKWFAHQVQFIKIKIKIKAWPVYHHGDDDVRSCVQCVVPSCNRNVVQVVCLVVVNKTKIWMWMWIDRPVCQVVDLAGPRRSSDDDDCVVTNIDTTTMIIGNGGDPDCCLQPVLDAGANSTRHHRMGGDVRNSNSVRNNPRLVVSCNGPNSSSCSRSNNDRSHRHDALSARRPPRPRYDDDPDRDPDDPVRSHHRDDDGHDNPDNDDDDDDDDDDDSSVSQASSLVSLVPDDPVSNVSSLVSVVVSCPRPPNDPVSSVSVQVSVVSSVDPRND/DPLPFQFFEPVQFDLAADAQQQFFFQDPDDADAQPPPHDGALLRLRVLLVVVLVVFQDDDADQFQRAKDKFKDKFFAQDQPCVPDVDPQNHDGGRIWIKMWMKGFTQDHYPDDLQDQGWIKIWMWTDDPQFIDIDIDTLDPDDQDDDCVCVVVQSQLQFADPVPRHGDVVSNCVVCVVPVVRVVVVVCSVDPLSRDPDPVPNDFPPPPPPPPPGRPGPSDDPPPPCPVCPVPPDDPDPVRDDPADDAPRRHGDPDPDDADADPDPHDGDPPRVRVVRVVVCVVPLAFDADQFQRAKFKFKFKWFWQDQPLVFFVFPQQHDGGRIWIKMWMKGFTQDHYPFFLQDQGWIKIWMWTQDQNGIAIQIWTLDLFDQFQACVCVVVQSQLQFADPVPRHGALQSNLVVCLVPLLRLLVLLCSLFQLSGWPAPLATKIWSLAWKWFAHQVQFIKIKIKIKAWPVYHHGDDDVRSCVQCVVPSCNRNVVQVVCLVVVNKTKIWMWMWIHRPVCQVVDLAGPRRSSDDDDCVVTNIDTTTMIIRNGGDPDCCLQPVLDAGANSTRHHRMGGDVRNSNSVRNNPRLVVSCNGPNSSSCSRSNNDRSHRHDALSARRPPRPRYYDDPDRDPDDPVRSHHRDDDGHDNPDNDDDDDDDDDDDSSVSQASSLVSLVVDDPVSNVSSLVSVVVSCPRPPNDPVSSVSVQVSVVSSVDPRND

Organism: Artemisia annua (NCBI:txid35608)

pLDDT: mean 92.71, std 11.61, range [34.72, 98.94]